Protein AF-A0A954Y8M7-F1 (afdb_monomer_lite)

Foldseek 3Di:
DDDDDDDDDDDDDDDDDDDPVVVVVVVVVVVVVVVVVVVVVVVPPDDPDPPCVLVVVLCVLQVPPPDDDDDDDDDPLPDCLLFKAFAWAPPPDPVLLCVQVVSSCLFDDALQRFGPDAQQAAQVPGGHDFQDAEEFEEEEADFQQWDCDRRPDHIDTFCVQVLQQVQAVVGDVLVVVLLVVLVVVLLQQFSYHYHYAYEQSPHDDQPHDHPRHHTLEYETEEAPDHITQWMFGASSRSRYIYGHSVCSVLQRDCPPNSQSVSLNSLQSSLRNRRGGAKDDPPQQASSHRYDHRPDHHGHDSSSQSSCLGGNGNQSQQQDLVRAAAQDAEQEACVVPKDKDKDFSHKQNFAFGKGKYKHWYAAQQWKKKKKFWDDAWDWIDRPNVVDIDIDGLQQLFQKKKWKWFQPDPVVRDIDTDDIWRDDHRNGMTIDFGDGHRHIGMMMMMITTHPNGTGMTTIMMMMISHGDDDPFFAWAKWKADVPHTAAFAAEDEDEAEEAQDKDWDKMKIFGQTQGKKWFCFKDKDDDQSVQKDWPPRHIDIAGHRGIDIIIMMGHDNDFAKGKIKIWTAIRRPVCRTRIYMYIYGYDHHWFKDKWKDKQNHTDFFPAEAEPEEDEAQDKDKIKMKIFTQTQAKKKKAKDKDDDQSVQKDKPGGIDIAHHGGMDMIIMMGHDNDFAKDKMKIWIAMRGPPDTGIYIYIYTYHYQDDQVPPPDHLQVCCVVVVFDDQLPPSGGQVNADQQCPQSGHLNNDPQRNHRQPCQPCPLPHHLRRDPDSNDNDDDDDDDDDDDDDDDDDDDDDDDDDDDDDDDDDDDDDDDDDDDDDDDDDDDDDDDDDDDDDDDDDDDDDDDDDDDDDDDDDDDDDDDDDDDDDDDDDDDDDD

Sequence (875 aa):
MNRNLRRPSPPRVAESRFDDDRVAGILRLAVAIALLACIAVSVANAGPGRIRDQRLNAVLTRMSHARDTADGHECGLCSELSSMSVMFEPGADNATIADTLGALNDEELAAFVAGSGVWTFTATDGSVATGEPMTITYSFVPDGTLIPSAIGEPQAASNLFATLDASFPGGRAAWKARFRAVLDRWSEVTNITFVEVSDDGAVFPGALGALGFRGDIRIAMKPLGAGPLAVNFYPAFGGDMILDSDDIGLFTSPASNFRNLRNTLAHEHGHGLGLAHTLPQNATKLMEPALNTAFDGPQEDDIRGVQHLYGDRFEDNDALADNTFLFGPIRDVASGPQLFVATDLALERDGASDFYGFTAFAGAPIAIRVTPIGSTYEFGAQSSGTTEVVDAAAARNLGLRLWRRTSAANNQFSMVAQIDFNSAGEGEYHPPIGYTQAGFMVAEVYSNDGIEDVQRYELRISNEAIEAPRDPGILTVSNGLTPIGVSSTLHFDDTPIGQQSGFALTLRNVGAGPLEISNIQVQGPGAGDYTVGNAGPRTIPAGGLSTLPIGFAPTAQGQRVALVTILSDDPNNPDYGFIVSGAALAALEPELAVEVDGVSTNDGEVIDLGEVFVGETLSVPMRVTNTGAATLNASVSLAGPAAAEATSSLASTVLTPSAAASFSVQFAPQQSGEREVELVINNNSPAGPTRITFRYTARALLDCNANGQPDANDIANGTSADCDGDGVPDECQPDSDGDGVIDACDECPDIDNRSDRDDDGVNDCLDAFPDDPFDGQGNNADPNATEPNTVVVEPNDITEEPNDVNVDPNTANAREPRDDDPNNLDANGVKAPELDIEEIDPVGGLCGFGLFPMTMASMFALFGQKRMMRVRRAR

Radius of gyration: 58.89 Å; chains: 1; bounding box: 99×97×226 Å

Structure (mmCIF, N/CA/C/O backbone):
data_AF-A0A954Y8M7-F1
#
_entry.id   AF-A0A954Y8M7-F1
#
loop_
_atom_site.group_PDB
_atom_site.id
_atom_site.type_symbol
_atom_site.label_atom_id
_atom_site.label_alt_id
_atom_site.label_comp_id
_atom_site.label_asym_id
_atom_site.label_entity_id
_atom_site.label_seq_id
_atom_site.pdbx_PDB_ins_code
_atom_site.Cartn_x
_atom_site.Cartn_y
_atom_site.Cartn_z
_atom_site.occupancy
_atom_site.B_iso_or_equiv
_atom_site.auth_seq_id
_atom_site.auth_comp_id
_atom_site.auth_asym_id
_atom_site.auth_atom_id
_atom_site.pdbx_PDB_model_num
ATOM 1 N N . MET A 1 1 ? -54.086 -11.120 -79.730 1.00 33.59 1 MET A N 1
ATOM 2 C CA . MET A 1 1 ? -55.526 -10.922 -79.450 1.00 33.59 1 MET A CA 1
ATOM 3 C C . MET A 1 1 ? -55.980 -12.059 -78.547 1.00 33.59 1 MET A C 1
ATOM 5 O O . MET A 1 1 ? -55.714 -13.193 -78.893 1.00 33.59 1 MET A O 1
ATOM 9 N N . ASN A 1 2 ? -56.587 -11.868 -77.384 1.00 47.78 2 ASN A N 1
ATOM 10 C CA . ASN A 1 2 ? -57.030 -10.644 -76.715 1.00 47.78 2 ASN A CA 1
ATOM 11 C C . ASN A 1 2 ? -56.935 -10.888 -75.206 1.00 47.78 2 ASN A C 1
ATOM 13 O O . ASN A 1 2 ? -57.192 -12.019 -74.812 1.00 47.78 2 ASN A O 1
ATOM 17 N N . ARG A 1 3 ? -56.697 -9.846 -74.387 1.00 32.41 3 ARG A N 1
ATOM 18 C CA . ARG A 1 3 ? -56.542 -9.894 -72.904 1.00 32.41 3 ARG A CA 1
ATOM 19 C C . ARG A 1 3 ? -55.072 -10.098 -72.489 1.00 32.41 3 ARG A C 1
ATOM 21 O O . ARG A 1 3 ? -54.364 -10.846 -73.137 1.00 32.41 3 ARG A O 1
ATOM 28 N N . ASN A 1 4 ? -54.503 -9.429 -71.488 1.00 34.47 4 ASN A N 1
ATOM 29 C CA . ASN A 1 4 ? -55.063 -8.776 -70.308 1.00 34.47 4 ASN A CA 1
ATOM 30 C C . ASN A 1 4 ? -54.657 -7.293 -70.249 1.00 34.47 4 ASN A C 1
ATOM 32 O O . ASN A 1 4 ? -53.478 -6.964 -70.174 1.00 34.47 4 ASN A O 1
ATOM 36 N N . LEU A 1 5 ? -55.645 -6.398 -70.260 1.00 39.50 5 LEU A N 1
ATOM 37 C CA . LEU A 1 5 ? -55.467 -4.968 -70.022 1.00 39.50 5 LEU A CA 1
ATOM 38 C C . LEU A 1 5 ? -56.273 -4.591 -68.787 1.00 39.50 5 LEU A C 1
ATOM 40 O O . LEU A 1 5 ? -57.491 -4.483 -68.871 1.00 39.50 5 LEU A O 1
ATOM 44 N N . ARG A 1 6 ? -55.589 -4.322 -67.678 1.00 31.72 6 ARG A N 1
ATOM 45 C CA . ARG A 1 6 ? -55.992 -3.271 -66.741 1.00 31.72 6 ARG A CA 1
ATOM 46 C C . ARG A 1 6 ? -54.736 -2.560 -66.256 1.00 31.72 6 ARG A C 1
ATOM 48 O O . ARG A 1 6 ? -54.039 -3.025 -65.366 1.00 31.72 6 ARG A O 1
ATOM 55 N N . ARG A 1 7 ? -54.461 -1.438 -66.925 1.00 37.44 7 ARG A N 1
ATOM 56 C CA . ARG A 1 7 ? -53.693 -0.313 -66.381 1.00 37.44 7 ARG A CA 1
ATOM 57 C C . ARG A 1 7 ? -54.488 0.313 -65.228 1.00 37.44 7 ARG A C 1
ATOM 59 O O . ARG A 1 7 ? -55.720 0.277 -65.262 1.00 37.44 7 ARG A O 1
ATOM 66 N N . PRO A 1 8 ? -53.784 0.879 -64.243 1.00 35.06 8 PRO A N 1
ATOM 67 C CA . PRO A 1 8 ? -53.628 2.342 -64.186 1.00 35.06 8 PRO A CA 1
ATOM 68 C C . PRO A 1 8 ? -52.145 2.727 -63.944 1.00 35.06 8 PRO A C 1
ATOM 70 O O . PRO A 1 8 ? -51.503 2.147 -63.084 1.00 35.06 8 PRO A O 1
ATOM 73 N N . SER A 1 9 ? -51.466 3.473 -64.830 1.00 30.17 9 SER A N 1
ATOM 74 C CA . SER A 1 9 ? -51.414 4.953 -64.985 1.00 30.17 9 SER A CA 1
ATOM 75 C C . SER A 1 9 ? -50.570 5.682 -63.915 1.00 30.17 9 SER A C 1
ATOM 77 O O . SER A 1 9 ? -50.845 5.503 -62.737 1.00 30.17 9 SER A O 1
ATOM 79 N N . PRO A 1 10 ? -49.750 6.685 -64.299 1.00 33.22 10 PRO A N 1
ATOM 80 C CA . PRO A 1 10 ? -48.436 6.645 -64.961 1.00 33.22 10 PRO A CA 1
ATOM 81 C C . PRO A 1 10 ? -47.256 6.882 -63.968 1.00 33.22 10 PRO A C 1
ATOM 83 O O . PRO A 1 10 ? -47.485 7.330 -62.845 1.00 33.22 10 PRO A O 1
ATOM 86 N N . PRO A 1 11 ? -45.988 6.612 -64.350 1.00 32.12 11 PRO A N 1
ATOM 87 C CA . PRO A 1 11 ? -44.844 6.692 -63.439 1.00 32.12 11 PRO A CA 1
ATOM 88 C C . PRO A 1 11 ? -44.346 8.136 -63.263 1.00 32.12 11 PRO A C 1
ATOM 90 O O . PRO A 1 11 ? -44.240 8.890 -64.231 1.00 32.12 11 PRO A O 1
ATOM 93 N N . ARG A 1 12 ? -44.008 8.513 -62.023 1.00 32.03 12 ARG A N 1
ATOM 94 C CA . ARG A 1 12 ? -43.208 9.713 -61.741 1.00 32.03 12 ARG A CA 1
ATOM 95 C C . ARG A 1 12 ? -41.752 9.455 -62.133 1.00 32.03 12 ARG A C 1
ATOM 97 O O . ARG A 1 12 ? -41.220 8.376 -61.897 1.00 32.03 12 ARG A O 1
ATOM 104 N N . VAL A 1 13 ? -41.160 10.469 -62.752 1.00 31.70 13 VAL A N 1
ATOM 105 C CA . VAL A 1 13 ? -39.772 10.553 -63.216 1.00 31.70 13 VAL A CA 1
ATOM 106 C C . VAL A 1 13 ? -38.798 10.249 -62.072 1.00 31.70 13 VAL A C 1
ATOM 108 O O . VAL A 1 13 ? -38.910 10.835 -60.998 1.00 31.70 13 VAL A O 1
ATOM 111 N N . ALA A 1 14 ? -37.852 9.343 -62.322 1.00 31.42 14 ALA A N 1
ATOM 112 C CA . ALA A 1 14 ? -36.675 9.137 -61.489 1.00 31.42 14 ALA A CA 1
ATOM 113 C C . ALA A 1 14 ? -35.642 10.222 -61.824 1.00 31.42 14 ALA A C 1
ATOM 115 O O . ALA A 1 14 ? -35.163 10.294 -62.956 1.00 31.42 14 ALA A O 1
ATOM 116 N N . GLU A 1 15 ? -35.316 11.076 -60.857 1.00 31.69 15 GLU A N 1
ATOM 117 C CA . GLU A 1 15 ? -34.135 11.934 -60.927 1.00 31.69 15 GLU A CA 1
ATOM 118 C C . GLU A 1 15 ? -32.895 11.075 -60.655 1.00 31.69 15 GLU A C 1
ATOM 120 O O . GLU A 1 15 ? -32.726 10.516 -59.572 1.00 31.69 15 GLU A O 1
ATOM 125 N N . SER A 1 16 ? -32.031 10.954 -61.660 1.00 31.16 16 SER A N 1
ATOM 126 C CA . SER A 1 16 ? -30.689 10.398 -61.525 1.00 31.16 16 SER A CA 1
ATOM 127 C C . SER A 1 16 ? -29.830 11.340 -60.676 1.00 31.16 16 SER A C 1
ATOM 129 O O . SER A 1 16 ? -29.478 12.431 -61.135 1.00 31.16 16 SER A O 1
ATOM 131 N N . ARG A 1 17 ? -29.464 10.928 -59.459 1.00 31.08 17 ARG A N 1
ATOM 132 C CA . ARG A 1 17 ? -28.312 11.513 -58.765 1.00 31.08 17 ARG A CA 1
ATOM 133 C C . ARG A 1 17 ? -27.034 10.915 -59.344 1.00 31.08 17 ARG A C 1
ATOM 135 O O . ARG A 1 17 ? -26.928 9.706 -59.510 1.00 31.08 17 ARG A O 1
ATOM 142 N N . PHE A 1 18 ? -26.125 11.814 -59.698 1.00 31.91 18 PHE A N 1
ATOM 143 C CA . PHE A 1 18 ? -24.763 11.543 -60.130 1.00 31.91 18 PHE A CA 1
ATOM 144 C C . PHE A 1 18 ? -23.971 10.855 -59.007 1.00 31.91 18 PHE A C 1
ATOM 146 O O . PHE A 1 18 ? -24.074 11.260 -57.853 1.00 31.91 18 PHE A O 1
ATOM 153 N N . ASP A 1 19 ? -23.201 9.831 -59.377 1.00 36.47 19 ASP A N 1
ATOM 154 C CA . ASP A 1 19 ? -22.225 9.128 -58.536 1.00 36.47 19 ASP A CA 1
ATOM 155 C C . ASP A 1 19 ? -20.986 10.019 -58.320 1.00 36.47 19 ASP A C 1
ATOM 157 O O . ASP A 1 19 ? -20.249 10.296 -59.273 1.00 36.47 19 ASP A O 1
ATOM 161 N N . ASP A 1 20 ? -20.747 10.452 -57.079 1.00 42.44 20 ASP A N 1
ATOM 162 C CA . ASP A 1 20 ? -19.575 11.249 -56.669 1.00 42.44 20 ASP A CA 1
ATOM 163 C C . ASP A 1 20 ? -18.261 10.430 -56.640 1.00 42.44 20 ASP A C 1
ATOM 165 O O . ASP A 1 20 ? -17.164 10.993 -56.659 1.00 42.44 20 ASP A O 1
ATOM 169 N N . ASP A 1 21 ? -18.326 9.096 -56.710 1.00 42.03 21 ASP A N 1
ATOM 170 C CA . ASP A 1 21 ? -17.142 8.235 -56.560 1.00 42.03 21 ASP A CA 1
ATOM 171 C C . ASP A 1 21 ? -16.250 8.152 -57.811 1.00 42.03 21 ASP A C 1
ATOM 173 O O . ASP A 1 21 ? -15.067 7.806 -57.731 1.00 42.03 21 ASP A O 1
ATOM 177 N N . ARG A 1 22 ? -16.759 8.526 -58.994 1.00 40.97 22 ARG A N 1
ATOM 178 C CA . ARG A 1 22 ? -15.955 8.492 -60.234 1.00 40.97 22 ARG A CA 1
ATOM 179 C C . ARG A 1 22 ? -15.082 9.729 -60.445 1.00 40.97 22 ARG A C 1
ATOM 181 O O . ARG A 1 22 ? -14.101 9.644 -61.183 1.00 40.97 22 ARG A O 1
ATOM 188 N N . VAL A 1 23 ? -15.382 10.854 -59.795 1.00 41.38 23 VAL A N 1
ATOM 189 C CA . VAL A 1 23 ? -14.579 12.089 -59.909 1.00 41.38 23 VAL A CA 1
ATOM 190 C C . VAL A 1 23 ? -13.404 12.074 -58.923 1.00 41.38 23 VAL A C 1
ATOM 192 O O . VAL A 1 23 ? -12.301 12.497 -59.279 1.00 41.38 23 VAL A O 1
ATOM 195 N N . ALA A 1 24 ? -13.580 11.477 -57.739 1.00 39.56 24 ALA A N 1
ATOM 196 C CA . ALA A 1 24 ? -12.509 11.295 -56.757 1.00 39.56 24 ALA A CA 1
ATOM 197 C C . ALA A 1 24 ? -11.400 10.341 -57.250 1.00 39.56 24 ALA A C 1
ATOM 199 O O . ALA A 1 24 ? -10.214 10.588 -57.017 1.00 39.56 24 ALA A O 1
ATOM 200 N N . GLY A 1 25 ? -11.760 9.292 -58.001 1.00 41.72 25 GLY A N 1
ATOM 201 C CA . GLY A 1 25 ? -10.793 8.353 -58.586 1.00 41.72 25 GLY A CA 1
ATOM 202 C C . GLY A 1 25 ? -9.909 8.966 -59.681 1.00 41.72 25 GLY A C 1
ATOM 203 O O . GLY A 1 25 ? -8.721 8.658 -59.765 1.00 41.72 25 GLY A O 1
ATOM 204 N N . ILE A 1 26 ? -10.454 9.885 -60.486 1.00 44.31 26 ILE A N 1
ATOM 205 C CA . ILE A 1 26 ? -9.715 10.534 -61.583 1.00 44.31 26 ILE A CA 1
ATOM 206 C C . ILE A 1 26 ? -8.761 11.617 -61.048 1.00 44.31 26 ILE A C 1
ATOM 208 O O . ILE A 1 26 ? -7.650 11.752 -61.564 1.00 44.31 26 ILE A O 1
ATOM 212 N N . LEU A 1 27 ? -9.122 12.328 -59.970 1.00 39.25 27 LEU A N 1
ATOM 213 C CA . LEU A 1 27 ? -8.211 13.280 -59.316 1.00 39.25 27 LEU A CA 1
ATOM 214 C C . LEU A 1 27 ? -7.043 12.587 -58.595 1.00 39.25 27 LEU A C 1
ATOM 216 O O . LEU A 1 27 ? -5.915 13.071 -58.677 1.00 39.25 27 LEU A O 1
ATOM 220 N N . ARG A 1 28 ? -7.272 11.437 -57.946 1.00 42.00 28 ARG A N 1
ATOM 221 C CA . ARG A 1 28 ? -6.204 10.670 -57.273 1.00 42.00 28 ARG A CA 1
ATOM 222 C C . ARG A 1 28 ? -5.175 10.113 -58.263 1.00 42.00 28 ARG A C 1
ATOM 224 O O . ARG A 1 28 ? -3.980 10.142 -57.980 1.00 42.00 28 ARG A O 1
ATOM 231 N N . LEU A 1 29 ? -5.615 9.701 -59.455 1.00 41.16 29 LEU A N 1
ATOM 232 C CA . LEU A 1 29 ? -4.718 9.232 -60.515 1.00 41.16 29 LEU A CA 1
ATOM 233 C C . LEU A 1 29 ? -3.921 10.382 -61.161 1.00 41.16 29 LEU A C 1
ATOM 235 O O . LEU A 1 29 ? -2.742 10.213 -61.462 1.00 41.16 29 LEU A O 1
ATOM 239 N N . ALA A 1 30 ? -4.517 11.568 -61.323 1.00 40.03 30 ALA A N 1
ATOM 240 C CA . ALA A 1 30 ? -3.823 12.742 -61.863 1.00 40.03 30 ALA A CA 1
ATOM 241 C C . ALA A 1 30 ? -2.745 13.294 -60.908 1.00 40.03 30 ALA A C 1
ATOM 243 O O . ALA A 1 30 ? -1.675 13.699 -61.361 1.00 40.03 30 ALA A O 1
ATOM 244 N N . VAL A 1 31 ? -2.989 13.252 -59.592 1.00 43.94 31 VAL A N 1
ATOM 245 C CA . VAL A 1 31 ? -2.008 13.647 -58.563 1.00 43.94 31 VAL A CA 1
ATOM 246 C C . VAL A 1 31 ? -0.870 12.626 -58.460 1.00 43.94 31 VAL A C 1
ATOM 248 O O . VAL A 1 31 ? 0.291 13.022 -58.392 1.00 43.94 31 VAL A O 1
ATOM 251 N N . ALA A 1 32 ? -1.163 11.326 -58.562 1.00 41.19 32 ALA A N 1
ATOM 252 C CA . ALA A 1 32 ? -0.136 10.281 -58.589 1.00 41.19 32 ALA A CA 1
ATOM 253 C C . ALA A 1 32 ? 0.773 10.375 -59.831 1.00 41.19 32 ALA A C 1
ATOM 255 O O . ALA A 1 32 ? 1.989 10.219 -59.725 1.00 41.19 32 ALA A O 1
ATOM 256 N N . ILE A 1 33 ? 0.209 10.701 -61.001 1.00 43.72 33 ILE A N 1
ATOM 257 C CA . ILE A 1 33 ? 0.978 10.895 -62.243 1.00 43.72 33 ILE A CA 1
ATOM 258 C C . ILE A 1 33 ? 1.831 12.177 -62.182 1.00 43.72 33 ILE A C 1
ATOM 260 O O . ILE A 1 33 ? 2.955 12.184 -62.683 1.00 43.72 33 ILE A O 1
ATOM 264 N N . ALA A 1 34 ? 1.357 13.237 -61.518 1.00 39.88 34 ALA A N 1
ATOM 265 C CA . ALA A 1 34 ? 2.139 14.455 -61.291 1.00 39.88 34 ALA A CA 1
ATOM 266 C C . ALA A 1 34 ? 3.292 14.245 -60.285 1.00 39.88 34 ALA A C 1
ATOM 268 O O . ALA A 1 34 ? 4.397 14.738 -60.517 1.00 39.88 34 ALA A O 1
ATOM 269 N N . LEU A 1 35 ? 3.083 13.456 -59.222 1.00 39.88 35 LEU A N 1
ATOM 270 C CA . LEU A 1 35 ? 4.139 13.090 -58.266 1.00 39.88 35 LEU A CA 1
ATOM 271 C C . LEU A 1 35 ? 5.214 12.194 -58.899 1.00 39.88 35 LEU A C 1
ATOM 273 O O . LEU A 1 35 ? 6.404 12.428 -58.693 1.00 39.88 35 LEU A O 1
ATOM 277 N N . LEU A 1 36 ? 4.822 11.228 -59.734 1.00 41.56 36 LEU A N 1
ATOM 278 C CA . LEU A 1 36 ? 5.764 10.382 -60.481 1.00 41.56 36 LEU A CA 1
ATOM 279 C C . LEU A 1 36 ? 6.593 11.184 -61.500 1.00 41.56 36 LEU A C 1
ATOM 281 O O . LEU A 1 36 ? 7.773 10.890 -61.691 1.00 41.56 36 LEU A O 1
ATOM 285 N N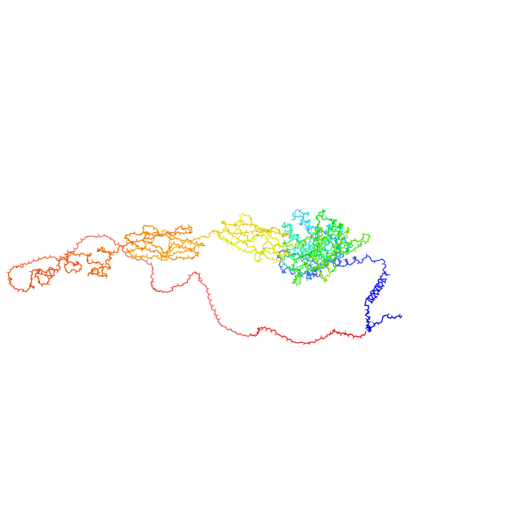 . ALA A 1 37 ? 6.027 12.237 -62.101 1.00 37.38 37 ALA A N 1
ATOM 286 C CA . ALA A 1 37 ? 6.762 13.138 -62.992 1.00 37.38 37 ALA A CA 1
ATOM 287 C C . ALA A 1 37 ? 7.763 14.045 -62.240 1.00 37.38 37 ALA A C 1
ATOM 289 O O . ALA A 1 37 ? 8.851 14.305 -62.754 1.00 37.38 37 ALA A O 1
ATOM 290 N N . CYS A 1 38 ? 7.457 14.469 -61.007 1.00 33.53 38 CYS A N 1
ATOM 291 C CA . CYS A 1 38 ? 8.395 15.213 -60.151 1.00 33.53 38 CYS A CA 1
ATOM 292 C C . CYS A 1 38 ? 9.536 14.337 -59.602 1.00 33.53 38 CYS A C 1
ATOM 294 O O . CYS A 1 38 ? 10.675 14.802 -59.487 1.00 33.53 38 CYS A O 1
ATOM 296 N N . ILE A 1 39 ? 9.266 13.059 -59.325 1.00 39.41 39 ILE A N 1
ATOM 297 C CA . ILE A 1 39 ? 10.289 12.088 -58.905 1.00 39.41 39 ILE A CA 1
ATOM 298 C C . ILE A 1 39 ? 11.210 11.735 -60.086 1.00 39.41 39 ILE A C 1
ATOM 300 O O . ILE A 1 39 ? 12.429 11.713 -59.927 1.00 39.41 39 ILE A O 1
ATOM 304 N N . ALA A 1 40 ? 10.673 11.578 -61.302 1.00 34.00 40 ALA A N 1
ATOM 305 C CA . ALA A 1 40 ? 11.472 11.264 -62.492 1.00 34.00 40 ALA A CA 1
ATOM 306 C C . ALA A 1 40 ? 12.445 12.389 -62.910 1.00 34.00 40 ALA A C 1
ATOM 308 O O . ALA A 1 40 ? 13.537 12.101 -63.400 1.00 34.00 40 ALA A O 1
ATOM 309 N N . VAL A 1 41 ? 12.106 13.663 -62.671 1.00 36.06 41 VAL A N 1
ATOM 310 C CA . VAL A 1 41 ? 13.017 14.802 -62.922 1.00 36.06 41 VAL A CA 1
ATOM 311 C C . VAL A 1 41 ? 14.100 14.924 -61.837 1.00 36.06 41 VAL A C 1
ATOM 313 O O . VAL A 1 41 ? 15.195 15.411 -62.113 1.00 36.06 41 VAL A O 1
ATOM 316 N N . SER A 1 42 ? 13.848 14.406 -60.631 1.00 33.06 42 SER A N 1
ATOM 317 C CA . SER A 1 42 ? 14.799 14.449 -59.508 1.00 33.06 42 SER A CA 1
ATOM 318 C C . SER A 1 42 ? 15.828 13.307 -59.533 1.00 33.06 42 SER A C 1
ATOM 320 O O . SER A 1 42 ? 16.906 13.438 -58.957 1.00 33.06 42 SER A O 1
ATOM 322 N N . VAL A 1 43 ? 15.540 12.209 -60.243 1.00 36.75 43 VAL A N 1
ATOM 323 C CA . VAL A 1 43 ? 16.422 11.026 -60.343 1.00 36.75 43 VAL A CA 1
ATOM 324 C C . VAL A 1 43 ? 17.395 11.102 -61.537 1.00 36.75 43 VAL A C 1
ATOM 326 O O . VAL A 1 43 ? 18.411 10.414 -61.549 1.00 36.75 43 VAL A O 1
ATOM 329 N N . ALA A 1 44 ? 17.170 11.989 -62.513 1.00 34.62 44 ALA A N 1
ATOM 330 C CA . ALA A 1 44 ? 18.015 12.089 -63.713 1.00 34.62 44 ALA A CA 1
ATOM 331 C C . ALA A 1 44 ? 19.266 12.992 -63.576 1.00 34.62 44 ALA A C 1
ATOM 333 O O . ALA A 1 44 ? 20.066 13.045 -64.506 1.00 34.62 44 ALA A O 1
ATOM 334 N N . ASN A 1 45 ? 19.469 13.675 -62.440 1.00 35.78 45 ASN A N 1
ATOM 335 C CA . ASN A 1 45 ? 20.592 14.611 -62.231 1.00 35.78 45 ASN A CA 1
ATOM 336 C C . ASN A 1 45 ? 21.503 14.277 -61.031 1.00 35.78 45 ASN A C 1
ATOM 338 O O . ASN A 1 45 ? 22.270 15.128 -60.581 1.00 35.78 45 ASN A O 1
ATOM 342 N N . ALA A 1 46 ? 21.469 13.045 -60.520 1.00 32.34 46 ALA A N 1
ATOM 343 C CA . ALA A 1 46 ? 22.368 12.609 -59.452 1.00 32.34 46 ALA A CA 1
ATOM 344 C C . ALA A 1 46 ? 23.505 11.740 -60.015 1.00 32.34 46 ALA A C 1
ATOM 346 O O . ALA A 1 46 ? 23.343 10.545 -60.253 1.00 32.34 46 ALA A O 1
ATOM 347 N N . GLY A 1 47 ? 24.674 12.351 -60.233 1.00 34.78 47 GLY A N 1
ATOM 348 C CA . GLY A 1 47 ? 25.934 11.615 -60.378 1.00 34.78 47 GLY A CA 1
ATOM 349 C C . GLY A 1 47 ? 26.301 10.866 -59.082 1.00 34.78 47 GLY A C 1
ATOM 350 O O . GLY A 1 47 ? 25.745 11.160 -58.021 1.00 34.78 47 GLY A O 1
ATOM 351 N N . PRO A 1 48 ? 27.229 9.893 -59.131 1.00 38.06 48 PRO A N 1
ATOM 352 C CA . PRO A 1 48 ? 27.492 8.996 -58.012 1.00 38.06 48 PRO A CA 1
ATOM 353 C C . PRO A 1 48 ? 28.240 9.745 -56.903 1.00 38.06 48 PRO A C 1
ATOM 355 O O . PRO A 1 48 ? 29.443 9.976 -56.989 1.00 38.06 48 PRO A O 1
ATOM 358 N N . GLY A 1 49 ? 27.513 10.154 -55.865 1.00 37.16 49 GLY A N 1
ATOM 359 C CA . GLY A 1 49 ? 28.089 10.913 -54.758 1.00 37.16 49 GLY A CA 1
ATOM 360 C C . GLY A 1 49 ? 27.082 11.334 -53.694 1.00 37.16 49 GLY A C 1
ATOM 361 O O . GLY A 1 49 ? 27.101 12.487 -53.293 1.00 37.16 49 GLY A O 1
ATOM 362 N N . ARG A 1 50 ? 26.194 10.437 -53.242 1.00 38.12 50 ARG A N 1
ATOM 363 C CA . ARG A 1 50 ? 25.307 10.677 -52.086 1.00 38.12 50 ARG A CA 1
ATOM 364 C C . ARG A 1 50 ? 25.092 9.404 -51.258 1.00 38.12 50 ARG A C 1
ATOM 366 O O . ARG A 1 50 ? 24.014 8.838 -51.226 1.00 38.12 50 ARG A O 1
ATOM 373 N N . ILE A 1 51 ? 26.158 8.964 -50.589 1.00 38.88 51 ILE A N 1
ATOM 374 C CA . ILE A 1 51 ? 26.114 8.149 -49.353 1.00 38.88 51 ILE A CA 1
ATOM 375 C C . ILE A 1 51 ? 27.076 8.809 -48.345 1.00 38.88 51 ILE A C 1
ATOM 377 O O . ILE A 1 51 ? 27.965 8.185 -47.772 1.00 38.88 51 ILE A O 1
ATOM 381 N N . ARG A 1 52 ? 27.011 10.143 -48.234 1.00 36.47 52 ARG A N 1
ATOM 382 C CA . ARG A 1 52 ? 27.897 10.930 -47.357 1.00 36.47 52 ARG A CA 1
ATOM 383 C C . ARG A 1 52 ? 27.174 11.992 -46.524 1.00 36.47 52 ARG A C 1
ATOM 385 O O . ARG A 1 52 ? 27.780 12.502 -45.590 1.00 36.47 52 ARG A O 1
ATOM 392 N N . ASP A 1 53 ? 25.888 12.236 -46.783 1.00 41.59 53 ASP A N 1
ATOM 393 C CA . ASP A 1 53 ? 25.141 13.333 -46.150 1.00 41.59 53 ASP A CA 1
ATOM 394 C C . ASP A 1 53 ? 24.416 12.926 -44.848 1.00 41.59 53 ASP A C 1
ATOM 396 O O . ASP A 1 53 ? 24.214 13.774 -43.986 1.00 41.59 53 ASP A O 1
ATOM 400 N N . GLN A 1 54 ? 24.127 11.637 -44.608 1.00 42.03 54 GLN A N 1
ATOM 401 C CA . GLN A 1 54 ? 23.566 11.186 -43.315 1.00 42.03 54 GLN A CA 1
ATOM 402 C C . GLN A 1 54 ? 24.605 11.146 -42.185 1.00 42.03 54 GLN A C 1
ATOM 404 O O . GLN A 1 54 ? 24.289 11.455 -41.042 1.00 42.03 54 GLN A O 1
ATOM 409 N N . ARG A 1 55 ? 25.877 10.869 -42.509 1.00 43.91 55 ARG A N 1
ATOM 410 C CA . ARG A 1 55 ? 26.980 11.026 -41.549 1.00 43.91 55 ARG A CA 1
ATOM 411 C C . ARG A 1 55 ? 27.245 12.490 -41.209 1.00 43.91 55 ARG A C 1
ATOM 413 O O . ARG A 1 55 ? 27.829 12.746 -40.173 1.00 43.91 55 ARG A O 1
ATOM 420 N N . LEU A 1 56 ? 26.856 13.438 -42.062 1.00 37.38 56 LEU A N 1
ATOM 421 C CA . LEU A 1 56 ? 27.199 14.843 -41.877 1.00 37.38 56 LEU A CA 1
ATOM 422 C C . LEU A 1 56 ? 26.223 15.557 -40.934 1.00 37.38 56 LEU A C 1
ATOM 424 O O . LEU A 1 56 ? 26.681 16.357 -40.136 1.00 37.38 56 LEU A O 1
ATOM 428 N N . ASN A 1 57 ? 24.926 15.230 -40.935 1.00 38.47 57 ASN A N 1
ATOM 429 C CA . ASN A 1 57 ? 23.964 15.874 -40.026 1.00 38.47 57 ASN A CA 1
ATOM 430 C C . ASN A 1 57 ? 24.124 15.435 -38.559 1.00 38.47 57 ASN A C 1
ATOM 432 O O . ASN A 1 57 ? 24.138 16.291 -37.685 1.00 38.47 57 ASN A O 1
ATOM 436 N N . ALA A 1 58 ? 24.347 14.143 -38.284 1.00 43.25 58 ALA A N 1
ATOM 437 C CA . ALA A 1 58 ? 24.637 13.669 -36.922 1.00 43.25 58 ALA A CA 1
ATOM 438 C C . ALA A 1 58 ? 25.997 14.174 -36.395 1.00 43.25 58 ALA A C 1
ATOM 440 O O . ALA A 1 58 ? 26.182 14.355 -35.196 1.00 43.25 58 ALA A O 1
ATOM 441 N N . VAL A 1 59 ? 26.947 14.431 -37.301 1.00 38.59 59 VAL A N 1
ATOM 442 C CA . VAL A 1 59 ? 28.271 14.978 -36.979 1.00 38.59 59 VAL A CA 1
ATOM 443 C C . VAL A 1 59 ? 28.245 16.506 -36.851 1.00 38.59 59 VAL A C 1
ATOM 445 O O . VAL A 1 59 ? 28.965 17.034 -36.017 1.00 38.59 59 VAL A O 1
ATOM 448 N N . LEU A 1 60 ? 27.415 17.233 -37.609 1.00 34.53 60 LEU A N 1
ATOM 449 C CA . LEU A 1 60 ? 27.344 18.702 -37.568 1.00 34.53 60 LEU A CA 1
ATOM 450 C C . LEU A 1 60 ? 26.672 19.236 -36.297 1.00 34.53 60 LEU A C 1
ATOM 452 O O . LEU A 1 60 ? 27.116 20.268 -35.804 1.00 34.53 60 LEU A O 1
ATOM 456 N N . THR A 1 61 ? 25.689 18.529 -35.727 1.00 40.19 61 THR A N 1
ATOM 457 C CA . THR A 1 61 ? 25.124 18.880 -34.408 1.00 40.19 61 THR A CA 1
ATOM 458 C C . THR A 1 61 ? 26.096 18.548 -33.264 1.00 40.19 61 THR A C 1
ATOM 460 O O . THR A 1 61 ? 26.103 19.232 -32.249 1.00 40.19 61 THR A O 1
ATOM 463 N N . ARG A 1 62 ? 26.971 17.542 -33.442 1.00 44.00 62 ARG A N 1
ATOM 464 C CA . ARG A 1 62 ? 27.930 17.071 -32.417 1.00 44.00 62 ARG A CA 1
ATOM 465 C C . ARG A 1 62 ? 29.337 17.699 -32.510 1.00 44.00 62 ARG A C 1
ATOM 467 O O . ARG A 1 62 ? 30.108 17.601 -31.565 1.00 44.00 62 ARG A O 1
ATOM 474 N N . MET A 1 63 ? 29.707 18.351 -33.621 1.00 31.44 63 MET A N 1
ATOM 475 C CA . MET A 1 63 ? 31.054 18.925 -33.837 1.00 31.44 63 MET A CA 1
ATOM 476 C C . MET A 1 63 ? 31.249 20.372 -33.359 1.00 31.44 63 MET A C 1
ATOM 478 O O . MET A 1 63 ? 32.393 20.831 -33.357 1.00 31.44 63 MET A O 1
ATOM 482 N N . SER A 1 64 ? 30.207 21.112 -32.965 1.00 34.47 64 SER A N 1
ATOM 483 C CA . SER A 1 64 ? 30.387 22.514 -32.546 1.00 34.47 64 SER A CA 1
ATOM 484 C C . SER A 1 64 ? 31.030 22.693 -31.165 1.00 34.47 64 SER A C 1
ATOM 486 O O . SER A 1 64 ? 31.452 23.803 -30.874 1.00 34.47 64 SER A O 1
ATOM 488 N N . HIS A 1 65 ? 31.183 21.635 -30.360 1.00 40.81 65 HIS A N 1
ATOM 489 C CA . HIS A 1 65 ? 31.559 21.757 -28.939 1.00 40.81 65 HIS A CA 1
ATOM 490 C C . HIS A 1 65 ? 32.925 21.141 -28.570 1.00 40.81 65 HIS A C 1
ATOM 492 O O . HIS A 1 65 ? 33.370 21.233 -27.435 1.00 40.81 65 HIS A O 1
ATOM 498 N N . ALA A 1 66 ? 33.675 20.586 -29.534 1.00 33.06 66 ALA A N 1
ATOM 499 C CA . ALA A 1 66 ? 35.055 20.120 -29.303 1.00 33.06 66 ALA A CA 1
ATOM 500 C C . ALA A 1 66 ? 36.123 21.233 -29.443 1.00 33.06 66 ALA A C 1
ATOM 502 O O . ALA A 1 66 ? 37.320 20.949 -29.548 1.00 33.06 66 ALA A O 1
ATOM 503 N N . ARG A 1 67 ? 35.714 22.505 -29.506 1.00 30.89 67 ARG A N 1
ATOM 504 C CA . ARG A 1 67 ? 36.607 23.669 -29.568 1.00 30.89 67 ARG A CA 1
ATOM 505 C C . ARG A 1 67 ? 36.190 24.678 -28.509 1.00 30.89 67 ARG A C 1
ATOM 507 O O . ARG A 1 67 ? 35.361 25.517 -28.804 1.00 30.89 67 ARG A O 1
ATOM 514 N N . ASP A 1 68 ? 36.785 24.573 -27.327 1.00 31.84 68 ASP A N 1
ATOM 515 C CA . ASP A 1 68 ? 37.358 25.720 -26.614 1.00 31.84 68 ASP A CA 1
ATOM 516 C C . ASP A 1 68 ? 38.152 25.225 -25.397 1.00 31.84 68 ASP A C 1
ATOM 518 O O . ASP A 1 68 ? 37.679 25.125 -24.274 1.00 31.84 68 ASP A O 1
ATOM 522 N N . THR A 1 69 ? 39.421 24.893 -25.640 1.00 35.12 69 THR A N 1
ATOM 523 C CA . THR A 1 69 ? 40.429 24.710 -24.587 1.00 35.12 69 THR A CA 1
ATOM 524 C C . THR A 1 69 ? 41.588 25.663 -24.847 1.00 35.12 69 THR A C 1
ATOM 526 O O . THR A 1 69 ? 42.662 25.236 -25.269 1.00 35.12 69 THR A O 1
ATOM 529 N N . ALA A 1 70 ? 41.353 26.960 -24.679 1.00 31.84 70 ALA A N 1
ATOM 530 C CA . ALA A 1 70 ? 42.385 27.975 -24.472 1.00 31.84 70 ALA A CA 1
ATOM 531 C C . ALA A 1 70 ? 41.690 29.327 -24.314 1.00 31.84 70 ALA A C 1
ATOM 533 O O . ALA A 1 70 ? 41.384 29.955 -25.316 1.00 31.84 70 ALA A O 1
ATOM 534 N N . ASP A 1 71 ? 41.381 29.712 -23.078 1.00 28.77 71 ASP A N 1
ATOM 535 C CA . ASP A 1 71 ? 41.525 31.076 -22.547 1.00 28.77 71 ASP A CA 1
ATOM 536 C C . ASP A 1 71 ? 40.635 31.202 -21.307 1.00 28.77 71 ASP A C 1
ATOM 538 O O . ASP A 1 71 ? 39.410 31.241 -21.372 1.00 28.77 71 ASP A O 1
ATOM 542 N N . GLY A 1 72 ? 41.269 31.213 -20.134 1.00 38.16 72 GLY A N 1
ATOM 543 C CA . GLY A 1 72 ? 40.567 31.511 -18.897 1.00 38.16 72 GLY A CA 1
ATOM 544 C C . GLY A 1 72 ? 40.119 32.967 -18.906 1.00 38.16 72 GLY A C 1
ATOM 545 O O . GLY A 1 72 ? 40.976 33.839 -18.845 1.00 38.16 72 GLY A O 1
ATOM 546 N N . HIS A 1 73 ? 38.810 33.215 -18.988 1.00 27.58 73 HIS A N 1
ATOM 547 C CA . HIS A 1 73 ? 38.084 34.262 -18.259 1.00 27.58 73 HIS A CA 1
ATOM 548 C C . HIS A 1 73 ? 36.568 34.192 -18.549 1.00 27.58 73 HIS A C 1
ATOM 550 O O . HIS A 1 73 ? 36.144 34.278 -19.692 1.00 27.58 73 HIS A O 1
ATOM 556 N N . GLU A 1 74 ? 35.801 34.082 -17.458 1.00 32.84 74 GLU A N 1
ATOM 557 C CA . GLU A 1 74 ? 34.415 34.533 -17.218 1.00 32.84 74 GLU A CA 1
ATOM 558 C C . GLU A 1 74 ? 33.252 34.058 -18.125 1.00 32.84 74 GLU A C 1
ATOM 560 O O . GLU A 1 74 ? 33.017 34.566 -19.213 1.00 32.84 74 GLU A O 1
ATOM 565 N N . CYS A 1 75 ? 32.445 33.156 -17.539 1.00 37.22 75 CYS A N 1
ATOM 566 C CA . CYS A 1 75 ? 31.001 32.930 -17.722 1.00 37.22 75 CYS A CA 1
ATOM 567 C C . CYS A 1 75 ? 30.421 33.007 -19.146 1.00 37.22 75 CYS A C 1
ATOM 569 O O . CYS A 1 75 ? 29.840 34.010 -19.558 1.00 37.22 75 CYS A O 1
ATOM 571 N N . GLY A 1 76 ? 30.425 31.850 -19.809 1.00 30.25 76 GLY A N 1
ATOM 572 C CA . GLY A 1 76 ? 29.500 31.492 -20.883 1.00 30.25 76 GLY A CA 1
ATOM 573 C C . GLY A 1 76 ? 28.596 30.318 -20.488 1.00 30.25 76 GLY A C 1
ATOM 574 O O . GLY A 1 76 ? 28.512 29.348 -21.228 1.00 30.25 76 GLY A O 1
ATOM 575 N N . LEU A 1 77 ? 27.943 30.369 -19.319 1.00 41.69 77 LEU A N 1
ATOM 576 C CA . LEU A 1 77 ? 26.833 29.463 -18.979 1.00 41.69 77 LEU A CA 1
ATOM 577 C C . LEU A 1 77 ? 25.640 29.795 -19.894 1.00 41.69 77 LEU A C 1
ATOM 579 O O . LEU A 1 77 ? 24.807 30.593 -19.491 1.00 41.69 77 LEU A O 1
ATOM 583 N N . CYS A 1 78 ? 25.585 29.309 -21.142 1.00 38.09 78 CYS A N 1
ATOM 584 C CA . CYS A 1 78 ? 24.428 29.505 -22.044 1.00 38.09 78 CYS A CA 1
ATOM 585 C C . CYS A 1 78 ? 24.518 28.629 -23.320 1.00 38.09 78 CYS A C 1
ATOM 587 O O . CYS A 1 78 ? 24.727 29.146 -24.416 1.00 38.09 78 CYS A O 1
ATOM 589 N N . SER A 1 79 ? 24.407 27.300 -23.187 1.00 40.94 79 SER A N 1
ATOM 590 C CA . SER A 1 79 ? 23.768 26.391 -24.181 1.00 40.94 79 SER A CA 1
ATOM 591 C C . SER A 1 79 ? 23.867 24.904 -23.804 1.00 40.94 79 SER A C 1
ATOM 593 O O . SER A 1 79 ? 23.074 24.113 -24.299 1.00 40.94 79 SER A O 1
ATOM 595 N N . GLU A 1 80 ? 24.793 24.524 -22.915 1.00 45.00 80 GLU A N 1
ATOM 596 C CA . GLU A 1 80 ? 25.011 23.117 -22.530 1.00 45.00 80 GLU A CA 1
ATOM 597 C C . GLU A 1 80 ? 24.194 22.670 -21.302 1.00 45.00 80 GLU A C 1
ATOM 599 O O . GLU A 1 80 ? 24.003 21.479 -21.100 1.00 45.00 80 GLU A O 1
ATOM 604 N N . LEU A 1 81 ? 23.642 23.590 -20.501 1.00 45.72 81 LEU A N 1
ATOM 605 C CA . LEU A 1 81 ? 22.891 23.228 -19.288 1.00 45.72 81 LEU A CA 1
ATOM 606 C C . LEU A 1 81 ? 21.513 22.601 -19.573 1.00 45.72 81 LEU A C 1
ATOM 608 O O . LEU A 1 81 ? 21.076 21.761 -18.801 1.00 45.72 81 LEU A O 1
ATOM 612 N N . SER A 1 82 ? 20.891 22.903 -20.720 1.00 53.28 82 SER A N 1
ATOM 613 C CA . SER A 1 82 ? 19.608 22.314 -21.163 1.00 53.28 82 SER A CA 1
ATOM 614 C C . SER A 1 82 ? 19.732 20.901 -21.740 1.00 53.28 82 SER A C 1
ATOM 616 O O . SER A 1 82 ? 18.856 20.446 -22.476 1.00 53.28 82 SER A O 1
ATOM 618 N N . SER A 1 83 ? 20.865 20.238 -21.504 1.00 65.50 83 SER A N 1
ATOM 619 C CA . SER A 1 83 ? 21.207 18.939 -22.089 1.00 65.50 83 SER A CA 1
ATOM 620 C C . SER A 1 83 ? 21.347 17.811 -21.072 1.00 65.50 83 SER A C 1
ATOM 622 O O . SER A 1 83 ? 21.654 16.682 -21.460 1.00 65.50 83 SER A O 1
ATOM 624 N N . MET A 1 84 ? 21.103 18.101 -19.796 1.00 74.50 84 MET A N 1
ATOM 625 C CA . MET A 1 84 ? 21.252 17.160 -18.693 1.00 74.50 84 MET A CA 1
ATOM 626 C C . MET A 1 84 ? 20.207 17.404 -17.609 1.00 74.50 84 MET A C 1
ATOM 628 O O . MET A 1 84 ? 19.634 18.489 -17.533 1.00 74.50 84 MET A O 1
ATOM 632 N N . SER A 1 85 ? 20.008 16.398 -16.767 1.00 80.75 85 SER A N 1
ATOM 633 C CA . SER A 1 85 ? 19.182 16.462 -15.566 1.00 80.75 85 SER A CA 1
ATOM 634 C C . SER A 1 85 ? 19.944 15.897 -14.363 1.00 80.75 85 SER A C 1
ATOM 636 O O . SER A 1 85 ? 21.074 15.414 -14.514 1.00 80.75 85 SER A O 1
ATOM 638 N N . VAL A 1 86 ? 19.368 16.046 -13.171 1.00 84.81 86 VAL A N 1
ATOM 639 C CA . VAL A 1 86 ? 20.019 15.767 -11.886 1.00 84.81 86 VAL A CA 1
ATOM 640 C C . VAL A 1 86 ? 19.044 15.218 -10.851 1.00 84.81 86 VAL A C 1
ATOM 642 O O . VAL A 1 86 ? 18.005 15.822 -10.593 1.00 84.81 86 VAL A O 1
ATOM 645 N N . MET A 1 87 ? 19.431 14.144 -10.171 1.00 87.31 87 MET A N 1
ATOM 646 C CA . MET A 1 87 ? 18.692 13.615 -9.028 1.00 87.31 87 MET A CA 1
ATOM 647 C C . MET A 1 87 ? 19.229 14.153 -7.703 1.00 87.31 87 MET A C 1
ATOM 649 O O . MET A 1 87 ? 20.437 14.155 -7.460 1.00 87.31 87 MET A O 1
ATOM 653 N N . PHE A 1 88 ? 18.330 14.505 -6.786 1.00 86.75 88 PHE A N 1
ATOM 654 C CA . PHE A 1 88 ? 18.678 15.007 -5.455 1.00 86.75 88 PHE A CA 1
ATOM 655 C C . PHE A 1 88 ? 18.585 13.941 -4.359 1.00 86.75 88 PHE A C 1
ATOM 657 O O . PHE A 1 88 ? 17.846 12.952 -4.456 1.00 86.75 88 PHE A O 1
ATOM 664 N N . GLU A 1 89 ? 19.319 14.173 -3.271 1.00 84.56 89 GLU A N 1
ATOM 665 C CA . GLU A 1 89 ? 19.231 13.357 -2.061 1.00 84.56 89 GLU A CA 1
ATOM 666 C C . GLU A 1 89 ? 17.821 13.374 -1.424 1.00 84.56 89 GLU A C 1
ATOM 668 O O . GLU A 1 89 ? 17.063 14.340 -1.582 1.00 84.56 89 GLU A O 1
ATOM 673 N N . PRO A 1 90 ? 17.432 12.322 -0.672 1.00 77.94 90 PRO A N 1
ATOM 674 C CA . PRO A 1 90 ? 16.136 12.292 -0.003 1.00 77.94 90 PRO A CA 1
ATOM 675 C C . PRO A 1 90 ? 15.961 13.469 0.966 1.00 77.94 90 PRO A C 1
ATOM 677 O O . PRO A 1 90 ? 16.731 13.627 1.912 1.00 77.94 90 PRO A O 1
ATOM 680 N N . GLY A 1 91 ? 14.894 14.250 0.783 1.00 70.25 91 GLY A N 1
ATOM 681 C CA . GLY A 1 91 ? 14.575 15.382 1.658 1.00 70.25 91 GLY A CA 1
ATOM 682 C C . GLY A 1 91 ? 15.305 16.686 1.328 1.00 70.25 91 GLY A C 1
ATOM 683 O O . GLY A 1 91 ? 15.201 17.624 2.120 1.00 70.25 91 GLY A O 1
ATOM 684 N N . ALA A 1 92 ? 15.994 16.763 0.182 1.00 77.00 92 ALA A N 1
ATOM 685 C CA . ALA A 1 92 ? 16.463 18.029 -0.375 1.00 77.00 92 ALA A CA 1
ATOM 686 C C . ALA A 1 92 ? 15.309 19.044 -0.453 1.00 77.00 92 ALA A C 1
ATOM 688 O O . ALA A 1 92 ? 14.163 18.696 -0.753 1.00 77.00 92 ALA A O 1
ATOM 689 N N . ASP A 1 93 ? 15.589 20.303 -0.123 1.00 76.94 93 ASP A N 1
ATOM 690 C CA . ASP A 1 93 ? 14.537 21.303 -0.028 1.00 76.94 93 ASP A CA 1
ATOM 691 C C . ASP A 1 93 ? 14.044 21.740 -1.417 1.00 76.94 93 ASP A C 1
ATOM 693 O O . ASP A 1 93 ? 14.817 21.912 -2.360 1.00 76.94 93 ASP A O 1
ATOM 697 N N . ASN A 1 94 ? 12.731 21.953 -1.535 1.00 71.69 94 ASN A N 1
ATOM 698 C CA . ASN A 1 94 ? 12.096 22.286 -2.812 1.00 71.69 94 ASN A CA 1
ATOM 699 C C . ASN A 1 94 ? 12.638 23.572 -3.455 1.00 71.69 94 ASN A C 1
ATOM 701 O O . ASN A 1 94 ? 12.510 23.719 -4.667 1.00 71.69 94 ASN A O 1
ATOM 705 N N . ALA A 1 95 ? 13.200 24.504 -2.674 1.00 70.75 95 ALA A N 1
ATOM 706 C CA . ALA A 1 95 ? 13.768 25.735 -3.216 1.00 70.75 95 ALA A CA 1
ATOM 707 C C . ALA A 1 95 ? 15.125 25.461 -3.876 1.00 70.75 95 ALA A C 1
ATOM 709 O O . ALA A 1 95 ? 15.320 25.857 -5.016 1.00 70.75 95 ALA A O 1
ATOM 710 N N . THR A 1 96 ? 16.007 24.699 -3.228 1.00 71.19 96 THR A N 1
ATOM 711 C CA . THR A 1 96 ? 17.289 24.255 -3.798 1.00 71.19 96 THR A CA 1
ATOM 712 C C . THR A 1 96 ? 17.088 23.376 -5.030 1.00 71.19 96 THR A C 1
ATOM 714 O O . THR A 1 96 ? 17.787 23.558 -6.030 1.00 71.19 96 THR A O 1
ATOM 717 N N . ILE A 1 97 ? 16.108 22.463 -4.996 1.00 73.25 97 ILE A N 1
ATOM 718 C CA . ILE A 1 97 ? 15.717 21.658 -6.165 1.00 73.25 97 ILE A CA 1
ATOM 719 C C . ILE A 1 97 ? 15.270 22.581 -7.307 1.00 73.25 97 ILE A C 1
ATOM 721 O O . ILE A 1 97 ? 15.777 22.472 -8.421 1.00 73.25 97 ILE A O 1
ATOM 725 N N . ALA A 1 98 ? 14.352 23.515 -7.037 1.00 70.06 98 ALA A N 1
ATOM 726 C CA . ALA A 1 98 ? 13.831 24.429 -8.053 1.00 70.06 98 ALA A CA 1
ATOM 727 C C . ALA A 1 98 ? 14.908 25.370 -8.618 1.00 70.06 98 ALA A C 1
ATOM 729 O O . ALA A 1 98 ? 14.972 25.549 -9.829 1.00 70.06 98 ALA A O 1
ATOM 730 N N . ASP A 1 99 ? 15.779 25.928 -7.777 1.00 70.00 99 ASP A N 1
ATOM 731 C CA . ASP A 1 99 ? 16.855 26.833 -8.195 1.00 70.00 99 ASP A CA 1
ATOM 732 C C . ASP A 1 99 ? 17.885 26.109 -9.077 1.00 70.00 99 ASP A C 1
ATOM 734 O O . ASP A 1 99 ? 18.320 26.641 -10.102 1.00 70.00 99 ASP A O 1
ATOM 738 N N . THR A 1 100 ? 18.251 24.877 -8.708 1.00 71.31 100 THR A N 1
ATOM 739 C CA . THR A 1 100 ? 19.202 24.057 -9.474 1.00 71.31 100 THR A CA 1
ATOM 740 C C . THR A 1 100 ? 18.611 23.655 -10.825 1.00 71.31 100 THR A C 1
ATOM 742 O O . THR A 1 100 ? 19.267 23.813 -11.851 1.00 71.31 100 THR A O 1
ATOM 745 N N . LEU A 1 101 ? 17.358 23.194 -10.857 1.00 70.25 101 LEU A N 1
ATOM 746 C CA . LEU A 1 101 ? 16.697 22.773 -12.097 1.00 70.25 101 LEU A CA 1
ATOM 747 C C . LEU A 1 101 ? 16.337 23.951 -13.011 1.00 70.25 101 LEU A C 1
ATOM 749 O O . LEU A 1 101 ? 16.482 23.845 -14.230 1.00 70.25 101 LEU A O 1
ATOM 753 N N . GLY A 1 102 ? 15.964 25.100 -12.441 1.00 63.66 102 GLY A N 1
ATOM 754 C CA . GLY A 1 102 ? 15.753 26.338 -13.192 1.00 63.66 102 GLY A CA 1
ATOM 755 C C . GLY A 1 102 ? 17.031 26.820 -13.885 1.00 63.66 102 GLY A C 1
ATOM 756 O O . GLY A 1 102 ? 16.982 27.326 -15.005 1.00 63.66 102 GLY A O 1
ATOM 757 N N . ALA A 1 103 ? 18.204 26.588 -13.285 1.00 61.31 103 ALA A N 1
ATOM 758 C CA . ALA A 1 103 ? 19.490 26.862 -13.930 1.00 61.31 103 ALA A CA 1
ATOM 759 C C . ALA A 1 103 ? 19.807 25.901 -15.094 1.00 61.31 103 ALA A C 1
ATOM 761 O O . ALA A 1 103 ? 20.540 26.277 -16.013 1.00 61.31 103 ALA A O 1
ATOM 762 N N . LEU A 1 104 ? 19.246 24.687 -15.080 1.00 63.38 104 LEU A N 1
ATOM 763 C CA . LEU A 1 104 ? 19.393 23.700 -16.151 1.00 63.38 104 LEU A CA 1
ATOM 764 C C . LEU A 1 104 ? 18.420 23.924 -17.315 1.00 63.38 104 LEU A C 1
ATOM 766 O O . LEU A 1 104 ? 18.588 23.319 -18.364 1.00 63.38 104 LEU A O 1
ATOM 770 N N . ASN A 1 105 ? 17.441 24.829 -17.197 1.00 58.19 105 ASN A N 1
ATOM 771 C CA . ASN A 1 105 ? 16.314 24.916 -18.134 1.00 58.19 105 ASN A CA 1
ATOM 772 C C . ASN A 1 105 ? 15.648 23.544 -18.357 1.00 58.19 105 ASN A C 1
ATOM 774 O O . ASN A 1 105 ? 15.152 23.276 -19.452 1.00 58.19 105 ASN A O 1
ATOM 778 N N . ASP A 1 106 ? 15.605 22.686 -17.332 1.00 56.78 106 ASP A N 1
ATOM 779 C CA . ASP A 1 106 ? 14.905 21.387 -17.354 1.00 56.78 106 ASP A CA 1
ATOM 780 C C . ASP A 1 106 ? 13.368 21.587 -17.318 1.00 56.78 106 ASP A C 1
ATOM 782 O O . ASP A 1 106 ? 12.592 20.765 -16.839 1.00 56.78 106 ASP A O 1
ATOM 786 N N . GLU A 1 107 ? 12.920 22.758 -17.783 1.00 49.28 107 GLU A N 1
ATOM 787 C CA . GLU A 1 107 ? 11.661 23.395 -17.441 1.00 49.28 107 GLU A CA 1
ATOM 788 C C . GLU A 1 107 ? 10.576 23.251 -18.527 1.00 49.28 107 GLU A C 1
ATOM 790 O O . GLU A 1 107 ? 9.646 24.052 -18.576 1.00 49.28 107 GLU A O 1
ATOM 795 N N . GLU A 1 108 ? 10.610 22.273 -19.429 1.00 50.00 108 GLU A N 1
ATOM 796 C CA . GLU A 1 108 ? 9.594 22.256 -20.504 1.00 50.00 108 GLU A CA 1
ATOM 797 C C . GLU A 1 108 ? 8.747 20.984 -20.607 1.00 50.00 108 GLU A C 1
ATOM 799 O O . GLU A 1 108 ? 7.730 21.020 -21.299 1.00 50.00 108 GLU A O 1
ATOM 804 N N . LEU A 1 109 ? 9.103 19.867 -19.955 1.00 48.91 109 LEU A N 1
ATOM 805 C CA . LEU A 1 109 ? 8.602 18.553 -20.385 1.00 48.91 109 LEU A CA 1
ATOM 806 C C . LEU A 1 109 ? 8.273 17.623 -19.193 1.00 48.91 109 LEU A C 1
ATOM 808 O O . LEU A 1 109 ? 8.985 17.609 -18.195 1.00 48.91 109 LEU A O 1
ATOM 812 N N . ALA A 1 110 ? 7.151 16.892 -19.265 1.00 50.25 110 ALA A N 1
ATOM 813 C CA . ALA A 1 110 ? 6.789 15.820 -18.318 1.00 50.25 110 ALA A CA 1
ATOM 814 C C . ALA A 1 110 ? 7.436 14.498 -18.755 1.00 50.25 110 ALA A C 1
ATOM 816 O O . ALA A 1 110 ? 7.761 14.371 -19.927 1.00 50.25 110 ALA A O 1
ATOM 817 N N . ALA A 1 111 ? 7.523 13.471 -17.901 1.00 49.94 111 ALA A N 1
ATOM 818 C CA . ALA A 1 111 ? 8.018 12.142 -18.309 1.00 49.94 111 ALA A CA 1
ATOM 819 C C . ALA A 1 111 ? 7.299 11.561 -19.553 1.00 49.94 111 ALA A C 1
ATOM 821 O O . ALA A 1 111 ? 7.904 10.830 -20.334 1.00 49.94 111 ALA A O 1
ATOM 822 N N . PHE A 1 112 ? 6.033 11.938 -19.771 1.00 47.50 112 PHE A N 1
ATOM 823 C CA . PHE A 1 112 ? 5.237 11.565 -20.944 1.00 47.50 112 PHE A CA 1
ATOM 824 C C . PHE A 1 112 ? 5.544 12.387 -22.217 1.00 47.50 112 PHE A C 1
ATOM 826 O O . PHE A 1 112 ? 5.286 11.939 -23.331 1.00 47.50 112 PHE A O 1
ATOM 833 N N . VAL A 1 113 ? 6.115 13.587 -22.086 1.00 48.38 113 VAL A N 1
ATOM 834 C CA . VAL A 1 113 ? 6.542 14.413 -23.221 1.00 48.38 113 VAL A CA 1
ATOM 835 C C . VAL A 1 113 ? 8.055 14.293 -23.308 1.00 48.38 113 VAL A C 1
ATOM 837 O O . VAL A 1 113 ? 8.755 14.855 -22.479 1.00 48.38 113 VAL A O 1
ATOM 840 N N . ALA A 1 114 ? 8.560 13.538 -24.285 1.00 46.59 114 ALA A N 1
ATOM 841 C CA . ALA A 1 114 ? 9.995 13.331 -24.485 1.00 46.59 114 ALA A CA 1
ATOM 842 C C . ALA A 1 114 ? 10.790 14.622 -24.245 1.00 46.59 114 ALA A C 1
ATOM 844 O O . ALA A 1 114 ? 10.481 15.631 -24.882 1.00 46.59 114 ALA A O 1
ATOM 845 N N . GLY A 1 115 ? 11.810 14.555 -23.379 1.00 48.88 115 GLY A N 1
ATOM 846 C CA . GLY A 1 115 ? 12.882 15.540 -23.245 1.00 48.88 115 GLY A CA 1
ATOM 847 C C . GLY A 1 115 ? 13.600 15.805 -24.576 1.00 48.88 115 GLY A C 1
ATOM 848 O O . GLY A 1 115 ? 13.150 15.400 -25.642 1.00 48.88 115 GLY A O 1
ATOM 849 N N . SER A 1 116 ? 14.772 16.442 -24.536 1.00 50.59 116 SER A N 1
ATOM 850 C CA . SER A 1 116 ? 15.570 16.923 -25.692 1.00 50.59 116 SER A CA 1
ATOM 851 C C . SER A 1 116 ? 15.986 15.906 -26.796 1.00 50.59 116 SER A C 1
ATOM 853 O O . SER A 1 116 ? 16.822 16.221 -27.648 1.00 50.59 116 SER A O 1
ATOM 855 N N . GLY A 1 117 ? 15.386 14.717 -26.858 1.00 67.81 117 GLY A N 1
ATOM 856 C CA . GLY A 1 117 ? 15.389 13.806 -28.001 1.00 67.81 117 GLY A CA 1
ATOM 857 C C . GLY A 1 117 ? 15.281 12.338 -27.587 1.00 67.81 117 GLY A C 1
ATOM 858 O O . GLY A 1 117 ? 15.620 11.978 -26.467 1.00 67.81 117 GLY A O 1
ATOM 859 N N . VAL A 1 118 ? 14.859 11.485 -28.523 1.00 80.94 118 VAL A N 1
ATOM 860 C CA . VAL A 1 118 ? 14.970 10.018 -28.426 1.00 80.94 118 VAL A CA 1
ATOM 861 C C . VAL A 1 118 ? 16.291 9.541 -29.031 1.00 80.94 118 VAL A C 1
ATOM 863 O O . VAL A 1 118 ? 16.892 10.237 -29.859 1.00 80.94 118 VAL A O 1
ATOM 866 N N . TRP A 1 119 ? 16.749 8.341 -28.673 1.00 86.94 119 TRP A N 1
ATOM 867 C CA . TRP A 1 119 ? 17.852 7.702 -29.392 1.00 86.94 119 TRP A CA 1
ATOM 868 C C . TRP A 1 119 ? 17.467 7.454 -30.857 1.00 86.94 119 TRP A C 1
ATOM 870 O O . TRP A 1 119 ? 16.597 6.651 -31.164 1.00 86.94 119 TRP A O 1
ATOM 880 N N . THR A 1 120 ? 18.147 8.135 -31.781 1.00 85.38 120 THR A N 1
ATOM 881 C CA . THR A 1 120 ? 17.993 7.921 -33.236 1.00 85.38 120 THR A CA 1
ATOM 882 C C . THR A 1 120 ? 19.246 7.329 -33.878 1.00 85.38 120 THR A C 1
ATOM 884 O O . THR A 1 120 ? 19.322 7.189 -35.102 1.00 85.38 120 THR A O 1
ATOM 887 N N . PHE A 1 121 ? 20.294 7.086 -33.084 1.00 87.25 121 PHE A N 1
ATOM 888 C CA . PHE A 1 121 ? 21.545 6.520 -33.566 1.00 87.25 121 PHE A CA 1
ATOM 889 C C . PHE A 1 121 ? 22.294 5.747 -32.479 1.00 87.25 121 PHE A C 1
ATOM 891 O O . PHE A 1 121 ? 22.586 6.332 -31.440 1.00 87.25 121 PHE A O 1
ATOM 898 N N . THR A 1 122 ? 22.715 4.513 -32.762 1.00 92.00 122 THR A N 1
ATOM 899 C CA . THR A 1 122 ? 23.602 3.713 -31.895 1.00 92.00 122 THR A CA 1
ATOM 900 C C . THR A 1 122 ? 24.846 3.254 -32.660 1.00 92.00 122 THR A C 1
ATOM 902 O O . THR A 1 122 ? 24.865 3.192 -33.896 1.00 92.00 122 THR A O 1
ATOM 905 N N . ALA A 1 123 ? 25.919 2.911 -31.947 1.00 91.75 123 ALA A N 1
ATOM 906 C CA . ALA A 1 123 ? 27.127 2.344 -32.540 1.00 91.75 123 ALA A CA 1
ATOM 907 C C . ALA A 1 123 ? 26.873 0.988 -33.213 1.00 91.75 123 ALA A C 1
ATOM 909 O O . ALA A 1 123 ? 27.580 0.642 -34.166 1.00 91.75 123 ALA A O 1
ATOM 910 N N . THR A 1 124 ? 25.889 0.233 -32.717 1.00 93.56 124 THR A N 1
ATOM 911 C CA . THR A 1 124 ? 25.531 -1.099 -33.219 1.00 93.56 124 THR A CA 1
ATOM 912 C C . THR A 1 124 ? 24.692 -1.015 -34.488 1.00 93.56 124 THR A C 1
ATOM 914 O O . THR A 1 124 ? 25.054 -1.615 -35.502 1.00 93.56 124 THR A O 1
ATOM 917 N N . ASP A 1 125 ? 23.616 -0.230 -34.456 1.00 90.56 125 ASP A N 1
ATOM 918 C CA . ASP A 1 125 ? 22.555 -0.270 -35.470 1.00 90.56 125 ASP A CA 1
ATOM 919 C C . ASP A 1 125 ? 22.660 0.885 -36.473 1.00 90.56 125 ASP A C 1
ATOM 921 O O . ASP A 1 125 ? 22.055 0.875 -37.546 1.00 90.56 125 ASP A O 1
ATOM 925 N N . GLY A 1 126 ? 23.494 1.885 -36.181 1.00 90.38 126 GLY A N 1
ATOM 926 C CA . GLY A 1 126 ? 23.551 3.097 -36.978 1.00 90.38 126 GLY A CA 1
ATOM 927 C C . GLY A 1 126 ? 22.295 3.926 -36.747 1.00 90.38 126 GLY A C 1
ATOM 928 O O . GLY A 1 126 ? 21.957 4.189 -35.606 1.00 90.38 126 GLY A O 1
ATOM 929 N N . SER A 1 127 ? 21.634 4.392 -37.810 1.00 88.88 127 SER A N 1
ATOM 930 C CA . SER A 1 127 ? 20.409 5.195 -37.677 1.00 88.88 127 SER A CA 1
ATOM 931 C C . SER A 1 127 ? 19.224 4.297 -37.340 1.00 88.88 127 SER A C 1
ATOM 933 O O . SER A 1 127 ? 18.957 3.365 -38.093 1.00 88.88 127 SER A O 1
ATOM 935 N N . VAL A 1 128 ? 18.484 4.648 -36.294 1.00 83.56 128 VAL A N 1
ATOM 936 C CA . VAL A 1 128 ? 17.295 3.921 -35.833 1.00 83.56 128 VAL A CA 1
ATOM 937 C C . VAL A 1 128 ? 16.094 4.869 -35.847 1.00 83.56 128 VAL A C 1
ATOM 939 O O . VAL A 1 128 ? 16.251 6.063 -35.571 1.00 83.56 128 VAL A O 1
ATOM 942 N N . ALA A 1 129 ? 14.925 4.378 -36.257 1.00 80.31 129 ALA A N 1
ATOM 943 C CA . ALA A 1 129 ? 13.679 5.140 -36.191 1.00 80.31 129 ALA A CA 1
ATOM 944 C C . ALA A 1 129 ? 13.008 4.950 -34.822 1.00 80.31 129 ALA A C 1
ATOM 946 O O . ALA A 1 129 ? 13.311 4.005 -34.105 1.00 80.31 129 ALA A O 1
ATOM 947 N N . THR A 1 130 ? 12.098 5.848 -34.452 1.00 74.00 130 THR A N 1
ATOM 948 C CA . THR A 1 130 ? 11.279 5.692 -33.240 1.00 74.00 130 THR A CA 1
ATOM 949 C C . THR A 1 130 ? 10.503 4.370 -33.289 1.00 74.00 130 THR A C 1
ATOM 951 O O . THR A 1 130 ? 9.941 4.058 -34.338 1.00 74.00 130 THR A O 1
ATOM 954 N N . GLY A 1 131 ? 10.496 3.615 -32.185 1.00 72.31 131 GLY A N 1
ATOM 955 C CA . GLY A 1 131 ? 9.839 2.301 -32.064 1.00 72.31 131 GLY A CA 1
ATOM 956 C C . GLY A 1 131 ? 10.625 1.106 -32.628 1.00 72.31 131 GLY A C 1
ATOM 957 O O . GLY A 1 131 ? 10.296 -0.036 -32.335 1.00 72.31 131 GLY A O 1
ATOM 958 N N . GLU A 1 132 ? 11.699 1.320 -33.397 1.00 82.50 132 GLU A N 1
ATOM 959 C CA . GLU A 1 132 ? 12.518 0.202 -33.888 1.00 82.50 132 GLU A CA 1
ATOM 960 C C . GLU A 1 132 ? 13.405 -0.376 -32.765 1.00 82.50 132 GLU A C 1
ATOM 962 O O . GLU A 1 132 ? 13.998 0.397 -31.997 1.00 82.50 132 GLU A O 1
ATOM 967 N N . PRO A 1 133 ? 13.582 -1.714 -32.705 1.00 87.38 133 PRO A N 1
ATOM 968 C CA . PRO A 1 133 ? 14.522 -2.341 -31.784 1.00 87.38 133 PRO A CA 1
ATOM 969 C C . PRO A 1 133 ? 15.923 -1.746 -31.919 1.00 87.38 133 PRO A C 1
ATOM 971 O O . PRO A 1 133 ? 16.425 -1.531 -33.027 1.00 87.38 133 PRO A O 1
ATOM 974 N N . MET A 1 134 ? 16.601 -1.545 -30.790 1.00 90.50 134 MET A N 1
ATOM 975 C CA . MET A 1 134 ? 17.968 -1.024 -30.798 1.00 90.50 134 MET A CA 1
ATOM 976 C C . MET A 1 134 ? 18.858 -1.657 -29.742 1.00 90.50 134 MET A C 1
ATOM 978 O O . MET A 1 134 ? 18.428 -2.023 -28.650 1.00 90.50 134 MET A O 1
ATOM 982 N N . THR A 1 135 ? 20.145 -1.734 -30.058 1.00 94.25 135 THR A N 1
ATOM 983 C CA . THR A 1 135 ? 21.197 -2.113 -29.123 1.00 94.25 135 THR A CA 1
ATOM 984 C C . THR A 1 135 ? 21.999 -0.882 -28.720 1.00 94.25 135 THR A C 1
ATOM 986 O O . THR A 1 135 ? 22.794 -0.357 -29.508 1.00 94.25 135 THR A O 1
ATOM 989 N N . ILE A 1 136 ? 21.853 -0.466 -27.464 1.00 94.88 136 ILE A N 1
ATOM 990 C CA . ILE A 1 136 ? 22.662 0.595 -26.861 1.00 94.88 136 ILE A CA 1
ATOM 991 C C . ILE A 1 136 ? 23.835 -0.055 -26.129 1.00 94.88 136 ILE A C 1
ATOM 993 O O . ILE A 1 136 ? 23.672 -0.836 -25.188 1.00 94.88 136 ILE A O 1
ATOM 997 N N . THR A 1 137 ? 25.056 0.263 -26.548 1.00 96.69 137 THR A N 1
ATOM 998 C CA . THR A 1 137 ? 26.243 -0.164 -25.805 1.00 96.69 137 THR A CA 1
ATOM 999 C C . THR A 1 137 ? 26.497 0.775 -24.631 1.00 96.69 137 THR A C 1
ATOM 1001 O O . THR A 1 137 ? 26.320 1.982 -24.755 1.00 96.69 137 THR A O 1
ATOM 1004 N N . TYR A 1 138 ? 26.947 0.256 -23.491 1.00 97.44 138 TYR A N 1
ATOM 1005 C CA . TYR A 1 138 ? 27.343 1.090 -22.355 1.00 97.44 138 TYR A CA 1
ATOM 1006 C C . TYR A 1 138 ? 28.736 0.718 -21.850 1.00 97.44 138 TYR A C 1
ATOM 1008 O O . TYR A 1 138 ? 29.172 -0.433 -21.960 1.00 97.44 138 TYR A O 1
ATOM 1016 N N . SER A 1 139 ? 29.461 1.688 -21.301 1.00 97.62 139 SER A N 1
ATOM 1017 C CA . SER A 1 139 ? 30.813 1.480 -20.786 1.00 97.62 139 SER A CA 1
ATOM 1018 C C . SER A 1 139 ? 31.074 2.251 -19.495 1.00 97.62 139 SER A C 1
ATOM 1020 O O . SER A 1 139 ? 30.438 3.257 -19.193 1.00 97.62 139 SER A O 1
ATOM 1022 N N . PHE A 1 140 ? 32.030 1.753 -18.711 1.00 98.25 140 PHE A N 1
ATOM 1023 C CA . PHE A 1 140 ? 32.482 2.393 -17.475 1.00 98.25 140 PHE A CA 1
ATOM 1024 C C . PHE A 1 140 ? 33.770 3.163 -17.747 1.00 98.25 140 PHE A C 1
ATOM 1026 O O . PHE A 1 140 ? 34.770 2.563 -18.155 1.00 98.25 140 PHE A O 1
ATOM 1033 N N . VAL A 1 141 ? 33.738 4.474 -17.522 1.00 97.94 141 VAL A N 1
ATOM 1034 C CA . VAL A 1 141 ? 34.846 5.382 -17.827 1.00 97.94 141 VAL A CA 1
ATOM 1035 C C . VAL A 1 141 ? 36.071 5.031 -16.965 1.00 97.94 141 VAL A C 1
ATOM 1037 O O . VAL A 1 141 ? 35.928 4.837 -15.756 1.00 97.94 141 VAL A O 1
ATOM 1040 N N . PRO A 1 142 ? 37.286 4.925 -17.542 1.00 98.06 142 PRO A N 1
ATOM 1041 C CA . PRO A 1 142 ? 38.483 4.595 -16.780 1.00 98.06 142 PRO A CA 1
ATOM 1042 C C . PRO A 1 142 ? 38.859 5.716 -15.812 1.00 98.06 142 PRO A C 1
ATOM 1044 O O . PRO A 1 142 ? 38.764 6.901 -16.154 1.00 98.06 142 PRO A O 1
ATOM 1047 N N . ASP A 1 143 ? 39.383 5.339 -14.645 1.00 98.25 143 ASP A N 1
ATOM 1048 C CA . ASP A 1 143 ? 39.938 6.302 -13.696 1.00 98.25 143 ASP A CA 1
ATOM 1049 C C . ASP A 1 143 ? 41.006 7.180 -14.362 1.00 98.25 143 ASP A C 1
ATOM 1051 O O . ASP A 1 143 ? 41.804 6.712 -15.180 1.00 98.25 143 ASP A O 1
ATOM 1055 N N . GLY A 1 144 ? 41.043 8.461 -13.996 1.00 96.88 144 GLY A N 1
ATOM 1056 C CA . GLY A 1 144 ? 41.968 9.433 -14.584 1.00 96.88 144 GLY A CA 1
ATOM 1057 C C . GLY A 1 144 ? 41.427 10.162 -15.819 1.00 96.88 144 GLY A C 1
ATOM 1058 O O . GLY A 1 144 ? 41.990 11.190 -16.194 1.00 96.88 144 GLY A O 1
ATOM 1059 N N . THR A 1 145 ? 40.336 9.686 -16.429 1.00 96.81 145 THR A N 1
ATOM 1060 C CA . THR A 1 145 ? 39.657 10.404 -17.524 1.00 96.81 145 THR A CA 1
ATOM 1061 C C . THR A 1 145 ? 39.082 11.715 -16.993 1.00 96.81 145 THR A C 1
ATOM 1063 O O . THR A 1 145 ? 38.384 11.706 -15.985 1.00 96.81 145 THR A O 1
ATOM 1066 N N . LEU A 1 146 ? 39.382 12.848 -17.632 1.00 94.12 146 LEU A N 1
ATOM 1067 C CA . LEU A 1 146 ? 38.895 14.155 -17.178 1.00 94.12 146 LEU A CA 1
ATOM 1068 C C . LEU A 1 146 ? 37.402 14.321 -17.468 1.00 94.12 146 LEU A C 1
ATOM 1070 O O . LEU A 1 146 ? 36.978 14.154 -18.609 1.00 94.12 146 LEU A O 1
ATOM 1074 N N . ILE A 1 147 ? 36.650 14.695 -16.435 1.00 91.69 147 ILE A N 1
ATOM 1075 C CA . ILE A 1 147 ? 35.216 14.970 -16.480 1.00 91.69 147 ILE A CA 1
ATOM 1076 C C . ILE A 1 147 ? 35.000 16.461 -16.165 1.00 91.69 147 ILE A C 1
ATOM 1078 O O . ILE A 1 147 ? 35.461 16.912 -15.107 1.00 91.69 147 ILE A O 1
ATOM 1082 N N . PRO A 1 148 ? 34.359 17.234 -17.063 1.00 86.75 148 PRO A N 1
ATOM 1083 C CA . PRO A 1 148 ? 34.137 18.670 -16.894 1.00 86.75 148 PRO A CA 1
ATOM 1084 C C . PRO A 1 148 ? 33.208 18.989 -15.712 1.00 86.75 148 PRO A C 1
ATOM 1086 O O . PRO A 1 148 ? 32.668 18.095 -15.064 1.00 86.75 148 PRO A O 1
ATOM 1089 N N . SER A 1 149 ? 33.068 20.284 -15.424 1.00 84.25 149 SER A N 1
ATOM 1090 C CA . SER A 1 149 ? 32.032 20.801 -14.522 1.00 84.25 149 SER A CA 1
ATOM 1091 C C . SER A 1 149 ? 30.649 20.589 -15.142 1.00 84.25 149 SER A C 1
ATOM 1093 O O . SER A 1 149 ? 30.487 20.878 -16.328 1.00 84.25 149 SER A O 1
ATOM 1095 N N . ALA A 1 150 ? 29.683 20.115 -14.359 1.00 76.81 150 ALA A N 1
ATOM 1096 C CA . ALA A 1 150 ? 28.289 19.949 -14.762 1.00 76.81 150 ALA A CA 1
ATOM 1097 C C . ALA A 1 150 ? 27.377 20.975 -14.066 1.00 76.81 150 ALA A C 1
ATOM 1099 O O . ALA A 1 150 ? 26.672 21.737 -14.715 1.00 76.81 150 ALA A O 1
ATOM 1100 N N . ILE A 1 151 ? 27.444 21.064 -12.744 1.00 75.94 151 ILE A N 1
ATOM 1101 C CA . ILE A 1 151 ? 26.561 21.850 -11.869 1.00 75.94 151 ILE A CA 1
ATOM 1102 C C . ILE A 1 151 ? 27.304 22.975 -11.121 1.00 75.94 151 ILE A C 1
ATOM 1104 O O . ILE A 1 151 ? 26.829 23.491 -10.113 1.00 75.94 151 ILE A O 1
ATOM 1108 N N . GLY A 1 152 ? 28.477 23.390 -11.613 1.00 75.75 152 GLY A N 1
ATOM 1109 C CA . GLY A 1 152 ? 29.297 24.459 -11.020 1.00 75.75 152 GLY A CA 1
ATOM 1110 C C . GLY A 1 152 ? 30.411 23.970 -10.086 1.00 75.75 152 GLY A C 1
ATOM 1111 O O . GLY A 1 152 ? 31.212 24.765 -9.589 1.00 75.75 152 GLY A O 1
ATOM 1112 N N . GLU A 1 153 ? 30.519 22.662 -9.894 1.00 84.88 153 GLU A N 1
ATOM 1113 C CA . GLU A 1 153 ? 31.632 21.979 -9.249 1.00 84.88 153 GLU A CA 1
ATOM 1114 C C . GLU A 1 153 ? 32.892 21.970 -10.141 1.00 84.88 153 GLU A C 1
ATOM 1116 O O . GLU A 1 153 ? 32.789 22.000 -11.368 1.00 84.88 153 GLU A O 1
ATOM 1121 N N . PRO A 1 154 ? 34.115 21.898 -9.587 1.00 84.38 154 PRO A N 1
ATOM 1122 C CA . PRO A 1 154 ? 35.328 21.862 -10.400 1.00 84.38 154 PRO A CA 1
ATOM 1123 C C . PRO A 1 154 ? 35.421 20.629 -11.316 1.00 84.38 154 PRO A C 1
ATOM 1125 O O . PRO A 1 154 ? 34.999 19.526 -10.964 1.00 84.38 154 PRO A O 1
ATOM 1128 N N . GLN A 1 155 ? 36.089 20.795 -12.463 1.00 90.88 155 GLN A N 1
ATOM 1129 C CA . GLN A 1 155 ? 36.525 19.666 -13.290 1.00 90.88 155 GLN A CA 1
ATOM 1130 C C . GLN A 1 155 ? 37.382 18.704 -12.453 1.00 90.88 155 GLN A C 1
ATOM 1132 O O . GLN A 1 155 ? 38.329 19.128 -11.782 1.00 90.88 155 GLN A O 1
ATOM 1137 N N . ALA A 1 156 ? 37.108 17.405 -12.553 1.00 93.56 156 ALA A N 1
ATOM 1138 C CA . ALA A 1 156 ? 37.843 16.369 -11.837 1.00 93.56 156 ALA A CA 1
ATOM 1139 C C . ALA A 1 156 ? 38.070 15.139 -12.720 1.00 93.56 156 ALA A C 1
ATOM 1141 O O . ALA A 1 156 ? 37.355 14.895 -13.688 1.00 93.56 156 ALA A O 1
ATOM 1142 N N . ALA A 1 157 ? 39.099 14.359 -12.399 1.00 96.94 157 ALA A N 1
ATOM 1143 C CA . ALA A 1 157 ? 39.285 13.061 -13.029 1.00 96.94 157 ALA A CA 1
ATOM 1144 C C . ALA A 1 157 ? 38.261 12.062 -12.484 1.00 96.94 157 ALA A C 1
ATOM 1146 O O . ALA A 1 157 ? 37.964 12.083 -11.288 1.00 96.94 157 ALA A O 1
ATOM 1147 N N . SER A 1 158 ? 37.780 11.156 -13.335 1.00 98.19 158 SER A N 1
ATOM 1148 C CA . SER A 1 158 ? 36.936 10.070 -12.865 1.00 98.19 158 SER A CA 1
ATOM 1149 C C . SER A 1 158 ? 37.702 9.190 -11.881 1.00 98.19 158 SER A C 1
ATOM 1151 O O . SER A 1 158 ? 38.891 8.910 -12.069 1.00 98.19 158 SER A O 1
ATOM 1153 N N . ASN A 1 159 ? 37.007 8.774 -10.829 1.00 98.12 159 ASN A N 1
ATOM 1154 C CA . ASN A 1 159 ? 37.493 7.876 -9.788 1.00 98.12 159 ASN A CA 1
ATOM 1155 C C . ASN A 1 159 ? 36.593 6.631 -9.640 1.00 98.12 159 ASN A C 1
ATOM 1157 O O . ASN A 1 159 ? 36.622 5.979 -8.599 1.00 98.12 159 ASN A O 1
ATOM 1161 N N . LEU A 1 160 ? 35.786 6.304 -10.656 1.00 98.19 160 LEU A N 1
ATOM 1162 C CA . LEU A 1 160 ? 34.743 5.277 -10.602 1.00 98.19 160 LEU A CA 1
ATOM 1163 C C . LEU A 1 160 ? 35.243 3.902 -10.163 1.00 98.19 160 LEU A C 1
ATOM 1165 O O . LEU A 1 160 ? 34.669 3.297 -9.254 1.00 98.19 160 LEU A O 1
ATOM 1169 N N . PHE A 1 161 ? 36.302 3.393 -10.791 1.00 98.44 161 PHE A N 1
ATOM 1170 C CA . PHE A 1 161 ? 36.816 2.068 -10.469 1.00 98.44 161 PHE A CA 1
ATOM 1171 C C . PHE A 1 161 ? 37.475 2.066 -9.094 1.00 98.44 161 PHE A C 1
ATOM 1173 O O . PHE A 1 161 ? 37.184 1.177 -8.297 1.00 98.44 161 PHE A O 1
ATOM 1180 N N . ALA A 1 162 ? 38.321 3.054 -8.795 1.00 98.12 162 ALA A N 1
ATOM 1181 C CA . ALA A 1 162 ? 38.967 3.192 -7.494 1.00 98.12 162 ALA A CA 1
ATOM 1182 C C . ALA A 1 162 ? 37.946 3.260 -6.348 1.00 98.12 162 ALA A C 1
ATOM 1184 O O . ALA A 1 162 ? 38.105 2.561 -5.347 1.00 98.12 162 ALA A O 1
ATOM 1185 N N . THR A 1 163 ? 36.888 4.056 -6.507 1.00 98.06 163 THR A N 1
ATOM 1186 C CA . THR A 1 163 ? 35.859 4.278 -5.486 1.00 98.06 163 THR A CA 1
ATOM 1187 C C . THR A 1 163 ? 34.968 3.048 -5.303 1.00 98.06 163 THR A C 1
ATOM 1189 O O . THR A 1 163 ? 34.836 2.545 -4.184 1.00 98.06 163 THR A O 1
ATOM 1192 N N . LEU A 1 164 ? 34.380 2.510 -6.378 1.00 97.69 164 LEU A N 1
ATOM 1193 C CA . LEU A 1 164 ? 33.445 1.383 -6.271 1.00 97.69 164 LEU A CA 1
ATOM 1194 C C . LEU A 1 164 ? 34.144 0.062 -5.935 1.00 97.69 164 LEU A C 1
ATOM 1196 O O . LEU A 1 164 ? 33.588 -0.747 -5.194 1.00 97.69 164 LEU A O 1
ATOM 1200 N N . ASP A 1 165 ? 35.363 -0.180 -6.421 1.00 98.12 165 ASP A N 1
ATOM 1201 C CA . ASP A 1 165 ? 36.084 -1.408 -6.069 1.00 98.12 165 ASP A CA 1
ATOM 1202 C C . ASP A 1 165 ? 36.494 -1.442 -4.596 1.00 98.12 165 ASP A C 1
ATOM 1204 O O . ASP A 1 165 ? 36.512 -2.521 -4.000 1.00 98.12 165 ASP A O 1
ATOM 1208 N N . ALA A 1 166 ? 36.836 -0.285 -4.022 1.00 97.31 166 ALA A N 1
ATOM 1209 C CA . ALA A 1 166 ? 37.246 -0.180 -2.628 1.00 97.31 166 ALA A CA 1
ATOM 1210 C C . ALA A 1 166 ? 36.054 -0.245 -1.665 1.00 97.31 166 ALA A C 1
ATOM 1212 O O . ALA A 1 166 ? 36.148 -0.888 -0.618 1.00 97.31 166 ALA A O 1
ATOM 1213 N N . SER A 1 167 ? 34.946 0.413 -2.014 1.00 96.12 167 SER A N 1
ATOM 1214 C CA . SER A 1 167 ? 33.838 0.648 -1.083 1.00 96.12 167 SER A CA 1
ATOM 1215 C C . SER A 1 167 ? 32.674 -0.330 -1.247 1.00 96.12 167 SER A C 1
ATOM 1217 O O . SER A 1 167 ? 31.930 -0.550 -0.292 1.00 96.12 167 SER A O 1
ATOM 1219 N N . PHE A 1 168 ? 32.485 -0.939 -2.424 1.00 96.81 168 PHE A N 1
ATOM 1220 C CA . PHE A 1 168 ? 31.313 -1.779 -2.676 1.00 96.81 168 PHE A CA 1
ATOM 1221 C C . PHE A 1 168 ? 31.501 -3.221 -2.164 1.00 96.81 168 PHE A C 1
ATOM 1223 O O . PHE A 1 168 ? 32.450 -3.906 -2.568 1.00 96.81 168 PHE A O 1
ATOM 1230 N N . PRO A 1 169 ? 30.585 -3.753 -1.331 1.00 91.31 169 PRO A N 1
ATOM 1231 C CA . PRO A 1 169 ? 30.661 -5.133 -0.857 1.00 91.31 169 PRO A CA 1
ATOM 1232 C C . PRO A 1 169 ? 30.680 -6.149 -2.011 1.00 91.31 169 PRO A C 1
ATOM 1234 O O . PRO A 1 169 ? 29.769 -6.202 -2.833 1.00 91.31 169 PRO A O 1
ATOM 1237 N N . GLY A 1 170 ? 31.720 -6.986 -2.067 1.00 92.56 170 GLY A N 1
ATOM 1238 C CA . GLY A 1 170 ? 31.928 -7.945 -3.163 1.00 92.56 170 GLY A CA 1
ATOM 1239 C C . GLY A 1 170 ? 32.711 -7.389 -4.363 1.00 92.56 170 GLY A C 1
ATOM 1240 O O . GLY A 1 170 ? 32.952 -8.125 -5.322 1.00 92.56 170 GLY A O 1
ATOM 1241 N N . GLY A 1 171 ? 33.152 -6.128 -4.296 1.00 95.00 171 GLY A N 1
ATOM 1242 C CA . GLY A 1 171 ? 34.060 -5.500 -5.254 1.00 95.00 171 GLY A CA 1
ATOM 1243 C C . GLY A 1 171 ? 33.499 -5.415 -6.673 1.00 95.00 171 GLY A C 1
ATOM 1244 O O . GLY A 1 171 ? 32.285 -5.391 -6.893 1.00 95.00 171 GLY A O 1
ATOM 1245 N N . ARG A 1 172 ? 34.406 -5.402 -7.660 1.00 97.12 172 ARG A N 1
ATOM 1246 C CA . ARG A 1 172 ? 34.090 -5.067 -9.056 1.00 97.12 172 ARG A CA 1
ATOM 1247 C C . ARG A 1 172 ? 32.942 -5.846 -9.679 1.00 97.12 172 ARG A C 1
ATOM 1249 O O . ARG A 1 172 ? 32.081 -5.285 -10.349 1.00 97.12 172 ARG A O 1
ATOM 1256 N N . ALA A 1 173 ? 32.941 -7.159 -9.488 1.00 96.69 173 ALA A N 1
ATOM 1257 C CA . ALA A 1 173 ? 31.917 -8.012 -10.075 1.00 96.69 173 ALA A CA 1
ATOM 1258 C C . ALA A 1 173 ? 30.527 -7.718 -9.489 1.00 96.69 173 ALA A C 1
ATOM 1260 O O . ALA A 1 173 ? 29.541 -7.756 -10.224 1.00 96.69 173 ALA A O 1
ATOM 1261 N N . ALA A 1 174 ? 30.457 -7.411 -8.190 1.00 94.19 174 ALA A N 1
ATOM 1262 C CA . ALA A 1 174 ? 29.206 -7.188 -7.481 1.00 94.19 174 ALA A CA 1
ATOM 1263 C C . ALA A 1 174 ? 28.545 -5.870 -7.892 1.00 94.19 174 ALA A C 1
ATOM 1265 O O . ALA A 1 174 ? 27.371 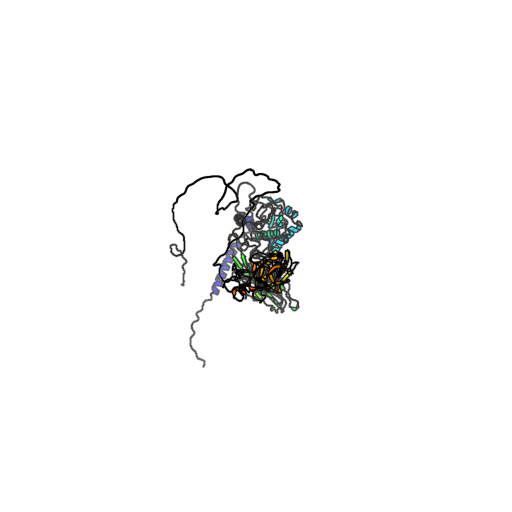-5.888 -8.261 1.00 94.19 174 ALA A O 1
ATOM 1266 N N . TRP A 1 175 ? 29.287 -4.754 -7.904 1.00 96.56 175 TRP A N 1
ATOM 1267 C CA . TRP A 1 175 ? 28.701 -3.475 -8.311 1.00 96.56 175 TRP A CA 1
ATOM 1268 C C . TRP A 1 175 ? 28.317 -3.492 -9.794 1.00 96.56 175 TRP A C 1
ATOM 1270 O O . TRP A 1 175 ? 27.187 -3.146 -10.120 1.00 96.56 175 TRP A O 1
ATOM 1280 N N . LYS A 1 176 ? 29.153 -4.039 -10.693 1.00 97.81 176 LYS A N 1
ATOM 1281 C CA . LYS A 1 176 ? 28.793 -4.164 -12.123 1.00 97.81 176 LYS A CA 1
ATOM 1282 C C . LYS A 1 176 ? 27.537 -5.001 -12.348 1.00 97.81 176 LYS A C 1
ATOM 1284 O O . LYS A 1 176 ? 26.764 -4.710 -13.254 1.00 97.81 176 LYS A O 1
ATOM 1289 N N . ALA A 1 177 ? 27.311 -6.028 -11.527 1.00 93.88 177 ALA A N 1
ATOM 1290 C CA . ALA A 1 177 ? 26.079 -6.808 -11.586 1.00 93.88 177 ALA A CA 1
ATOM 1291 C C . ALA A 1 177 ? 24.840 -5.989 -11.183 1.00 93.88 177 ALA A C 1
ATOM 1293 O O . ALA A 1 177 ? 23.760 -6.258 -11.696 1.00 93.88 177 ALA A O 1
ATOM 1294 N N . ARG A 1 178 ? 24.973 -4.992 -10.297 1.00 95.31 178 ARG A N 1
ATOM 1295 C CA . ARG A 1 178 ? 23.870 -4.081 -9.942 1.00 95.31 178 ARG A CA 1
ATOM 1296 C C . ARG A 1 178 ? 23.529 -3.121 -11.076 1.00 95.31 178 ARG A C 1
ATOM 1298 O O . ARG A 1 178 ? 22.351 -2.961 -11.358 1.00 95.31 178 ARG A O 1
ATOM 1305 N N . PHE A 1 179 ? 24.533 -2.571 -11.759 1.00 97.12 179 PHE A N 1
ATOM 1306 C CA . PHE A 1 179 ? 24.316 -1.749 -12.957 1.00 97.12 179 PHE A CA 1
ATOM 1307 C C . PHE A 1 179 ? 23.632 -2.546 -14.070 1.00 97.12 179 PHE A C 1
ATOM 1309 O O . PHE A 1 179 ? 22.642 -2.084 -14.623 1.00 97.12 179 PHE A O 1
ATOM 1316 N N . ARG A 1 180 ? 24.105 -3.773 -14.345 1.00 96.56 180 ARG A N 1
ATOM 1317 C CA . ARG A 1 180 ? 23.455 -4.667 -15.319 1.00 96.56 180 ARG A CA 1
ATOM 1318 C C . ARG A 1 180 ? 21.996 -4.912 -14.981 1.00 96.56 180 ARG A C 1
ATOM 1320 O O . ARG A 1 180 ? 21.161 -4.673 -15.828 1.00 96.56 180 ARG A O 1
ATOM 1327 N N . ALA A 1 181 ? 21.688 -5.270 -13.736 1.00 90.75 181 ALA A N 1
ATOM 1328 C CA . ALA A 1 181 ? 20.307 -5.521 -13.330 1.00 90.75 181 ALA A CA 1
ATOM 1329 C C . ALA A 1 181 ? 19.376 -4.307 -13.533 1.00 90.75 181 ALA A C 1
ATOM 1331 O O . ALA A 1 181 ? 18.200 -4.489 -13.822 1.00 90.75 181 ALA A O 1
ATOM 1332 N N . VAL A 1 182 ? 19.884 -3.076 -13.388 1.00 95.31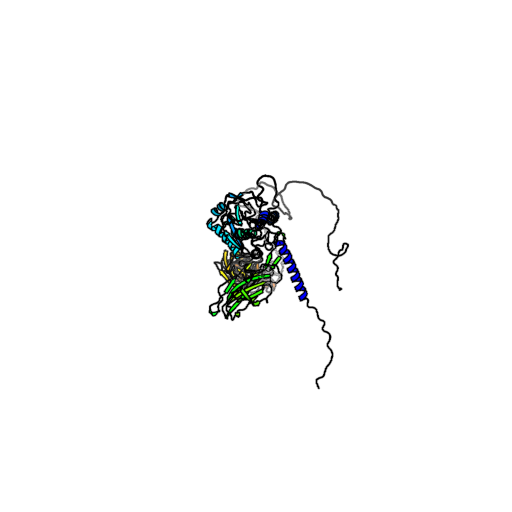 182 VAL A N 1
ATOM 1333 C CA . VAL A 1 182 ? 19.107 -1.852 -13.659 1.00 95.31 182 VAL A CA 1
ATOM 1334 C C . VAL A 1 182 ? 18.844 -1.678 -15.158 1.00 95.31 182 VAL A C 1
ATOM 1336 O O . VAL A 1 182 ? 17.721 -1.377 -15.548 1.00 95.31 182 VAL A O 1
ATOM 1339 N N . LEU A 1 183 ? 19.850 -1.898 -16.005 1.00 96.56 183 LEU A N 1
ATOM 1340 C CA . LEU A 1 183 ? 19.700 -1.815 -17.463 1.00 96.56 183 LEU A CA 1
ATOM 1341 C C . LEU A 1 183 ? 18.847 -2.966 -18.022 1.00 96.56 183 LEU A C 1
ATOM 1343 O O . LEU A 1 183 ? 18.005 -2.754 -18.892 1.00 96.56 183 LEU A O 1
ATOM 1347 N N . ASP A 1 184 ? 19.002 -4.171 -17.472 1.00 91.94 184 ASP A N 1
ATOM 1348 C CA . ASP A 1 184 ? 18.155 -5.326 -17.771 1.00 91.94 184 ASP A CA 1
ATOM 1349 C C . ASP A 1 184 ? 16.692 -4.990 -17.444 1.00 91.94 184 ASP A C 1
ATOM 1351 O O . ASP A 1 184 ? 15.810 -5.253 -18.254 1.00 91.94 184 ASP A O 1
ATOM 1355 N N . ARG A 1 185 ? 16.426 -4.308 -16.318 1.00 93.88 185 ARG A N 1
ATOM 1356 C CA . ARG A 1 185 ? 15.071 -3.874 -15.948 1.00 93.88 185 ARG A CA 1
ATOM 1357 C C . ARG A 1 185 ? 14.455 -2.905 -16.963 1.00 93.88 185 ARG A C 1
ATOM 1359 O O . ARG A 1 185 ? 13.267 -3.023 -17.246 1.00 93.88 185 ARG A O 1
ATOM 1366 N N . TRP A 1 186 ? 15.230 -1.977 -17.523 1.00 94.81 186 TRP A N 1
ATOM 1367 C CA . TRP A 1 186 ? 14.755 -1.123 -18.619 1.00 94.81 186 TRP A CA 1
ATOM 1368 C C . TRP A 1 186 ? 14.540 -1.916 -19.919 1.00 94.81 186 TRP A C 1
ATOM 1370 O O . TRP A 1 186 ? 13.569 -1.661 -20.629 1.00 94.81 186 TRP A O 1
ATOM 1380 N N . SER A 1 187 ? 15.369 -2.930 -20.192 1.00 93.88 187 SER A N 1
ATOM 1381 C CA . SER A 1 187 ? 15.188 -3.849 -21.337 1.00 93.88 187 SER A CA 1
ATOM 1382 C C . SER A 1 187 ? 13.942 -4.730 -21.198 1.00 93.88 187 SER A C 1
ATOM 1384 O O . SER A 1 187 ? 13.375 -5.181 -22.181 1.00 93.88 187 SER A O 1
ATOM 1386 N N . GLU A 1 188 ? 13.498 -5.020 -19.974 1.00 90.88 188 GLU A N 1
ATOM 1387 C CA . GLU A 1 188 ? 12.290 -5.822 -19.747 1.00 90.88 188 GLU A CA 1
ATOM 1388 C C . GLU A 1 188 ? 11.001 -5.094 -20.147 1.00 90.88 188 GLU A C 1
ATOM 1390 O O . GLU A 1 188 ? 9.999 -5.760 -20.410 1.00 90.88 188 GLU A O 1
ATOM 1395 N N . VAL A 1 189 ? 11.021 -3.756 -20.169 1.00 91.75 189 VAL A N 1
ATOM 1396 C CA . VAL A 1 189 ? 9.857 -2.900 -20.460 1.00 91.75 189 VAL A CA 1
ATOM 1397 C C . VAL A 1 189 ? 9.974 -2.137 -21.779 1.00 91.75 189 VAL A C 1
ATOM 1399 O O . VAL A 1 189 ? 9.031 -1.446 -22.145 1.00 91.75 189 VAL A O 1
ATOM 1402 N N . THR A 1 190 ? 11.091 -2.273 -22.496 1.00 91.81 190 THR A N 1
ATOM 1403 C CA . THR A 1 190 ? 11.352 -1.612 -23.785 1.00 91.81 190 THR A CA 1
ATOM 1404 C C . THR A 1 190 ? 11.923 -2.587 -24.802 1.00 91.81 190 THR A C 1
ATOM 1406 O O . THR A 1 190 ? 12.421 -3.646 -24.427 1.00 91.81 190 THR A O 1
ATOM 1409 N N . ASN A 1 191 ? 11.962 -2.203 -26.078 1.00 88.12 191 ASN A N 1
ATOM 1410 C CA . ASN A 1 191 ? 12.684 -2.952 -27.112 1.00 88.12 191 ASN A CA 1
ATOM 1411 C C . ASN A 1 191 ? 14.196 -2.641 -27.180 1.00 88.12 191 ASN A C 1
ATOM 1413 O O . ASN A 1 191 ? 14.844 -2.812 -28.219 1.00 88.12 191 ASN A O 1
ATOM 1417 N N . ILE A 1 192 ? 14.779 -2.124 -26.093 1.00 93.00 192 ILE A N 1
ATOM 1418 C CA . ILE A 1 192 ? 16.200 -1.774 -26.036 1.00 93.00 192 ILE A CA 1
ATOM 1419 C C . ILE A 1 192 ? 16.992 -2.939 -25.451 1.00 93.00 192 ILE A C 1
ATOM 1421 O O . ILE A 1 192 ? 16.674 -3.464 -24.389 1.00 93.00 192 ILE A O 1
ATOM 1425 N N . THR A 1 193 ? 18.087 -3.305 -26.114 1.00 94.44 193 THR A N 1
ATOM 1426 C CA . THR A 1 193 ? 19.088 -4.231 -25.574 1.00 94.44 193 THR A CA 1
ATOM 1427 C C . THR A 1 193 ? 20.329 -3.467 -25.121 1.00 94.44 193 THR A C 1
ATOM 1429 O O . THR A 1 193 ? 20.981 -2.803 -25.929 1.00 94.44 193 THR A O 1
ATOM 1432 N N . PHE A 1 194 ? 20.721 -3.609 -23.851 1.00 96.12 194 PHE A N 1
ATOM 1433 C CA . PHE A 1 194 ? 21.963 -3.015 -23.345 1.00 96.12 194 PHE A CA 1
ATOM 1434 C C . PHE A 1 194 ? 23.133 -3.995 -23.372 1.00 96.12 194 PHE A C 1
ATOM 1436 O O . PHE A 1 194 ? 23.050 -5.117 -22.873 1.00 96.12 194 PHE A O 1
ATOM 1443 N N . VAL A 1 195 ? 24.270 -3.552 -23.915 1.00 96.00 195 VAL A N 1
ATOM 1444 C CA . VAL A 1 195 ? 25.482 -4.379 -24.009 1.00 96.00 195 VAL A CA 1
ATOM 1445 C C . VAL A 1 195 ? 26.684 -3.651 -23.428 1.00 96.00 195 VAL A C 1
ATOM 1447 O O . VAL A 1 195 ? 27.088 -2.595 -23.905 1.00 96.00 195 VAL A O 1
ATOM 1450 N N . GLU A 1 196 ? 27.308 -4.256 -22.420 1.00 96.19 196 GLU A N 1
ATOM 1451 C CA . GLU A 1 196 ? 28.539 -3.720 -21.846 1.00 96.19 196 GLU A CA 1
ATOM 1452 C C . GLU A 1 196 ? 29.714 -3.855 -22.827 1.00 96.19 196 GLU A C 1
ATOM 1454 O O . GLU A 1 196 ? 30.001 -4.949 -23.324 1.00 96.19 196 GLU A O 1
ATOM 1459 N N . VAL A 1 197 ? 30.458 -2.771 -23.039 1.00 96.19 197 VAL A N 1
ATOM 1460 C CA . VAL A 1 197 ? 31.720 -2.755 -23.794 1.00 96.19 197 VAL A CA 1
ATOM 1461 C C . VAL A 1 197 ? 32.838 -2.087 -22.981 1.00 96.19 197 VAL A C 1
ATOM 1463 O O . VAL A 1 197 ? 32.605 -1.468 -21.941 1.00 96.19 197 VAL A O 1
ATOM 1466 N N . SER A 1 198 ? 34.090 -2.240 -23.421 1.00 95.50 198 SER A N 1
ATOM 1467 C CA . SER A 1 198 ? 35.217 -1.493 -22.843 1.00 95.50 198 SER A CA 1
ATOM 1468 C C . SER A 1 198 ? 35.094 0.003 -23.132 1.00 95.50 198 SER A C 1
ATOM 1470 O O . SER A 1 198 ? 34.414 0.366 -24.082 1.00 95.50 198 SER A O 1
ATOM 1472 N N . ASP A 1 199 ? 35.793 0.837 -22.360 1.00 97.44 199 ASP A N 1
ATOM 1473 C CA . ASP A 1 199 ? 35.934 2.278 -22.595 1.00 97.44 199 ASP A CA 1
ATOM 1474 C C . ASP A 1 199 ? 37.410 2.634 -22.839 1.00 97.44 199 ASP A C 1
ATOM 1476 O O . ASP A 1 199 ? 38.295 2.119 -22.149 1.00 97.44 199 ASP A O 1
ATOM 1480 N N . ASP A 1 200 ? 37.681 3.505 -23.809 1.00 96.25 200 ASP A N 1
ATOM 1481 C CA . ASP A 1 200 ? 39.029 3.904 -24.216 1.00 96.25 200 ASP A CA 1
ATOM 1482 C C . ASP A 1 200 ? 39.479 5.250 -23.628 1.00 96.25 200 ASP A C 1
ATOM 1484 O O . ASP A 1 200 ? 40.549 5.748 -23.987 1.00 96.25 200 ASP A O 1
ATOM 1488 N N . GLY A 1 201 ? 38.700 5.831 -22.708 1.00 94.75 201 GLY A N 1
ATOM 1489 C CA . GLY A 1 201 ? 39.032 7.089 -22.038 1.00 94.75 201 GLY A CA 1
ATOM 1490 C C . GLY A 1 201 ? 38.931 8.306 -22.957 1.00 94.75 201 GLY A C 1
ATOM 1491 O O . GLY A 1 201 ? 39.605 9.311 -22.731 1.00 94.75 201 GLY A O 1
ATOM 1492 N N . ALA A 1 202 ? 38.118 8.224 -24.016 1.00 91.25 202 ALA A N 1
ATOM 1493 C CA . ALA A 1 202 ? 37.830 9.363 -24.880 1.00 91.25 202 ALA A CA 1
ATOM 1494 C C . ALA A 1 202 ? 37.255 10.556 -24.097 1.00 91.25 202 ALA A C 1
ATOM 1496 O O . ALA A 1 202 ? 36.748 10.404 -22.981 1.00 91.25 202 ALA A O 1
ATOM 1497 N N . VAL A 1 203 ? 37.306 11.739 -24.719 1.00 86.62 203 VAL A N 1
ATOM 1498 C CA . VAL A 1 203 ? 36.736 12.981 -24.172 1.00 86.62 203 VAL A CA 1
ATOM 1499 C C . VAL A 1 203 ? 35.304 12.741 -23.698 1.00 86.62 203 VAL A C 1
ATOM 1501 O O . VAL A 1 203 ? 34.538 12.053 -24.367 1.00 86.62 203 VAL A O 1
ATOM 1504 N N . PHE A 1 204 ? 34.979 13.270 -22.527 1.00 87.25 204 PHE A N 1
ATOM 1505 C CA . PHE A 1 204 ? 33.681 13.143 -21.884 1.00 87.25 204 PHE A CA 1
ATOM 1506 C C . PHE A 1 204 ? 33.101 14.547 -21.644 1.00 87.25 204 PHE A C 1
ATOM 1508 O O . PHE A 1 204 ? 33.880 15.433 -21.275 1.00 87.25 204 PHE A O 1
ATOM 1515 N N . PRO A 1 205 ? 31.780 14.757 -21.790 1.00 86.31 205 PRO A N 1
ATOM 1516 C CA . PRO A 1 205 ? 30.761 13.816 -22.282 1.00 86.31 205 PRO A CA 1
ATOM 1517 C C . PRO A 1 205 ? 30.656 13.793 -23.823 1.00 86.31 205 PRO A C 1
ATOM 1519 O O . PRO A 1 205 ? 31.363 14.517 -24.529 1.00 86.31 205 PRO A O 1
ATOM 1522 N N . GLY A 1 206 ? 29.771 12.952 -24.362 1.00 80.75 206 GLY A N 1
ATOM 1523 C CA . GLY A 1 206 ? 29.245 13.059 -25.731 1.00 80.75 206 GLY A CA 1
ATOM 1524 C C . GLY A 1 206 ? 30.099 12.440 -26.839 1.00 80.75 206 GLY A C 1
ATOM 1525 O O . GLY A 1 206 ? 29.797 12.600 -28.029 1.00 80.75 206 GLY A O 1
ATOM 1526 N N . ALA A 1 207 ? 31.162 11.711 -26.490 1.00 86.69 207 ALA A N 1
ATOM 1527 C CA . ALA A 1 207 ? 31.911 10.926 -27.467 1.00 86.69 207 ALA A CA 1
ATOM 1528 C C . ALA A 1 207 ? 31.027 9.822 -28.068 1.00 86.69 207 ALA A C 1
ATOM 1530 O O . ALA A 1 207 ? 30.438 9.028 -27.348 1.00 86.69 207 ALA A O 1
ATOM 1531 N N . LEU A 1 208 ? 30.986 9.733 -29.402 1.00 86.69 208 LEU A N 1
ATOM 1532 C CA . LEU A 1 208 ? 30.216 8.698 -30.100 1.00 86.69 208 LEU A CA 1
ATOM 1533 C C . LEU A 1 208 ? 30.655 7.291 -29.696 1.00 86.69 208 LEU A C 1
ATOM 1535 O O . LEU A 1 208 ? 31.855 6.999 -29.757 1.00 86.69 208 LEU A O 1
ATOM 1539 N N . GLY A 1 209 ? 29.686 6.413 -29.437 1.00 90.44 209 GLY A N 1
ATOM 1540 C CA . GLY A 1 209 ? 29.921 4.987 -29.250 1.00 90.44 209 GLY A CA 1
ATOM 1541 C C . GLY A 1 209 ? 30.774 4.386 -30.369 1.00 90.44 209 GLY A C 1
ATOM 1542 O O . GLY A 1 209 ? 30.690 4.765 -31.544 1.00 90.44 209 GLY A O 1
ATOM 1543 N N . ALA A 1 210 ? 31.656 3.462 -29.998 1.00 91.31 210 ALA A N 1
ATOM 1544 C CA . ALA A 1 210 ? 32.532 2.774 -30.933 1.00 91.31 210 ALA A CA 1
ATOM 1545 C C . ALA A 1 210 ? 32.691 1.318 -30.504 1.00 91.31 210 ALA A C 1
ATOM 1547 O O . ALA A 1 210 ? 33.347 1.021 -29.505 1.00 91.31 210 ALA A O 1
ATOM 1548 N N . LEU A 1 211 ? 32.116 0.412 -31.299 1.00 89.44 211 LEU A N 1
ATOM 1549 C CA . LEU A 1 211 ? 32.083 -1.021 -31.015 1.00 89.44 211 LEU A CA 1
ATOM 1550 C C . LEU A 1 211 ? 33.467 -1.568 -30.641 1.00 89.44 211 LEU A C 1
ATOM 1552 O O . LEU A 1 211 ? 34.425 -1.454 -31.407 1.00 89.44 211 LEU A O 1
ATOM 1556 N N . GLY A 1 212 ? 33.550 -2.178 -29.458 1.00 85.38 212 GLY A N 1
ATOM 1557 C CA . GLY A 1 212 ? 34.779 -2.755 -28.910 1.00 85.38 212 GLY A CA 1
ATOM 1558 C C . GLY A 1 212 ? 35.756 -1.755 -28.280 1.00 85.38 212 GLY A C 1
ATOM 1559 O O . GLY A 1 212 ? 36.821 -2.182 -27.843 1.00 85.38 212 GLY A O 1
ATOM 1560 N N . PHE A 1 213 ? 35.421 -0.462 -28.220 1.00 90.12 213 PHE A N 1
ATOM 1561 C CA . PHE A 1 213 ? 36.291 0.587 -27.671 1.00 90.12 213 PHE A CA 1
ATOM 1562 C C . PHE A 1 213 ? 35.603 1.502 -26.657 1.00 90.12 213 PHE A C 1
ATOM 1564 O O . PHE A 1 213 ? 36.255 1.844 -25.680 1.00 90.12 213 PHE A O 1
ATOM 1571 N N . ARG A 1 214 ? 34.342 1.899 -26.874 1.00 94.44 214 ARG A N 1
ATOM 1572 C CA . ARG A 1 214 ? 33.524 2.704 -25.942 1.00 94.44 214 ARG A CA 1
ATOM 1573 C C . ARG A 1 214 ? 32.036 2.475 -26.176 1.00 94.44 214 ARG A C 1
ATOM 1575 O O . ARG A 1 214 ? 31.637 2.216 -27.315 1.00 94.44 214 ARG A O 1
ATOM 1582 N N . GLY A 1 215 ? 31.254 2.584 -25.110 1.00 95.44 215 GLY A N 1
ATOM 1583 C CA . GLY A 1 215 ? 29.800 2.527 -25.156 1.00 95.44 215 GLY A CA 1
ATOM 1584 C C . GLY A 1 215 ? 29.206 3.757 -25.830 1.00 95.44 215 GLY A C 1
ATOM 1585 O O . GLY A 1 215 ? 29.865 4.791 -25.938 1.00 95.44 215 GLY A O 1
ATOM 1586 N N . ASP A 1 216 ? 27.966 3.620 -26.285 1.00 94.56 216 ASP A N 1
ATOM 1587 C CA . ASP A 1 216 ? 27.093 4.736 -26.637 1.00 94.56 216 ASP A CA 1
ATOM 1588 C C . ASP A 1 216 ? 26.820 5.602 -25.408 1.00 94.56 216 ASP A C 1
ATOM 1590 O O . ASP A 1 216 ? 26.934 6.817 -25.510 1.00 94.56 216 ASP A O 1
ATOM 1594 N N . ILE A 1 217 ? 26.551 4.948 -24.271 1.00 95.75 217 ILE A N 1
ATOM 1595 C CA . ILE A 1 217 ? 26.426 5.553 -22.942 1.00 95.75 217 ILE A CA 1
ATOM 1596 C C . ILE A 1 217 ? 27.704 5.314 -22.148 1.00 95.75 217 ILE A C 1
ATOM 1598 O O . ILE A 1 217 ? 28.169 4.175 -22.015 1.00 95.75 217 ILE A O 1
ATOM 1602 N N . ARG A 1 218 ? 28.254 6.369 -21.554 1.00 96.19 218 ARG A N 1
ATOM 1603 C CA . ARG A 1 218 ? 29.458 6.292 -20.724 1.00 96.19 218 ARG A CA 1
ATOM 1604 C C . ARG A 1 218 ? 29.141 6.714 -19.300 1.00 96.19 218 ARG A C 1
ATOM 1606 O O . ARG A 1 218 ? 28.604 7.787 -19.054 1.00 96.19 218 ARG A O 1
ATOM 1613 N N . ILE A 1 219 ? 29.504 5.861 -18.349 1.00 98.00 219 ILE A N 1
ATOM 1614 C CA . ILE A 1 219 ? 29.228 6.062 -16.925 1.00 98.00 219 ILE A CA 1
ATOM 1615 C C . ILE A 1 219 ? 30.531 6.421 -16.222 1.00 98.00 219 ILE A C 1
ATOM 1617 O O . ILE A 1 219 ? 31.474 5.623 -16.205 1.00 98.00 219 ILE A O 1
ATOM 1621 N N . ALA A 1 220 ? 30.571 7.610 -15.634 1.00 97.50 220 ALA A N 1
ATOM 1622 C CA . ALA A 1 220 ? 31.667 8.131 -14.837 1.00 97.50 220 ALA A CA 1
ATOM 1623 C C . ALA A 1 220 ? 31.230 8.358 -13.384 1.00 97.50 220 ALA A C 1
ATOM 1625 O O . ALA A 1 220 ? 30.054 8.339 -13.033 1.00 97.50 220 ALA A O 1
ATOM 1626 N N . MET A 1 221 ? 32.213 8.581 -12.522 1.00 97.25 221 MET A N 1
ATOM 1627 C CA . MET A 1 221 ? 32.004 9.003 -11.138 1.00 97.25 221 MET A CA 1
ATOM 1628 C C . MET A 1 221 ? 33.106 9.985 -10.754 1.00 97.25 221 MET A C 1
ATOM 1630 O O . MET A 1 221 ? 34.256 9.795 -11.177 1.00 97.25 221 MET A O 1
ATOM 1634 N N . LYS A 1 222 ? 32.744 11.039 -10.019 1.00 95.50 222 LYS A N 1
ATOM 1635 C CA . LYS A 1 222 ? 33.642 12.073 -9.480 1.00 95.50 222 LYS A CA 1
ATOM 1636 C C . LYS A 1 222 ? 32.948 12.812 -8.320 1.00 95.50 222 LYS A C 1
ATOM 1638 O O . LYS A 1 222 ? 31.735 12.688 -8.206 1.00 95.50 222 LYS A O 1
ATOM 1643 N N . PRO A 1 223 ? 33.662 13.622 -7.521 1.00 94.31 223 PRO A N 1
ATOM 1644 C CA . PRO A 1 223 ? 33.027 14.492 -6.531 1.00 94.31 223 PRO A CA 1
ATOM 1645 C C . PRO A 1 223 ? 32.090 15.513 -7.197 1.00 94.31 223 PRO A C 1
ATOM 1647 O O . PRO A 1 223 ? 32.521 16.229 -8.117 1.00 94.31 223 PRO A O 1
ATOM 1650 N N . LEU A 1 224 ? 30.837 15.576 -6.749 1.00 89.75 224 LEU A N 1
ATOM 1651 C CA . LEU A 1 224 ? 29.855 16.598 -7.135 1.00 89.75 224 LEU A CA 1
ATOM 1652 C C . LEU A 1 224 ? 29.612 17.622 -6.018 1.00 89.75 224 LEU A C 1
ATOM 1654 O O . LEU A 1 224 ? 29.279 18.770 -6.314 1.00 89.75 224 LEU A O 1
ATOM 1658 N N . GLY A 1 225 ? 29.905 17.266 -4.765 1.00 84.56 225 GLY A N 1
ATOM 1659 C CA . GLY A 1 225 ? 29.618 18.096 -3.601 1.00 84.56 225 GLY A CA 1
ATOM 1660 C C . GLY A 1 225 ? 28.161 17.966 -3.147 1.00 84.56 225 GLY A C 1
ATOM 1661 O O . GLY A 1 225 ? 27.390 17.194 -3.692 1.00 84.56 225 GLY A O 1
ATOM 1662 N N . ALA A 1 226 ? 27.772 18.726 -2.121 1.00 76.56 226 ALA A N 1
ATOM 1663 C CA . ALA A 1 226 ? 26.448 18.578 -1.516 1.00 76.56 226 ALA A CA 1
ATOM 1664 C C . ALA A 1 226 ? 25.305 18.985 -2.472 1.00 76.56 226 ALA A C 1
ATOM 1666 O O . ALA A 1 226 ? 25.313 20.104 -2.992 1.00 76.56 226 ALA A O 1
ATOM 1667 N N . GLY A 1 227 ? 24.302 18.113 -2.620 1.00 76.62 227 GLY A N 1
ATOM 1668 C CA . GLY A 1 227 ? 23.044 18.380 -3.324 1.00 76.62 227 GLY A CA 1
ATOM 1669 C C . GLY A 1 227 ? 22.636 17.231 -4.261 1.00 76.62 227 GLY A C 1
ATOM 1670 O O . GLY A 1 227 ? 21.853 16.376 -3.837 1.00 76.62 227 GLY A O 1
ATOM 1671 N N . PRO A 1 228 ? 23.101 17.205 -5.527 1.00 85.88 228 PRO A N 1
ATOM 1672 C CA . PRO A 1 228 ? 22.784 16.117 -6.454 1.00 85.88 228 PRO A CA 1
ATOM 1673 C C . PRO A 1 228 ? 23.579 14.832 -6.200 1.00 85.88 228 PRO A C 1
ATOM 1675 O O . PRO A 1 228 ? 24.801 14.859 -6.107 1.00 85.88 228 PRO A O 1
ATOM 1678 N N . LEU A 1 229 ? 22.888 13.691 -6.201 1.00 93.00 229 LEU A N 1
ATOM 1679 C CA . LEU A 1 229 ? 23.498 12.359 -6.118 1.00 93.00 229 LEU A CA 1
ATOM 1680 C C . LEU A 1 229 ? 24.151 11.938 -7.440 1.00 93.00 229 LEU A C 1
ATOM 1682 O O . LEU A 1 229 ? 25.069 11.108 -7.464 1.00 93.00 229 LEU A O 1
ATOM 1686 N N . ALA A 1 230 ? 23.631 12.452 -8.552 1.00 93.94 230 ALA A N 1
ATOM 1687 C CA . ALA A 1 230 ? 24.085 12.130 -9.889 1.00 93.94 230 ALA A CA 1
ATOM 1688 C C . ALA A 1 230 ? 23.604 13.171 -10.914 1.00 93.94 230 ALA A C 1
ATOM 1690 O O . ALA A 1 230 ? 22.803 14.057 -10.618 1.00 93.94 230 ALA A O 1
ATOM 1691 N N . VAL A 1 231 ? 24.180 13.076 -12.111 1.00 89.56 231 VAL A N 1
ATOM 1692 C CA . VAL A 1 231 ? 23.843 13.867 -13.295 1.00 89.56 231 VAL A CA 1
ATOM 1693 C C . VAL A 1 231 ? 23.755 12.918 -14.480 1.00 89.56 231 VAL A C 1
ATOM 1695 O O . VAL A 1 231 ? 24.639 12.068 -14.649 1.00 89.56 231 VAL A O 1
ATOM 1698 N N . ASN A 1 232 ? 22.778 13.114 -15.359 1.00 90.56 232 ASN A N 1
ATOM 1699 C CA . ASN A 1 232 ? 22.713 12.386 -16.619 1.00 90.56 232 ASN A CA 1
ATOM 1700 C C . ASN A 1 232 ? 22.407 13.305 -17.797 1.00 90.56 232 ASN A C 1
ATOM 1702 O O . ASN A 1 232 ? 21.511 14.144 -17.754 1.00 90.56 232 ASN A O 1
ATOM 1706 N N . PHE A 1 233 ? 23.136 13.108 -18.888 1.00 86.38 233 PHE A N 1
ATOM 1707 C CA . PHE A 1 233 ? 22.906 13.796 -20.151 1.00 86.38 233 PHE A CA 1
ATOM 1708 C C . PHE A 1 233 ? 21.764 13.131 -20.925 1.00 86.38 233 PHE A C 1
ATOM 1710 O O . PHE A 1 233 ? 21.615 11.914 -20.906 1.00 86.38 233 PHE A O 1
ATOM 1717 N N . TYR A 1 234 ? 20.966 13.906 -21.650 1.00 84.81 234 TYR A N 1
ATOM 1718 C CA . TYR A 1 234 ? 19.907 13.375 -22.513 1.00 84.81 234 TYR A CA 1
ATOM 1719 C C . TYR A 1 234 ? 20.483 12.640 -23.753 1.00 84.81 234 TYR A C 1
ATOM 1721 O O . TYR A 1 234 ? 21.655 12.840 -24.105 1.00 84.81 234 TYR A O 1
ATOM 1729 N N . PRO A 1 235 ? 19.688 11.824 -24.486 1.00 85.38 235 PRO A N 1
ATOM 1730 C CA . PRO A 1 235 ? 20.165 11.020 -25.625 1.00 85.38 235 PRO A CA 1
ATOM 1731 C C . PRO A 1 235 ? 20.943 11.793 -26.698 1.00 85.38 235 PRO A C 1
ATOM 1733 O O . PRO A 1 235 ? 21.918 11.290 -27.267 1.00 85.38 235 PRO A O 1
ATOM 1736 N N . ALA A 1 236 ? 20.563 13.048 -26.962 1.00 75.12 236 ALA A N 1
ATOM 1737 C CA . ALA A 1 236 ? 21.246 13.910 -27.930 1.00 75.12 236 ALA A CA 1
ATOM 1738 C C . ALA A 1 236 ? 22.743 14.123 -27.610 1.00 75.12 236 ALA A C 1
ATOM 1740 O O . ALA A 1 236 ? 23.539 14.374 -28.521 1.00 75.12 236 ALA A O 1
ATOM 1741 N N . PHE A 1 237 ? 23.125 13.951 -26.344 1.00 74.31 237 PHE A N 1
ATOM 1742 C CA . PHE A 1 237 ? 24.468 14.148 -25.803 1.00 74.31 237 PHE A CA 1
ATOM 1743 C C . PHE A 1 237 ? 25.120 12.835 -25.345 1.00 74.31 237 PHE A C 1
ATOM 1745 O O . PHE A 1 237 ? 26.130 12.853 -24.650 1.00 74.31 237 PHE A O 1
ATOM 1752 N N . GLY A 1 238 ? 24.589 11.693 -25.795 1.00 79.62 238 GLY A N 1
ATOM 1753 C CA . GLY A 1 238 ? 25.165 10.366 -25.557 1.00 79.62 238 GLY A CA 1
ATOM 1754 C C . GLY A 1 238 ? 24.585 9.625 -24.356 1.00 79.62 238 GLY A C 1
ATOM 1755 O O . GLY A 1 238 ? 24.963 8.484 -24.134 1.00 79.62 238 GLY A O 1
ATOM 1756 N N . GLY A 1 239 ? 23.658 10.214 -23.595 1.00 88.75 239 GLY A N 1
ATOM 1757 C CA . GLY A 1 239 ? 23.096 9.525 -22.430 1.00 88.75 239 GLY A CA 1
ATOM 1758 C C . GLY A 1 239 ? 24.093 9.335 -21.280 1.00 88.75 239 GLY A C 1
ATOM 1759 O O . GLY A 1 239 ? 23.836 8.520 -20.398 1.00 88.75 239 GLY A O 1
ATOM 1760 N N . ASP A 1 240 ? 25.240 10.023 -21.323 1.00 92.81 240 ASP A N 1
ATOM 1761 C CA . ASP A 1 240 ? 26.353 9.862 -20.386 1.00 92.81 240 ASP A CA 1
ATOM 1762 C C . ASP A 1 240 ? 25.935 10.191 -18.941 1.00 92.81 240 ASP A C 1
ATOM 1764 O O . ASP A 1 240 ? 25.143 11.099 -18.704 1.00 92.81 240 ASP A O 1
ATOM 1768 N N . MET A 1 241 ? 26.506 9.479 -17.969 1.00 94.94 241 MET A N 1
ATOM 1769 C CA . MET A 1 241 ? 26.144 9.581 -16.550 1.00 94.94 241 MET A CA 1
ATOM 1770 C C . MET A 1 241 ? 27.354 9.961 -15.699 1.00 94.94 241 MET A C 1
ATOM 1772 O O . MET A 1 241 ? 28.456 9.444 -15.909 1.00 94.94 241 MET A O 1
ATOM 1776 N N . ILE A 1 242 ? 27.143 10.804 -14.691 1.00 95.44 242 ILE A N 1
ATOM 1777 C CA . ILE A 1 242 ? 28.115 11.115 -13.642 1.00 95.44 242 ILE A CA 1
ATOM 1778 C C . ILE A 1 242 ? 27.480 10.810 -12.286 1.00 95.44 242 ILE A C 1
ATOM 1780 O O . ILE A 1 242 ? 26.491 11.425 -11.913 1.00 95.44 242 ILE A O 1
ATOM 1784 N N . LEU A 1 243 ? 28.072 9.892 -11.528 1.00 96.44 243 LEU A N 1
ATOM 1785 C CA . LEU A 1 243 ? 27.686 9.624 -10.139 1.00 96.44 243 LEU A CA 1
ATOM 1786 C C . LEU A 1 243 ? 28.543 10.430 -9.167 1.00 96.44 243 LEU A C 1
ATOM 1788 O O . LEU A 1 243 ? 29.749 10.582 -9.406 1.00 96.44 243 LEU A O 1
ATOM 1792 N N . ASP A 1 244 ? 27.962 10.857 -8.047 1.00 95.69 244 ASP A N 1
ATOM 1793 C CA . ASP A 1 244 ? 28.741 11.498 -6.993 1.00 95.69 244 ASP A CA 1
ATOM 1794 C C . ASP A 1 244 ? 29.593 10.479 -6.222 1.00 95.69 244 ASP A C 1
ATOM 1796 O O . ASP A 1 244 ? 29.101 9.510 -5.638 1.00 95.69 244 ASP A O 1
ATOM 1800 N N . SER A 1 245 ? 30.909 10.686 -6.206 1.00 95.94 245 SER A N 1
ATOM 1801 C CA . SER A 1 245 ? 31.794 9.887 -5.358 1.00 95.94 245 SER A CA 1
ATOM 1802 C C . SER A 1 245 ? 31.739 10.272 -3.880 1.00 95.94 245 SER A C 1
ATOM 1804 O O . SER A 1 245 ? 32.140 9.451 -3.050 1.00 95.94 245 SER A O 1
ATOM 1806 N N . ASP A 1 246 ? 31.290 11.484 -3.545 1.00 93.94 246 ASP A N 1
ATOM 1807 C CA . ASP A 1 246 ? 31.197 11.948 -2.156 1.00 93.94 246 ASP A CA 1
ATOM 1808 C C . ASP A 1 246 ? 30.093 11.186 -1.391 1.00 93.94 246 ASP A C 1
ATOM 1810 O O . ASP A 1 246 ? 30.267 10.863 -0.213 1.00 93.94 246 ASP A O 1
ATOM 1814 N N . ASP A 1 247 ? 29.047 10.735 -2.094 1.00 93.75 247 ASP A N 1
ATOM 1815 C CA . ASP A 1 247 ? 27.926 9.947 -1.560 1.00 93.75 247 ASP A CA 1
ATOM 1816 C C . ASP A 1 247 ? 28.098 8.422 -1.654 1.00 93.75 247 ASP A C 1
ATOM 1818 O O . ASP A 1 247 ? 27.148 7.637 -1.545 1.00 93.75 247 ASP A O 1
ATOM 1822 N N . ILE A 1 248 ? 29.336 7.936 -1.775 1.00 95.00 248 ILE A N 1
ATOM 1823 C CA . ILE A 1 248 ? 29.608 6.495 -1.899 1.00 95.00 248 ILE A CA 1
ATOM 1824 C C . ILE A 1 248 ? 29.037 5.654 -0.739 1.00 95.00 248 ILE A C 1
ATOM 1826 O O . ILE A 1 248 ? 28.677 4.487 -0.925 1.00 95.00 248 ILE A O 1
ATOM 1830 N N . GLY A 1 249 ? 28.912 6.227 0.462 1.00 94.38 249 GLY A N 1
ATOM 1831 C CA . GLY A 1 249 ? 28.276 5.566 1.607 1.00 94.38 249 GLY A CA 1
ATOM 1832 C C . GLY A 1 249 ? 26.797 5.237 1.366 1.00 94.38 249 GLY A C 1
ATOM 1833 O O . GLY A 1 249 ? 26.331 4.161 1.749 1.00 94.38 249 GLY A O 1
ATOM 1834 N N . LEU A 1 250 ? 26.075 6.119 0.670 1.00 92.62 250 LEU A N 1
ATOM 1835 C CA . LEU A 1 250 ? 24.673 5.934 0.305 1.00 92.62 250 LEU A CA 1
ATOM 1836 C C . LEU A 1 250 ? 24.522 4.819 -0.740 1.00 92.62 250 LEU A C 1
ATOM 1838 O O . LEU A 1 250 ? 23.673 3.938 -0.573 1.00 92.62 250 LEU A O 1
ATOM 1842 N N . PHE A 1 251 ? 25.391 4.791 -1.755 1.00 94.62 251 PHE A N 1
ATOM 1843 C CA . PHE A 1 251 ? 25.373 3.788 -2.831 1.00 94.62 251 PHE A CA 1
ATOM 1844 C C . PHE A 1 251 ? 25.810 2.383 -2.401 1.00 94.62 251 PHE A C 1
ATOM 1846 O O . PHE A 1 251 ? 25.347 1.382 -2.952 1.00 94.62 251 PHE A O 1
ATOM 1853 N N . THR A 1 252 ? 26.692 2.282 -1.409 1.00 95.75 252 THR A N 1
ATOM 1854 C CA . THR A 1 252 ? 27.225 0.997 -0.918 1.00 95.75 252 THR A CA 1
ATOM 1855 C C . THR A 1 252 ? 26.405 0.391 0.220 1.00 95.75 252 THR A C 1
ATOM 1857 O O . THR A 1 252 ? 26.685 -0.730 0.653 1.00 95.75 252 THR A O 1
ATOM 1860 N N . SER A 1 253 ? 25.359 1.088 0.673 1.00 93.38 253 SER A N 1
ATOM 1861 C CA . SER A 1 253 ? 24.420 0.579 1.671 1.00 93.38 253 SER A CA 1
ATOM 1862 C C . SER A 1 253 ? 23.741 -0.710 1.181 1.00 93.38 253 SER A C 1
ATOM 1864 O O . SER A 1 253 ? 23.076 -0.692 0.146 1.00 93.38 253 SER A O 1
ATOM 1866 N N . PRO A 1 254 ? 23.837 -1.838 1.913 1.00 86.69 254 PRO A N 1
ATOM 1867 C CA . PRO A 1 254 ? 23.224 -3.102 1.498 1.00 86.69 254 PRO A CA 1
ATOM 1868 C C . PRO A 1 254 ? 21.702 -3.142 1.715 1.00 86.69 254 PRO A C 1
ATOM 1870 O O . PRO A 1 254 ? 21.062 -4.137 1.361 1.00 86.69 254 PRO A O 1
ATOM 1873 N N . ALA A 1 255 ? 21.112 -2.091 2.298 1.00 83.38 255 ALA A N 1
ATOM 1874 C CA . ALA A 1 255 ? 19.684 -2.009 2.579 1.00 83.38 255 ALA A CA 1
ATOM 1875 C C . ALA A 1 255 ? 18.852 -2.273 1.315 1.00 83.38 255 ALA A C 1
ATOM 1877 O O . ALA A 1 255 ? 19.139 -1.744 0.237 1.00 83.38 255 ALA A O 1
ATOM 1878 N N . SER A 1 256 ? 17.833 -3.127 1.451 1.00 84.94 256 SER A N 1
ATOM 1879 C CA . SER A 1 256 ? 16.911 -3.477 0.363 1.00 84.94 256 SER A CA 1
ATOM 1880 C C . SER A 1 256 ? 17.620 -3.866 -0.946 1.00 84.94 256 SER A C 1
ATOM 1882 O O . SER A 1 256 ? 17.208 -3.481 -2.042 1.00 84.94 256 SER A O 1
ATOM 1884 N N . ASN A 1 257 ? 18.722 -4.619 -0.824 1.00 85.25 257 ASN A N 1
ATOM 1885 C CA . ASN A 1 257 ? 19.588 -5.007 -1.939 1.00 85.25 257 ASN A CA 1
ATOM 1886 C C . ASN A 1 257 ? 20.134 -3.788 -2.709 1.00 85.25 257 ASN A C 1
ATOM 1888 O O . ASN A 1 257 ? 19.997 -3.702 -3.930 1.00 85.25 257 ASN A O 1
ATOM 1892 N N . PHE A 1 258 ? 20.774 -2.859 -1.994 1.00 91.38 258 PHE A N 1
ATOM 1893 C CA . PHE A 1 258 ? 21.391 -1.652 -2.560 1.00 91.38 258 PHE A CA 1
ATOM 1894 C C . PHE A 1 258 ? 20.388 -0.736 -3.277 1.00 91.38 258 PHE A C 1
ATOM 1896 O O . PHE A 1 258 ? 20.684 -0.208 -4.349 1.00 91.38 258 PHE A O 1
ATOM 1903 N N . ARG A 1 259 ? 19.181 -0.574 -2.709 1.00 92.88 259 ARG A N 1
ATOM 1904 C CA . ARG A 1 259 ? 18.084 0.184 -3.347 1.00 92.88 259 ARG A CA 1
ATOM 1905 C C . ARG A 1 259 ? 18.479 1.625 -3.671 1.00 92.88 259 ARG A C 1
ATOM 1907 O O . ARG A 1 259 ? 18.141 2.088 -4.747 1.00 92.88 259 ARG A O 1
ATOM 1914 N N . ASN A 1 260 ? 19.241 2.281 -2.797 1.00 92.38 260 ASN A N 1
ATOM 1915 C CA . ASN A 1 260 ? 19.744 3.637 -3.025 1.00 92.38 260 ASN A CA 1
ATOM 1916 C C . ASN A 1 260 ? 20.476 3.751 -4.371 1.00 92.38 260 ASN A C 1
ATOM 1918 O O . ASN A 1 260 ? 20.046 4.493 -5.241 1.00 92.38 260 ASN A O 1
ATOM 1922 N N . LEU A 1 261 ? 21.522 2.938 -4.577 1.00 94.75 261 LEU A N 1
ATOM 1923 C CA . LEU A 1 261 ? 22.252 2.904 -5.845 1.00 94.75 261 LEU A CA 1
ATOM 1924 C C . LEU A 1 261 ? 21.331 2.529 -7.006 1.00 94.75 261 LEU A C 1
ATOM 1926 O O . LEU A 1 261 ? 21.370 3.169 -8.047 1.00 94.75 261 LEU A O 1
ATOM 1930 N N . ARG A 1 262 ? 20.522 1.475 -6.860 1.00 95.12 262 ARG A N 1
ATOM 1931 C CA . ARG A 1 262 ? 19.717 0.973 -7.981 1.00 95.12 262 ARG A CA 1
ATOM 1932 C C . ARG A 1 262 ? 18.657 1.970 -8.441 1.00 95.12 262 ARG A C 1
ATOM 1934 O O . ARG A 1 262 ? 18.495 2.112 -9.645 1.00 95.12 262 ARG A O 1
ATOM 1941 N N . ASN A 1 263 ? 17.991 2.671 -7.526 1.00 95.12 263 ASN A N 1
ATOM 1942 C CA . ASN A 1 263 ? 17.001 3.683 -7.888 1.00 95.12 263 ASN A CA 1
ATOM 1943 C C . ASN A 1 263 ? 17.666 4.955 -8.424 1.00 95.12 263 ASN A C 1
ATOM 1945 O O . ASN A 1 263 ? 17.163 5.484 -9.406 1.00 95.12 263 ASN A O 1
ATOM 1949 N N . THR A 1 264 ? 18.815 5.387 -7.885 1.00 96.25 264 THR A N 1
ATOM 1950 C CA . THR A 1 264 ? 19.579 6.494 -8.491 1.00 96.25 264 THR A CA 1
ATOM 1951 C C . THR A 1 264 ? 20.003 6.158 -9.916 1.00 96.25 264 THR A C 1
ATOM 1953 O O . THR A 1 264 ? 19.718 6.911 -10.836 1.00 96.25 264 THR A O 1
ATOM 1956 N N . LEU A 1 265 ? 20.587 4.979 -10.143 1.00 96.31 265 LEU A N 1
ATOM 1957 C CA . LEU A 1 265 ? 20.957 4.542 -11.491 1.00 96.31 265 LEU A CA 1
ATOM 1958 C C . LEU A 1 265 ? 19.759 4.438 -12.429 1.00 96.31 265 LEU A C 1
ATOM 1960 O O . LEU A 1 265 ? 19.868 4.811 -13.591 1.00 96.31 265 LEU A O 1
ATOM 1964 N N . ALA A 1 266 ? 18.642 3.887 -11.950 1.00 96.19 266 ALA A N 1
ATOM 1965 C CA . ALA A 1 266 ? 17.454 3.718 -12.771 1.00 96.19 266 ALA A CA 1
ATOM 1966 C C . ALA A 1 266 ? 16.881 5.076 -13.186 1.00 96.19 266 ALA A C 1
ATOM 1968 O O . ALA A 1 266 ? 16.546 5.238 -14.353 1.00 96.19 266 ALA A O 1
ATOM 1969 N N . HIS A 1 267 ? 16.804 6.024 -12.250 1.00 95.25 267 HIS A N 1
ATOM 1970 C CA . HIS A 1 267 ? 16.316 7.382 -12.473 1.00 95.25 267 HIS A CA 1
ATOM 1971 C C . HIS A 1 267 ? 17.188 8.129 -13.483 1.00 95.25 267 HIS A C 1
ATOM 1973 O O . HIS A 1 267 ? 16.708 8.569 -14.523 1.00 95.25 267 HIS A O 1
ATOM 1979 N N . GLU A 1 268 ? 18.494 8.175 -13.236 1.00 93.50 268 GLU A N 1
ATOM 1980 C CA . GLU A 1 268 ? 19.436 8.878 -14.109 1.00 93.50 268 GLU A CA 1
ATOM 1981 C C . GLU A 1 268 ? 19.471 8.263 -15.506 1.00 93.50 268 GLU A C 1
ATOM 1983 O O . GLU A 1 268 ? 19.453 8.957 -16.521 1.00 93.50 268 GLU A O 1
ATOM 1988 N N . HIS A 1 269 ? 19.412 6.935 -15.586 1.00 94.75 269 HIS A N 1
ATOM 1989 C CA . HIS A 1 269 ? 19.287 6.275 -16.874 1.00 94.75 269 HIS A CA 1
ATOM 1990 C C . HIS A 1 269 ? 17.953 6.581 -17.573 1.00 94.75 269 HIS A C 1
ATOM 1992 O O . HIS A 1 269 ? 17.928 6.638 -18.798 1.00 94.75 269 HIS A O 1
ATOM 1998 N N . GLY A 1 270 ? 16.871 6.842 -16.832 1.00 92.50 270 GLY A N 1
ATOM 1999 C CA . GLY A 1 270 ? 15.613 7.352 -17.382 1.00 92.50 270 GLY A CA 1
ATOM 2000 C C . GLY A 1 270 ? 15.812 8.661 -18.154 1.00 92.50 270 GLY A C 1
ATOM 2001 O O . GLY A 1 270 ? 15.360 8.770 -19.296 1.00 92.50 270 GLY A O 1
ATOM 2002 N N . HIS A 1 271 ? 16.594 9.605 -17.619 1.00 88.88 271 HIS A N 1
ATOM 2003 C CA . HIS A 1 271 ? 17.025 10.794 -18.371 1.00 88.88 271 HIS A CA 1
ATOM 2004 C C . HIS A 1 271 ? 17.889 10.433 -19.582 1.00 88.88 271 HIS A C 1
ATOM 2006 O O . HIS A 1 271 ? 17.697 10.978 -20.669 1.00 88.88 271 HIS A O 1
ATOM 2012 N N . GLY A 1 272 ? 18.785 9.455 -19.443 1.00 90.25 272 GLY A N 1
ATOM 2013 C CA . GLY A 1 272 ? 19.577 8.898 -20.548 1.00 90.25 272 GLY A CA 1
ATOM 2014 C C . GLY A 1 272 ? 18.752 8.227 -21.651 1.00 90.25 272 GLY A C 1
ATOM 2015 O O . GLY A 1 272 ? 19.268 8.009 -22.749 1.00 90.25 272 GLY A O 1
ATOM 2016 N N . LEU A 1 273 ? 17.476 7.941 -21.387 1.00 89.94 273 LEU A N 1
ATOM 2017 C CA . LEU A 1 273 ? 16.474 7.481 -22.345 1.00 89.94 273 LEU A CA 1
ATOM 2018 C C . LEU A 1 273 ? 15.548 8.611 -22.823 1.00 89.94 273 LEU A C 1
ATOM 2020 O O . LEU A 1 273 ? 14.779 8.410 -23.757 1.00 89.94 273 LEU A O 1
ATOM 2024 N N . GLY A 1 274 ? 15.662 9.819 -22.275 1.00 84.38 274 GLY A N 1
ATOM 2025 C CA . GLY A 1 274 ? 14.882 10.985 -22.694 1.00 84.38 274 GLY A CA 1
ATOM 2026 C C . GLY A 1 274 ? 13.669 11.291 -21.816 1.00 84.38 274 GLY A C 1
ATOM 2027 O O . GLY A 1 274 ? 12.876 12.153 -22.191 1.00 84.38 274 GLY A O 1
ATOM 2028 N N . LEU A 1 275 ? 13.516 10.626 -20.666 1.00 85.94 275 LEU A N 1
ATOM 2029 C CA . LEU A 1 275 ? 12.483 10.970 -19.687 1.00 85.94 275 LEU A CA 1
ATOM 2030 C C . LEU A 1 275 ? 12.887 12.226 -18.911 1.00 85.94 275 LEU A C 1
ATOM 2032 O O . LEU A 1 275 ? 14.026 12.346 -18.468 1.00 85.94 275 LEU A O 1
ATOM 2036 N N . ALA A 1 276 ? 11.954 13.154 -18.735 1.00 82.00 276 ALA A N 1
ATOM 2037 C CA . ALA A 1 276 ? 12.126 14.317 -17.869 1.00 82.00 276 ALA A CA 1
ATOM 2038 C C . ALA A 1 276 ? 11.588 14.035 -16.458 1.00 82.00 276 ALA A C 1
ATOM 2040 O O . ALA A 1 276 ? 10.892 13.040 -16.233 1.00 82.00 276 ALA A O 1
ATOM 2041 N N . HIS A 1 277 ? 11.876 14.931 -15.515 1.00 84.31 277 HIS A N 1
ATOM 2042 C CA . HIS A 1 277 ? 11.264 14.872 -14.194 1.00 84.31 277 HIS A CA 1
ATOM 2043 C C . HIS A 1 277 ? 9.736 15.014 -14.243 1.00 84.31 277 HIS A C 1
ATOM 2045 O O . HIS A 1 277 ? 9.171 15.726 -15.078 1.00 84.31 277 HIS A O 1
ATOM 2051 N N . THR A 1 278 ? 9.056 14.374 -13.294 1.00 81.31 278 THR A N 1
ATOM 2052 C CA . THR A 1 278 ? 7.592 14.389 -13.178 1.00 81.31 278 THR A CA 1
ATOM 2053 C C . THR A 1 278 ? 7.130 14.932 -11.819 1.00 81.31 278 THR A C 1
ATOM 2055 O O . THR A 1 278 ? 7.833 14.854 -10.808 1.00 81.31 278 THR A O 1
ATOM 2058 N N . LEU A 1 279 ? 5.932 15.517 -11.801 1.00 77.81 279 LEU A N 1
ATOM 2059 C CA . LEU A 1 279 ? 5.192 15.959 -10.616 1.00 77.81 279 LEU A CA 1
ATOM 2060 C C . LEU A 1 279 ? 3.893 15.158 -10.455 1.00 77.81 279 LEU A C 1
ATOM 2062 O O . LEU A 1 279 ? 3.407 14.598 -11.429 1.00 77.81 279 LEU A O 1
ATOM 2066 N N . PRO A 1 280 ? 3.266 15.154 -9.265 1.00 81.94 280 PRO A N 1
ATOM 2067 C CA . PRO A 1 280 ? 3.744 15.759 -8.020 1.00 81.94 280 PRO A CA 1
ATOM 2068 C C . PRO A 1 280 ? 4.858 14.929 -7.367 1.00 81.94 280 PRO A C 1
ATOM 2070 O O . PRO A 1 280 ? 4.944 13.726 -7.581 1.00 81.94 280 PRO A O 1
ATOM 2073 N N . GLN A 1 281 ? 5.668 15.568 -6.516 1.00 82.00 281 GLN A N 1
ATOM 2074 C CA . GLN A 1 281 ? 6.632 14.876 -5.650 1.00 82.00 281 GLN A CA 1
ATOM 2075 C C . GLN A 1 281 ? 5.905 14.228 -4.466 1.00 82.00 281 GLN A C 1
ATOM 2077 O O . GLN A 1 281 ? 5.848 14.784 -3.367 1.00 82.00 281 GLN A O 1
ATOM 2082 N N . ASN A 1 282 ? 5.248 13.100 -4.713 1.00 84.12 282 ASN A N 1
ATOM 2083 C CA . ASN A 1 282 ? 4.459 12.377 -3.718 1.00 84.12 282 ASN A CA 1
ATOM 2084 C C . ASN A 1 282 ? 4.909 10.924 -3.548 1.00 84.12 282 ASN A C 1
ATOM 2086 O O . ASN A 1 282 ? 4.156 10.116 -2.999 1.00 84.12 282 ASN A O 1
ATOM 2090 N N . ALA A 1 283 ? 6.139 10.616 -3.961 1.00 84.88 283 ALA A N 1
ATOM 2091 C CA . ALA A 1 283 ? 6.785 9.332 -3.771 1.00 84.88 283 ALA A CA 1
ATOM 2092 C C . ALA A 1 283 ? 6.103 8.179 -4.539 1.00 84.88 283 ALA A C 1
ATOM 2094 O O . ALA A 1 283 ? 6.053 7.049 -4.044 1.00 84.88 283 ALA A O 1
ATOM 2095 N N . THR A 1 284 ? 5.615 8.439 -5.755 1.00 84.19 284 THR A N 1
ATOM 2096 C CA . THR A 1 284 ? 4.916 7.463 -6.609 1.00 84.19 284 THR A CA 1
ATOM 2097 C C . THR A 1 284 ? 5.565 7.199 -7.970 1.00 84.19 284 THR A C 1
ATOM 2099 O O . THR A 1 284 ? 5.206 6.196 -8.584 1.00 84.19 284 THR A O 1
ATOM 2102 N N . LYS A 1 285 ? 6.508 8.028 -8.446 1.00 87.38 285 LYS A N 1
ATOM 2103 C CA . LYS A 1 285 ? 7.245 7.788 -9.705 1.00 87.38 285 LYS A CA 1
ATOM 2104 C C . LYS A 1 285 ? 8.751 7.792 -9.511 1.00 87.38 285 LYS A C 1
ATOM 2106 O O . LYS A 1 285 ? 9.262 8.502 -8.646 1.00 87.38 285 LYS A O 1
ATOM 2111 N N . LEU A 1 286 ? 9.459 7.011 -10.326 1.00 91.19 286 LEU A N 1
ATOM 2112 C CA . LEU A 1 286 ? 10.918 6.979 -10.316 1.00 91.19 286 LEU A CA 1
ATOM 2113 C C . LEU A 1 286 ? 11.490 8.320 -10.763 1.00 91.19 286 LEU A C 1
ATOM 2115 O O . LEU A 1 286 ? 12.421 8.784 -10.119 1.00 91.19 286 LEU A O 1
ATOM 2119 N N . MET A 1 287 ? 10.928 8.943 -11.803 1.00 89.69 287 MET A N 1
ATOM 2120 C CA . MET A 1 287 ? 11.387 10.231 -12.341 1.00 89.69 287 MET A CA 1
ATOM 2121 C C . MET A 1 287 ? 10.944 11.443 -11.498 1.00 89.69 287 MET A C 1
ATOM 2123 O O . MET A 1 287 ? 10.898 12.566 -11.992 1.00 89.69 287 MET A O 1
ATOM 2127 N N . GLU A 1 288 ? 10.595 11.265 -10.222 1.00 88.00 288 GLU A N 1
ATOM 2128 C CA . GLU A 1 288 ? 10.491 12.401 -9.302 1.00 88.00 288 GLU A CA 1
ATOM 2129 C C . GLU A 1 288 ? 11.900 12.941 -8.975 1.00 88.00 288 GLU A C 1
ATOM 2131 O O . GLU A 1 288 ? 12.807 12.139 -8.767 1.00 88.00 288 GLU A O 1
ATOM 2136 N N . PRO A 1 289 ? 12.099 14.269 -8.867 1.00 84.12 289 PRO A N 1
ATOM 2137 C CA . PRO A 1 289 ? 13.421 14.892 -8.694 1.00 84.12 289 PRO A CA 1
ATOM 2138 C C . PRO A 1 289 ? 14.261 14.405 -7.509 1.00 84.12 289 PRO A C 1
ATOM 2140 O O . PRO A 1 289 ? 15.484 14.521 -7.514 1.00 84.12 289 PRO A O 1
ATOM 2143 N N . ALA A 1 290 ? 13.619 13.899 -6.458 1.00 87.31 290 ALA A N 1
ATOM 2144 C CA . ALA A 1 290 ? 14.297 13.423 -5.261 1.00 87.31 290 ALA A CA 1
ATOM 2145 C C . ALA A 1 290 ? 14.265 11.896 -5.181 1.00 87.31 290 ALA A C 1
ATOM 2147 O O . ALA A 1 290 ? 13.253 11.256 -5.479 1.00 87.31 290 ALA A O 1
ATOM 2148 N N . LEU A 1 291 ? 15.357 11.303 -4.691 1.00 89.19 291 LEU A N 1
ATOM 2149 C CA . LEU A 1 291 ? 15.437 9.859 -4.507 1.00 89.19 291 LEU A CA 1
ATOM 2150 C C . LEU A 1 291 ? 14.347 9.331 -3.570 1.00 89.19 291 LEU A C 1
ATOM 2152 O O . LEU A 1 291 ? 14.278 9.669 -2.388 1.00 89.19 291 LEU A O 1
ATOM 2156 N N . ASN A 1 292 ? 13.579 8.376 -4.087 1.00 85.44 292 ASN A N 1
ATOM 2157 C CA . ASN A 1 292 ? 12.631 7.585 -3.325 1.00 85.44 292 ASN A CA 1
ATOM 2158 C C . ASN A 1 292 ? 13.020 6.103 -3.337 1.00 85.44 292 ASN A C 1
ATOM 2160 O O . ASN A 1 292 ? 13.406 5.544 -4.361 1.00 85.44 292 ASN A O 1
ATOM 2164 N N . THR A 1 293 ? 12.907 5.451 -2.182 1.00 87.00 293 THR A N 1
ATOM 2165 C CA . THR A 1 293 ? 13.275 4.040 -1.975 1.00 87.00 293 THR A CA 1
ATOM 2166 C C . THR A 1 293 ? 12.110 3.165 -1.504 1.00 87.00 293 THR A C 1
ATOM 2168 O O . THR A 1 293 ? 12.312 1.975 -1.224 1.00 87.00 293 THR A O 1
ATOM 2171 N N . ALA A 1 294 ? 10.895 3.729 -1.441 1.00 84.12 294 ALA A N 1
ATOM 2172 C CA . ALA A 1 294 ? 9.663 3.018 -1.095 1.00 84.12 294 ALA A CA 1
ATOM 2173 C C . ALA A 1 294 ? 9.280 1.953 -2.138 1.00 84.12 294 ALA A C 1
ATOM 2175 O O . ALA A 1 294 ? 8.691 0.934 -1.784 1.00 84.12 294 ALA A O 1
ATOM 2176 N N . PHE A 1 295 ? 9.674 2.155 -3.395 1.00 85.50 295 PHE A N 1
ATOM 2177 C CA . PHE A 1 295 ? 9.527 1.207 -4.499 1.00 85.50 295 PHE A CA 1
ATOM 2178 C C . PHE A 1 295 ? 10.888 0.884 -5.136 1.00 85.50 295 PHE A C 1
ATOM 2180 O O . PHE A 1 295 ? 11.929 1.413 -4.734 1.00 85.50 295 PHE A O 1
ATOM 2187 N N . ASP A 1 296 ? 10.893 -0.020 -6.113 1.00 85.50 296 ASP A N 1
ATOM 2188 C CA . ASP A 1 296 ? 12.094 -0.532 -6.770 1.00 85.50 296 ASP A CA 1
ATOM 2189 C C . ASP A 1 296 ? 12.043 -0.314 -8.289 1.00 85.50 296 ASP A C 1
ATOM 2191 O O . ASP A 1 296 ? 11.245 -0.950 -8.976 1.00 85.50 296 ASP A O 1
ATOM 2195 N N . GLY A 1 297 ? 12.903 0.571 -8.803 1.00 89.56 297 GLY A N 1
ATOM 2196 C CA . GLY A 1 297 ? 13.010 0.851 -10.236 1.00 89.56 297 GLY A CA 1
ATOM 2197 C C . GLY A 1 297 ? 11.807 1.599 -10.841 1.00 89.56 297 GLY A C 1
ATOM 2198 O O . GLY A 1 297 ? 11.074 2.271 -10.110 1.00 89.56 297 GLY A O 1
ATOM 2199 N N . PRO A 1 298 ? 11.625 1.518 -12.176 1.00 89.88 298 PRO A N 1
ATOM 2200 C CA . PRO A 1 298 ? 10.603 2.272 -12.905 1.00 89.88 298 PRO A CA 1
ATOM 2201 C C . PRO A 1 298 ? 9.187 1.949 -12.430 1.00 89.88 298 PRO A C 1
ATOM 2203 O O . PRO A 1 298 ? 8.838 0.776 -12.267 1.00 89.88 298 PRO A O 1
ATOM 2206 N N . GLN A 1 299 ? 8.389 2.991 -12.217 1.00 91.81 299 GLN A N 1
ATOM 2207 C CA . GLN A 1 299 ? 6.971 2.926 -11.883 1.00 91.81 299 GLN A CA 1
ATOM 2208 C C . GLN A 1 299 ? 6.121 3.185 -13.129 1.00 91.81 299 GLN A C 1
ATOM 2210 O O . GLN A 1 299 ? 6.618 3.296 -14.246 1.00 91.81 299 GLN A O 1
ATOM 2215 N N . GLU A 1 300 ? 4.808 3.229 -12.943 1.00 88.50 300 GLU A N 1
ATOM 2216 C CA . GLU A 1 300 ? 3.847 3.229 -14.039 1.00 88.50 300 GLU A CA 1
ATOM 2217 C C . GLU A 1 300 ? 4.034 4.368 -15.050 1.00 88.50 300 GLU A C 1
ATOM 2219 O O . GLU A 1 300 ? 4.043 4.106 -16.253 1.00 88.50 300 GLU A O 1
ATOM 2224 N N . ASP A 1 301 ? 4.224 5.597 -14.570 1.00 87.75 301 ASP A N 1
ATOM 2225 C CA . ASP A 1 301 ? 4.454 6.764 -15.429 1.00 87.75 301 ASP A CA 1
ATOM 2226 C C . ASP A 1 301 ? 5.767 6.648 -16.206 1.00 87.75 301 ASP A C 1
ATOM 2228 O O . ASP A 1 301 ? 5.821 6.936 -17.398 1.00 87.75 301 ASP A O 1
ATOM 2232 N N . ASP A 1 302 ? 6.809 6.140 -15.547 1.00 90.62 302 ASP A N 1
ATOM 2233 C CA . ASP A 1 302 ? 8.138 5.978 -16.133 1.00 90.62 302 ASP A CA 1
ATOM 2234 C C . ASP A 1 302 ? 8.121 4.899 -17.232 1.00 90.62 302 ASP A C 1
ATOM 2236 O O . ASP A 1 302 ? 8.743 5.056 -18.284 1.00 90.62 302 ASP A O 1
ATOM 2240 N N . ILE A 1 303 ? 7.366 3.814 -17.011 1.00 91.94 303 ILE A N 1
ATOM 2241 C CA . ILE A 1 303 ? 7.172 2.733 -17.986 1.00 91.94 303 ILE A CA 1
ATOM 2242 C C . ILE A 1 303 ? 6.347 3.230 -19.179 1.00 91.94 303 ILE A C 1
ATOM 2244 O O . ILE A 1 303 ? 6.744 3.005 -20.319 1.00 91.94 303 ILE A O 1
ATOM 2248 N N . ARG A 1 304 ? 5.231 3.935 -18.948 1.00 90.50 304 ARG A N 1
ATOM 2249 C CA . ARG A 1 304 ? 4.431 4.519 -20.042 1.00 90.50 304 ARG A CA 1
ATOM 2250 C C . ARG A 1 304 ? 5.248 5.515 -20.855 1.00 90.50 304 ARG A C 1
ATOM 2252 O O . ARG A 1 304 ? 5.210 5.461 -22.079 1.00 90.50 304 ARG A O 1
ATOM 2259 N N . GLY A 1 305 ? 6.015 6.373 -20.183 1.00 87.62 305 GLY A N 1
ATOM 2260 C CA . GLY A 1 305 ? 6.910 7.328 -20.825 1.00 87.62 305 GLY A CA 1
ATOM 2261 C C . GLY A 1 305 ? 7.928 6.630 -21.720 1.00 87.62 305 GLY A C 1
ATOM 2262 O O . GLY A 1 305 ? 8.027 6.950 -22.897 1.00 87.62 305 GLY A O 1
ATOM 2263 N N . VAL A 1 306 ? 8.647 5.623 -21.217 1.00 89.38 306 VAL A N 1
ATOM 2264 C CA . VAL A 1 306 ? 9.684 4.960 -22.025 1.00 89.38 306 VAL A CA 1
ATOM 2265 C C . VAL A 1 306 ? 9.095 4.137 -23.178 1.00 89.38 306 VAL A C 1
ATOM 2267 O O . VAL A 1 306 ? 9.672 4.120 -24.264 1.00 89.38 306 VAL A O 1
ATOM 2270 N N . GLN A 1 307 ? 7.929 3.515 -22.979 1.00 90.88 307 GLN A N 1
ATOM 2271 C CA . GLN A 1 307 ? 7.222 2.765 -24.022 1.00 90.88 307 GLN A CA 1
ATOM 2272 C C . GLN A 1 307 ? 6.656 3.684 -25.104 1.00 90.88 307 GLN A C 1
ATOM 2274 O O . GLN A 1 307 ? 6.669 3.323 -26.272 1.00 90.88 307 GLN A O 1
ATOM 2279 N N . HIS A 1 308 ? 6.269 4.914 -24.760 1.00 87.19 308 HIS A N 1
ATOM 2280 C CA . HIS A 1 308 ? 5.940 5.924 -25.765 1.00 87.19 308 HIS A CA 1
ATOM 2281 C C . HIS A 1 308 ? 7.119 6.213 -26.712 1.00 87.19 308 HIS A C 1
ATOM 2283 O O . HIS A 1 308 ? 6.928 6.475 -27.899 1.00 87.19 308 HIS A O 1
ATOM 2289 N N . LEU A 1 309 ? 8.350 6.198 -26.184 1.00 84.81 309 LEU A N 1
ATOM 2290 C CA . LEU A 1 309 ? 9.555 6.568 -26.933 1.00 84.81 309 LEU A CA 1
ATOM 2291 C C . LEU A 1 309 ? 10.154 5.406 -27.732 1.00 84.81 309 LEU A C 1
ATOM 2293 O O . LEU A 1 309 ? 10.653 5.618 -28.841 1.00 84.81 309 LEU A O 1
ATOM 2297 N N . TYR A 1 310 ? 10.151 4.205 -27.156 1.00 88.00 310 TYR A N 1
ATOM 2298 C CA . TYR A 1 310 ? 10.907 3.055 -27.665 1.00 88.00 310 TYR A CA 1
ATOM 2299 C C . TYR A 1 310 ? 10.071 1.795 -27.861 1.00 88.00 310 TYR A C 1
ATOM 2301 O O . TYR A 1 310 ? 10.632 0.776 -28.264 1.00 88.00 310 TYR A O 1
ATOM 2309 N N . GLY A 1 311 ? 8.774 1.857 -27.570 1.00 89.06 311 GLY A N 1
ATOM 2310 C CA . GLY A 1 311 ? 7.907 0.695 -27.609 1.00 89.06 311 GLY A CA 1
ATOM 2311 C C . GLY A 1 311 ? 8.088 -0.256 -26.437 1.00 89.06 311 GLY A C 1
ATOM 2312 O O . GLY A 1 311 ? 8.964 -0.070 -25.582 1.00 89.06 311 GLY A O 1
ATOM 2313 N N . ASP A 1 312 ? 7.259 -1.292 -26.399 1.00 91.31 312 ASP A N 1
ATOM 2314 C CA . ASP A 1 312 ? 7.431 -2.414 -25.482 1.00 91.31 312 ASP A CA 1
ATOM 2315 C C . ASP A 1 312 ? 8.518 -3.392 -25.969 1.00 91.31 312 ASP A C 1
ATOM 2317 O O . ASP A 1 312 ? 9.148 -3.214 -27.007 1.00 91.31 312 ASP A O 1
ATOM 2321 N N . ARG A 1 313 ? 8.799 -4.452 -25.205 1.00 88.56 313 ARG A N 1
ATOM 2322 C CA . ARG A 1 313 ? 9.863 -5.426 -25.532 1.00 88.56 313 ARG A CA 1
ATOM 2323 C C . ARG A 1 313 ? 9.654 -6.241 -26.822 1.00 88.56 313 ARG A C 1
ATOM 2325 O O . ARG A 1 313 ? 10.496 -7.081 -27.142 1.00 88.56 313 ARG A O 1
ATOM 2332 N N . PHE A 1 314 ? 8.519 -6.086 -27.493 1.00 87.12 314 PHE A N 1
ATOM 2333 C CA . PHE A 1 314 ? 8.104 -6.796 -28.700 1.00 87.12 314 PHE A CA 1
ATOM 2334 C C . PHE A 1 314 ? 7.679 -5.849 -29.834 1.00 87.12 314 PHE A C 1
ATOM 2336 O O . PHE A 1 314 ? 7.069 -6.336 -30.783 1.00 87.12 314 PHE A O 1
ATOM 2343 N N . GLU A 1 315 ? 8.013 -4.554 -29.764 1.00 78.62 315 GLU A N 1
ATOM 2344 C CA . GLU A 1 315 ? 7.586 -3.498 -30.710 1.00 78.62 315 GLU A CA 1
ATOM 2345 C C . GLU A 1 315 ? 7.936 -3.765 -32.198 1.00 78.62 315 GLU A C 1
ATOM 2347 O O . GLU A 1 315 ? 7.470 -3.075 -33.096 1.00 78.62 315 GLU A O 1
ATOM 2352 N N . ASP A 1 316 ? 8.718 -4.801 -32.532 1.00 75.06 316 ASP A N 1
ATOM 2353 C CA . ASP A 1 316 ? 8.909 -5.229 -33.929 1.00 75.06 316 ASP A CA 1
ATOM 2354 C C . ASP A 1 316 ? 7.686 -5.947 -34.530 1.00 75.06 316 ASP A C 1
ATOM 2356 O O . ASP A 1 316 ? 7.742 -6.456 -35.654 1.00 75.06 316 ASP A O 1
ATOM 2360 N N . ASN A 1 317 ? 6.567 -5.972 -33.807 1.00 82.56 317 ASN A N 1
ATOM 2361 C CA . ASN A 1 317 ? 5.368 -6.712 -34.152 1.00 82.56 317 ASN A CA 1
ATOM 2362 C C . ASN A 1 317 ? 4.246 -5.869 -34.769 1.00 82.56 317 ASN A C 1
ATOM 2364 O O . ASN A 1 317 ? 3.141 -6.390 -34.841 1.00 82.56 317 ASN A O 1
ATOM 2368 N N . ASP A 1 318 ? 4.527 -4.670 -35.284 1.00 84.00 318 ASP A N 1
ATOM 2369 C CA . ASP A 1 318 ? 3.582 -3.685 -35.858 1.00 84.00 318 ASP A CA 1
ATOM 2370 C C . ASP A 1 318 ? 2.816 -4.127 -37.126 1.00 84.00 318 ASP A C 1
ATOM 2372 O O . ASP A 1 318 ? 1.986 -3.405 -37.699 1.00 84.00 318 ASP A O 1
ATOM 2376 N N . ALA A 1 319 ? 3.118 -5.316 -37.650 1.00 86.81 319 ALA A N 1
ATOM 2377 C CA . ALA A 1 319 ? 2.505 -5.829 -38.864 1.00 86.81 319 ALA A CA 1
ATOM 2378 C C . ALA A 1 319 ? 2.245 -7.334 -38.801 1.00 86.81 319 ALA A C 1
ATOM 2380 O O . ALA A 1 319 ? 3.037 -8.125 -38.297 1.00 86.81 319 ALA A O 1
ATOM 2381 N N . LEU A 1 320 ? 1.183 -7.777 -39.487 1.00 85.38 320 LEU A N 1
ATOM 2382 C CA . LEU A 1 320 ? 0.873 -9.204 -39.676 1.00 85.38 320 LEU A CA 1
ATOM 2383 C C . LEU A 1 320 ? 2.073 -10.037 -40.158 1.00 85.38 320 LEU A C 1
ATOM 2385 O O . LEU A 1 320 ? 2.181 -11.222 -39.831 1.00 85.38 320 LEU A O 1
ATOM 2389 N N . ALA A 1 321 ? 2.937 -9.452 -40.992 1.00 83.06 321 ALA A N 1
ATOM 2390 C CA . ALA A 1 321 ? 4.103 -10.137 -41.536 1.00 83.06 321 ALA A CA 1
ATOM 2391 C C . ALA A 1 321 ? 5.219 -10.335 -40.501 1.00 83.06 321 ALA A C 1
ATOM 2393 O O . ALA A 1 321 ? 5.890 -11.366 -40.569 1.00 83.06 321 ALA A O 1
ATOM 2394 N N . ASP A 1 322 ? 5.319 -9.414 -39.547 1.00 83.25 322 ASP A N 1
ATOM 2395 C CA . ASP A 1 322 ? 6.408 -9.268 -38.578 1.00 83.25 322 ASP A CA 1
ATOM 2396 C C . ASP A 1 322 ? 5.957 -9.651 -37.154 1.00 83.25 322 ASP A C 1
ATOM 2398 O O . ASP A 1 322 ? 6.625 -9.384 -36.172 1.00 83.25 322 ASP A O 1
ATOM 2402 N N . ASN A 1 323 ? 4.820 -10.349 -37.047 1.00 83.81 323 ASN A N 1
ATOM 2403 C CA . ASN A 1 323 ? 4.256 -10.814 -35.781 1.00 83.81 323 ASN A CA 1
ATOM 2404 C C . ASN A 1 323 ? 5.273 -11.519 -34.858 1.00 83.81 323 ASN A C 1
ATOM 2406 O O . ASN A 1 323 ? 6.017 -12.417 -35.275 1.00 83.81 323 ASN A O 1
ATOM 2410 N N . THR A 1 324 ? 5.184 -11.213 -33.566 1.00 83.38 324 THR A N 1
ATOM 2411 C CA . THR A 1 324 ? 6.002 -11.837 -32.529 1.00 83.38 324 THR A CA 1
ATOM 2412 C C . THR A 1 324 ? 5.479 -13.227 -32.205 1.00 83.38 324 THR A C 1
ATOM 2414 O O . THR A 1 324 ? 4.330 -13.430 -31.795 1.00 83.38 324 THR A O 1
ATOM 2417 N N . PHE A 1 325 ? 6.343 -14.227 -32.371 1.00 81.06 325 PHE A N 1
ATOM 2418 C CA . PHE A 1 325 ? 6.017 -15.607 -32.039 1.00 81.06 325 PHE A CA 1
ATOM 2419 C C . PHE A 1 325 ? 6.253 -15.865 -30.554 1.00 81.06 325 PHE A C 1
ATOM 2421 O O . PHE A 1 325 ? 7.335 -16.275 -30.134 1.00 81.06 325 PHE A O 1
ATOM 2428 N N . LEU A 1 326 ? 5.214 -15.644 -29.756 1.00 66.81 326 LEU A N 1
ATOM 2429 C CA . LEU A 1 326 ? 5.312 -15.755 -28.305 1.00 66.81 326 LEU A CA 1
ATOM 2430 C C . LEU A 1 326 ? 5.404 -17.216 -27.805 1.00 66.81 326 LEU A C 1
ATOM 2432 O O . LEU A 1 326 ? 5.817 -17.428 -26.665 1.00 66.81 326 LEU A O 1
ATOM 2436 N N . PHE A 1 327 ? 4.994 -18.241 -28.579 1.00 68.25 327 PHE A N 1
ATOM 2437 C CA . PHE A 1 327 ? 4.837 -19.593 -28.006 1.00 68.25 327 PHE A CA 1
ATOM 2438 C C . PHE A 1 327 ? 4.756 -20.786 -28.971 1.00 68.25 327 PHE A C 1
ATOM 2440 O O . PHE A 1 327 ? 4.415 -20.682 -30.142 1.00 68.25 327 PHE A O 1
ATOM 2447 N N . GLY A 1 328 ? 5.003 -21.984 -28.420 1.00 66.31 328 GLY A N 1
ATOM 2448 C CA . GLY A 1 328 ? 4.783 -23.277 -29.078 1.00 66.31 328 GLY A CA 1
ATOM 2449 C C . GLY A 1 328 ? 3.304 -23.591 -29.380 1.00 66.31 328 GLY A C 1
ATOM 2450 O O . GLY A 1 328 ? 2.407 -22.832 -29.030 1.00 66.31 328 GLY A O 1
ATOM 2451 N N . PRO A 1 329 ? 3.000 -24.718 -30.048 1.00 80.56 329 PRO A N 1
ATOM 2452 C CA . PRO A 1 329 ? 1.662 -24.955 -30.579 1.00 80.56 329 PRO A CA 1
ATOM 2453 C C . PRO A 1 329 ? 0.606 -25.236 -29.493 1.00 80.56 329 PRO A C 1
ATOM 2455 O O . PRO A 1 329 ? 0.813 -26.084 -28.618 1.00 80.56 329 PRO A O 1
ATOM 2458 N N . ILE A 1 330 ? -0.557 -24.594 -29.632 1.00 82.69 330 ILE A N 1
ATOM 2459 C CA . ILE A 1 330 ? -1.760 -24.801 -28.821 1.00 82.69 330 ILE A CA 1
ATOM 2460 C C . ILE A 1 330 ? -2.463 -26.090 -29.246 1.00 82.69 330 ILE A C 1
ATOM 2462 O O . ILE A 1 330 ? -2.870 -26.256 -30.402 1.00 82.69 330 ILE A O 1
ATOM 2466 N N . ARG A 1 331 ? -2.602 -27.010 -28.295 1.00 85.25 331 ARG A N 1
ATOM 2467 C CA . ARG A 1 331 ? -3.206 -28.336 -28.444 1.00 85.25 331 ARG A CA 1
ATOM 2468 C C . ARG A 1 331 ? -4.565 -28.388 -27.757 1.00 85.25 331 ARG A C 1
ATOM 2470 O O . ARG A 1 331 ? -4.919 -27.522 -26.966 1.00 85.25 331 ARG A O 1
ATOM 2477 N N . ASP A 1 332 ? -5.314 -29.439 -28.065 1.00 80.50 332 ASP A N 1
ATOM 2478 C CA . ASP A 1 332 ? -6.586 -29.722 -27.402 1.00 80.50 332 ASP A CA 1
ATOM 2479 C C . ASP A 1 332 ? -6.409 -29.865 -25.879 1.00 80.50 332 ASP A C 1
ATOM 2481 O O . ASP A 1 332 ? -5.368 -30.344 -25.422 1.00 80.50 332 ASP A O 1
ATOM 2485 N N . VAL A 1 333 ? -7.439 -29.500 -25.114 1.00 81.69 333 VAL A N 1
ATOM 2486 C CA . VAL A 1 333 ? -7.473 -29.504 -23.643 1.00 81.69 333 VAL A CA 1
ATOM 2487 C C . VAL A 1 333 ? -7.165 -30.881 -23.053 1.00 81.69 333 VAL A C 1
ATOM 2489 O O . VAL A 1 333 ? -6.547 -31.001 -21.999 1.00 81.69 333 VAL A O 1
ATOM 2492 N N . ALA A 1 334 ? -7.489 -31.954 -23.782 1.00 81.62 334 ALA A N 1
ATOM 2493 C CA . ALA A 1 334 ? -7.127 -33.322 -23.410 1.00 81.62 334 ALA A CA 1
ATOM 2494 C C . ALA A 1 334 ? -5.602 -33.563 -23.349 1.00 81.62 334 ALA A C 1
ATOM 2496 O O . ALA A 1 334 ? -5.158 -34.536 -22.741 1.00 81.62 334 ALA A O 1
ATOM 2497 N N . SER A 1 335 ? -4.799 -32.691 -23.970 1.00 83.62 335 SER A N 1
ATOM 2498 C CA . SER A 1 335 ? -3.330 -32.698 -23.889 1.00 83.62 335 SER A CA 1
ATOM 2499 C C . SER A 1 335 ? -2.790 -31.941 -22.666 1.00 83.62 335 SER A C 1
ATOM 2501 O O . SER A 1 335 ? -1.573 -31.879 -22.495 1.00 83.62 335 SER A O 1
ATOM 2503 N N . GLY A 1 336 ? -3.673 -31.387 -21.830 1.00 83.44 336 GLY A N 1
ATOM 2504 C CA . GLY A 1 336 ? -3.365 -30.564 -20.664 1.00 83.44 336 GLY A CA 1
ATOM 2505 C C . GLY A 1 336 ? -3.676 -29.075 -20.884 1.00 83.44 336 GLY A C 1
ATOM 2506 O O . GLY A 1 336 ? -3.689 -28.615 -22.033 1.00 83.44 336 GLY A O 1
ATOM 2507 N N . PRO A 1 337 ? -3.909 -28.318 -19.795 1.00 83.50 337 PRO A N 1
ATOM 2508 C CA . PRO A 1 337 ? -4.128 -26.879 -19.863 1.00 83.50 337 PRO A CA 1
ATOM 2509 C C . PRO A 1 337 ? -2.856 -26.167 -20.328 1.00 83.50 337 PRO A C 1
ATOM 2511 O O . PRO A 1 337 ? -1.743 -26.478 -19.894 1.00 83.50 337 PRO A O 1
ATOM 2514 N N . GLN A 1 338 ? -3.025 -25.206 -21.226 1.00 87.69 338 GLN A N 1
ATOM 2515 C CA . GLN A 1 338 ? -1.976 -24.336 -21.736 1.00 87.69 338 GLN A CA 1
ATOM 2516 C C . GLN A 1 338 ? -2.425 -22.893 -21.532 1.00 87.69 338 GLN A C 1
ATOM 2518 O O . GLN A 1 338 ? -3.509 -22.515 -21.974 1.00 87.69 338 GLN A O 1
ATOM 2523 N N . LEU A 1 339 ? -1.598 -22.093 -20.866 1.00 87.75 339 LEU A N 1
ATOM 2524 C CA . LEU A 1 339 ? -1.818 -20.667 -20.658 1.00 87.75 339 LEU A CA 1
ATOM 2525 C C . LEU A 1 339 ? -0.507 -19.939 -20.931 1.00 87.75 339 LEU A C 1
ATOM 2527 O O . LEU A 1 339 ? 0.522 -20.256 -20.334 1.00 87.75 339 LEU A O 1
ATOM 2531 N N . PHE A 1 340 ? -0.570 -18.969 -21.829 1.00 87.44 340 PHE A N 1
ATOM 2532 C CA . PHE A 1 340 ? 0.513 -18.046 -22.124 1.00 87.44 340 PHE A CA 1
ATOM 2533 C C . PHE A 1 340 ? 0.099 -16.663 -21.652 1.00 87.44 340 PHE A C 1
ATOM 2535 O O . PHE A 1 340 ? -1.045 -16.266 -21.877 1.00 87.44 340 PHE A O 1
ATOM 2542 N N . VAL A 1 341 ? 1.019 -15.965 -20.990 1.00 88.06 341 VAL A N 1
ATOM 2543 C CA . VAL A 1 341 ? 0.806 -14.625 -20.445 1.00 88.06 341 VAL A CA 1
ATOM 2544 C C . VAL A 1 341 ? 1.980 -13.755 -20.865 1.00 88.06 341 VAL A C 1
ATOM 2546 O O . VAL A 1 341 ? 3.133 -14.133 -20.653 1.00 88.06 341 VAL A O 1
ATOM 2549 N N . ALA A 1 342 ? 1.679 -12.608 -21.458 1.00 88.38 342 ALA A N 1
ATOM 2550 C CA . ALA A 1 342 ? 2.629 -11.541 -21.715 1.00 88.38 342 ALA A CA 1
ATOM 2551 C C . ALA A 1 342 ? 2.102 -10.263 -21.049 1.00 88.38 342 ALA A C 1
ATOM 2553 O O . ALA A 1 342 ? 0.969 -9.860 -21.296 1.00 88.38 342 ALA A O 1
ATOM 2554 N N . THR A 1 343 ? 2.911 -9.684 -20.166 1.00 88.75 343 THR A N 1
ATOM 2555 C CA . THR A 1 343 ? 2.632 -8.455 -19.408 1.00 88.75 343 THR A CA 1
ATOM 2556 C C . THR A 1 343 ? 3.503 -7.312 -19.915 1.00 88.75 343 THR A C 1
ATOM 2558 O O . THR A 1 343 ? 4.448 -7.557 -20.670 1.00 88.75 343 THR A O 1
ATOM 2561 N N . ASP A 1 344 ? 3.211 -6.100 -19.434 1.00 87.81 344 ASP A N 1
ATOM 2562 C CA . ASP A 1 344 ? 3.944 -4.870 -19.759 1.00 87.81 344 ASP A CA 1
ATOM 2563 C C . ASP A 1 344 ? 3.987 -4.574 -21.260 1.00 87.81 344 ASP A C 1
ATOM 2565 O O . ASP A 1 344 ? 4.935 -3.962 -21.738 1.00 87.81 344 ASP A O 1
ATOM 2569 N N . LEU A 1 345 ? 2.956 -5.012 -21.985 1.00 93.06 345 LEU A N 1
ATOM 2570 C CA . LEU A 1 345 ? 2.782 -4.699 -23.397 1.00 93.06 345 LEU A CA 1
ATOM 2571 C C . LEU A 1 345 ? 2.186 -3.303 -23.543 1.00 93.06 345 LEU A C 1
ATOM 2573 O O . LEU A 1 345 ? 1.523 -2.840 -22.606 1.00 93.06 345 LEU A O 1
ATOM 2577 N N . ALA A 1 346 ? 2.381 -2.648 -24.680 1.00 93.38 346 ALA A N 1
ATOM 2578 C CA . ALA A 1 346 ? 1.892 -1.294 -24.892 1.00 93.38 346 ALA A CA 1
ATOM 2579 C C . ALA A 1 346 ? 1.532 -1.006 -26.345 1.00 93.38 346 ALA A C 1
ATOM 2581 O O . ALA A 1 346 ? 2.304 -1.284 -27.240 1.00 93.38 346 ALA A O 1
ATOM 2582 N N . LEU A 1 347 ? 0.391 -0.339 -26.536 1.00 92.69 347 LEU A N 1
ATOM 2583 C CA . LEU A 1 347 ? 0.114 0.419 -27.752 1.00 92.69 347 LEU A CA 1
ATOM 2584 C C . LEU A 1 347 ? 0.518 1.869 -27.502 1.00 92.69 347 LEU A C 1
ATOM 2586 O O . LEU A 1 347 ? -0.072 2.542 -26.657 1.00 92.69 347 LEU A O 1
ATOM 2590 N N . GLU A 1 348 ? 1.504 2.339 -28.238 1.00 86.75 348 GLU A N 1
ATOM 2591 C CA . GLU A 1 348 ? 2.265 3.569 -28.063 1.00 86.75 348 GLU A CA 1
ATOM 2592 C C . GLU A 1 348 ? 1.568 4.846 -28.569 1.00 86.75 348 GLU A C 1
ATOM 2594 O O . GLU A 1 348 ? 1.892 5.942 -28.098 1.00 86.75 348 GLU A O 1
ATOM 2599 N N . ARG A 1 349 ? 0.636 4.727 -29.533 1.00 85.50 349 ARG A N 1
ATOM 2600 C CA . ARG A 1 349 ? -0.021 5.871 -30.215 1.00 85.50 349 ARG A CA 1
ATOM 2601 C C . ARG A 1 349 ? -1.297 5.507 -30.981 1.00 85.50 349 ARG A C 1
ATOM 2603 O O . ARG A 1 349 ? -1.585 4.322 -31.181 1.00 85.50 349 ARG A O 1
ATOM 2610 N N . ASP A 1 350 ? -2.054 6.494 -31.477 1.00 84.06 350 ASP A N 1
ATOM 2611 C CA . ASP A 1 350 ? -3.271 6.204 -32.256 1.00 84.06 350 ASP A CA 1
ATOM 2612 C C . ASP A 1 350 ? -3.005 5.372 -33.517 1.00 84.06 350 ASP A C 1
ATOM 2614 O O . ASP A 1 350 ? -2.055 5.595 -34.267 1.00 84.06 350 ASP A O 1
ATOM 2618 N N . GLY A 1 351 ? -3.865 4.378 -33.751 1.00 84.94 351 GLY A N 1
ATOM 2619 C CA . GLY A 1 351 ? -3.725 3.436 -34.858 1.00 84.94 351 GLY A CA 1
ATOM 2620 C C . GLY A 1 351 ? -2.609 2.393 -34.714 1.00 84.94 351 GLY A C 1
ATOM 2621 O O . GLY A 1 351 ? -2.407 1.645 -35.672 1.00 84.94 351 GLY A O 1
ATOM 2622 N N . ALA A 1 352 ? -1.915 2.328 -33.572 1.00 88.12 352 ALA A N 1
ATOM 2623 C CA . ALA A 1 352 ? -0.964 1.263 -33.251 1.00 88.12 352 ALA A CA 1
ATOM 2624 C C . ALA A 1 352 ? -1.624 -0.125 -33.233 1.00 88.12 352 ALA A C 1
ATOM 2626 O O . ALA A 1 352 ? -2.840 -0.263 -33.018 1.00 88.12 352 ALA A O 1
ATOM 2627 N N . SER A 1 353 ? -0.845 -1.166 -33.522 1.00 92.56 353 SER A N 1
ATOM 2628 C CA . SER A 1 353 ? -1.335 -2.544 -33.559 1.00 92.56 353 SER A CA 1
ATOM 2629 C C . SER A 1 353 ? -0.218 -3.552 -33.347 1.00 92.56 353 SER A C 1
ATOM 2631 O O . SER A 1 353 ? 0.673 -3.655 -34.181 1.00 92.56 353 SER A O 1
ATOM 2633 N N . ASP A 1 354 ? -0.398 -4.422 -32.362 1.00 93.81 354 ASP A N 1
ATOM 2634 C CA . ASP A 1 354 ? 0.583 -5.438 -32.001 1.00 93.81 354 ASP A CA 1
ATOM 2635 C C . ASP A 1 354 ? 0.111 -6.812 -32.455 1.00 93.81 354 ASP A C 1
ATOM 2637 O O . ASP A 1 354 ? -1.016 -7.246 -32.169 1.00 93.81 354 ASP A O 1
ATOM 2641 N N . PHE A 1 355 ? 0.977 -7.539 -33.158 1.00 94.44 355 PHE A N 1
ATOM 2642 C CA . PHE A 1 355 ? 0.632 -8.821 -33.762 1.00 94.44 355 PHE A CA 1
ATOM 2643 C C . PHE A 1 355 ? 1.375 -9.988 -33.095 1.00 94.44 355 PHE A C 1
ATOM 2645 O O . PHE A 1 355 ? 2.593 -10.115 -33.176 1.00 94.44 355 PHE A O 1
ATOM 2652 N N . TYR A 1 356 ? 0.633 -10.937 -32.519 1.00 94.19 356 TYR A N 1
ATOM 2653 C CA . TYR A 1 356 ? 1.186 -12.094 -31.807 1.00 94.19 356 TYR A CA 1
ATOM 2654 C C . TYR A 1 356 ? 0.817 -13.418 -32.470 1.00 94.19 356 TYR A C 1
ATOM 2656 O O . TYR A 1 356 ? -0.345 -13.841 -32.500 1.00 94.19 356 TYR A O 1
ATOM 2664 N N . GLY A 1 357 ? 1.824 -14.092 -33.018 1.00 91.38 357 GLY A N 1
ATOM 2665 C CA . GLY A 1 357 ? 1.676 -15.307 -33.807 1.00 91.38 357 GLY A CA 1
ATOM 2666 C C . GLY A 1 357 ? 1.717 -16.591 -32.994 1.00 91.38 357 GLY A C 1
ATOM 2667 O O . GLY A 1 357 ? 2.501 -16.740 -32.057 1.00 91.38 357 GLY A O 1
ATOM 2668 N N . PHE A 1 358 ? 0.916 -17.573 -33.411 1.00 91.06 358 PHE A N 1
ATOM 2669 C CA . PHE A 1 358 ? 0.893 -18.896 -32.802 1.00 91.06 358 PHE A CA 1
ATOM 2670 C C . PHE A 1 358 ? 0.345 -20.004 -33.688 1.00 91.06 358 PHE A C 1
ATOM 2672 O O . PHE A 1 358 ? -0.357 -19.776 -34.665 1.00 91.06 358 PHE A O 1
ATOM 2679 N N . THR A 1 359 ? 0.642 -21.256 -33.342 1.00 89.81 359 THR A N 1
ATOM 2680 C CA . THR A 1 359 ? 0.092 -22.419 -34.056 1.00 89.81 359 THR A CA 1
ATOM 2681 C C . THR A 1 359 ? -1.034 -23.054 -33.253 1.00 89.81 359 THR A C 1
ATOM 2683 O O . THR A 1 359 ? -0.828 -23.379 -32.090 1.00 89.81 359 THR A O 1
ATOM 2686 N N . ALA A 1 360 ? -2.188 -23.305 -33.872 1.00 88.81 360 ALA A N 1
ATOM 2687 C CA . ALA A 1 360 ? -3.301 -24.029 -33.256 1.00 88.81 360 ALA A CA 1
ATOM 2688 C C . ALA A 1 360 ? -3.591 -25.345 -33.997 1.00 88.81 360 ALA A C 1
ATOM 2690 O O . ALA A 1 360 ? -3.616 -25.390 -35.232 1.00 88.81 360 ALA A O 1
ATOM 2691 N N . PHE A 1 361 ? -3.819 -26.430 -33.252 1.00 89.19 361 PHE A N 1
ATOM 2692 C CA . PHE A 1 361 ? -4.267 -27.708 -33.814 1.00 89.19 361 PHE A CA 1
ATOM 2693 C C . PHE A 1 361 ? -5.759 -27.681 -34.179 1.00 89.19 361 PHE A C 1
ATOM 2695 O O . PHE A 1 361 ? -6.551 -26.940 -33.604 1.00 89.19 361 PHE A O 1
ATOM 2702 N N . ALA A 1 362 ? -6.158 -28.523 -35.137 1.00 85.81 362 ALA A N 1
ATOM 2703 C CA . ALA A 1 362 ? -7.555 -28.640 -35.542 1.00 85.81 362 ALA A CA 1
ATOM 2704 C C . ALA A 1 362 ? -8.413 -29.091 -34.352 1.00 85.81 362 ALA A C 1
ATOM 2706 O O . ALA A 1 362 ? -8.107 -30.096 -33.713 1.00 85.81 362 ALA A O 1
ATOM 2707 N N . GLY A 1 363 ? -9.486 -28.355 -34.077 1.00 83.44 363 GLY A N 1
ATOM 2708 C CA . GLY A 1 363 ? -10.403 -28.611 -32.971 1.00 83.44 363 GLY A CA 1
ATOM 2709 C C . GLY A 1 363 ? -9.919 -28.120 -31.607 1.00 83.44 363 GLY A C 1
ATOM 2710 O O . GLY A 1 363 ? -10.727 -28.125 -30.685 1.00 83.44 363 GLY A O 1
ATOM 2711 N N . ALA A 1 364 ? -8.670 -27.653 -31.473 1.00 87.56 364 ALA A N 1
ATOM 2712 C CA . ALA A 1 364 ? -8.202 -27.063 -30.225 1.00 87.56 364 ALA A CA 1
ATOM 2713 C C . ALA A 1 364 ? -8.979 -25.758 -29.960 1.00 87.56 364 ALA A C 1
ATOM 2715 O O . ALA A 1 364 ? -8.991 -24.887 -30.840 1.00 87.56 364 ALA A O 1
ATOM 2716 N N . PRO A 1 365 ? -9.661 -25.619 -28.809 1.00 89.81 365 PRO A N 1
ATOM 2717 C CA . PRO A 1 365 ? -10.253 -24.348 -28.412 1.00 89.81 365 PRO A CA 1
ATOM 2718 C C . PRO A 1 365 ? -9.164 -23.282 -28.277 1.00 89.81 365 PRO A C 1
ATOM 2720 O O . PRO A 1 365 ? -8.065 -23.563 -27.811 1.00 89.81 365 PRO A O 1
ATOM 2723 N N . ILE A 1 366 ? -9.474 -22.065 -28.711 1.00 91.25 366 ILE A N 1
ATOM 2724 C CA . ILE A 1 366 ? -8.603 -20.900 -28.570 1.00 91.25 366 ILE A CA 1
ATOM 2725 C C . ILE A 1 366 ? -9.390 -19.852 -27.801 1.00 91.25 366 ILE A C 1
ATOM 2727 O O . ILE A 1 366 ? -10.403 -19.357 -28.302 1.00 91.25 366 ILE A O 1
ATOM 2731 N N . ALA A 1 367 ? -8.933 -19.539 -26.596 1.00 91.81 367 ALA A N 1
ATOM 2732 C CA . ALA A 1 367 ? -9.362 -18.376 -25.842 1.00 91.81 367 ALA A CA 1
ATOM 2733 C C . ALA A 1 367 ? -8.246 -17.336 -25.856 1.00 91.81 367 ALA A C 1
ATOM 2735 O O . ALA A 1 367 ? -7.067 -17.676 -25.730 1.00 91.81 367 ALA A O 1
ATOM 2736 N N . ILE A 1 368 ? -8.630 -16.075 -26.005 1.00 93.31 368 ILE A N 1
ATOM 2737 C CA . ILE A 1 368 ? -7.711 -14.941 -25.959 1.00 93.31 368 ILE A CA 1
ATOM 2738 C C . ILE A 1 368 ? -8.350 -13.891 -25.080 1.00 93.31 368 ILE A C 1
ATOM 2740 O O . ILE A 1 368 ? -9.545 -13.614 -25.208 1.00 93.31 368 ILE A O 1
ATOM 2744 N N . ARG A 1 369 ? -7.554 -13.310 -24.198 1.00 91.69 369 ARG A N 1
ATOM 2745 C CA . ARG A 1 369 ? -7.965 -12.163 -23.419 1.00 91.69 369 ARG A CA 1
ATOM 2746 C C . ARG A 1 369 ? -6.902 -11.087 -23.492 1.00 91.69 369 ARG A C 1
ATOM 2748 O O . ARG A 1 369 ? -5.729 -11.379 -23.286 1.00 91.69 369 ARG A O 1
ATOM 2755 N N . VAL A 1 370 ? -7.353 -9.876 -23.760 1.00 94.00 370 VAL A N 1
ATOM 2756 C CA . VAL A 1 370 ? -6.563 -8.658 -23.647 1.00 94.00 370 VAL A CA 1
ATOM 2757 C C . VAL A 1 370 ? -7.138 -7.891 -22.474 1.00 94.00 370 VAL A C 1
ATOM 2759 O O . VAL A 1 370 ? -8.346 -7.669 -22.432 1.00 94.00 370 VAL A O 1
ATOM 2762 N N . THR A 1 371 ? -6.305 -7.514 -21.518 1.00 92.44 371 THR A N 1
ATOM 2763 C CA . THR A 1 371 ? -6.738 -6.734 -20.360 1.00 92.44 371 THR A CA 1
ATOM 2764 C C . THR A 1 371 ? -5.912 -5.464 -20.309 1.00 92.44 371 THR A C 1
ATOM 2766 O O . THR A 1 371 ? -4.688 -5.581 -20.232 1.00 92.44 371 THR A O 1
ATOM 2769 N N . PRO A 1 372 ? -6.527 -4.269 -20.388 1.00 92.50 372 PRO A N 1
ATOM 2770 C CA . PRO A 1 372 ? -5.778 -3.050 -20.156 1.00 92.50 372 PRO A CA 1
ATOM 2771 C C . PRO A 1 372 ? -5.230 -3.082 -18.730 1.00 92.50 372 PRO A C 1
ATOM 2773 O O . PRO A 1 372 ? -5.903 -3.549 -17.813 1.00 92.50 372 PRO A O 1
ATOM 2776 N N . ILE A 1 373 ? -3.997 -2.623 -18.550 1.00 89.31 373 ILE A N 1
ATOM 2777 C CA . ILE A 1 373 ? -3.362 -2.563 -17.236 1.00 89.31 373 ILE A CA 1
ATOM 2778 C C . ILE A 1 373 ? -2.980 -1.126 -16.934 1.00 89.31 373 ILE A C 1
ATOM 2780 O O . ILE A 1 373 ? -2.504 -0.395 -17.801 1.00 89.31 373 ILE A O 1
ATOM 2784 N N . GLY A 1 374 ? -3.162 -0.750 -15.681 1.00 85.38 374 GLY A N 1
ATOM 2785 C CA . GLY A 1 374 ? -2.767 0.547 -15.176 1.00 85.38 374 GLY A CA 1
ATOM 2786 C C . GLY A 1 374 ? -3.531 0.902 -13.914 1.00 85.38 374 GLY A C 1
ATOM 2787 O O . GLY A 1 374 ? -4.497 0.236 -13.539 1.00 85.38 374 GLY A O 1
ATOM 2788 N N . SER A 1 375 ? -3.072 1.938 -13.238 1.00 85.00 375 SER A N 1
ATOM 2789 C CA . SER A 1 375 ? -3.749 2.557 -12.112 1.00 85.00 375 SER A CA 1
ATOM 2790 C C . SER A 1 375 ? -4.174 3.980 -12.463 1.00 85.00 375 SER A C 1
ATOM 2792 O O . SER A 1 375 ? -3.758 4.564 -13.465 1.00 85.00 375 SER A O 1
ATOM 2794 N N . THR A 1 376 ? -5.033 4.556 -11.627 1.00 84.56 376 THR A N 1
ATOM 2795 C CA . THR A 1 376 ? -5.300 5.989 -11.689 1.00 84.56 376 THR A CA 1
ATOM 2796 C C . THR A 1 376 ? -4.232 6.730 -10.895 1.00 84.56 376 THR A C 1
ATOM 2798 O O . THR A 1 376 ? -4.097 6.507 -9.688 1.00 84.56 376 THR A O 1
ATOM 2801 N N . TYR A 1 377 ? -3.502 7.639 -11.537 1.00 82.75 377 TYR A N 1
ATOM 2802 C CA . TYR A 1 377 ? -2.445 8.409 -10.887 1.00 82.75 377 TYR A CA 1
ATOM 2803 C C . TYR A 1 377 ? -2.364 9.847 -11.413 1.00 82.75 377 TYR A C 1
ATOM 2805 O O . TYR A 1 377 ? -2.841 10.164 -12.498 1.00 82.75 377 TYR A O 1
ATOM 2813 N N . GLU A 1 378 ? -1.778 10.738 -10.612 1.00 85.56 378 GLU A N 1
ATOM 2814 C CA . GLU A 1 378 ? -1.480 12.115 -11.024 1.00 85.56 378 GLU A CA 1
ATOM 2815 C C . GLU A 1 378 ? -0.099 12.197 -11.659 1.00 85.56 378 GLU A C 1
ATOM 2817 O O . GLU A 1 378 ? 0.831 11.599 -11.121 1.00 85.56 378 GLU A O 1
ATOM 2822 N N . PHE A 1 379 ? 0.049 12.961 -12.733 1.00 81.88 379 PHE A N 1
ATOM 2823 C CA . PHE A 1 379 ? 1.339 13.271 -13.347 1.00 81.88 379 PHE A CA 1
ATOM 2824 C C . PHE A 1 379 ? 1.368 14.720 -13.844 1.00 81.88 379 PHE A C 1
ATOM 2826 O O . PHE A 1 379 ? 0.330 15.379 -13.921 1.00 81.88 379 PHE A O 1
ATOM 2833 N N . GLY A 1 380 ? 2.544 15.246 -14.167 1.00 76.69 380 GLY A N 1
ATOM 2834 C CA . GLY A 1 380 ? 2.670 16.595 -14.703 1.00 76.69 380 GLY A CA 1
ATOM 2835 C C . GLY A 1 380 ? 4.115 16.995 -14.949 1.00 76.69 380 GLY A C 1
ATOM 2836 O O . GLY A 1 380 ? 5.035 16.450 -14.342 1.00 76.69 380 GLY A O 1
ATOM 2837 N N . ALA A 1 381 ? 4.318 17.971 -15.835 1.00 72.94 381 ALA A N 1
ATOM 2838 C CA . ALA A 1 381 ? 5.643 18.530 -16.082 1.00 72.94 381 ALA A CA 1
ATOM 2839 C C . ALA A 1 381 ? 6.084 19.348 -14.872 1.00 72.94 381 ALA A C 1
ATOM 2841 O O . ALA A 1 381 ? 5.320 20.194 -14.386 1.00 72.94 381 ALA A O 1
ATOM 2842 N N . GLN A 1 382 ? 7.324 19.151 -14.430 1.00 67.25 382 GLN A N 1
ATOM 2843 C CA . GLN A 1 382 ? 7.839 19.833 -13.249 1.00 67.25 382 GLN A CA 1
ATOM 2844 C C . GLN A 1 382 ? 7.778 21.357 -13.341 1.00 67.25 382 GLN A C 1
ATOM 2846 O O . GLN A 1 382 ? 7.456 22.035 -12.366 1.00 67.25 382 GLN A O 1
ATOM 2851 N N . SER A 1 383 ? 7.990 21.890 -14.532 1.00 58.50 383 SER A N 1
ATOM 2852 C CA . SER A 1 383 ? 7.933 23.320 -14.806 1.00 58.50 383 SER A CA 1
ATOM 2853 C C . SER A 1 383 ? 6.554 23.932 -14.876 1.00 58.50 383 SER A C 1
ATOM 2855 O O . SER A 1 383 ? 6.387 25.127 -14.641 1.00 58.50 383 SER A O 1
ATOM 2857 N N . SER A 1 384 ? 5.550 23.131 -15.222 1.00 64.06 384 SER A N 1
ATOM 2858 C CA . SER A 1 384 ? 4.183 23.624 -15.334 1.00 64.06 384 SER A CA 1
ATOM 2859 C C . SER A 1 384 ? 3.595 23.946 -13.959 1.00 64.06 384 SER A C 1
ATOM 2861 O O . SER A 1 384 ? 2.680 24.763 -13.851 1.00 64.06 384 SER A O 1
ATOM 2863 N N . GLY A 1 385 ? 4.100 23.288 -12.905 1.00 65.69 385 GLY A N 1
ATOM 2864 C CA . GLY A 1 385 ? 3.526 23.326 -11.559 1.00 65.69 385 GLY A CA 1
ATOM 2865 C C . GLY A 1 385 ? 2.095 22.777 -11.487 1.00 65.69 385 GLY A C 1
ATOM 2866 O O . GLY A 1 385 ? 1.448 22.887 -10.446 1.00 65.69 385 GLY A O 1
ATOM 2867 N N . THR A 1 386 ? 1.586 22.206 -12.582 1.00 73.44 386 THR A N 1
ATOM 2868 C CA . THR A 1 386 ? 0.236 21.661 -12.712 1.00 73.44 386 THR A CA 1
ATOM 2869 C C . THR A 1 386 ? 0.301 20.159 -12.907 1.00 73.44 386 THR A C 1
ATOM 2871 O O . THR A 1 386 ? 1.134 19.666 -13.664 1.00 73.44 386 THR A O 1
ATOM 2874 N N . THR A 1 387 ? -0.600 19.445 -12.244 1.00 82.44 387 THR A N 1
ATOM 2875 C CA . THR A 1 387 ? -0.761 18.000 -12.390 1.00 82.44 387 THR A CA 1
ATOM 2876 C C . THR A 1 387 ? -2.125 17.692 -12.988 1.00 82.44 387 THR A C 1
ATOM 2878 O O . THR A 1 387 ? -3.092 18.439 -12.805 1.00 82.44 387 THR A O 1
ATOM 2881 N N . GLU A 1 388 ? -2.207 16.584 -13.707 1.00 84.00 388 GLU A N 1
ATOM 2882 C CA . GLU A 1 388 ? -3.447 16.013 -14.207 1.00 84.00 388 GLU A CA 1
ATOM 2883 C C . GLU A 1 388 ? -3.560 14.548 -13.791 1.00 84.00 388 GLU A C 1
ATOM 2885 O O . GLU A 1 388 ? -2.563 13.878 -13.528 1.00 84.00 388 GLU A O 1
ATOM 2890 N N . VAL A 1 389 ? -4.795 14.066 -13.670 1.00 85.06 389 VAL A N 1
ATOM 2891 C CA . VAL A 1 389 ? -5.084 12.676 -13.311 1.00 85.06 389 VAL A CA 1
ATOM 2892 C C . VAL A 1 389 ? -5.276 11.888 -14.596 1.00 85.06 389 VAL A C 1
ATOM 2894 O O . VAL A 1 389 ? -6.140 12.237 -15.402 1.00 85.06 389 VAL A O 1
ATOM 2897 N N . VAL A 1 390 ? -4.533 10.798 -14.743 1.00 83.19 390 VAL A N 1
ATOM 2898 C CA . VAL A 1 390 ? -4.733 9.811 -15.802 1.00 83.19 390 VAL A CA 1
ATOM 2899 C C . VAL A 1 390 ? -5.234 8.510 -15.205 1.00 83.19 390 VAL A C 1
ATOM 2901 O O . VAL A 1 390 ? -4.745 8.054 -14.173 1.00 83.19 390 VAL A O 1
ATOM 2904 N N . ASP A 1 391 ? -6.230 7.921 -15.857 1.00 87.50 391 ASP A N 1
ATOM 2905 C CA . ASP A 1 391 ? -6.608 6.532 -15.640 1.00 87.50 391 ASP A CA 1
ATOM 2906 C C . ASP A 1 391 ? -5.923 5.688 -16.714 1.00 87.50 391 ASP A C 1
ATOM 2908 O O . ASP A 1 391 ? -6.422 5.567 -17.830 1.00 87.50 391 ASP A O 1
ATOM 2912 N N . ALA A 1 392 ? -4.739 5.163 -16.408 1.00 88.25 392 ALA A N 1
ATOM 2913 C CA . ALA A 1 392 ? -3.916 4.478 -17.400 1.00 88.25 392 ALA A CA 1
ATOM 2914 C C . ALA A 1 392 ? -4.493 3.120 -17.839 1.00 88.25 392 ALA A C 1
ATOM 2916 O O . ALA A 1 392 ? -4.178 2.646 -18.930 1.00 88.25 392 ALA A O 1
ATOM 2917 N N . ALA A 1 393 ? -5.387 2.517 -17.046 1.00 90.56 393 ALA A N 1
ATOM 2918 C CA . ALA A 1 393 ? -6.159 1.351 -17.481 1.00 90.56 393 ALA A CA 1
ATOM 2919 C C . ALA A 1 393 ? -7.232 1.724 -18.520 1.00 90.56 393 ALA A C 1
ATOM 2921 O O . ALA A 1 393 ? -7.686 0.877 -19.283 1.00 90.56 393 ALA A O 1
ATOM 2922 N N . ALA A 1 394 ? -7.633 2.991 -18.574 1.00 92.25 394 ALA A N 1
ATOM 2923 C CA . ALA A 1 394 ? -8.628 3.500 -19.507 1.00 92.25 394 ALA A CA 1
ATOM 2924 C C . ALA A 1 394 ? -8.065 4.585 -20.434 1.00 92.25 394 ALA A C 1
ATOM 2926 O O . ALA A 1 394 ? -8.838 5.386 -20.965 1.00 92.25 394 ALA A O 1
ATOM 2927 N N . ALA A 1 395 ? -6.743 4.606 -20.648 1.00 90.44 395 ALA A N 1
ATOM 2928 C CA . ALA A 1 395 ? -6.099 5.581 -21.520 1.00 90.44 395 ALA A CA 1
ATOM 2929 C C . ALA A 1 395 ? -6.658 5.477 -22.943 1.00 90.44 395 ALA A C 1
ATOM 2931 O O . ALA A 1 395 ? -6.910 6.499 -23.583 1.00 90.44 395 ALA A O 1
ATOM 2932 N N . ARG A 1 396 ? -6.892 4.245 -23.424 1.00 92.31 396 ARG A N 1
ATOM 2933 C CA . ARG A 1 396 ? -7.405 3.959 -24.767 1.00 92.31 396 ARG A CA 1
ATOM 2934 C C . ARG A 1 396 ? -8.323 2.749 -24.817 1.00 92.31 396 ARG A C 1
ATOM 2936 O O . ARG A 1 396 ? -8.293 1.862 -23.965 1.00 92.31 396 ARG A O 1
ATOM 2943 N N . ASN A 1 397 ? -9.147 2.706 -25.858 1.00 91.62 397 ASN A N 1
ATOM 2944 C CA . ASN A 1 397 ? -10.032 1.585 -26.132 1.00 91.62 397 ASN A CA 1
ATOM 2945 C C . ASN A 1 397 ? -9.298 0.484 -26.908 1.00 91.62 397 ASN A C 1
ATOM 2947 O O . ASN A 1 397 ? -8.948 0.669 -28.077 1.00 91.62 397 ASN A O 1
ATOM 2951 N N . LEU A 1 398 ? -9.088 -0.662 -26.260 1.00 94.06 398 LEU A N 1
ATOM 2952 C CA . LEU A 1 398 ? -8.456 -1.827 -26.873 1.00 94.06 398 LEU A CA 1
ATOM 2953 C C . LEU A 1 398 ? -9.465 -2.623 -27.702 1.00 94.06 398 LEU A C 1
ATOM 2955 O O . LEU A 1 398 ? -10.586 -2.873 -27.276 1.00 94.06 398 LEU A O 1
ATOM 2959 N N . GLY A 1 399 ? -9.023 -3.091 -28.862 1.00 94.38 399 GLY A N 1
ATOM 2960 C CA . GLY A 1 399 ? -9.721 -4.048 -29.704 1.00 94.38 399 GLY A CA 1
ATOM 2961 C C . GLY A 1 399 ? -8.864 -5.286 -29.953 1.00 94.38 399 GLY A C 1
ATOM 2962 O O . GLY A 1 399 ? -7.635 -5.253 -29.890 1.00 94.38 399 GLY A O 1
ATOM 2963 N N . LEU A 1 400 ? -9.520 -6.400 -30.273 1.00 95.94 400 LEU A N 1
ATOM 2964 C CA . LEU A 1 400 ? -8.872 -7.674 -30.570 1.00 95.94 400 LEU A CA 1
ATOM 2965 C C . LEU A 1 400 ? -9.359 -8.230 -31.911 1.00 95.94 400 LEU A C 1
ATOM 2967 O O . LEU A 1 400 ? -10.553 -8.450 -32.130 1.00 95.94 400 LEU A O 1
ATOM 2971 N N . ARG A 1 401 ? -8.433 -8.550 -32.813 1.00 95.50 401 ARG A N 1
ATOM 2972 C CA . ARG A 1 401 ? -8.704 -9.332 -34.029 1.00 95.50 401 ARG A CA 1
ATOM 2973 C C . ARG A 1 401 ? -7.933 -10.635 -33.997 1.00 95.50 401 ARG A C 1
ATOM 2975 O O . ARG A 1 401 ? -6.843 -10.742 -33.449 1.00 95.50 401 ARG A O 1
ATOM 2982 N N . LEU A 1 402 ? -8.508 -11.651 -34.623 1.00 95.00 402 LEU A N 1
ATOM 2983 C CA . LEU A 1 402 ? -7.855 -12.934 -34.815 1.00 95.00 402 LEU A CA 1
ATOM 2984 C C . LEU A 1 402 ? -7.757 -13.224 -36.304 1.00 95.00 402 LEU A C 1
ATOM 2986 O O . LEU A 1 402 ? -8.760 -13.224 -37.022 1.00 95.00 402 LEU A O 1
ATOM 2990 N N . TRP A 1 403 ? -6.550 -13.530 -36.758 1.00 94.00 403 TRP A N 1
ATOM 2991 C CA . TRP A 1 403 ? -6.227 -13.828 -38.145 1.00 94.00 403 TRP A CA 1
ATOM 2992 C C . TRP A 1 403 ? -5.785 -15.271 -38.290 1.00 94.00 403 TRP A C 1
ATOM 2994 O O . TRP A 1 403 ? -5.140 -15.837 -37.412 1.00 94.00 403 TRP A O 1
ATOM 3004 N N . ARG A 1 404 ? -6.095 -15.870 -39.437 1.00 92.44 404 ARG A N 1
ATOM 3005 C CA . ARG A 1 404 ? -5.568 -17.171 -39.848 1.00 92.44 404 ARG A CA 1
ATOM 3006 C C . ARG A 1 404 ? -4.725 -17.018 -41.095 1.00 92.44 404 ARG A C 1
ATOM 3008 O O . ARG A 1 404 ? -5.176 -16.430 -42.077 1.00 92.44 404 ARG A O 1
ATOM 3015 N N . ARG A 1 405 ? -3.562 -17.664 -41.110 1.00 91.62 405 ARG A N 1
ATOM 3016 C CA . ARG A 1 405 ? -2.757 -17.829 -42.320 1.00 91.62 405 ARG A CA 1
ATOM 3017 C C . ARG A 1 405 ? -3.436 -18.810 -43.277 1.00 91.62 405 ARG A C 1
ATOM 3019 O O . ARG A 1 405 ? -3.597 -19.987 -42.960 1.00 91.62 405 ARG A O 1
ATOM 3026 N N . THR A 1 406 ? -3.832 -18.334 -44.451 1.00 89.88 406 THR A N 1
ATOM 3027 C CA . THR A 1 406 ? -4.506 -19.129 -45.493 1.00 89.88 406 THR A CA 1
ATOM 3028 C C . THR A 1 406 ? -3.537 -19.700 -46.522 1.00 89.88 406 THR A C 1
ATOM 3030 O O . THR A 1 406 ? -3.849 -20.702 -47.164 1.00 89.88 406 THR A O 1
ATOM 3033 N N . SER A 1 407 ? -2.342 -19.120 -46.659 1.00 85.69 407 SER A N 1
ATOM 3034 C CA . SER A 1 407 ? -1.281 -19.672 -47.501 1.00 85.69 407 SER A CA 1
ATOM 3035 C C . SER A 1 407 ? 0.108 -19.349 -46.952 1.00 85.69 407 SER A C 1
ATOM 3037 O O . SER A 1 407 ? 0.476 -18.192 -46.745 1.00 85.69 407 SER A O 1
ATOM 3039 N N . ALA A 1 408 ? 0.903 -20.402 -46.748 1.00 80.75 408 ALA A N 1
ATOM 3040 C CA . ALA A 1 408 ? 2.262 -20.291 -46.228 1.00 80.75 408 ALA A CA 1
ATOM 3041 C C . ALA A 1 408 ? 3.275 -19.779 -47.266 1.00 80.75 408 ALA A C 1
ATOM 3043 O O . ALA A 1 408 ? 4.279 -19.181 -46.897 1.00 80.75 408 ALA A O 1
ATOM 3044 N N . ALA A 1 409 ? 3.017 -19.993 -48.560 1.00 82.38 409 ALA A N 1
ATOM 3045 C CA . ALA A 1 409 ? 3.956 -19.645 -49.629 1.00 82.38 409 ALA A CA 1
ATOM 3046 C C . ALA A 1 409 ? 4.058 -18.131 -49.888 1.00 82.38 409 ALA A C 1
ATOM 3048 O O . ALA A 1 409 ? 5.048 -17.669 -50.444 1.00 82.38 409 ALA A O 1
ATOM 3049 N N . ASN A 1 410 ? 3.031 -17.366 -49.516 1.00 79.44 410 ASN A N 1
ATOM 3050 C CA . ASN A 1 410 ? 2.903 -15.933 -49.802 1.00 79.44 410 ASN A CA 1
ATOM 3051 C C . ASN A 1 410 ? 2.427 -15.119 -48.586 1.00 79.44 410 ASN A C 1
ATOM 3053 O O . ASN A 1 410 ? 1.973 -13.994 -48.755 1.00 79.44 410 ASN A O 1
ATOM 3057 N N . ASN A 1 411 ? 2.495 -15.708 -47.387 1.00 81.88 411 ASN A N 1
ATOM 3058 C CA . ASN A 1 411 ? 2.093 -15.095 -46.122 1.00 81.88 411 ASN A CA 1
ATOM 3059 C C . ASN A 1 411 ? 0.704 -14.429 -46.142 1.00 81.88 411 ASN A C 1
ATOM 3061 O O . ASN A 1 411 ? 0.515 -13.347 -45.600 1.00 81.88 411 ASN A O 1
ATOM 3065 N N . GLN A 1 412 ? -0.276 -15.062 -46.793 1.00 89.38 412 GLN A N 1
ATOM 3066 C CA . GLN A 1 412 ? -1.636 -14.527 -46.849 1.00 89.38 412 GLN A CA 1
ATOM 3067 C C . GLN A 1 412 ? -2.425 -14.873 -45.590 1.00 89.38 412 GLN A C 1
ATOM 3069 O O . GLN A 1 412 ? -2.438 -16.029 -45.159 1.00 89.38 412 GLN A O 1
ATOM 3074 N N . PHE A 1 413 ? -3.142 -13.881 -45.060 1.00 92.62 413 PHE A N 1
ATOM 3075 C CA . PHE A 1 413 ? -3.992 -13.997 -43.880 1.00 92.62 413 PHE A CA 1
ATOM 3076 C C . PHE A 1 413 ? -5.445 -13.638 -44.194 1.00 92.62 413 PHE A C 1
ATOM 3078 O O . PHE A 1 413 ? -5.733 -12.846 -45.089 1.00 92.62 413 PHE A O 1
ATOM 3085 N N . SER A 1 414 ? -6.368 -14.234 -43.448 1.00 92.56 414 SER A N 1
ATOM 3086 C CA . SER A 1 414 ? -7.780 -13.859 -43.415 1.00 92.56 414 SER A CA 1
ATOM 3087 C C . SER A 1 414 ? -8.214 -13.665 -41.970 1.00 92.56 414 SER A C 1
ATOM 3089 O O . SER A 1 414 ? -7.955 -14.545 -41.144 1.00 92.56 414 SER A O 1
ATOM 3091 N N . MET A 1 415 ? -8.905 -12.568 -41.677 1.00 94.00 415 MET A N 1
ATOM 3092 C CA . MET A 1 415 ? -9.521 -12.352 -40.370 1.00 94.00 415 MET A CA 1
ATOM 3093 C C . MET A 1 415 ? -10.604 -13.408 -40.127 1.00 94.00 415 MET A C 1
ATOM 3095 O O . MET A 1 415 ? -11.414 -13.695 -41.011 1.00 94.00 415 MET A O 1
ATOM 3099 N N . VAL A 1 416 ? -10.595 -14.008 -38.941 1.00 92.19 416 VAL A N 1
ATOM 3100 C CA . VAL A 1 416 ? -11.558 -15.033 -38.517 1.00 92.19 416 VAL A CA 1
ATOM 3101 C C . VAL A 1 416 ? -12.437 -14.574 -37.359 1.00 92.19 416 VAL A C 1
ATOM 3103 O O . VAL A 1 416 ? -13.540 -15.096 -37.221 1.00 92.19 416 VAL A O 1
ATOM 3106 N N . ALA A 1 417 ? -11.987 -13.597 -36.569 1.00 92.12 417 ALA A N 1
ATOM 3107 C CA . ALA A 1 417 ? -12.787 -12.959 -35.531 1.00 92.12 417 ALA A CA 1
ATOM 3108 C C . ALA A 1 417 ? -12.345 -11.504 -35.316 1.00 92.12 417 ALA A C 1
ATOM 3110 O O . ALA A 1 417 ? -11.184 -11.170 -35.544 1.00 92.12 417 ALA A O 1
ATOM 3111 N N . GLN A 1 418 ? -13.282 -10.672 -34.865 1.00 94.25 418 GLN A N 1
ATOM 3112 C CA . GLN A 1 418 ? -13.051 -9.317 -34.371 1.00 94.25 418 GLN A CA 1
ATOM 3113 C C . GLN A 1 418 ? -13.921 -9.122 -33.126 1.00 94.25 418 GLN A C 1
ATOM 3115 O O . GLN A 1 418 ? -15.096 -9.499 -33.136 1.00 94.25 418 GLN A O 1
ATOM 3120 N N . ILE A 1 419 ? -13.318 -8.596 -32.068 1.00 93.38 419 ILE A N 1
ATOM 3121 C CA . ILE A 1 419 ? -13.866 -8.427 -30.728 1.00 93.38 419 ILE A CA 1
ATOM 3122 C C . ILE A 1 419 ? -13.530 -6.994 -30.319 1.00 93.38 419 ILE A C 1
ATOM 3124 O O . ILE A 1 419 ? -12.363 -6.624 -30.270 1.00 93.38 419 ILE A O 1
ATOM 3128 N N . ASP A 1 420 ? -14.576 -6.200 -30.146 1.00 89.75 420 ASP A N 1
ATOM 3129 C CA . ASP A 1 420 ? -14.528 -4.755 -29.899 1.00 89.75 420 ASP A CA 1
ATOM 3130 C C . ASP A 1 420 ? -15.895 -4.388 -29.302 1.00 89.75 420 ASP A C 1
ATOM 3132 O O . ASP A 1 420 ? -16.785 -3.846 -29.966 1.00 89.75 420 ASP A O 1
ATOM 3136 N N . PHE A 1 421 ? -16.158 -4.952 -28.124 1.00 82.94 421 PHE A N 1
ATOM 3137 C CA . PHE A 1 421 ? -17.458 -4.878 -27.451 1.00 82.94 421 PHE A CA 1
ATOM 3138 C C . PHE A 1 421 ? -17.412 -3.996 -26.215 1.00 82.94 421 PHE A C 1
ATOM 3140 O O . PHE A 1 421 ? -18.462 -3.512 -25.782 1.00 82.94 421 PHE A O 1
ATOM 3147 N N . ASN A 1 422 ? -16.227 -3.847 -25.639 1.00 85.81 422 ASN A N 1
ATOM 3148 C CA . ASN A 1 422 ? -16.017 -3.175 -24.381 1.00 85.81 422 ASN A CA 1
ATOM 3149 C C . ASN A 1 422 ? -15.493 -1.759 -24.639 1.00 85.81 422 ASN A C 1
ATOM 3151 O O . ASN A 1 422 ? -15.103 -1.405 -25.749 1.00 85.81 422 ASN A O 1
ATOM 3155 N N . SER A 1 423 ? -15.617 -0.904 -23.631 1.00 87.38 423 SER A N 1
ATOM 3156 C CA . SER A 1 423 ? -15.077 0.454 -23.671 1.00 87.38 423 SER A CA 1
ATOM 3157 C C . SER A 1 423 ? -13.667 0.489 -23.084 1.00 87.38 423 SER A C 1
ATOM 3159 O O . SER A 1 423 ? -13.247 -0.463 -22.433 1.00 87.38 423 SER A O 1
ATOM 3161 N N . ALA A 1 424 ? -12.980 1.628 -23.215 1.00 87.31 424 ALA A N 1
ATOM 3162 C CA . ALA A 1 424 ? -11.734 1.880 -22.495 1.00 87.31 424 ALA A CA 1
ATOM 3163 C C . ALA A 1 424 ? -11.887 1.562 -20.993 1.00 87.31 424 ALA A C 1
ATOM 3165 O O . ALA A 1 424 ? -12.947 1.820 -20.410 1.00 87.31 424 ALA A O 1
ATOM 3166 N N . GLY A 1 425 ? -10.851 0.971 -20.394 1.00 85.94 425 GLY A N 1
ATOM 3167 C CA . GLY A 1 425 ? -10.881 0.447 -19.023 1.00 85.94 425 GLY A CA 1
ATOM 3168 C C . GLY A 1 425 ? -11.306 -1.017 -18.919 1.00 85.94 425 GLY A C 1
ATOM 3169 O O . GLY A 1 425 ? -11.002 -1.673 -17.929 1.00 85.94 425 GLY A O 1
ATOM 3170 N N . GLU A 1 426 ? -11.967 -1.564 -19.939 1.00 85.56 426 GLU A N 1
ATOM 3171 C CA . GLU A 1 426 ? -12.493 -2.927 -19.922 1.00 85.56 426 GLU A CA 1
ATOM 3172 C C . GLU A 1 426 ? -11.757 -3.803 -20.947 1.00 85.56 426 GLU A C 1
ATOM 3174 O O . GLU A 1 426 ? -11.540 -3.423 -22.096 1.00 85.56 426 GLU A O 1
ATOM 3179 N N . GLY A 1 427 ? -11.362 -5.009 -20.535 1.00 86.25 427 GLY A N 1
ATOM 3180 C CA . GLY A 1 427 ? -10.620 -5.934 -21.395 1.00 86.25 427 GLY A CA 1
ATOM 3181 C C . GLY A 1 427 ? -11.474 -6.614 -22.463 1.00 86.25 427 GLY A C 1
ATOM 3182 O O . GLY A 1 427 ? -12.664 -6.862 -22.264 1.00 86.25 427 GLY A O 1
ATOM 3183 N N . GLU A 1 428 ? -10.850 -7.018 -23.569 1.00 90.38 428 GLU A N 1
ATOM 3184 C CA . GLU A 1 428 ? -11.498 -7.778 -24.637 1.00 90.38 428 GLU A CA 1
ATOM 3185 C C . GLU A 1 428 ? -11.315 -9.287 -24.489 1.00 90.38 428 GLU A C 1
ATOM 3187 O O . GLU A 1 428 ? -10.259 -9.788 -24.091 1.00 90.38 428 GLU A O 1
ATOM 3192 N N . TYR A 1 429 ? -12.367 -10.042 -24.822 1.00 90.06 429 TYR A N 1
ATOM 3193 C CA . TYR A 1 429 ? -12.386 -11.489 -24.627 1.00 90.06 429 TYR A CA 1
ATOM 3194 C C . TYR A 1 429 ? -12.914 -12.254 -25.837 1.00 90.06 429 TYR A C 1
ATOM 3196 O O . TYR A 1 429 ? -14.097 -12.217 -26.178 1.00 90.06 429 TYR A O 1
ATOM 3204 N N . HIS A 1 430 ? -12.028 -13.045 -26.436 1.00 90.12 430 HIS A N 1
ATOM 3205 C CA . HIS A 1 430 ? -12.392 -14.105 -27.359 1.00 90.12 430 HIS A CA 1
ATOM 3206 C C . HIS A 1 430 ? -12.601 -15.406 -26.557 1.00 90.12 430 HIS A C 1
ATOM 3208 O O . HIS A 1 430 ? -11.622 -15.983 -26.071 1.00 90.12 430 HIS A O 1
ATOM 3214 N N . PRO A 1 431 ? -13.842 -15.917 -26.428 1.00 85.38 431 PRO A N 1
ATOM 3215 C CA . PRO A 1 431 ? -14.119 -17.137 -25.669 1.00 85.38 431 PRO A CA 1
ATOM 3216 C C . PRO A 1 431 ? -13.455 -18.368 -26.310 1.00 85.38 431 PRO A C 1
ATOM 3218 O O . PRO A 1 431 ? -13.086 -18.315 -27.484 1.00 85.38 431 PRO A O 1
ATOM 3221 N N . PRO A 1 432 ? -13.318 -19.498 -25.589 1.00 86.56 432 PRO A N 1
ATOM 3222 C CA . PRO A 1 432 ? -12.697 -20.708 -26.124 1.00 86.56 432 PRO A CA 1
ATOM 3223 C C . PRO A 1 432 ? -13.500 -21.268 -27.307 1.00 86.56 432 PRO A C 1
ATOM 3225 O O . PRO A 1 432 ? -14.508 -21.953 -27.128 1.00 86.56 432 PRO A O 1
ATOM 3228 N N . ILE A 1 433 ? -13.045 -20.992 -28.532 1.00 85.38 433 ILE A N 1
ATOM 3229 C CA . ILE A 1 433 ? -13.668 -21.484 -29.771 1.00 85.38 433 ILE A CA 1
ATOM 3230 C C . ILE A 1 433 ? -12.705 -22.433 -30.474 1.00 85.38 433 ILE A C 1
ATOM 3232 O O . ILE A 1 433 ? -11.560 -22.087 -30.760 1.00 85.38 433 ILE A O 1
ATOM 3236 N N . GLY A 1 434 ? -13.186 -23.640 -30.774 1.00 84.75 434 GLY A N 1
ATOM 3237 C CA . GLY A 1 434 ? -12.457 -24.620 -31.570 1.00 84.75 434 GLY A CA 1
ATOM 3238 C C . GLY A 1 434 ? -12.580 -24.334 -33.062 1.00 84.75 434 GLY A C 1
ATOM 3239 O O . GLY A 1 434 ? -13.682 -24.178 -33.590 1.00 84.75 434 GLY A O 1
ATOM 3240 N N . TYR A 1 435 ? -11.452 -24.327 -33.766 1.00 83.56 435 TYR A N 1
ATOM 3241 C CA . TYR A 1 435 ? -11.433 -24.123 -35.210 1.00 83.56 435 TYR A CA 1
ATOM 3242 C C . TYR A 1 435 ? -11.158 -25.419 -35.974 1.00 83.56 435 TYR A C 1
ATOM 3244 O O . TYR A 1 435 ? -10.257 -26.180 -35.643 1.00 83.56 435 TYR A O 1
ATOM 3252 N N . THR A 1 436 ? -11.907 -25.668 -37.049 1.00 83.25 436 THR A N 1
ATOM 3253 C CA . THR A 1 436 ? -11.892 -26.960 -37.764 1.00 83.25 436 THR A CA 1
ATOM 3254 C C . THR A 1 436 ? -10.606 -27.262 -38.535 1.00 83.25 436 THR A C 1
ATOM 3256 O O . THR A 1 436 ? -10.384 -28.407 -38.923 1.00 83.25 436 THR A O 1
ATOM 3259 N N . GLN A 1 437 ? -9.770 -26.258 -38.793 1.00 82.44 437 GLN A N 1
ATOM 3260 C CA . GLN A 1 437 ? -8.501 -26.407 -39.500 1.00 82.44 437 GLN A CA 1
ATOM 3261 C C . GLN A 1 437 ? -7.358 -26.041 -38.563 1.00 82.44 437 GLN A C 1
ATOM 3263 O O . GLN A 1 437 ? -7.399 -24.990 -37.925 1.00 82.44 437 GLN A O 1
ATOM 3268 N N . ALA A 1 438 ? -6.338 -26.898 -38.522 1.00 84.19 438 ALA A N 1
ATOM 3269 C CA . ALA A 1 438 ? -5.067 -26.559 -37.902 1.00 84.19 438 ALA A CA 1
ATOM 3270 C C . ALA A 1 438 ? -4.371 -25.477 -38.733 1.00 84.19 438 ALA A C 1
ATOM 3272 O O . ALA A 1 438 ? -4.483 -25.473 -39.963 1.00 84.19 438 ALA A O 1
ATOM 3273 N N . GLY A 1 439 ? -3.617 -24.596 -38.089 1.00 88.00 439 GLY A N 1
ATOM 3274 C CA . GLY A 1 439 ? -2.871 -23.578 -38.812 1.00 88.00 439 GLY A CA 1
ATOM 3275 C C . GLY A 1 439 ? -2.209 -22.549 -37.919 1.00 88.00 439 GLY A C 1
ATOM 3276 O O . GLY A 1 439 ? -2.380 -22.540 -36.701 1.00 88.00 439 GLY A O 1
ATOM 3277 N N . PHE A 1 440 ? -1.441 -21.683 -38.572 1.00 90.69 440 PHE A N 1
ATOM 3278 C CA . PHE A 1 440 ? -0.863 -20.506 -37.948 1.00 90.69 440 PHE A CA 1
ATOM 3279 C C . PHE A 1 440 ? -1.930 -19.415 -37.829 1.00 90.69 440 PHE A C 1
ATOM 3281 O O . PHE A 1 440 ? -2.645 -19.124 -38.796 1.00 90.69 440 PHE A O 1
ATOM 3288 N N . MET A 1 441 ? -2.040 -18.851 -36.639 1.00 91.81 441 MET A N 1
ATOM 3289 C CA . MET A 1 441 ? -2.995 -17.838 -36.228 1.00 91.81 441 MET A CA 1
ATOM 3290 C C . MET A 1 441 ? -2.217 -16.629 -35.703 1.00 91.81 441 MET A C 1
ATOM 3292 O O . MET A 1 441 ? -1.085 -16.786 -35.254 1.00 91.81 441 MET A O 1
ATOM 3296 N N . VAL A 1 442 ? -2.811 -15.441 -35.764 1.00 93.69 442 VAL A N 1
ATOM 3297 C CA . VAL A 1 442 ? -2.219 -14.211 -35.220 1.00 93.69 442 VAL A CA 1
ATOM 3298 C C . VAL A 1 442 ? -3.294 -13.455 -34.455 1.00 93.69 442 VAL A C 1
ATOM 3300 O O . VAL A 1 442 ? -4.356 -13.186 -35.020 1.00 93.69 442 VAL A O 1
ATOM 3303 N N . ALA A 1 443 ? -3.040 -13.157 -33.185 1.00 95.00 443 ALA A N 1
ATOM 3304 C CA . ALA A 1 443 ? -3.834 -12.218 -32.404 1.00 95.00 443 ALA A CA 1
ATOM 3305 C C . ALA A 1 443 ? -3.311 -10.805 -32.679 1.00 95.00 443 ALA A C 1
ATOM 3307 O O . ALA A 1 443 ? -2.123 -10.571 -32.517 1.00 95.00 443 ALA A O 1
ATOM 3308 N N . GLU A 1 444 ? -4.171 -9.903 -33.130 1.00 96.44 444 GLU A N 1
ATOM 3309 C CA . GLU A 1 444 ? -3.872 -8.476 -33.272 1.00 96.44 444 GLU A CA 1
ATOM 3310 C C . GLU A 1 444 ? -4.566 -7.745 -32.129 1.00 96.44 444 GLU A C 1
ATOM 3312 O O . GLU A 1 444 ? -5.798 -7.807 -32.031 1.00 96.44 444 GLU A O 1
ATOM 3317 N N . VAL A 1 445 ? -3.789 -7.073 -31.288 1.00 96.50 445 VAL A N 1
ATOM 3318 C CA . VAL A 1 445 ? -4.294 -6.095 -30.324 1.00 96.50 445 VAL A CA 1
ATOM 3319 C C . VAL A 1 445 ? -4.155 -4.728 -30.974 1.00 96.50 445 VAL A C 1
ATOM 3321 O O . VAL A 1 445 ? -3.090 -4.405 -31.476 1.00 96.50 445 VAL A O 1
ATOM 3324 N N . TYR A 1 446 ? -5.232 -3.955 -31.041 1.00 94.94 446 TYR A N 1
ATOM 3325 C CA . TYR A 1 446 ? -5.228 -2.669 -31.739 1.00 94.94 446 TYR A CA 1
ATOM 3326 C C . TYR A 1 446 ? -6.016 -1.621 -30.966 1.00 94.94 446 TYR A C 1
ATOM 3328 O O . TYR A 1 446 ? -6.837 -1.947 -30.111 1.00 94.94 446 TYR A O 1
ATOM 3336 N N . SER A 1 447 ? -5.830 -0.362 -31.332 1.00 92.62 447 SER A N 1
ATOM 3337 C CA . SER A 1 447 ? -6.642 0.756 -30.856 1.00 92.62 447 SER A CA 1
ATOM 3338 C C . SER A 1 447 ? -6.803 1.783 -31.979 1.00 92.62 447 SER A C 1
ATOM 3340 O O . SER A 1 447 ? -5.899 2.020 -32.779 1.00 92.62 447 SER A O 1
ATOM 3342 N N . ASN A 1 448 ? -7.998 2.355 -32.116 1.00 85.44 448 ASN A N 1
ATOM 3343 C CA . ASN A 1 448 ? -8.333 3.291 -33.200 1.00 85.44 448 ASN A CA 1
ATOM 3344 C C . ASN A 1 448 ? -9.373 4.331 -32.763 1.00 85.44 448 ASN A C 1
ATOM 3346 O O . ASN A 1 448 ? -10.301 4.679 -33.502 1.00 85.44 448 ASN A O 1
ATOM 3350 N N . ASP A 1 449 ? -9.240 4.773 -31.522 1.00 87.88 449 ASP A N 1
ATOM 3351 C CA . ASP A 1 449 ? -10.136 5.697 -30.843 1.00 87.88 449 ASP A CA 1
ATOM 3352 C C . ASP A 1 449 ? -9.814 7.175 -31.104 1.00 87.88 449 ASP A C 1
ATOM 3354 O O . ASP A 1 449 ? -10.602 8.041 -30.714 1.00 87.88 449 ASP A O 1
ATOM 3358 N N . GLY A 1 450 ? -8.720 7.482 -31.813 1.00 87.62 450 GLY A N 1
ATOM 3359 C CA . GLY A 1 450 ? -8.309 8.858 -32.087 1.00 87.62 450 GLY A CA 1
ATOM 3360 C C . GLY A 1 450 ? -7.584 9.526 -30.920 1.00 87.62 450 GLY A C 1
ATOM 3361 O O . GLY A 1 450 ? -7.467 10.754 -30.921 1.00 87.62 450 GLY A O 1
ATOM 3362 N N . ILE A 1 451 ? -7.161 8.752 -29.915 1.00 87.00 451 ILE A N 1
ATOM 3363 C CA . ILE A 1 451 ? -6.459 9.238 -28.725 1.00 87.00 451 ILE A CA 1
ATOM 3364 C C . ILE A 1 451 ? -4.965 8.947 -28.882 1.00 87.00 451 ILE A C 1
ATOM 3366 O O . ILE A 1 451 ? -4.561 7.797 -29.018 1.00 87.00 451 ILE A O 1
ATOM 3370 N N . GLU A 1 452 ? -4.147 9.998 -28.849 1.00 85.94 452 GLU A N 1
ATOM 3371 C CA . GLU A 1 452 ? -2.685 9.890 -28.840 1.00 85.94 452 GLU A CA 1
ATOM 3372 C C . GLU A 1 452 ? -2.198 9.712 -27.400 1.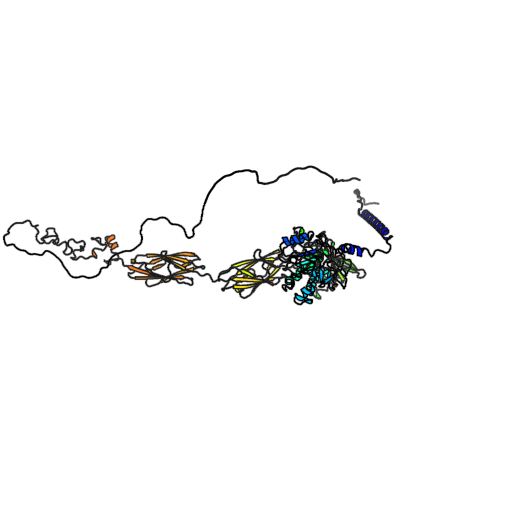00 85.94 452 GLU A C 1
ATOM 3374 O O . GLU A 1 452 ? -1.875 10.685 -26.719 1.00 85.94 452 GLU A O 1
ATOM 3379 N N . ASP A 1 453 ? -2.216 8.466 -26.928 1.00 86.88 453 ASP A N 1
ATOM 3380 C CA . ASP A 1 453 ? -1.706 8.076 -25.614 1.00 86.88 453 ASP A CA 1
ATOM 3381 C C . ASP A 1 453 ? -1.161 6.632 -25.650 1.00 86.88 453 ASP A C 1
ATOM 3383 O O . ASP A 1 453 ? -1.469 5.856 -26.563 1.00 86.88 453 ASP A O 1
ATOM 3387 N N . VAL A 1 454 ? -0.367 6.262 -24.648 1.00 90.62 454 VAL A N 1
ATOM 3388 C CA . VAL A 1 454 ? 0.097 4.898 -24.413 1.00 90.62 454 VAL A CA 1
ATOM 3389 C C . VAL A 1 454 ? -0.929 4.129 -23.592 1.00 90.62 454 VAL A C 1
ATOM 3391 O O . VAL A 1 454 ? -1.190 4.468 -22.432 1.00 90.62 454 VAL A O 1
ATOM 3394 N N . GLN A 1 455 ? -1.443 3.037 -24.156 1.00 93.69 455 GLN A N 1
ATOM 3395 C CA . GLN A 1 455 ? -2.254 2.061 -23.434 1.00 93.69 455 GLN A CA 1
ATOM 3396 C C . GLN A 1 455 ? -1.456 0.790 -23.197 1.00 93.69 455 GLN A C 1
ATOM 3398 O O . GLN A 1 455 ? -1.187 0.028 -24.125 1.00 93.69 455 GLN A O 1
ATOM 3403 N N . ARG A 1 456 ? -1.146 0.528 -21.928 1.00 94.50 456 ARG A N 1
ATOM 3404 C CA . ARG A 1 456 ? -0.522 -0.729 -21.522 1.00 94.50 456 ARG A CA 1
ATOM 3405 C C . ARG A 1 456 ? -1.551 -1.836 -21.378 1.00 94.50 456 ARG A C 1
ATOM 3407 O O . ARG A 1 456 ? -2.701 -1.581 -21.011 1.00 94.50 456 ARG A O 1
ATOM 3414 N N . TYR A 1 457 ? -1.147 -3.073 -21.630 1.00 94.44 457 TYR A N 1
ATOM 3415 C CA . TYR A 1 457 ? -2.036 -4.219 -21.492 1.00 94.44 457 TYR A CA 1
ATOM 3416 C C . TYR A 1 457 ? -1.303 -5.529 -21.177 1.00 94.44 457 TYR A C 1
ATOM 3418 O O . TYR A 1 457 ? -0.082 -5.662 -21.269 1.00 94.44 457 TYR A O 1
ATOM 3426 N N . GLU A 1 458 ? -2.089 -6.519 -20.772 1.00 93.12 458 GLU A N 1
ATOM 3427 C CA . GLU A 1 458 ? -1.694 -7.913 -20.634 1.00 93.12 458 GLU A CA 1
ATOM 3428 C C . GLU A 1 458 ? -2.417 -8.746 -21.700 1.00 93.12 458 GLU A C 1
ATOM 3430 O O . GLU A 1 458 ? -3.629 -8.620 -21.897 1.00 93.12 458 GLU A O 1
ATOM 3435 N N . LEU A 1 459 ? -1.681 -9.639 -22.361 1.00 93.19 459 LEU A N 1
ATOM 3436 C CA . LEU A 1 459 ? -2.221 -10.609 -23.308 1.00 93.19 459 LEU A CA 1
ATOM 3437 C C . LEU A 1 459 ? -2.158 -12.020 -22.723 1.00 93.19 459 LEU A C 1
ATOM 3439 O O . LEU A 1 459 ? -1.085 -12.539 -22.403 1.00 93.19 459 LEU A O 1
ATOM 3443 N N . ARG A 1 460 ? -3.314 -12.684 -22.662 1.00 91.88 460 ARG A N 1
ATOM 3444 C CA . ARG A 1 460 ? -3.444 -14.098 -22.299 1.00 91.88 460 ARG A CA 1
ATOM 3445 C C . ARG A 1 460 ? -3.982 -14.919 -23.456 1.00 91.88 460 ARG A C 1
ATOM 3447 O O . ARG A 1 460 ? -5.001 -14.567 -24.049 1.00 91.88 460 ARG A O 1
ATOM 3454 N N . ILE A 1 461 ? -3.355 -16.060 -23.731 1.00 91.81 461 ILE A N 1
ATOM 3455 C CA . ILE A 1 461 ? -3.798 -17.006 -24.766 1.00 91.81 461 ILE A CA 1
ATOM 3456 C C . ILE A 1 461 ? -3.825 -18.420 -24.184 1.00 91.81 461 ILE A C 1
ATOM 3458 O O . ILE A 1 461 ? -2.861 -18.862 -23.558 1.00 91.81 461 ILE A O 1
ATOM 3462 N N . SER A 1 462 ? -4.935 -19.138 -24.372 1.00 90.69 462 SER A N 1
ATOM 3463 C CA . SER A 1 462 ? -5.163 -20.441 -23.740 1.00 90.69 462 SER A CA 1
ATOM 3464 C C . SER A 1 462 ? -5.986 -21.403 -24.598 1.00 90.69 462 SER A C 1
ATOM 3466 O O . SER A 1 462 ? -6.742 -20.988 -25.479 1.00 90.69 462 SER A O 1
ATOM 3468 N N . ASN A 1 463 ? -5.855 -22.701 -24.310 1.00 90.44 463 ASN A N 1
ATOM 3469 C CA . ASN A 1 463 ? -6.777 -23.745 -24.762 1.00 90.44 463 ASN A CA 1
ATOM 3470 C C . ASN A 1 463 ? -7.938 -24.012 -23.784 1.00 90.44 463 ASN A C 1
ATOM 3472 O O . ASN A 1 463 ? -8.692 -24.966 -23.956 1.00 90.44 463 ASN A O 1
ATOM 3476 N N . GLU A 1 464 ? -8.107 -23.188 -22.757 1.00 88.69 464 GLU A N 1
ATOM 3477 C CA . GLU A 1 464 ? -9.234 -23.242 -21.830 1.00 88.69 464 GLU A CA 1
ATOM 3478 C C . GLU A 1 464 ? -9.897 -21.870 -21.713 1.00 88.69 464 GLU A C 1
ATOM 3480 O O . GLU A 1 464 ? -9.423 -20.874 -22.260 1.00 88.69 464 GLU A O 1
ATOM 3485 N N . ALA A 1 465 ? -11.037 -21.806 -21.026 1.00 83.25 465 ALA A N 1
ATOM 3486 C CA . ALA A 1 465 ? -11.657 -20.526 -20.724 1.00 83.25 465 ALA A CA 1
ATOM 3487 C C . ALA A 1 465 ? -10.710 -19.681 -19.857 1.00 83.25 465 ALA A C 1
ATOM 3489 O O . ALA A 1 465 ? -10.356 -20.074 -18.751 1.00 83.25 465 ALA A O 1
ATOM 3490 N N . ILE A 1 466 ? -10.331 -18.504 -20.356 1.00 81.62 466 ILE A N 1
ATOM 3491 C CA . ILE A 1 466 ? -9.576 -17.523 -19.571 1.00 81.62 466 ILE A CA 1
ATOM 3492 C C . ILE A 1 466 ? -10.578 -16.718 -18.744 1.00 81.62 466 ILE A C 1
ATOM 3494 O O . ILE A 1 466 ? -11.356 -15.935 -19.303 1.00 81.62 466 ILE A O 1
ATOM 3498 N N . GLU A 1 467 ? -10.579 -16.913 -17.426 1.00 69.81 467 GLU A N 1
ATOM 3499 C CA . GLU A 1 467 ? -11.280 -16.013 -16.502 1.00 69.81 467 GLU A CA 1
ATOM 3500 C C . GLU A 1 467 ? -10.756 -14.578 -16.683 1.00 69.81 467 GLU A C 1
ATOM 3502 O O . GLU A 1 467 ? -9.634 -14.382 -17.154 1.00 69.81 467 GLU A O 1
ATOM 3507 N N . ALA A 1 468 ? -11.561 -13.557 -16.375 1.00 56.50 468 ALA A N 1
ATOM 3508 C CA . ALA A 1 468 ? -11.014 -12.201 -16.296 1.00 56.50 468 ALA A CA 1
ATOM 3509 C C . ALA A 1 468 ? -9.813 -12.221 -15.328 1.00 56.50 468 ALA A C 1
ATOM 3511 O O . ALA A 1 468 ? -9.929 -12.868 -14.279 1.00 56.50 468 ALA A O 1
ATOM 3512 N N . PRO A 1 469 ? -8.661 -11.597 -15.652 1.00 52.38 469 PRO A N 1
ATOM 3513 C CA . PRO A 1 469 ? -7.627 -11.377 -14.669 1.00 52.38 469 PRO A CA 1
ATOM 3514 C C . PRO A 1 469 ? -8.330 -10.618 -13.559 1.00 52.38 469 PRO A C 1
ATOM 3516 O O . PRO A 1 469 ? -9.070 -9.669 -13.817 1.00 52.38 469 PRO A O 1
ATOM 3519 N N . ARG A 1 470 ? -8.189 -11.093 -12.328 1.00 55.25 470 ARG A N 1
ATOM 3520 C CA . ARG A 1 470 ? -8.503 -10.213 -11.218 1.00 55.25 470 ARG A CA 1
ATOM 3521 C C . ARG A 1 470 ? -7.421 -9.154 -11.284 1.00 55.25 470 ARG A C 1
ATOM 3523 O O . ARG A 1 470 ? -6.251 -9.507 -11.135 1.00 55.25 470 ARG A O 1
ATOM 3530 N N . ASP A 1 471 ? -7.789 -7.913 -11.567 1.00 64.31 471 ASP A N 1
ATOM 3531 C CA . ASP A 1 471 ? -6.884 -6.807 -11.299 1.00 64.31 471 ASP A CA 1
ATOM 3532 C C . ASP A 1 471 ? -6.419 -6.961 -9.839 1.00 64.31 471 ASP A C 1
ATOM 3534 O O . ASP A 1 471 ? -7.239 -7.287 -8.967 1.00 64.31 471 ASP A O 1
ATOM 3538 N N . PRO A 1 472 ? -5.112 -6.872 -9.551 1.00 74.44 472 PRO A N 1
ATOM 3539 C CA . PRO A 1 472 ? -4.638 -7.181 -8.216 1.00 74.44 472 PRO A CA 1
ATOM 3540 C C . PRO A 1 472 ? -5.216 -6.164 -7.234 1.00 74.44 472 PRO A C 1
ATOM 3542 O O . PRO A 1 472 ? -5.181 -4.953 -7.469 1.00 74.44 472 PRO A O 1
ATOM 3545 N N . GLY A 1 473 ? -5.742 -6.659 -6.119 1.00 80.19 473 GLY A N 1
ATOM 3546 C CA . GLY A 1 473 ? -5.953 -5.820 -4.953 1.00 80.19 473 GLY A CA 1
ATOM 3547 C C . GLY A 1 473 ? -4.600 -5.414 -4.370 1.00 80.19 473 GLY A C 1
ATOM 3548 O O . GLY A 1 473 ? -3.698 -6.241 -4.284 1.00 80.19 473 GLY A O 1
ATOM 3549 N N . ILE A 1 474 ? -4.450 -4.155 -3.957 1.00 86.50 474 ILE A N 1
ATOM 3550 C CA . ILE A 1 474 ? -3.234 -3.663 -3.287 1.00 86.50 474 ILE A CA 1
ATOM 3551 C C . ILE A 1 474 ? -3.623 -3.125 -1.919 1.00 86.50 474 ILE A C 1
ATOM 3553 O O . ILE A 1 474 ? -4.406 -2.177 -1.816 1.00 86.50 474 ILE A O 1
ATOM 3557 N N . LEU A 1 475 ? -3.089 -3.728 -0.863 1.00 93.06 475 LEU A N 1
ATOM 3558 C CA . LEU A 1 475 ? -3.402 -3.393 0.514 1.00 93.06 475 LEU A CA 1
ATOM 3559 C C . LEU A 1 475 ? -2.521 -2.245 1.011 1.00 93.06 475 LEU A C 1
ATOM 3561 O O . LEU A 1 475 ? -1.298 -2.331 1.062 1.00 93.06 475 LEU A O 1
ATOM 3565 N N . THR A 1 476 ? -3.172 -1.195 1.499 1.00 90.31 476 THR A N 1
ATOM 3566 C CA . THR A 1 476 ? -2.543 -0.182 2.352 1.00 90.31 476 THR A CA 1
ATOM 3567 C C . THR A 1 476 ? -3.251 -0.124 3.700 1.00 90.31 476 THR A C 1
ATOM 3569 O O . THR A 1 476 ? -4.462 -0.353 3.796 1.00 90.31 476 THR A O 1
ATOM 3572 N N . VAL A 1 477 ? -2.491 0.163 4.758 1.00 92.31 477 VAL A N 1
ATOM 3573 C CA . VAL A 1 477 ? -2.983 0.204 6.141 1.00 92.31 477 VAL A CA 1
ATOM 3574 C C . VAL A 1 477 ? -2.657 1.562 6.752 1.00 92.31 477 VAL A C 1
ATOM 3576 O O . VAL A 1 477 ? -1.522 2.026 6.653 1.00 92.31 477 VAL A O 1
ATOM 3579 N N . SER A 1 478 ? -3.627 2.201 7.406 1.00 89.50 478 SER A N 1
ATOM 3580 C CA . SER A 1 478 ? -3.413 3.473 8.106 1.00 89.50 478 SER A CA 1
ATOM 3581 C C . SER A 1 478 ? -4.158 3.559 9.439 1.00 89.50 478 SER A C 1
ATOM 3583 O O . SER A 1 478 ? -5.189 2.913 9.645 1.00 89.50 478 SER A O 1
ATOM 3585 N N . ASN A 1 479 ? -3.651 4.397 10.346 1.00 89.69 479 ASN A N 1
ATOM 3586 C CA . ASN A 1 479 ? -4.383 4.885 11.514 1.00 89.69 479 ASN A CA 1
ATOM 3587 C C . ASN A 1 479 ? -4.735 6.361 11.286 1.00 89.69 479 ASN A C 1
ATOM 3589 O O . ASN A 1 479 ? -3.863 7.232 11.330 1.00 89.69 479 ASN A O 1
ATOM 3593 N N . GLY A 1 480 ? -5.998 6.643 10.963 1.00 86.06 480 GLY A N 1
ATOM 3594 C CA . GLY A 1 480 ? -6.382 7.945 10.419 1.00 86.06 480 GLY A CA 1
ATOM 3595 C C . GLY A 1 480 ? -5.612 8.244 9.126 1.00 86.06 480 GLY A C 1
ATOM 3596 O O . GLY A 1 480 ? -5.662 7.458 8.178 1.00 86.06 480 GLY A O 1
ATOM 3597 N N . LEU A 1 481 ? -4.888 9.365 9.104 1.00 79.50 481 LEU A N 1
ATOM 3598 C CA . LEU A 1 481 ? -4.059 9.786 7.967 1.00 79.50 481 LEU A CA 1
ATOM 3599 C C . LEU A 1 481 ? -2.629 9.226 8.001 1.00 79.50 481 LEU A C 1
ATOM 3601 O O . LEU A 1 481 ? -1.899 9.403 7.033 1.00 79.50 481 LEU A O 1
ATOM 3605 N N . THR A 1 482 ? -2.219 8.561 9.085 1.00 78.06 482 THR A N 1
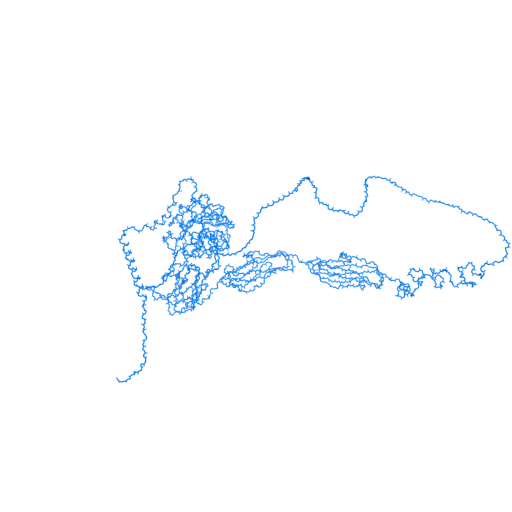ATOM 3606 C CA . THR A 1 482 ? -0.845 8.067 9.249 1.00 78.06 482 THR A CA 1
ATOM 3607 C C . THR A 1 482 ? -0.707 6.663 8.653 1.00 78.06 482 THR A C 1
ATOM 3609 O O . THR A 1 482 ? -1.351 5.737 9.163 1.00 78.06 482 THR A O 1
ATOM 3612 N N . PRO A 1 483 ? 0.119 6.455 7.610 1.00 80.56 483 PRO A N 1
ATOM 3613 C CA . PRO A 1 483 ? 0.364 5.128 7.049 1.00 80.56 483 PRO A CA 1
ATOM 3614 C C . PRO A 1 483 ? 1.117 4.223 8.032 1.00 80.56 483 PRO A C 1
ATOM 3616 O O . PRO A 1 483 ? 2.009 4.672 8.751 1.00 80.56 483 PRO A O 1
ATOM 3619 N N . ILE A 1 484 ? 0.786 2.934 8.035 1.00 82.88 484 ILE A N 1
ATOM 3620 C CA . ILE A 1 484 ? 1.457 1.895 8.826 1.00 82.88 484 ILE A CA 1
ATOM 3621 C C . ILE A 1 484 ? 2.155 0.965 7.847 1.00 82.88 484 ILE A C 1
ATOM 3623 O O . ILE A 1 484 ? 1.510 0.100 7.265 1.00 82.88 484 ILE A O 1
ATOM 3627 N N . GLY A 1 485 ? 3.459 1.149 7.643 1.00 75.69 485 GLY A N 1
ATOM 3628 C CA . GLY A 1 485 ? 4.253 0.309 6.743 1.00 75.69 485 GLY A CA 1
ATOM 3629 C C . GLY A 1 485 ? 4.502 -1.102 7.287 1.00 75.69 485 GLY A C 1
ATOM 3630 O O . GLY A 1 485 ? 4.335 -1.368 8.483 1.00 75.69 485 GLY A O 1
ATOM 3631 N N . VAL A 1 486 ? 4.966 -2.000 6.420 1.00 76.44 486 VAL A N 1
ATOM 3632 C CA . VAL A 1 486 ? 5.438 -3.328 6.834 1.00 76.44 486 VAL A CA 1
ATOM 3633 C C . VAL A 1 486 ? 6.571 -3.210 7.860 1.00 76.44 486 VAL A C 1
ATOM 3635 O O . VAL A 1 486 ? 7.455 -2.363 7.747 1.00 76.44 486 VAL A O 1
ATOM 3638 N N . SER A 1 487 ? 6.535 -4.052 8.889 1.00 73.81 487 SER A N 1
ATOM 3639 C CA . SER A 1 487 ? 7.453 -4.056 10.041 1.00 73.81 487 SER A CA 1
ATOM 3640 C C . SER A 1 487 ? 7.476 -2.776 10.892 1.00 73.81 487 SER A C 1
ATOM 3642 O O . SER A 1 487 ? 8.331 -2.653 11.769 1.00 73.81 487 SER A O 1
ATOM 3644 N N . SER A 1 488 ? 6.552 -1.831 10.684 1.00 74.44 488 SER A N 1
ATOM 3645 C CA . SER A 1 488 ? 6.418 -0.660 11.561 1.00 74.44 488 SER A CA 1
ATOM 3646 C C . SER A 1 488 ? 5.848 -1.041 12.933 1.00 74.44 488 SER A C 1
ATOM 3648 O O . SER A 1 488 ? 5.201 -2.080 13.073 1.00 74.44 488 SER A O 1
ATOM 3650 N N . THR A 1 489 ? 6.084 -0.204 13.948 1.00 83.44 489 THR A N 1
ATOM 3651 C CA . THR A 1 489 ? 5.535 -0.402 15.299 1.00 83.44 489 THR A CA 1
ATOM 3652 C C . THR A 1 489 ? 4.449 0.621 15.598 1.00 83.44 489 THR A C 1
ATOM 3654 O O . THR A 1 489 ? 4.708 1.821 15.696 1.00 83.44 489 THR A O 1
ATOM 3657 N N . LEU A 1 490 ? 3.240 0.125 15.818 1.00 89.25 490 LEU A N 1
ATOM 3658 C CA . LEU A 1 490 ? 2.077 0.876 16.256 1.00 89.25 490 LEU A CA 1
ATOM 3659 C C . LEU A 1 490 ? 1.970 0.830 17.787 1.00 89.25 490 LEU A C 1
ATOM 3661 O O . LEU A 1 490 ? 1.880 -0.247 18.375 1.00 89.25 490 LEU A O 1
ATOM 3665 N N . HIS A 1 491 ? 1.962 2.000 18.422 1.00 90.81 491 HIS A N 1
ATOM 3666 C CA . HIS A 1 491 ? 1.921 2.127 19.878 1.00 90.81 491 HIS A CA 1
ATOM 3667 C C . HIS A 1 491 ? 0.492 2.397 20.367 1.00 90.81 491 HIS A C 1
ATOM 3669 O O . HIS A 1 491 ? -0.202 3.250 19.815 1.00 90.81 491 HIS A O 1
ATOM 3675 N N . PHE A 1 492 ? 0.071 1.668 21.397 1.00 94.25 492 PHE A N 1
ATOM 3676 C CA . PHE A 1 492 ? -1.149 1.909 22.166 1.00 94.25 492 PHE A CA 1
ATOM 3677 C C . PHE A 1 492 ? -0.864 2.816 23.360 1.00 94.25 492 PHE A C 1
ATOM 3679 O O . PHE A 1 492 ? 0.266 2.870 23.847 1.00 94.25 492 PHE A O 1
ATOM 3686 N N . ASP A 1 493 ? -1.918 3.454 23.864 1.00 90.94 493 ASP A N 1
ATOM 3687 C CA . ASP A 1 493 ? -1.869 4.173 25.132 1.00 90.94 493 ASP A CA 1
ATOM 3688 C C . ASP A 1 493 ? -1.573 3.223 26.302 1.00 90.94 493 ASP A C 1
ATOM 3690 O O . ASP A 1 493 ? -2.001 2.058 26.328 1.00 90.94 493 ASP A O 1
ATOM 3694 N N . ASP A 1 494 ? -0.882 3.745 27.313 1.00 90.69 494 ASP A N 1
ATOM 3695 C CA . ASP A 1 494 ? -0.623 3.031 28.558 1.00 90.69 494 ASP A CA 1
ATOM 3696 C C . ASP A 1 494 ? -1.951 2.643 29.226 1.00 90.69 494 ASP A C 1
ATOM 3698 O O . ASP A 1 494 ? -2.793 3.488 29.533 1.00 90.69 494 ASP A O 1
ATOM 3702 N N . THR A 1 495 ? -2.155 1.344 29.444 1.00 95.06 495 THR A N 1
ATOM 3703 C CA . THR A 1 495 ? -3.456 0.797 29.854 1.00 95.06 495 THR A CA 1
ATOM 3704 C C . THR A 1 495 ? -3.306 -0.012 31.150 1.00 95.06 495 THR A C 1
ATOM 3706 O O . THR A 1 495 ? -2.530 -0.971 31.182 1.00 95.06 495 THR A O 1
ATOM 3709 N N . PRO A 1 496 ? -4.017 0.336 32.241 1.00 94.50 496 PRO A N 1
ATOM 3710 C CA . PRO A 1 496 ? -4.077 -0.475 33.460 1.00 94.50 496 PRO A CA 1
ATOM 3711 C C . PRO A 1 496 ? -4.596 -1.896 33.212 1.00 94.50 496 PRO A C 1
ATOM 3713 O O . PRO A 1 496 ? -5.496 -2.101 32.396 1.00 94.50 496 PRO A O 1
ATOM 3716 N N . ILE A 1 497 ? -4.089 -2.878 33.961 1.00 93.69 497 ILE A N 1
ATOM 3717 C CA . ILE A 1 497 ? -4.624 -4.251 33.926 1.00 93.69 497 ILE A CA 1
ATOM 3718 C C . ILE A 1 497 ? -6.129 -4.243 34.235 1.00 93.69 497 ILE A C 1
ATOM 3720 O O . ILE A 1 497 ? -6.579 -3.613 35.194 1.00 93.69 497 ILE A O 1
ATOM 3724 N N . GLY A 1 498 ? -6.904 -4.968 33.424 1.00 86.44 498 GLY A N 1
ATOM 3725 C CA . GLY A 1 498 ? -8.367 -5.043 33.536 1.00 86.44 498 GLY A CA 1
ATOM 3726 C C . GLY A 1 498 ? -9.125 -3.920 32.819 1.00 86.44 498 GLY A C 1
ATOM 3727 O O . GLY A 1 498 ? -10.351 -3.980 32.754 1.00 86.44 498 GLY A O 1
ATOM 3728 N N . GLN A 1 499 ? -8.420 -2.935 32.254 1.00 92.69 499 GLN A N 1
ATOM 3729 C CA . GLN A 1 499 ? -8.974 -1.941 31.330 1.00 92.69 499 GLN A CA 1
ATOM 3730 C C . GLN A 1 499 ? -8.667 -2.313 29.873 1.00 92.69 499 GLN A C 1
ATOM 3732 O O . GLN A 1 499 ? -7.906 -3.244 29.599 1.00 92.69 499 GLN A O 1
ATOM 3737 N N . GLN A 1 500 ? -9.285 -1.594 28.934 1.00 94.44 500 GLN A N 1
ATOM 3738 C CA . GLN A 1 500 ? -9.063 -1.775 27.500 1.00 94.44 500 GLN A CA 1
ATOM 3739 C C . GLN A 1 500 ? -8.869 -0.428 26.802 1.00 94.44 500 GLN A C 1
ATOM 3741 O O . GLN A 1 500 ? -9.555 0.543 27.122 1.00 94.44 500 GLN A O 1
ATOM 3746 N N . SER A 1 501 ? -7.980 -0.390 25.815 1.00 95.00 501 SER A N 1
ATOM 3747 C CA . SER A 1 501 ? -7.822 0.709 24.859 1.00 95.00 501 SER A CA 1
ATOM 3748 C C . SER A 1 501 ? -7.899 0.168 23.431 1.00 95.00 501 SER A C 1
ATOM 3750 O O . SER A 1 501 ? -7.789 -1.038 23.201 1.00 95.00 501 SER A O 1
ATOM 3752 N N . GLY A 1 502 ? -8.144 1.031 22.449 1.00 94.50 502 GLY A N 1
ATOM 3753 C CA . GLY A 1 502 ? -8.237 0.593 21.062 1.00 94.50 502 GLY A CA 1
ATOM 3754 C C . GLY A 1 502 ? -8.636 1.687 20.091 1.00 94.50 502 GLY A C 1
ATOM 3755 O O . GLY A 1 502 ? -9.103 2.757 20.474 1.00 94.50 502 GLY A O 1
ATOM 3756 N N . PHE A 1 503 ? -8.451 1.390 18.814 1.00 93.75 503 PHE A N 1
ATOM 3757 C CA . PHE A 1 503 ? -8.817 2.249 17.693 1.00 93.75 503 PHE A CA 1
ATOM 3758 C C . PHE A 1 503 ? -9.101 1.383 16.462 1.00 93.75 503 PHE A C 1
ATOM 3760 O O . PHE A 1 503 ? -8.925 0.164 16.479 1.00 93.75 503 PHE A O 1
ATOM 3767 N N . ALA A 1 504 ? -9.600 1.994 15.391 1.00 94.69 504 ALA A N 1
ATOM 3768 C CA . ALA A 1 504 ? -9.871 1.298 14.141 1.00 94.69 504 ALA A CA 1
ATOM 3769 C C . ALA A 1 504 ? -8.835 1.692 13.090 1.00 94.69 504 ALA A C 1
ATOM 3771 O O . ALA A 1 504 ? -8.716 2.864 12.739 1.00 94.69 504 ALA A O 1
ATOM 3772 N N . LEU A 1 505 ? -8.119 0.700 12.566 1.00 95.75 505 LEU A N 1
ATOM 3773 C CA . LEU A 1 505 ? -7.276 0.885 11.392 1.00 95.75 505 LEU A CA 1
ATOM 3774 C C . LEU A 1 505 ? -8.140 0.920 10.133 1.00 95.75 505 LEU A C 1
ATOM 3776 O O . LEU A 1 505 ? -9.165 0.236 10.053 1.00 95.75 505 LEU A O 1
ATOM 3780 N N . THR A 1 506 ? -7.701 1.681 9.137 1.00 95.88 506 THR A N 1
ATOM 3781 C CA . THR A 1 506 ? -8.284 1.665 7.797 1.00 95.88 506 THR A CA 1
ATOM 3782 C C . THR A 1 506 ? -7.447 0.755 6.917 1.00 95.88 506 THR A C 1
ATOM 3784 O O . THR A 1 506 ? -6.250 0.973 6.750 1.00 95.88 506 THR A O 1
ATOM 3787 N N . LEU A 1 507 ? -8.086 -0.266 6.357 1.00 96.12 507 LEU A N 1
ATOM 3788 C CA . LEU A 1 507 ? -7.544 -1.066 5.269 1.00 96.12 507 LEU A CA 1
ATOM 3789 C C . LEU A 1 507 ? -8.115 -0.511 3.975 1.00 96.12 507 LEU A C 1
ATOM 3791 O O . LEU A 1 507 ? -9.338 -0.447 3.820 1.00 96.12 507 LEU A O 1
ATOM 3795 N N . ARG A 1 508 ? -7.249 -0.110 3.056 1.00 92.31 508 ARG A N 1
ATOM 3796 C CA . ARG A 1 508 ? -7.655 0.433 1.765 1.00 92.31 508 ARG A CA 1
ATOM 3797 C C . ARG A 1 508 ? -7.099 -0.428 0.654 1.00 92.31 508 ARG A C 1
ATOM 3799 O O . ARG A 1 508 ? -5.900 -0.696 0.627 1.00 92.31 508 ARG A O 1
ATOM 3806 N N . ASN A 1 509 ? -7.982 -0.799 -0.265 1.00 93.19 509 ASN A N 1
ATOM 3807 C CA . ASN A 1 509 ? -7.572 -1.357 -1.534 1.00 93.19 509 ASN A CA 1
ATOM 3808 C C . ASN A 1 509 ? -7.282 -0.209 -2.508 1.00 93.19 509 ASN A C 1
ATOM 3810 O O . ASN A 1 509 ? -8.195 0.524 -2.891 1.00 93.19 509 ASN A O 1
ATOM 3814 N N . VAL A 1 510 ? -6.013 -0.025 -2.862 1.00 84.75 510 VAL A N 1
ATOM 3815 C CA . VAL A 1 510 ? -5.573 0.968 -3.859 1.00 84.75 510 VAL A CA 1
ATOM 3816 C C . VAL A 1 510 ? -5.344 0.350 -5.239 1.00 84.75 510 VAL A C 1
ATOM 3818 O O . VAL A 1 510 ? -5.014 1.071 -6.172 1.00 84.75 510 VAL A O 1
ATOM 3821 N N . GLY A 1 511 ? -5.525 -0.967 -5.362 1.00 76.50 511 GLY A N 1
ATOM 3822 C CA . GLY A 1 511 ? -5.448 -1.696 -6.621 1.00 76.50 511 GLY A CA 1
ATOM 3823 C C . GLY A 1 511 ? -6.735 -1.596 -7.437 1.00 76.50 511 GLY A C 1
ATOM 3824 O O . GLY A 1 511 ? -7.792 -1.211 -6.925 1.00 76.50 511 GLY A O 1
ATOM 3825 N N . ALA A 1 512 ? -6.630 -1.957 -8.716 1.00 71.50 512 ALA A N 1
ATOM 3826 C CA . ALA A 1 512 ? -7.718 -1.855 -9.686 1.00 71.50 512 ALA A CA 1
ATOM 3827 C C . ALA A 1 512 ? -8.748 -2.999 -9.586 1.00 71.50 512 ALA A C 1
ATOM 3829 O O . ALA A 1 512 ? -9.849 -2.866 -10.115 1.00 71.50 512 ALA A O 1
ATOM 3830 N N . GLY A 1 513 ? -8.466 -4.077 -8.838 1.00 76.19 513 GLY A N 1
ATOM 3831 C CA . GLY A 1 513 ? -9.426 -5.171 -8.625 1.00 76.19 513 GLY A CA 1
ATOM 3832 C C . GLY A 1 513 ? -9.597 -5.571 -7.171 1.00 76.19 513 GLY A C 1
ATOM 3833 O O . GLY A 1 513 ? -9.000 -4.962 -6.287 1.00 76.19 513 GLY A O 1
ATOM 3834 N N . PRO A 1 514 ? -10.498 -6.526 -6.883 1.00 81.94 514 PRO A N 1
ATOM 3835 C CA . PRO A 1 514 ? -10.877 -6.866 -5.519 1.00 81.94 514 PRO A CA 1
ATOM 3836 C C . PRO A 1 514 ? -9.700 -7.466 -4.744 1.00 81.94 514 PRO A C 1
ATOM 3838 O O . PRO A 1 514 ? -9.075 -8.412 -5.205 1.00 81.94 514 PRO A O 1
ATOM 3841 N N . LEU A 1 515 ? -9.451 -6.942 -3.545 1.00 90.38 515 LEU A N 1
ATOM 3842 C CA . LEU A 1 515 ? -8.488 -7.483 -2.590 1.00 90.38 515 LEU A CA 1
ATOM 3843 C C . LEU A 1 515 ? -9.182 -8.507 -1.690 1.00 90.38 515 LEU A C 1
ATOM 3845 O O . LEU A 1 515 ? -10.109 -8.153 -0.955 1.00 90.38 515 LEU A O 1
ATOM 3849 N N . GLU A 1 516 ? -8.715 -9.747 -1.688 1.00 94.38 516 GLU A N 1
ATOM 3850 C CA . GLU A 1 516 ? -9.180 -10.811 -0.802 1.00 94.38 516 GLU A CA 1
ATOM 3851 C C . GLU A 1 516 ? -8.274 -10.913 0.429 1.00 94.38 516 GLU A C 1
ATOM 3853 O O . GLU A 1 516 ? -7.149 -11.409 0.377 1.00 94.38 516 GLU A O 1
ATOM 3858 N N . ILE A 1 517 ? -8.782 -10.501 1.590 1.00 95.00 517 ILE A N 1
ATOM 3859 C CA . ILE A 1 517 ? -8.154 -10.803 2.878 1.00 95.00 517 ILE A CA 1
ATOM 3860 C C . ILE A 1 517 ? -8.586 -12.207 3.282 1.00 95.00 517 ILE A C 1
ATOM 3862 O O . ILE A 1 517 ? -9.768 -12.464 3.506 1.00 95.00 517 ILE A O 1
ATOM 3866 N N . SER A 1 518 ? -7.621 -13.111 3.410 1.00 91.56 518 SER A N 1
ATOM 3867 C CA . SER A 1 518 ? -7.862 -14.514 3.750 1.00 91.56 518 SER A CA 1
ATOM 3868 C C . SER A 1 518 ? -7.885 -14.760 5.257 1.00 91.56 518 SER A C 1
ATOM 3870 O O . SER A 1 518 ? -8.671 -15.577 5.735 1.00 91.56 518 SER A O 1
ATOM 3872 N N . ASN A 1 519 ? -7.036 -14.072 6.024 1.00 91.19 519 ASN A N 1
ATOM 3873 C CA . ASN A 1 519 ? -6.951 -14.224 7.474 1.00 91.19 519 ASN A CA 1
ATOM 3874 C C . ASN A 1 519 ? -6.190 -13.050 8.101 1.00 91.19 519 ASN A C 1
ATOM 3876 O O . ASN A 1 519 ? -5.341 -12.442 7.452 1.00 91.19 519 ASN A O 1
ATOM 3880 N N . ILE A 1 520 ? -6.431 -12.778 9.382 1.00 95.31 520 ILE A N 1
ATOM 3881 C CA . ILE A 1 520 ? -5.621 -11.848 10.172 1.00 95.31 520 ILE A CA 1
ATOM 3882 C C . ILE A 1 520 ? -5.191 -12.548 11.453 1.00 95.31 520 ILE A C 1
ATOM 3884 O O . ILE A 1 520 ? -6.013 -13.104 12.181 1.00 95.31 520 ILE A O 1
ATOM 3888 N N . GLN A 1 521 ? -3.890 -12.533 11.720 1.00 90.56 521 GLN A N 1
ATOM 3889 C CA . GLN A 1 521 ? -3.279 -13.250 12.830 1.00 90.56 521 GLN A CA 1
ATOM 3890 C C . GLN A 1 521 ? -2.576 -12.290 13.778 1.00 90.56 521 GLN A C 1
ATOM 3892 O O . GLN A 1 521 ? -2.000 -11.294 13.350 1.00 90.56 521 GLN A O 1
ATOM 3897 N N . VAL A 1 522 ? -2.591 -12.632 15.065 1.00 94.56 522 VAL A N 1
ATOM 3898 C CA . VAL A 1 522 ? -1.799 -11.968 16.101 1.00 94.56 522 VAL A CA 1
ATOM 3899 C C . VAL A 1 522 ? -0.888 -13.015 16.722 1.00 94.56 522 VAL A C 1
ATOM 3901 O O . VAL A 1 522 ? -1.357 -14.059 17.179 1.00 94.56 522 VAL A O 1
ATOM 3904 N N . GLN A 1 523 ? 0.415 -12.762 16.711 1.00 90.19 523 GLN A N 1
ATOM 3905 C CA . GLN A 1 523 ? 1.431 -13.702 17.176 1.00 90.19 523 GLN A CA 1
ATOM 3906 C C . GLN A 1 523 ? 2.460 -13.013 18.074 1.00 90.19 523 GLN A C 1
ATOM 3908 O O . GLN A 1 523 ? 2.592 -11.793 18.088 1.00 90.19 523 GLN A O 1
ATOM 3913 N N . GLY A 1 524 ? 3.216 -13.808 18.828 1.00 88.94 524 GLY A N 1
ATOM 3914 C CA . GLY A 1 524 ? 4.276 -13.316 19.706 1.00 88.94 524 GLY A CA 1
ATOM 3915 C C . GLY A 1 524 ? 3.911 -13.318 21.196 1.00 88.94 524 GLY A C 1
ATOM 3916 O O . GLY A 1 524 ? 2.826 -13.752 21.584 1.00 88.94 524 GLY A O 1
ATOM 3917 N N . PRO A 1 525 ? 4.845 -12.875 22.054 1.00 82.38 525 PRO A N 1
ATOM 3918 C CA . PRO A 1 525 ? 4.774 -13.079 23.502 1.00 82.38 525 PRO A CA 1
ATOM 3919 C C . PRO A 1 525 ? 3.627 -12.322 24.188 1.00 82.38 525 PRO A C 1
ATOM 3921 O O . PRO A 1 525 ? 3.121 -12.799 25.200 1.00 82.38 525 PRO A O 1
ATOM 3924 N N . GLY A 1 526 ? 3.200 -11.177 23.648 1.00 90.94 526 GLY A N 1
ATOM 3925 C CA . GLY A 1 526 ? 2.057 -10.402 24.140 1.00 90.94 526 GLY A CA 1
ATOM 3926 C C . GLY A 1 526 ? 0.754 -10.636 23.373 1.00 90.94 526 GLY A C 1
ATOM 3927 O O . GLY A 1 526 ? -0.199 -9.901 23.591 1.00 90.94 526 GLY A O 1
ATOM 3928 N N . ALA A 1 527 ? 0.682 -11.615 22.461 1.00 93.44 527 ALA A N 1
ATOM 3929 C CA . ALA A 1 527 ? -0.460 -11.766 21.549 1.00 93.44 527 ALA A CA 1
ATOM 3930 C C . ALA A 1 527 ? -1.817 -11.904 22.258 1.00 93.44 527 ALA A C 1
ATOM 3932 O O . ALA A 1 527 ? -2.818 -11.413 21.750 1.00 93.44 527 ALA A O 1
ATOM 3933 N N . GLY A 1 528 ? -1.847 -12.533 23.439 1.00 94.56 528 GLY A N 1
ATOM 3934 C CA . GLY A 1 528 ? -3.073 -12.706 24.224 1.00 94.56 528 GLY A CA 1
ATOM 3935 C C . GLY A 1 528 ? -3.677 -11.407 24.771 1.00 94.56 528 GLY A C 1
ATOM 3936 O O . GLY A 1 528 ? -4.844 -11.415 25.147 1.00 94.56 528 GLY A O 1
ATOM 3937 N N . ASP A 1 529 ? -2.918 -10.308 24.796 1.00 96.31 529 ASP A N 1
ATOM 3938 C CA . ASP A 1 529 ? -3.391 -8.997 25.257 1.00 96.31 529 ASP A CA 1
ATOM 3939 C C . ASP A 1 529 ? -3.955 -8.136 24.121 1.00 96.31 529 ASP A C 1
ATOM 3941 O O . ASP A 1 529 ? -4.494 -7.062 24.378 1.00 96.31 529 ASP A O 1
ATOM 3945 N N . TYR A 1 530 ? -3.820 -8.574 22.867 1.00 96.94 530 TYR A N 1
ATOM 3946 C CA . TYR A 1 530 ? -4.313 -7.841 21.708 1.00 96.94 530 TYR A CA 1
ATOM 3947 C C . TYR A 1 530 ? -5.495 -8.563 21.081 1.00 96.94 530 TYR A C 1
ATOM 3949 O O . TYR A 1 530 ? -5.499 -9.780 20.896 1.00 96.94 530 TYR A O 1
ATOM 3957 N N . THR A 1 531 ? -6.503 -7.789 20.707 1.00 95.06 531 THR A N 1
ATOM 3958 C CA . THR A 1 531 ? -7.679 -8.290 19.999 1.00 95.06 531 THR A CA 1
ATOM 3959 C C . THR A 1 531 ? -7.788 -7.608 18.651 1.00 95.06 531 THR A C 1
ATOM 3961 O O . THR A 1 531 ? -7.518 -6.417 18.516 1.00 95.06 531 THR A O 1
ATOM 3964 N N . VAL A 1 532 ? -8.190 -8.375 17.642 1.00 94.44 532 VAL A N 1
ATOM 3965 C CA . VAL A 1 532 ? -8.467 -7.865 16.302 1.00 94.44 532 VAL A CA 1
ATOM 3966 C C . VAL A 1 532 ? -9.920 -8.184 15.977 1.00 94.44 532 VAL A C 1
ATOM 3968 O O . VAL A 1 532 ? -10.315 -9.348 15.887 1.00 94.44 532 VAL A O 1
ATOM 3971 N N . GLY A 1 533 ? -10.734 -7.143 15.833 1.00 89.75 533 GLY A N 1
ATOM 3972 C CA . GLY A 1 533 ? -12.106 -7.245 15.352 1.00 89.75 533 GLY A CA 1
ATOM 3973 C C . GLY A 1 533 ? -12.133 -7.500 13.847 1.00 89.75 533 GLY A C 1
ATOM 3974 O O . GLY A 1 533 ? -11.221 -7.106 13.131 1.00 89.75 533 GLY A O 1
ATOM 3975 N N . ASN A 1 534 ? -13.187 -8.145 13.345 1.00 86.81 534 ASN A N 1
ATOM 3976 C CA . ASN A 1 534 ? -13.347 -8.442 11.914 1.00 86.81 534 ASN A CA 1
ATOM 3977 C C . ASN A 1 534 ? -12.145 -9.195 11.296 1.00 86.81 534 ASN A C 1
ATOM 3979 O O . ASN A 1 534 ? -11.764 -8.937 10.158 1.00 86.81 534 ASN A O 1
ATOM 3983 N N . ALA A 1 535 ? -11.544 -10.139 12.027 1.00 88.00 535 ALA A N 1
ATOM 3984 C CA . ALA A 1 535 ? -10.393 -10.917 11.548 1.00 88.00 535 ALA A CA 1
ATOM 3985 C C . ALA A 1 535 ? -10.736 -11.966 10.464 1.00 88.00 535 ALA A C 1
ATOM 3987 O O . ALA A 1 535 ? -9.838 -12.592 9.907 1.00 88.00 535 ALA A O 1
ATOM 3988 N N . GLY A 1 536 ? -12.026 -12.181 10.183 1.00 85.38 536 GLY A N 1
ATOM 3989 C CA . GLY A 1 536 ? -12.483 -13.166 9.205 1.00 85.38 536 GLY A CA 1
ATOM 3990 C C . GLY A 1 536 ? -12.171 -12.787 7.749 1.00 85.38 536 GLY A C 1
ATOM 3991 O O . GLY A 1 536 ? -11.931 -11.605 7.461 1.00 85.38 536 GLY A O 1
ATOM 3992 N N . PRO A 1 537 ? -12.221 -13.777 6.832 1.00 91.94 537 PRO A N 1
ATOM 3993 C CA . PRO A 1 537 ? -12.007 -13.539 5.414 1.00 91.94 537 PRO A CA 1
ATOM 3994 C C . PRO A 1 537 ? -12.999 -12.519 4.857 1.00 91.94 537 PRO A C 1
ATOM 3996 O O . PRO A 1 537 ? -14.182 -12.545 5.217 1.00 91.94 537 PRO A O 1
ATOM 3999 N N . ARG A 1 538 ? -12.534 -11.630 3.979 1.00 94.31 538 ARG A N 1
ATOM 4000 C CA . ARG A 1 538 ? -13.381 -10.631 3.316 1.00 94.31 538 ARG A CA 1
ATOM 4001 C C . ARG A 1 538 ? -12.741 -10.077 2.053 1.00 94.31 538 ARG A C 1
ATOM 4003 O O . ARG A 1 538 ? -11.522 -9.991 1.965 1.00 94.31 538 ARG A O 1
ATOM 4010 N N . THR A 1 539 ? -13.593 -9.569 1.175 1.00 93.31 539 THR A N 1
ATOM 4011 C CA . THR A 1 539 ? -13.202 -8.884 -0.054 1.00 93.31 539 THR A CA 1
ATOM 4012 C C . THR A 1 539 ? -13.351 -7.372 0.106 1.00 93.31 539 THR A C 1
ATOM 4014 O O . THR A 1 539 ? -14.391 -6.896 0.571 1.00 93.31 539 THR A O 1
ATOM 4017 N N . ILE A 1 540 ? -12.345 -6.606 -0.305 1.00 92.38 540 ILE A N 1
ATOM 4018 C CA . ILE A 1 540 ? -12.399 -5.145 -0.412 1.00 92.38 540 ILE A CA 1
ATOM 4019 C C . ILE A 1 540 ? -12.388 -4.796 -1.908 1.00 92.38 540 ILE A C 1
ATOM 4021 O O . ILE A 1 540 ? -11.378 -5.039 -2.568 1.00 92.38 540 ILE A O 1
ATOM 4025 N N . PRO A 1 541 ? -13.477 -4.238 -2.472 1.00 79.69 541 PRO A N 1
ATOM 4026 C CA . PRO A 1 541 ? -13.505 -3.804 -3.871 1.00 79.69 541 PRO A CA 1
ATOM 4027 C C . PRO A 1 541 ? -12.392 -2.798 -4.191 1.00 79.69 541 PRO A C 1
ATOM 4029 O O . PRO A 1 541 ? -11.871 -2.154 -3.280 1.00 79.69 541 PRO A O 1
ATOM 4032 N N . ALA A 1 542 ? -12.061 -2.630 -5.471 1.00 82.50 542 ALA A N 1
ATOM 4033 C CA . ALA A 1 542 ? -11.128 -1.600 -5.933 1.00 82.50 542 ALA A CA 1
ATOM 4034 C C . ALA A 1 542 ? -11.517 -0.205 -5.406 1.00 82.50 542 ALA A C 1
ATOM 4036 O O . ALA A 1 542 ? -12.699 0.151 -5.381 1.00 82.50 542 ALA A O 1
ATOM 4037 N N . GLY A 1 543 ? -10.540 0.553 -4.899 1.00 76.44 543 GLY A N 1
ATOM 4038 C CA . GLY A 1 543 ? -10.755 1.848 -4.231 1.00 76.44 543 GLY A CA 1
ATOM 4039 C C . GLY A 1 543 ? -11.512 1.783 -2.893 1.00 76.44 543 GLY A C 1
ATOM 4040 O O . GLY A 1 543 ? -11.692 2.811 -2.232 1.00 76.44 543 GLY A O 1
ATOM 4041 N N . GLY A 1 544 ? -11.966 0.597 -2.483 1.00 85.44 544 GLY A N 1
ATOM 4042 C CA . GLY A 1 544 ? -12.774 0.367 -1.295 1.00 85.44 544 GLY A CA 1
ATOM 4043 C C . GLY A 1 544 ? -11.988 0.468 0.011 1.00 85.44 544 GLY A C 1
ATOM 4044 O O . GLY A 1 544 ? -10.761 0.356 0.057 1.00 85.44 544 GLY A O 1
ATOM 4045 N N . LEU A 1 545 ? -12.736 0.645 1.101 1.00 93.50 545 LEU A N 1
ATOM 4046 C CA . LEU A 1 545 ? -12.215 0.726 2.463 1.00 93.50 545 LEU A CA 1
ATOM 4047 C C . LEU A 1 545 ? -12.872 -0.328 3.355 1.00 93.50 545 LEU A C 1
ATOM 4049 O O . LEU A 1 545 ? -14.061 -0.620 3.229 1.00 93.50 545 LEU A O 1
ATOM 4053 N N . SER A 1 546 ? -12.108 -0.842 4.311 1.00 94.62 546 SER A N 1
ATOM 4054 C CA . SER A 1 546 ? -12.591 -1.660 5.421 1.00 94.62 546 SER A CA 1
ATOM 4055 C C . SER A 1 546 ? -11.964 -1.169 6.715 1.00 94.62 546 SER A C 1
ATOM 4057 O O . SER A 1 546 ? -10.798 -0.791 6.744 1.00 94.62 546 SER A O 1
ATOM 4059 N N . THR A 1 547 ? -12.701 -1.249 7.817 1.00 95.00 547 THR A N 1
ATOM 4060 C CA . THR A 1 547 ? -12.143 -0.981 9.144 1.00 95.00 547 THR A CA 1
ATOM 4061 C C . THR A 1 547 ? -11.667 -2.268 9.809 1.00 95.00 547 THR A C 1
ATOM 4063 O O . THR A 1 547 ? -12.285 -3.329 9.665 1.00 95.00 547 THR A O 1
ATOM 4066 N N . LEU A 1 548 ? -10.560 -2.171 10.542 1.00 96.06 548 LEU A N 1
ATOM 4067 C CA . LEU A 1 548 ? -10.002 -3.229 11.374 1.00 96.06 548 LEU A CA 1
ATOM 4068 C C . LEU A 1 548 ? -9.883 -2.707 12.813 1.00 96.06 548 LEU A C 1
ATOM 4070 O O . LEU A 1 548 ? -8.897 -2.045 13.142 1.00 96.06 548 LEU A O 1
ATOM 4074 N N . PRO A 1 549 ? -10.894 -2.946 13.667 1.00 96.62 549 PRO A N 1
ATOM 4075 C CA . PRO A 1 549 ? -10.800 -2.618 15.082 1.00 96.62 549 PRO A CA 1
ATOM 4076 C C . PRO A 1 549 ? -9.648 -3.396 15.711 1.00 96.62 549 PRO A C 1
ATOM 4078 O O . PRO A 1 549 ? -9.582 -4.617 15.567 1.00 96.62 549 PRO A O 1
ATOM 4081 N N . ILE A 1 550 ? -8.764 -2.705 16.417 1.00 95.94 550 ILE A N 1
ATOM 4082 C CA . ILE A 1 550 ? -7.683 -3.323 17.171 1.00 95.94 550 ILE A CA 1
ATOM 4083 C C . ILE A 1 550 ? -7.723 -2.817 18.611 1.00 95.94 550 ILE A C 1
ATOM 4085 O O . ILE A 1 550 ? -7.871 -1.620 18.860 1.00 95.94 550 ILE A O 1
ATOM 4089 N N . GLY A 1 551 ? -7.658 -3.745 19.559 1.00 96.56 551 GLY A N 1
ATOM 4090 C CA . GLY A 1 551 ? -7.767 -3.465 20.985 1.00 96.56 551 GLY A CA 1
ATOM 4091 C C . GLY A 1 551 ? -6.584 -4.016 21.764 1.00 96.56 551 GLY A C 1
ATOM 4092 O O . GLY A 1 551 ? -6.015 -5.041 21.389 1.00 96.56 551 GLY A O 1
ATOM 4093 N N . PHE A 1 552 ? -6.263 -3.357 22.869 1.00 97.75 552 PHE A N 1
ATOM 4094 C CA . PHE A 1 552 ? -5.264 -3.757 23.846 1.00 97.75 552 PHE A CA 1
ATOM 4095 C C . PHE A 1 552 ? -5.931 -3.888 25.219 1.00 97.75 552 PHE A C 1
ATOM 4097 O O . PHE A 1 552 ? -6.541 -2.947 25.721 1.00 97.75 552 PHE A O 1
ATOM 4104 N N . ALA A 1 553 ? -5.851 -5.081 25.802 1.00 96.44 553 ALA A N 1
ATOM 4105 C CA . ALA A 1 553 ? -6.478 -5.471 27.059 1.00 96.44 553 ALA A CA 1
ATOM 4106 C C . ALA A 1 553 ? -5.464 -6.267 27.899 1.00 96.44 553 ALA A C 1
ATOM 4108 O O . ALA A 1 553 ? -5.512 -7.500 27.923 1.00 96.44 553 ALA A O 1
ATOM 4109 N N . PRO A 1 554 ? -4.498 -5.589 28.539 1.00 96.19 554 PRO A N 1
ATOM 4110 C CA . PRO A 1 554 ? -3.389 -6.266 29.190 1.00 96.19 554 PRO A CA 1
ATOM 4111 C C . PRO A 1 554 ? -3.812 -7.072 30.420 1.00 96.19 554 PRO A C 1
ATOM 4113 O O . PRO A 1 554 ? -4.557 -6.589 31.277 1.00 96.19 554 PRO A O 1
ATOM 4116 N N . THR A 1 555 ? -3.254 -8.277 30.563 1.00 92.19 555 THR A N 1
ATOM 4117 C CA . THR A 1 555 ? -3.461 -9.138 31.744 1.00 92.19 555 THR A CA 1
ATOM 4118 C C . THR A 1 555 ? -2.257 -9.199 32.687 1.00 92.19 555 THR A C 1
ATOM 4120 O O . THR A 1 555 ? -2.340 -9.806 33.751 1.00 92.19 555 THR A O 1
ATOM 4123 N N . ALA A 1 556 ? -1.117 -8.618 32.303 1.00 89.56 556 ALA A N 1
ATOM 4124 C CA . ALA A 1 556 ? 0.109 -8.619 33.101 1.00 89.56 556 ALA A CA 1
ATOM 4125 C C . ALA A 1 556 ? 0.924 -7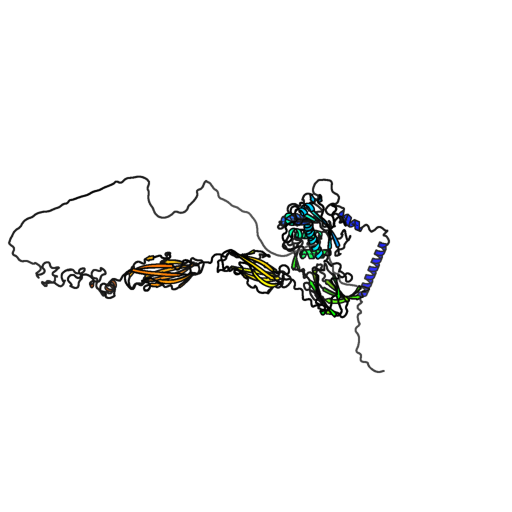.338 32.879 1.00 89.56 556 ALA A C 1
ATOM 4127 O O . ALA A 1 556 ? 1.007 -6.851 31.755 1.00 89.56 556 ALA A O 1
ATOM 4128 N N . GLN A 1 557 ? 1.544 -6.832 33.949 1.00 90.75 557 GLN A N 1
ATOM 4129 C CA . GLN A 1 557 ? 2.261 -5.554 33.971 1.00 90.75 557 GLN A CA 1
ATOM 4130 C C . GLN A 1 557 ? 3.521 -5.577 33.088 1.00 90.75 557 GLN A C 1
ATOM 4132 O O . GLN A 1 557 ? 4.180 -6.612 32.954 1.00 90.75 557 GLN A O 1
ATOM 4137 N N . GLY A 1 558 ? 3.886 -4.417 32.534 1.00 88.56 558 GLY A N 1
ATOM 4138 C CA . GLY A 1 558 ? 5.083 -4.223 31.711 1.00 88.56 558 GLY A CA 1
ATOM 4139 C C . GLY A 1 558 ? 4.780 -4.047 30.223 1.00 88.56 558 GLY A C 1
ATOM 4140 O O . GLY A 1 558 ? 3.626 -3.991 29.805 1.00 88.56 558 GLY A O 1
ATOM 4141 N N . GLN A 1 559 ? 5.829 -3.928 29.407 1.00 90.94 559 GLN A N 1
ATOM 4142 C CA . GLN A 1 559 ? 5.674 -3.746 27.964 1.00 90.94 559 GLN A CA 1
ATOM 4143 C C . GLN A 1 559 ? 5.148 -5.032 27.316 1.00 90.94 559 GLN A C 1
ATOM 4145 O O . GLN A 1 559 ? 5.723 -6.111 27.482 1.00 90.94 559 GLN A O 1
ATOM 4150 N N . ARG A 1 560 ? 4.052 -4.913 26.570 1.00 93.25 560 ARG A N 1
ATOM 4151 C CA . ARG A 1 560 ? 3.442 -5.992 25.789 1.00 93.25 560 ARG A CA 1
ATOM 4152 C C . ARG A 1 560 ? 3.710 -5.715 24.315 1.00 93.25 560 ARG A C 1
ATOM 4154 O O . ARG A 1 560 ? 3.663 -4.563 23.892 1.00 93.25 560 ARG A O 1
ATOM 4161 N N . VAL A 1 561 ? 4.070 -6.755 23.563 1.00 89.69 561 VAL A N 1
ATOM 4162 C CA . VAL A 1 561 ? 4.400 -6.656 22.134 1.00 89.69 561 VAL A CA 1
ATOM 4163 C C . VAL A 1 561 ? 3.866 -7.877 21.393 1.00 89.69 561 VAL A C 1
ATOM 4165 O O . VAL A 1 561 ? 4.021 -9.009 21.867 1.00 89.69 561 VAL A O 1
ATOM 4168 N N . ALA A 1 562 ? 3.274 -7.657 20.223 1.00 92.19 562 ALA A N 1
ATOM 4169 C CA . ALA A 1 562 ? 2.826 -8.709 19.315 1.00 92.19 562 ALA A CA 1
ATOM 4170 C C . ALA A 1 562 ? 3.027 -8.299 17.846 1.00 92.19 562 ALA A C 1
ATOM 4172 O O . ALA A 1 562 ? 3.106 -7.117 17.528 1.00 92.19 562 ALA A O 1
ATOM 4173 N N . LEU A 1 563 ? 3.109 -9.280 16.949 1.00 86.94 563 LEU A N 1
ATOM 4174 C CA . LEU A 1 563 ? 3.082 -9.095 15.499 1.00 86.94 563 LEU A CA 1
ATOM 4175 C C . LEU A 1 563 ? 1.655 -9.336 15.006 1.00 86.94 563 LEU A C 1
ATOM 4177 O O . LEU A 1 563 ? 1.094 -10.406 15.250 1.00 86.94 563 LEU A O 1
ATOM 4181 N N . VAL A 1 564 ? 1.088 -8.363 14.301 1.00 94.12 564 VAL A N 1
ATOM 4182 C CA . VAL A 1 564 ? -0.154 -8.520 13.542 1.00 94.12 564 VAL A CA 1
ATOM 4183 C C . VAL A 1 564 ? 0.215 -8.801 12.091 1.00 94.12 564 VAL A C 1
ATOM 4185 O O . VAL A 1 564 ? 1.031 -8.082 11.522 1.00 94.12 564 VAL A O 1
ATOM 4188 N N . THR A 1 565 ? -0.384 -9.824 11.485 1.00 89.69 565 THR A N 1
ATOM 4189 C CA . THR A 1 565 ? -0.162 -10.191 10.078 1.00 89.69 565 THR A CA 1
ATOM 4190 C C . THR A 1 565 ? -1.496 -10.310 9.357 1.00 89.69 565 THR A C 1
ATOM 4192 O O . THR A 1 565 ? -2.356 -11.090 9.768 1.00 89.69 565 THR A O 1
ATOM 4195 N N . ILE A 1 566 ? -1.666 -9.546 8.280 1.00 94.38 566 ILE A N 1
ATOM 4196 C CA . ILE A 1 566 ? -2.822 -9.606 7.385 1.00 94.38 566 ILE A CA 1
ATOM 4197 C C . ILE A 1 566 ? -2.417 -10.439 6.169 1.00 94.38 566 ILE A C 1
ATOM 4199 O O . ILE A 1 566 ? -1.531 -10.046 5.418 1.00 94.38 566 ILE A O 1
ATOM 4203 N N . LEU A 1 567 ? -3.058 -11.594 5.987 1.00 87.06 567 LEU A N 1
ATOM 4204 C CA . LEU A 1 567 ? -2.833 -12.467 4.838 1.00 87.06 567 LEU A CA 1
ATOM 4205 C C . LEU A 1 567 ? -3.816 -12.110 3.724 1.00 87.06 567 LEU A C 1
ATOM 4207 O O . LEU A 1 567 ? -5.031 -12.153 3.945 1.00 87.06 567 LEU A O 1
ATOM 4211 N N . SER A 1 568 ? -3.320 -11.808 2.529 1.00 91.75 568 SER A N 1
ATOM 4212 C CA . SER A 1 568 ? -4.152 -11.417 1.385 1.00 91.75 568 SER A CA 1
ATOM 4213 C C . SER A 1 568 ? -3.613 -11.930 0.050 1.00 91.75 568 SER A C 1
ATOM 4215 O O . SER A 1 568 ? -2.559 -12.562 0.008 1.00 91.75 568 SER A O 1
ATOM 4217 N N . ASP A 1 569 ? -4.357 -11.687 -1.026 1.00 84.88 569 ASP A N 1
ATOM 4218 C CA . ASP A 1 569 ? -3.917 -11.906 -2.407 1.00 84.88 569 ASP A CA 1
ATOM 4219 C C . ASP A 1 569 ? -3.191 -10.695 -3.023 1.00 84.88 569 ASP A C 1
ATOM 4221 O O . ASP A 1 569 ? -2.942 -10.692 -4.229 1.00 84.88 569 ASP A O 1
ATOM 4225 N N . ASP A 1 570 ? -2.798 -9.706 -2.205 1.00 85.06 570 ASP A N 1
ATOM 4226 C CA . ASP A 1 570 ? -1.881 -8.640 -2.618 1.00 85.06 570 ASP A CA 1
ATOM 4227 C C . ASP A 1 570 ? -0.559 -9.259 -3.126 1.00 85.06 570 ASP A C 1
ATOM 4229 O O . ASP A 1 570 ? 0.141 -9.928 -2.355 1.00 85.06 570 ASP A O 1
ATOM 4233 N N . PRO A 1 571 ? -0.186 -9.056 -4.406 1.00 74.50 571 PRO A N 1
ATOM 4234 C CA . PRO A 1 571 ? 1.000 -9.673 -4.999 1.00 74.50 571 PRO A CA 1
ATOM 4235 C C . PRO A 1 571 ? 2.320 -9.126 -4.442 1.00 74.50 571 PRO A C 1
ATOM 4237 O O . PRO A 1 571 ? 3.339 -9.814 -4.511 1.00 74.50 571 PRO A O 1
ATOM 4240 N N . ASN A 1 572 ? 2.317 -7.907 -3.898 1.00 77.50 572 ASN A N 1
ATOM 4241 C CA . ASN A 1 572 ? 3.506 -7.247 -3.367 1.00 77.50 572 ASN A CA 1
ATOM 4242 C C . ASN A 1 572 ? 3.741 -7.623 -1.902 1.00 77.50 572 ASN A C 1
ATOM 4244 O O . ASN A 1 572 ? 4.884 -7.814 -1.490 1.00 77.50 572 ASN A O 1
ATOM 4248 N N . ASN A 1 573 ? 2.663 -7.715 -1.117 1.00 79.69 573 ASN A N 1
ATOM 4249 C CA . ASN A 1 573 ? 2.712 -7.982 0.323 1.00 79.69 573 ASN A CA 1
ATOM 4250 C C . ASN A 1 573 ? 1.624 -8.992 0.739 1.00 79.69 573 ASN A C 1
ATOM 4252 O O . ASN A 1 573 ? 0.677 -8.623 1.443 1.00 79.69 573 ASN A O 1
ATOM 4256 N N . PRO A 1 574 ? 1.749 -10.275 0.351 1.00 80.81 574 PRO A N 1
ATOM 4257 C CA . PRO A 1 574 ? 0.747 -11.292 0.677 1.00 80.81 574 PRO A CA 1
ATOM 4258 C C . PRO A 1 574 ? 0.617 -11.544 2.190 1.00 80.81 574 PRO A C 1
ATOM 4260 O O . PRO A 1 574 ? -0.401 -12.065 2.643 1.00 80.81 574 PRO A O 1
ATOM 4263 N N . ASP A 1 575 ? 1.622 -11.157 2.979 1.00 84.44 575 ASP A N 1
ATOM 4264 C CA . ASP A 1 575 ? 1.720 -11.266 4.434 1.00 84.44 575 ASP A CA 1
ATOM 4265 C C . ASP A 1 575 ? 2.037 -9.914 5.106 1.00 84.44 575 ASP A C 1
ATOM 4267 O O . ASP A 1 575 ? 3.023 -9.762 5.829 1.00 84.44 575 ASP A O 1
ATOM 4271 N N . TYR A 1 576 ? 1.176 -8.913 4.903 1.00 88.94 576 TYR A N 1
ATOM 4272 C CA . TYR A 1 576 ? 1.352 -7.562 5.448 1.00 88.94 576 TYR A CA 1
ATOM 4273 C C . TYR A 1 576 ? 1.432 -7.565 6.986 1.00 88.94 576 TYR A C 1
ATOM 4275 O O . TYR A 1 576 ? 0.419 -7.675 7.687 1.00 88.94 576 TYR A O 1
ATOM 4283 N N . GLY A 1 577 ? 2.650 -7.452 7.523 1.00 84.00 577 GLY A N 1
ATOM 4284 C CA . GLY A 1 577 ? 2.934 -7.559 8.954 1.00 84.00 577 GLY A CA 1
ATOM 4285 C C . GLY A 1 577 ? 3.369 -6.244 9.598 1.00 84.00 577 GLY A C 1
ATOM 4286 O O . GLY A 1 577 ? 4.218 -5.550 9.051 1.00 84.00 577 GLY A O 1
ATOM 4287 N N . PHE A 1 578 ? 2.855 -5.923 10.786 1.00 90.06 578 PHE A N 1
ATOM 4288 C CA . PHE A 1 578 ? 3.307 -4.795 11.615 1.00 90.06 578 PHE A CA 1
ATOM 4289 C C . PHE A 1 578 ? 3.256 -5.150 13.106 1.00 90.06 578 PHE A C 1
ATOM 4291 O O . PHE A 1 578 ? 2.489 -6.010 13.542 1.00 90.06 578 PHE A O 1
ATOM 4298 N N . ILE A 1 579 ? 4.097 -4.503 13.903 1.00 87.31 579 ILE A N 1
ATOM 4299 C CA . ILE A 1 579 ? 4.226 -4.749 15.338 1.00 87.31 579 ILE A CA 1
ATOM 4300 C C . ILE A 1 579 ? 3.255 -3.841 16.090 1.00 87.31 579 ILE A C 1
ATOM 4302 O O . ILE A 1 579 ? 3.113 -2.665 15.766 1.00 87.31 579 ILE A O 1
ATOM 4306 N N . VAL A 1 580 ? 2.615 -4.368 17.127 1.00 94.00 580 VAL A N 1
ATOM 4307 C CA . VAL A 1 580 ? 1.870 -3.584 18.114 1.00 94.00 580 VAL A CA 1
ATOM 4308 C C . VAL A 1 580 ? 2.585 -3.621 19.453 1.00 94.00 580 VAL A C 1
ATOM 4310 O O . VAL A 1 580 ? 3.087 -4.671 19.861 1.00 94.00 580 VAL A O 1
ATOM 4313 N N . SER A 1 581 ? 2.638 -2.480 20.131 1.00 92.94 581 SER A N 1
ATOM 4314 C CA . SER A 1 581 ? 3.223 -2.345 21.463 1.00 92.94 581 SER A CA 1
ATOM 4315 C C . SER A 1 581 ? 2.323 -1.514 22.375 1.00 92.94 581 SER A C 1
ATOM 4317 O O . SER A 1 581 ? 1.626 -0.609 21.928 1.00 92.94 581 SER A O 1
ATOM 4319 N N . GLY A 1 582 ? 2.307 -1.831 23.665 1.00 93.31 582 GLY A N 1
ATOM 4320 C CA . GLY A 1 582 ? 1.581 -1.066 24.681 1.00 93.31 582 GLY A CA 1
ATOM 4321 C C . GLY A 1 582 ? 2.139 -1.349 26.070 1.00 93.31 582 GLY A C 1
ATOM 4322 O O . GLY A 1 582 ? 2.607 -2.463 26.333 1.00 93.31 582 GLY A O 1
ATOM 4323 N N . ALA A 1 583 ? 2.134 -0.357 26.960 1.00 92.88 583 ALA A N 1
ATOM 4324 C CA . ALA A 1 583 ? 2.549 -0.562 28.344 1.00 92.88 583 ALA A CA 1
ATOM 4325 C C . ALA A 1 583 ? 1.343 -0.938 29.212 1.00 92.88 583 ALA A C 1
ATOM 4327 O O . ALA A 1 583 ? 0.341 -0.225 29.268 1.00 92.88 583 ALA A O 1
ATOM 4328 N N . ALA A 1 584 ? 1.451 -2.065 29.911 1.00 93.88 584 ALA A N 1
ATOM 4329 C CA . ALA A 1 584 ? 0.487 -2.465 30.921 1.00 93.88 584 ALA A CA 1
ATOM 4330 C C . ALA A 1 584 ? 0.856 -1.845 32.274 1.00 93.88 584 ALA A C 1
ATOM 4332 O O . ALA A 1 584 ? 1.898 -2.185 32.851 1.00 93.88 584 ALA A O 1
ATOM 4333 N N . LEU A 1 585 ? -0.003 -0.958 32.779 1.00 92.25 585 LEU A N 1
ATOM 4334 C CA . LEU A 1 585 ? 0.122 -0.364 34.114 1.00 92.25 585 LEU A CA 1
ATOM 4335 C C . LEU A 1 585 ? -0.496 -1.282 35.181 1.00 92.25 585 LEU A C 1
ATOM 4337 O O . LEU A 1 585 ? -1.216 -2.230 34.862 1.00 92.25 585 LEU A O 1
ATOM 4341 N N . ALA A 1 586 ? -0.225 -1.007 36.459 1.00 89.12 586 ALA A N 1
ATOM 4342 C CA . ALA A 1 586 ? -0.884 -1.706 37.564 1.00 89.12 586 ALA A CA 1
ATOM 4343 C C . ALA A 1 586 ? -2.418 -1.578 37.468 1.00 89.12 586 ALA A C 1
ATOM 4345 O O . ALA A 1 586 ? -2.926 -0.595 36.925 1.00 89.12 586 ALA A O 1
ATOM 4346 N N . ALA A 1 587 ? -3.153 -2.577 37.968 1.00 87.81 587 ALA A N 1
ATOM 4347 C CA . ALA A 1 587 ? -4.614 -2.520 38.022 1.00 87.81 587 ALA A CA 1
ATOM 4348 C C . ALA A 1 587 ? -5.076 -1.326 38.875 1.00 87.81 587 ALA A C 1
ATOM 4350 O O . ALA A 1 587 ? -4.410 -0.955 39.840 1.00 87.81 587 ALA A O 1
ATOM 4351 N N . LEU A 1 588 ? -6.218 -0.731 38.528 1.00 90.69 588 LEU A N 1
ATOM 4352 C CA . LEU A 1 588 ? -6.809 0.325 39.351 1.00 90.69 588 LEU A CA 1
ATOM 4353 C C . LEU A 1 588 ? -7.317 -0.277 40.669 1.00 90.69 588 LEU A C 1
ATOM 4355 O O . LEU A 1 588 ? -8.022 -1.287 40.650 1.00 90.69 588 LEU A O 1
ATOM 4359 N N . GLU A 1 589 ? -7.003 0.361 41.794 1.00 90.69 589 GLU A N 1
ATOM 4360 C CA . GLU A 1 589 ? -7.415 -0.084 43.131 1.00 90.69 589 GLU A CA 1
ATOM 4361 C C . GLU A 1 589 ? -8.491 0.854 43.715 1.00 90.69 589 GLU A C 1
ATOM 4363 O O . GLU A 1 589 ? -8.457 2.068 43.461 1.00 90.69 589 GLU A O 1
ATOM 4368 N N . PRO A 1 590 ? -9.495 0.326 44.441 1.00 94.38 590 PRO A N 1
ATOM 4369 C CA . PRO A 1 590 ? -10.431 1.148 45.198 1.00 94.38 590 PRO A CA 1
ATOM 4370 C C . PRO A 1 590 ? -9.806 1.533 46.544 1.00 94.38 590 PRO A C 1
ATOM 4372 O O . PRO A 1 590 ? -8.991 0.786 47.075 1.00 94.38 590 PRO A O 1
ATOM 4375 N N . GLU A 1 591 ? -10.217 2.666 47.113 1.00 95.38 591 GLU A N 1
ATOM 4376 C CA . GLU A 1 591 ? -9.712 3.126 48.412 1.00 95.38 591 GLU A CA 1
ATOM 4377 C C . GLU A 1 591 ? -10.835 3.757 49.232 1.00 95.38 591 GLU A C 1
ATOM 4379 O O . GLU A 1 591 ? -11.638 4.517 48.690 1.00 95.38 591 GLU A O 1
ATOM 4384 N N . LEU A 1 592 ? -10.921 3.416 50.521 1.00 96.94 592 LEU A N 1
ATOM 4385 C CA . LEU A 1 592 ? -11.982 3.874 51.417 1.00 96.94 592 LEU A CA 1
ATOM 4386 C C . LEU A 1 592 ? -11.458 4.950 52.374 1.00 96.94 592 LEU A C 1
ATOM 4388 O O . LEU A 1 592 ? -10.590 4.680 53.195 1.00 96.94 592 LEU A O 1
ATOM 4392 N N . ALA A 1 593 ? -12.078 6.127 52.342 1.00 97.25 593 ALA A N 1
ATOM 4393 C CA . ALA A 1 593 ? -11.975 7.126 53.402 1.00 97.25 593 ALA A CA 1
ATOM 4394 C C . ALA A 1 593 ? -13.267 7.146 54.232 1.00 97.25 593 ALA A C 1
ATOM 4396 O O . ALA A 1 593 ? -14.366 7.111 53.665 1.00 97.25 593 ALA A O 1
ATOM 4397 N N . VAL A 1 594 ? -13.142 7.216 55.559 1.00 97.62 594 VAL A N 1
ATOM 4398 C CA . VAL A 1 594 ? -14.275 7.272 56.494 1.00 97.62 594 VAL A CA 1
ATOM 4399 C C . VAL A 1 594 ? -14.237 8.586 57.265 1.00 97.62 594 VAL A C 1
ATOM 4401 O O . VAL A 1 594 ? -13.181 9.009 57.723 1.00 97.62 594 VAL A O 1
ATOM 4404 N N . GLU A 1 595 ? -15.394 9.218 57.413 1.00 97.94 595 GLU A N 1
ATOM 4405 C CA . GLU A 1 595 ? -15.606 10.379 58.269 1.00 97.94 595 GLU A CA 1
ATOM 4406 C C . GLU A 1 595 ? -16.695 10.053 59.301 1.00 97.94 595 GLU A C 1
ATOM 4408 O O . GLU A 1 595 ? -17.772 9.559 58.938 1.00 97.94 595 GLU A O 1
ATOM 4413 N N . VAL A 1 596 ? -16.434 10.357 60.571 1.00 97.12 596 VAL A N 1
ATOM 4414 C CA . VAL A 1 596 ? -17.409 10.298 61.668 1.00 97.12 596 VAL A CA 1
ATOM 4415 C C . VAL A 1 596 ? -17.674 11.714 62.151 1.00 97.12 596 VAL A C 1
ATOM 4417 O O . VAL A 1 596 ? -16.742 12.440 62.478 1.00 97.12 596 VAL A O 1
ATOM 4420 N N . ASP A 1 597 ? -18.939 12.130 62.130 1.00 94.50 597 ASP A N 1
ATOM 4421 C CA . ASP A 1 597 ? -19.354 13.503 62.453 1.00 94.50 597 ASP A CA 1
ATOM 4422 C C . ASP A 1 597 ? -18.560 14.592 61.701 1.00 94.50 597 ASP A C 1
ATOM 4424 O O . ASP A 1 597 ? -18.221 15.652 62.217 1.00 94.50 597 ASP A O 1
ATOM 4428 N N . GLY A 1 598 ? -18.221 14.299 60.439 1.00 92.94 598 GLY A N 1
ATOM 4429 C CA . GLY A 1 598 ? -17.447 15.189 59.568 1.00 92.94 598 GLY A CA 1
ATOM 4430 C C . GLY A 1 598 ? -15.931 15.182 59.804 1.00 92.94 598 GLY A C 1
ATOM 4431 O O . GLY A 1 598 ? -15.218 15.922 59.127 1.00 92.94 598 GLY A O 1
ATOM 4432 N N . VAL A 1 599 ? -15.419 14.349 60.713 1.00 95.19 599 VAL A N 1
ATOM 4433 C CA . VAL A 1 599 ? -13.984 14.210 61.006 1.00 95.19 599 VAL A CA 1
ATOM 4434 C C . VAL A 1 599 ? -13.434 12.949 60.350 1.00 95.19 599 VAL A C 1
ATOM 4436 O O . VAL A 1 599 ? -14.007 11.879 60.509 1.00 95.19 599 VAL A O 1
ATOM 4439 N N . SER A 1 600 ? -12.316 13.059 59.622 1.00 95.75 600 SER A N 1
ATOM 4440 C CA . SER A 1 600 ? -11.635 11.907 59.010 1.00 95.75 600 SER A CA 1
ATOM 4441 C C . SER A 1 600 ? -11.151 10.927 60.078 1.00 95.75 600 SER A C 1
ATOM 4443 O O . SER A 1 600 ? -10.450 11.327 61.004 1.00 95.75 600 SER A O 1
ATOM 4445 N N . THR A 1 601 ? -11.456 9.647 59.895 1.00 96.25 601 THR A N 1
ATOM 4446 C CA . THR A 1 601 ? -11.218 8.582 60.877 1.00 96.25 601 THR A CA 1
ATOM 4447 C C . THR A 1 601 ? -10.459 7.430 60.229 1.00 96.25 601 THR A C 1
ATOM 4449 O O . THR A 1 601 ? -10.774 7.019 59.109 1.00 96.25 601 THR A O 1
ATOM 4452 N N . ASN A 1 602 ? -9.453 6.907 60.928 1.00 94.62 602 ASN A N 1
ATOM 4453 C CA . ASN A 1 602 ? -8.615 5.809 60.440 1.00 94.62 602 ASN A CA 1
ATOM 4454 C C . ASN A 1 602 ? -9.095 4.441 60.953 1.00 94.62 602 ASN A C 1
ATOM 4456 O O . ASN A 1 602 ? -9.883 4.340 61.892 1.00 94.62 602 ASN A O 1
ATOM 4460 N N . ASP A 1 603 ? -8.588 3.367 60.344 1.00 95.69 603 ASP A N 1
ATOM 4461 C CA . ASP A 1 603 ? -8.821 2.005 60.833 1.00 95.69 603 ASP A CA 1
ATOM 4462 C C . ASP A 1 603 ? -8.279 1.812 62.261 1.00 95.69 603 ASP A C 1
ATOM 4464 O O . ASP A 1 603 ? -7.153 2.203 62.575 1.00 95.69 603 ASP A O 1
ATOM 4468 N N . GLY A 1 604 ? -9.087 1.191 63.121 1.00 94.50 604 GLY A N 1
ATOM 4469 C CA . GLY A 1 604 ? -8.776 0.907 64.522 1.00 94.50 604 GLY A CA 1
ATOM 4470 C C . GLY A 1 604 ? -9.024 2.066 65.490 1.00 94.50 604 GLY A C 1
ATOM 4471 O O . GLY A 1 604 ? -8.715 1.937 66.675 1.00 94.50 604 GLY A O 1
ATOM 4472 N N . GLU A 1 605 ? -9.564 3.191 65.022 1.00 96.81 605 GLU A N 1
ATOM 4473 C CA . GLU A 1 605 ? -9.815 4.356 65.869 1.00 96.81 605 GLU A CA 1
ATOM 4474 C C . GLU A 1 605 ? -10.962 4.110 66.865 1.00 96.81 605 GLU A C 1
ATOM 4476 O O . GLU A 1 605 ? -11.941 3.418 66.568 1.00 96.81 605 GLU A O 1
ATOM 4481 N N . VAL A 1 606 ? -10.821 4.673 68.069 1.00 96.88 606 VAL A N 1
ATOM 4482 C CA . VAL A 1 606 ? -11.810 4.581 69.149 1.00 96.88 606 VAL A CA 1
ATOM 4483 C C . VAL A 1 606 ? -12.436 5.953 69.356 1.00 96.88 606 VAL A C 1
ATOM 4485 O O . VAL A 1 606 ? -11.731 6.915 69.653 1.00 96.88 606 VAL A O 1
ATOM 4488 N N . ILE A 1 607 ? -13.755 6.026 69.226 1.00 96.94 607 ILE A N 1
ATOM 4489 C CA . ILE A 1 607 ? -14.550 7.243 69.364 1.00 96.94 607 ILE A CA 1
ATOM 4490 C C . ILE A 1 607 ? -15.385 7.127 70.634 1.00 96.94 607 ILE A C 1
ATOM 4492 O O . ILE A 1 607 ? -16.203 6.218 70.768 1.00 96.94 607 ILE A O 1
ATOM 4496 N N . ASP A 1 608 ? -15.173 8.053 71.563 1.00 95.81 608 ASP A N 1
ATOM 4497 C CA . ASP A 1 608 ? -15.982 8.179 72.772 1.00 95.81 608 ASP A CA 1
ATOM 4498 C C . ASP A 1 608 ? -17.164 9.118 72.501 1.00 95.81 608 ASP A C 1
ATOM 4500 O O . ASP A 1 608 ? -16.976 10.265 72.094 1.00 95.81 608 ASP A O 1
ATOM 4504 N N . LEU A 1 609 ? -18.382 8.615 72.691 1.00 94.94 609 LEU A N 1
ATOM 4505 C CA . LEU A 1 609 ? -19.627 9.357 72.499 1.00 94.94 609 LEU A CA 1
ATOM 4506 C C . LEU A 1 609 ? -20.138 9.986 73.806 1.00 94.94 609 LEU A C 1
ATOM 4508 O O . LEU A 1 609 ? -21.186 10.629 73.799 1.00 94.94 609 LEU A O 1
ATOM 4512 N N . GLY A 1 610 ? -19.424 9.807 74.922 1.00 92.81 610 GLY A N 1
ATOM 4513 C CA . GLY A 1 610 ? -19.809 10.335 76.225 1.00 92.81 610 GLY A CA 1
ATOM 4514 C C . GLY A 1 610 ? -20.935 9.531 76.873 1.00 92.81 610 GLY A C 1
ATOM 4515 O O . GLY A 1 610 ? -20.849 8.308 77.001 1.00 92.81 610 GLY A O 1
ATOM 4516 N N . GLU A 1 611 ? -21.980 10.219 77.334 1.00 90.62 611 GLU A N 1
ATOM 4517 C CA . GLU A 1 611 ? -23.078 9.618 78.096 1.00 90.62 611 GLU A CA 1
ATOM 4518 C C . GLU A 1 611 ? -24.356 9.524 77.261 1.00 90.62 611 GLU A C 1
ATOM 4520 O O . GLU A 1 611 ? -24.744 10.479 76.591 1.00 90.62 611 GLU A O 1
ATOM 4525 N N . VAL A 1 612 ? -25.023 8.371 77.325 1.00 91.31 612 VAL A N 1
ATOM 4526 C CA . VAL A 1 612 ? -26.325 8.137 76.680 1.00 91.31 612 VAL A CA 1
ATOM 4527 C C . VAL A 1 612 ? -27.265 7.538 77.720 1.00 91.31 612 VAL A C 1
ATOM 4529 O O . VAL A 1 612 ? -26.932 6.529 78.344 1.00 91.31 612 VAL A O 1
ATOM 4532 N N . PHE A 1 613 ? -28.431 8.137 77.949 1.00 87.56 613 PHE A N 1
ATOM 4533 C CA . PHE A 1 613 ? -29.369 7.611 78.940 1.00 87.56 613 PHE A CA 1
ATOM 4534 C C . PHE A 1 613 ? -30.105 6.369 78.420 1.00 87.56 613 PHE A C 1
ATOM 4536 O O . PHE A 1 613 ? -30.417 6.253 77.233 1.00 87.56 613 PHE A O 1
ATOM 4543 N N . VAL A 1 614 ? -30.379 5.414 79.311 1.00 87.50 614 VAL A N 1
ATOM 4544 C CA . VAL A 1 614 ? -31.155 4.206 78.988 1.00 87.50 614 VAL A CA 1
ATOM 4545 C C . VAL A 1 614 ? -32.540 4.611 78.481 1.00 87.50 614 VAL A C 1
ATOM 4547 O O . VAL A 1 614 ? -33.245 5.373 79.135 1.00 87.50 614 VAL A O 1
ATOM 4550 N N . GLY A 1 615 ? -32.927 4.086 77.316 1.00 81.56 615 GLY A N 1
ATOM 4551 C CA . GLY A 1 615 ? -34.183 4.434 76.642 1.00 81.56 615 GLY A CA 1
ATOM 4552 C C . GLY A 1 615 ? -34.092 5.607 75.655 1.00 81.56 615 GLY A C 1
ATOM 4553 O O . GLY A 1 615 ? -34.997 5.757 74.834 1.00 81.56 615 GLY A O 1
ATOM 4554 N N . GLU A 1 616 ? -33.004 6.385 75.659 1.00 88.44 616 GLU A N 1
ATOM 4555 C CA . GLU A 1 616 ? -32.728 7.387 74.622 1.00 88.44 616 GLU A CA 1
ATOM 4556 C C . GLU A 1 616 ? -32.006 6.776 73.412 1.00 88.44 616 GLU A C 1
ATOM 4558 O O . GLU A 1 616 ? -31.481 5.664 73.462 1.00 88.44 616 GLU A O 1
ATOM 4563 N N . THR A 1 617 ? -31.998 7.494 72.285 1.00 92.38 617 THR A N 1
ATOM 4564 C CA . THR A 1 617 ? -31.277 7.088 71.069 1.00 92.38 617 THR A CA 1
ATOM 4565 C C . THR A 1 617 ? -30.337 8.196 70.613 1.00 92.38 617 THR A C 1
ATOM 4567 O O . THR A 1 617 ? -30.789 9.270 70.218 1.00 92.38 617 THR A O 1
ATOM 4570 N N . LEU A 1 618 ? -29.033 7.915 70.597 1.00 95.75 618 LEU A N 1
ATOM 4571 C CA . LEU A 1 618 ? -28.018 8.782 69.998 1.00 95.75 618 LEU A CA 1
ATOM 4572 C C . LEU A 1 618 ? -27.796 8.379 68.537 1.00 95.75 618 LEU A C 1
ATOM 4574 O O . LEU A 1 618 ? -27.607 7.202 68.247 1.00 95.75 618 LEU A O 1
ATOM 4578 N N . SER A 1 619 ? -27.786 9.340 67.611 1.00 96.62 619 SER A N 1
ATOM 4579 C CA . SER A 1 619 ? -27.544 9.091 66.182 1.00 96.62 619 SER A CA 1
ATOM 4580 C C . SER A 1 619 ? -26.253 9.769 65.729 1.00 96.62 619 SER A C 1
ATOM 4582 O O . SER A 1 619 ? -26.210 10.991 65.632 1.00 96.62 619 SER A O 1
ATOM 4584 N N . VAL A 1 620 ? -25.236 8.980 65.383 1.00 97.44 620 VAL A N 1
ATOM 4585 C CA . VAL A 1 620 ? -23.932 9.465 64.906 1.00 97.44 620 VAL A CA 1
ATOM 4586 C C . VAL A 1 620 ? -23.909 9.472 63.373 1.00 97.44 620 VAL A C 1
ATOM 4588 O O . VAL A 1 620 ? -24.095 8.410 62.765 1.00 97.44 620 VAL A O 1
ATOM 4591 N N . PRO A 1 621 ? -23.715 10.631 62.717 1.00 97.50 621 PRO A N 1
ATOM 4592 C CA . PRO A 1 621 ? -23.619 10.701 61.265 1.00 97.50 621 PRO A CA 1
ATOM 4593 C C . PRO A 1 621 ? -22.256 10.199 60.773 1.00 97.50 621 PRO A C 1
ATOM 4595 O O . PRO A 1 621 ? -21.203 10.511 61.323 1.00 97.50 621 PRO A O 1
ATOM 4598 N N . MET A 1 622 ? -22.293 9.433 59.690 1.00 97.62 622 MET A N 1
ATOM 4599 C CA . MET A 1 622 ? -21.151 8.787 59.055 1.00 97.62 622 MET A CA 1
ATOM 4600 C C . MET A 1 622 ? -21.096 9.170 57.579 1.00 97.62 622 MET A C 1
ATOM 4602 O O . MET A 1 622 ? -22.134 9.305 56.917 1.00 97.62 622 MET A O 1
ATOM 4606 N N . ARG A 1 623 ? -19.891 9.257 57.019 1.00 97.50 623 ARG A N 1
ATOM 4607 C CA . ARG A 1 623 ? -19.681 9.378 55.575 1.00 97.50 623 ARG A CA 1
ATOM 4608 C C . ARG A 1 623 ? -18.534 8.485 55.129 1.00 97.50 623 ARG A C 1
ATOM 4610 O O . ARG A 1 623 ? -17.477 8.451 55.738 1.00 97.50 623 ARG A O 1
ATOM 4617 N N . VAL A 1 624 ? -18.756 7.748 54.050 1.00 97.81 624 VAL A N 1
ATOM 4618 C CA . VAL A 1 624 ? -17.738 6.921 53.396 1.00 97.81 624 VAL A CA 1
ATOM 4619 C C . VAL A 1 624 ? -17.527 7.430 51.983 1.00 97.81 624 VAL A C 1
ATOM 4621 O O . VAL A 1 624 ? -18.497 7.671 51.264 1.00 97.81 624 VAL A O 1
ATOM 4624 N N . THR A 1 625 ? -16.273 7.601 51.584 1.00 97.75 625 THR A N 1
ATOM 4625 C CA . THR A 1 625 ? -15.891 8.128 50.269 1.00 97.75 625 THR A CA 1
ATOM 4626 C C . THR A 1 625 ? -14.927 7.165 49.593 1.00 97.75 625 THR A C 1
ATOM 4628 O O . THR A 1 625 ? -13.981 6.697 50.221 1.00 97.75 625 THR A O 1
ATOM 4631 N N . ASN A 1 626 ? -15.149 6.888 48.308 1.00 97.81 626 ASN A N 1
ATOM 4632 C CA . ASN A 1 626 ? -14.172 6.179 47.490 1.00 97.81 626 ASN A CA 1
ATOM 4633 C C . ASN A 1 626 ? -13.140 7.171 46.939 1.00 97.81 626 ASN A C 1
ATOM 4635 O O . ASN A 1 626 ? -13.446 7.941 46.027 1.00 97.81 626 ASN A O 1
ATOM 4639 N N . THR A 1 627 ? -11.930 7.165 47.485 1.00 96.12 627 THR A N 1
ATOM 4640 C CA . THR A 1 627 ? -10.815 8.018 47.036 1.00 96.12 627 THR A CA 1
ATOM 4641 C C . THR A 1 627 ? -9.930 7.330 45.992 1.00 96.12 627 THR A C 1
ATOM 4643 O O . THR A 1 627 ? -9.053 7.975 45.419 1.00 96.12 627 THR A O 1
ATOM 4646 N N . GLY A 1 628 ? -10.174 6.044 45.719 1.00 94.19 628 GLY A N 1
ATOM 4647 C CA . GLY A 1 628 ? -9.433 5.241 44.752 1.00 94.19 628 GLY A CA 1
ATOM 4648 C C . GLY A 1 628 ? -9.954 5.371 43.321 1.00 94.19 628 GLY A C 1
ATOM 4649 O O . GLY A 1 628 ? -10.935 6.060 43.032 1.00 94.19 628 GLY A O 1
ATOM 4650 N N . ALA A 1 629 ? -9.282 4.674 42.405 1.00 90.94 629 ALA A N 1
ATOM 4651 C CA . ALA A 1 629 ? -9.554 4.730 40.968 1.00 90.94 629 ALA A CA 1
ATOM 4652 C C . ALA A 1 629 ? -10.440 3.576 40.459 1.00 90.94 629 ALA A C 1
ATOM 4654 O O . ALA A 1 629 ? -10.882 3.609 39.310 1.00 90.94 629 ALA A O 1
ATOM 4655 N N . ALA A 1 630 ? -10.734 2.572 41.293 1.00 92.94 630 ALA A N 1
ATOM 4656 C CA . ALA A 1 630 ? -11.685 1.499 40.983 1.00 92.94 630 ALA A CA 1
ATOM 4657 C C . ALA A 1 630 ? -12.961 1.581 41.833 1.00 92.94 630 ALA A C 1
ATOM 4659 O O . ALA A 1 630 ? -13.041 2.333 42.797 1.00 92.94 630 ALA A O 1
ATOM 4660 N N . THR A 1 631 ? -13.988 0.808 41.465 1.00 95.12 631 THR A N 1
ATOM 4661 C CA . THR A 1 631 ? -15.267 0.779 42.197 1.00 95.12 631 THR A CA 1
ATOM 4662 C C . THR A 1 631 ? -15.102 0.118 43.567 1.00 95.12 631 THR A C 1
ATOM 4664 O O . THR A 1 631 ? -14.647 -1.027 43.664 1.00 95.12 631 THR A O 1
ATOM 4667 N N . LEU A 1 632 ? -15.521 0.827 44.615 1.00 97.00 632 LEU A N 1
ATOM 4668 C CA . LEU A 1 632 ? -15.499 0.362 45.996 1.00 97.00 632 LEU A CA 1
ATOM 4669 C C . LEU A 1 632 ? -16.855 -0.260 46.356 1.00 97.00 632 LEU A C 1
ATOM 4671 O O . LEU A 1 632 ? -17.886 0.411 46.327 1.00 97.00 632 LEU A O 1
ATOM 4675 N N . ASN A 1 633 ? -16.855 -1.536 46.721 1.00 96.69 633 ASN A N 1
ATOM 4676 C CA . ASN A 1 633 ? -17.998 -2.220 47.315 1.00 96.69 633 ASN A CA 1
ATOM 4677 C C . ASN A 1 633 ? -17.784 -2.253 48.823 1.00 96.69 633 ASN A C 1
ATOM 4679 O O . ASN A 1 633 ? -16.782 -2.806 49.269 1.00 96.69 633 ASN A O 1
ATOM 4683 N N . ALA A 1 634 ? -18.710 -1.687 49.592 1.00 96.81 634 ALA A N 1
ATOM 4684 C CA . ALA A 1 634 ? -18.625 -1.648 51.046 1.00 96.81 634 ALA A CA 1
ATOM 4685 C C . ALA A 1 634 ? -19.907 -2.189 51.686 1.00 96.81 634 ALA A C 1
ATOM 4687 O O . ALA A 1 634 ? -21.014 -1.954 51.201 1.00 96.81 634 ALA A O 1
ATOM 4688 N N . SER A 1 635 ? -19.766 -2.905 52.794 1.00 96.62 635 SER A N 1
ATOM 4689 C CA . SER A 1 635 ? -20.874 -3.381 53.619 1.00 96.62 635 SER A CA 1
ATOM 4690 C C . SER A 1 635 ? -20.569 -3.146 55.083 1.00 96.62 635 SER A C 1
ATOM 4692 O O . SER A 1 635 ? -19.415 -3.216 55.505 1.00 96.62 635 SER A O 1
ATOM 4694 N N . VAL A 1 636 ? -21.612 -2.841 55.840 1.00 97.31 636 VAL A N 1
ATOM 4695 C CA . VAL A 1 636 ? -21.504 -2.456 57.239 1.00 97.31 636 VAL A CA 1
ATOM 4696 C C . VAL A 1 636 ? -22.062 -3.572 58.109 1.00 97.31 636 VAL A C 1
ATOM 4698 O O . VAL A 1 636 ? -23.154 -4.084 57.867 1.00 97.31 636 VAL A O 1
ATOM 4701 N N . SER A 1 637 ? -21.316 -3.924 59.148 1.00 96.50 637 SER A N 1
ATOM 4702 C CA . SER A 1 637 ? -21.766 -4.804 60.223 1.00 96.50 637 SER A CA 1
ATOM 4703 C C . SER A 1 637 ? -21.371 -4.225 61.575 1.00 96.50 637 SER A C 1
ATOM 4705 O O . SER A 1 637 ? -20.318 -3.603 61.691 1.00 96.50 637 SER A O 1
ATOM 4707 N N . LEU A 1 638 ? -22.207 -4.450 62.585 1.00 97.12 638 LEU A N 1
ATOM 4708 C CA . LEU A 1 638 ? -21.948 -4.050 63.965 1.00 97.12 638 LEU A CA 1
ATOM 4709 C C . LEU A 1 638 ? -21.528 -5.281 64.773 1.00 97.12 638 LEU A C 1
ATOM 4711 O O . LEU A 1 638 ? -22.138 -6.346 64.653 1.00 97.12 638 LEU A O 1
ATOM 4715 N N . ALA A 1 639 ? -20.481 -5.133 65.572 1.00 95.69 639 ALA A N 1
ATOM 4716 C CA . ALA A 1 639 ? -19.898 -6.169 66.411 1.00 95.69 639 ALA A CA 1
ATOM 4717 C C . ALA A 1 639 ? -19.603 -5.626 67.819 1.00 95.69 639 ALA A C 1
ATOM 4719 O O . ALA A 1 639 ? -19.789 -4.445 68.102 1.00 95.69 639 ALA A O 1
ATOM 4720 N N . GLY A 1 640 ? -19.185 -6.508 68.725 1.00 93.19 640 GLY A N 1
ATOM 4721 C CA . GLY A 1 640 ? -18.869 -6.155 70.109 1.00 93.19 640 GLY A CA 1
ATOM 4722 C C . GLY A 1 640 ? -20.009 -6.397 71.112 1.00 93.19 640 GLY A C 1
ATOM 4723 O O . GLY A 1 640 ? -21.106 -6.818 70.731 1.00 93.19 640 GLY A O 1
ATOM 4724 N N . PRO A 1 641 ? -19.741 -6.180 72.413 1.00 92.50 641 PRO A N 1
ATOM 4725 C CA . PRO A 1 641 ? -20.640 -6.562 73.505 1.00 92.50 641 PRO A CA 1
ATOM 4726 C C . PRO A 1 641 ? -22.010 -5.878 73.464 1.00 92.50 641 PRO A C 1
ATOM 4728 O O . PRO A 1 641 ? -23.005 -6.497 73.834 1.00 92.50 641 PRO A O 1
ATOM 4731 N N . ALA A 1 642 ? -22.067 -4.629 72.994 1.00 94.44 642 ALA A N 1
ATOM 4732 C CA . ALA A 1 642 ? -23.294 -3.838 72.920 1.00 94.44 642 ALA A CA 1
ATOM 4733 C C . ALA A 1 642 ? -23.890 -3.760 71.502 1.00 94.44 642 ALA A C 1
ATOM 4735 O O . ALA A 1 642 ? -24.780 -2.955 71.251 1.00 94.44 642 ALA A O 1
ATOM 4736 N N . ALA A 1 643 ? -23.441 -4.594 70.553 1.00 94.88 643 ALA A N 1
ATOM 4737 C CA . ALA A 1 643 ? -23.866 -4.503 69.150 1.00 94.88 643 ALA A CA 1
ATOM 4738 C C . ALA A 1 643 ? -25.387 -4.619 68.942 1.00 94.88 643 ALA A C 1
ATOM 4740 O O . ALA A 1 643 ? -25.927 -4.025 68.015 1.00 94.88 643 ALA A O 1
ATOM 4741 N N . ALA A 1 644 ? -26.082 -5.372 69.803 1.00 94.50 644 ALA A N 1
ATOM 4742 C CA . ALA A 1 644 ? -27.537 -5.528 69.748 1.00 94.50 644 ALA A CA 1
ATOM 4743 C C . ALA A 1 644 ? -28.307 -4.251 70.139 1.00 94.50 644 ALA A C 1
ATOM 4745 O O . ALA A 1 644 ? -29.496 -4.149 69.847 1.00 94.50 644 ALA A O 1
ATOM 4746 N N . GLU A 1 645 ? -27.640 -3.293 70.786 1.00 94.44 645 GLU A N 1
ATOM 4747 C CA . GLU A 1 645 ? -28.187 -1.986 71.167 1.00 94.44 645 GLU A CA 1
ATOM 4748 C C . GLU A 1 645 ? -27.933 -0.918 70.090 1.00 94.44 645 GLU A C 1
ATOM 4750 O O . GLU A 1 645 ? -28.281 0.245 70.283 1.00 94.44 645 GLU A O 1
ATOM 4755 N N . ALA A 1 646 ? -27.327 -1.289 68.957 1.00 96.50 646 ALA A N 1
ATOM 4756 C CA . ALA A 1 646 ? -27.002 -0.369 67.880 1.00 96.50 646 ALA A CA 1
ATOM 4757 C C . ALA A 1 646 ? -27.584 -0.813 66.533 1.00 96.50 646 ALA A C 1
ATOM 4759 O O . ALA A 1 646 ? -27.745 -2.000 66.246 1.00 96.50 646 ALA A O 1
ATOM 4760 N N . THR A 1 647 ? -27.885 0.157 65.670 1.00 96.88 647 THR A N 1
ATOM 4761 C CA . THR A 1 647 ? -28.341 -0.091 64.296 1.00 96.88 647 THR A CA 1
ATOM 4762 C C . THR A 1 647 ? -27.622 0.823 63.311 1.00 96.88 647 THR A C 1
ATOM 4764 O O . THR A 1 647 ? -27.278 1.955 63.633 1.00 96.88 647 THR A O 1
ATOM 4767 N N . SER A 1 648 ? -27.379 0.334 62.095 1.00 96.94 648 SER A N 1
ATOM 4768 C CA . SER A 1 648 ? -26.850 1.137 60.989 1.00 96.94 648 SER A CA 1
ATOM 4769 C C . SER A 1 648 ? -27.950 1.351 59.958 1.00 96.94 648 SER A C 1
ATOM 4771 O O . SER A 1 648 ? -28.630 0.398 59.572 1.00 96.94 648 SER A O 1
ATOM 4773 N N . SER A 1 649 ? -28.100 2.581 59.465 1.00 96.69 649 SER A N 1
ATOM 4774 C CA . SER A 1 649 ? -28.998 2.872 58.337 1.00 96.69 649 SER A CA 1
ATOM 4775 C C . SER A 1 649 ? -28.438 2.414 56.985 1.00 96.69 649 SER A C 1
ATOM 4777 O O . SER A 1 649 ? -29.174 2.373 55.998 1.00 96.69 649 SER A O 1
ATOM 4779 N N . LEU A 1 650 ? -27.161 2.016 56.932 1.00 95.62 650 LEU A N 1
ATOM 4780 C CA . LEU A 1 650 ? -26.524 1.431 55.756 1.00 95.62 650 LEU A CA 1
ATOM 4781 C C . LEU A 1 650 ? -26.237 -0.055 55.972 1.00 95.62 650 LEU A C 1
ATOM 4783 O O . LEU A 1 650 ? -25.554 -0.421 56.925 1.00 95.62 650 LEU A O 1
ATOM 4787 N N . ALA A 1 651 ? -26.704 -0.894 55.046 1.00 94.44 651 ALA A N 1
ATOM 4788 C CA . ALA A 1 651 ? -26.313 -2.303 54.966 1.00 94.44 651 ALA A CA 1
ATOM 4789 C C . ALA A 1 651 ? -25.136 -2.504 53.995 1.00 94.44 651 ALA A C 1
ATOM 4791 O O . ALA A 1 651 ? -24.128 -3.122 54.335 1.00 94.44 651 ALA A O 1
ATOM 4792 N N . SER A 1 652 ? -25.241 -1.948 52.785 1.00 96.56 652 SER A N 1
ATOM 4793 C CA . SER A 1 652 ? -24.198 -2.008 51.758 1.00 96.56 652 SER A CA 1
ATOM 4794 C C . SER A 1 652 ? -24.299 -0.846 50.778 1.00 96.56 652 SER A C 1
ATOM 4796 O O . SER A 1 652 ? -25.398 -0.359 50.516 1.00 96.56 652 SER A O 1
ATOM 4798 N N . THR A 1 653 ? -23.175 -0.458 50.181 1.00 97.25 653 THR A N 1
ATOM 4799 C CA . THR A 1 653 ? -23.094 0.550 49.119 1.00 97.25 653 THR A CA 1
ATOM 4800 C C . THR A 1 653 ? -22.063 0.164 48.057 1.00 97.25 653 THR A C 1
ATOM 4802 O O . THR A 1 653 ? -21.123 -0.588 48.324 1.00 97.25 653 THR A O 1
ATOM 4805 N N . VAL A 1 654 ? -22.242 0.700 46.849 1.00 97.62 654 VAL A N 1
ATOM 4806 C CA . VAL A 1 654 ? -21.295 0.607 45.733 1.00 97.62 654 VAL A CA 1
ATOM 4807 C C . VAL A 1 654 ? -20.951 2.029 45.312 1.00 97.62 654 VAL A C 1
ATOM 4809 O O . VAL A 1 654 ? -21.823 2.775 44.869 1.00 97.62 654 VAL A O 1
ATOM 4812 N N . LEU A 1 655 ? -19.687 2.411 45.469 1.00 97.31 655 LEU A N 1
ATOM 4813 C CA . LEU A 1 655 ? -19.197 3.758 45.199 1.00 97.31 655 LEU A CA 1
ATOM 4814 C C . LEU A 1 655 ? -18.258 3.733 43.993 1.00 97.31 655 LEU A C 1
ATOM 4816 O O . LEU A 1 655 ? -17.186 3.124 44.029 1.00 97.31 655 LEU A O 1
ATOM 4820 N N . THR A 1 656 ? -18.635 4.428 42.922 1.00 97.12 656 THR A N 1
ATOM 4821 C CA . THR A 1 656 ? -17.704 4.752 41.830 1.00 97.12 656 THR A CA 1
ATOM 4822 C C . THR A 1 656 ? -16.582 5.670 42.344 1.00 97.12 656 THR A C 1
ATOM 4824 O O . THR A 1 656 ? -16.749 6.271 43.408 1.00 97.12 656 THR A O 1
ATOM 4827 N N . PRO A 1 657 ? -15.450 5.808 41.630 1.00 95.56 657 PRO A N 1
ATOM 4828 C CA . PRO A 1 657 ? -14.387 6.738 42.017 1.00 95.56 657 PRO A CA 1
ATOM 4829 C C . PRO A 1 657 ? -14.927 8.133 42.361 1.00 95.56 657 PRO A C 1
ATOM 4831 O O . PRO A 1 657 ? -15.803 8.651 41.664 1.00 95.56 657 PRO A O 1
ATOM 4834 N N . SER A 1 658 ? -14.441 8.706 43.464 1.00 94.31 658 SER A N 1
ATOM 4835 C CA . SER A 1 658 ? -14.864 9.993 44.044 1.00 94.31 658 SER A CA 1
ATOM 4836 C C . SER A 1 658 ? -16.307 10.075 44.570 1.00 94.31 658 SER A C 1
ATOM 4838 O O . SER A 1 658 ? -16.691 11.115 45.109 1.00 94.31 658 SER A O 1
ATOM 4840 N N . ALA A 1 659 ? -17.121 9.020 44.455 1.00 97.50 659 ALA A N 1
ATOM 4841 C CA . ALA A 1 659 ? -18.461 9.001 45.038 1.00 97.50 659 ALA A CA 1
ATOM 4842 C C . ALA A 1 659 ? -18.410 8.791 46.559 1.00 97.50 659 ALA A C 1
ATOM 4844 O O . ALA A 1 659 ? -17.504 8.142 47.087 1.00 97.50 659 ALA A O 1
ATOM 4845 N N . ALA A 1 660 ? -19.425 9.306 47.254 1.00 97.06 660 ALA A N 1
ATOM 4846 C CA . ALA A 1 660 ? -19.579 9.160 48.695 1.00 97.06 660 ALA A CA 1
ATOM 4847 C C . ALA A 1 660 ? -21.002 8.725 49.066 1.00 97.06 660 ALA A C 1
ATOM 4849 O O . ALA A 1 660 ? -21.961 9.061 48.370 1.00 97.06 660 ALA A O 1
ATOM 4850 N N . ALA A 1 661 ? -21.134 8.015 50.185 1.00 97.56 661 ALA A N 1
ATOM 4851 C CA . ALA A 1 661 ? -22.410 7.710 50.820 1.00 97.56 661 ALA A CA 1
ATOM 4852 C C . ALA A 1 661 ? -22.400 8.199 52.269 1.00 97.56 661 ALA A C 1
ATOM 4854 O O . ALA A 1 661 ? -21.443 7.964 53.006 1.00 97.56 661 ALA A O 1
ATOM 4855 N N . SER A 1 662 ? -23.488 8.848 52.670 1.00 97.25 662 SER A N 1
ATOM 4856 C CA . SER A 1 662 ? -23.731 9.239 54.056 1.00 97.25 662 SER A CA 1
ATOM 4857 C C . SER A 1 662 ? -24.752 8.302 54.684 1.00 97.25 662 SER A C 1
ATOM 4859 O O . SER A 1 662 ? -25.724 7.910 54.036 1.00 97.25 662 SER A O 1
ATOM 4861 N N . PHE A 1 663 ? -24.527 7.942 55.940 1.00 97.25 663 PHE A N 1
ATOM 4862 C CA . PHE A 1 663 ? -25.427 7.119 56.741 1.00 97.25 663 PHE A CA 1
ATOM 4863 C C . PHE A 1 663 ? -25.308 7.514 58.211 1.00 97.25 663 PHE A C 1
ATOM 4865 O O . PHE A 1 663 ? -24.629 8.477 58.549 1.00 97.25 663 PHE A O 1
ATOM 4872 N N . SER A 1 664 ? -25.988 6.797 59.090 1.00 96.94 664 SER A N 1
ATOM 4873 C CA . SER A 1 664 ? -25.887 6.991 60.530 1.00 96.94 664 SER A CA 1
ATOM 4874 C C . SER A 1 664 ? -25.842 5.663 61.263 1.00 96.94 664 SER A C 1
ATOM 4876 O O . SER A 1 664 ? -26.439 4.675 60.817 1.00 96.94 664 SER A O 1
ATOM 4878 N N . VAL A 1 665 ? -25.149 5.664 62.397 1.00 97.81 665 VAL A N 1
ATOM 4879 C CA . VAL A 1 665 ? -25.200 4.591 63.390 1.00 97.81 665 VAL A CA 1
ATOM 4880 C C . VAL A 1 665 ? -25.975 5.119 64.592 1.00 97.81 665 VAL A C 1
ATOM 4882 O O . VAL A 1 665 ? -25.648 6.176 65.129 1.00 97.81 665 VAL A O 1
ATOM 4885 N N . GLN A 1 666 ? -27.038 4.418 64.969 1.00 97.38 666 GLN A N 1
ATOM 4886 C CA . GLN A 1 666 ? -27.871 4.750 66.119 1.00 97.38 666 GLN A CA 1
ATOM 4887 C C . GLN A 1 666 ? -27.542 3.828 67.288 1.00 97.38 666 GLN A C 1
ATOM 4889 O O . GLN A 1 666 ? -27.424 2.623 67.081 1.00 97.38 666 GLN A O 1
ATOM 4894 N N . PHE A 1 667 ? -27.451 4.386 68.493 1.00 96.88 667 PHE A N 1
ATOM 4895 C CA . PHE A 1 667 ? -27.166 3.687 69.746 1.00 96.88 667 PHE A CA 1
ATOM 4896 C C . PHE A 1 667 ? -28.326 3.909 70.719 1.00 96.88 667 PHE A C 1
ATOM 4898 O O . PHE A 1 667 ? -28.643 5.055 71.032 1.00 96.88 667 PHE A O 1
ATOM 4905 N N . ALA A 1 668 ? -28.957 2.829 71.178 1.00 94.12 668 ALA A N 1
ATOM 4906 C CA . ALA A 1 668 ? -30.133 2.844 72.047 1.00 94.12 668 ALA A CA 1
ATOM 4907 C C . ALA A 1 668 ? -29.937 1.888 73.244 1.00 94.12 668 ALA A C 1
ATOM 4909 O O . ALA A 1 668 ? -30.443 0.755 73.223 1.00 94.12 668 ALA A O 1
ATOM 4910 N N . PRO A 1 669 ? -29.179 2.299 74.280 1.00 92.75 669 PRO A N 1
ATOM 4911 C CA . PRO A 1 669 ? -28.838 1.422 75.395 1.00 92.75 669 PRO A CA 1
ATOM 4912 C C . PRO A 1 669 ? -30.071 0.933 76.155 1.00 92.75 669 PRO A C 1
ATOM 4914 O O . PRO A 1 669 ? -30.983 1.705 76.453 1.00 92.75 669 PRO A O 1
ATOM 4917 N N . GLN A 1 670 ? -30.078 -0.356 76.504 1.00 86.75 670 GLN A N 1
ATOM 4918 C CA . GLN A 1 670 ? -31.180 -1.003 77.234 1.00 86.75 670 GLN A CA 1
ATOM 4919 C C . GLN A 1 670 ? -30.849 -1.254 78.711 1.00 86.75 670 GLN A C 1
ATOM 4921 O O . GLN A 1 670 ? -31.713 -1.631 79.498 1.00 86.75 670 GLN A O 1
ATOM 4926 N N . GLN A 1 671 ? -29.585 -1.080 79.091 1.00 85.38 671 GLN A N 1
ATOM 4927 C CA . GLN A 1 671 ? -29.071 -1.271 80.445 1.00 85.38 671 GLN A CA 1
ATOM 4928 C C . GLN A 1 671 ? -28.018 -0.191 80.727 1.00 85.38 671 GLN A C 1
ATOM 4930 O O . GLN A 1 671 ? -27.451 0.362 79.785 1.00 85.38 671 GLN A O 1
ATOM 4935 N N . SER A 1 672 ? -27.707 0.075 81.995 1.00 87.12 672 SER A N 1
ATOM 4936 C CA . SER A 1 672 ? -26.631 0.996 82.384 1.00 87.12 672 SER A CA 1
ATOM 4937 C C . SER A 1 672 ? -25.235 0.341 82.344 1.00 87.12 672 SER A C 1
ATOM 4939 O O . SER A 1 672 ? -25.104 -0.885 82.242 1.00 87.12 672 SER A O 1
ATOM 4941 N N . GLY A 1 673 ? -24.173 1.150 82.385 1.00 89.00 673 GLY A N 1
ATOM 4942 C CA . GLY A 1 673 ? -22.761 0.740 82.381 1.00 89.00 673 GLY A CA 1
ATOM 4943 C C . GLY A 1 673 ? -22.011 1.094 81.091 1.00 89.00 673 GLY A C 1
ATOM 4944 O O . GLY A 1 673 ? -22.583 1.654 80.160 1.00 89.00 673 GLY A O 1
ATOM 4945 N N . GLU A 1 674 ? -20.723 0.753 81.018 1.00 93.38 674 GLU A N 1
ATOM 4946 C CA . GLU A 1 674 ? -19.912 0.979 79.813 1.00 93.38 674 GLU A CA 1
ATOM 4947 C C . GLU A 1 674 ? -20.430 0.149 78.631 1.00 93.38 674 GLU A C 1
ATOM 4949 O O . GLU A 1 674 ? -20.825 -1.015 78.776 1.00 93.38 674 GLU A O 1
ATOM 4954 N N . ARG A 1 675 ? -20.459 0.761 77.452 1.00 94.19 675 ARG A N 1
ATOM 4955 C CA . ARG A 1 675 ? -20.891 0.150 76.199 1.00 94.19 675 ARG A CA 1
ATOM 4956 C C . ARG A 1 675 ? -19.804 0.296 75.156 1.00 94.19 675 ARG A C 1
ATOM 4958 O O . ARG A 1 675 ? -19.160 1.335 75.050 1.00 94.19 675 ARG A O 1
ATOM 4965 N N . GLU A 1 676 ? -19.625 -0.768 74.383 1.00 95.88 676 GLU A N 1
ATOM 4966 C CA . GLU A 1 676 ? -18.682 -0.814 73.275 1.00 95.88 676 GLU A CA 1
ATOM 4967 C C . GLU A 1 676 ? -19.345 -1.483 72.069 1.00 95.88 676 GLU A C 1
ATOM 4969 O O . GLU A 1 676 ? -19.889 -2.592 72.172 1.00 95.88 676 GLU A O 1
ATOM 4974 N N . VAL A 1 677 ? -19.300 -0.793 70.931 1.00 97.50 677 VAL A N 1
ATOM 4975 C CA . VAL A 1 677 ? -19.808 -1.263 69.640 1.00 97.50 677 VAL A CA 1
ATOM 4976 C C . VAL A 1 677 ? -18.737 -1.022 68.588 1.00 97.50 677 VAL A C 1
ATOM 4978 O O . VAL A 1 677 ? -18.314 0.108 68.368 1.00 97.50 677 VAL A O 1
ATOM 4981 N N . GLU A 1 678 ? -18.320 -2.071 67.896 1.00 97.69 678 GLU A N 1
ATOM 4982 C CA . GLU A 1 678 ? -17.405 -1.979 66.764 1.00 97.69 678 GLU A CA 1
ATOM 4983 C C . GLU A 1 678 ? -18.201 -1.909 65.457 1.00 97.69 678 GLU A C 1
ATOM 4985 O O . GLU A 1 678 ? -18.980 -2.805 65.123 1.00 97.69 678 GLU A O 1
ATOM 4990 N N . LEU A 1 679 ? -17.992 -0.845 64.693 1.00 97.69 679 LEU A N 1
ATOM 4991 C CA . LEU A 1 679 ? -18.437 -0.723 63.315 1.00 97.69 679 LEU A CA 1
ATOM 4992 C C . LEU A 1 679 ? -17.384 -1.341 62.397 1.00 97.69 679 LEU A C 1
ATOM 4994 O O . LEU A 1 679 ? -16.281 -0.816 62.268 1.00 97.69 679 LEU A O 1
ATOM 4998 N N . VAL A 1 680 ? -17.745 -2.420 61.708 1.00 97.62 680 VAL A N 1
ATOM 4999 C CA . VAL A 1 680 ? -16.893 -3.075 60.711 1.00 97.62 680 VAL A CA 1
ATOM 5000 C C . VAL A 1 680 ? -17.420 -2.757 59.317 1.00 97.62 680 VAL A C 1
ATOM 5002 O O . VAL A 1 680 ? -18.513 -3.185 58.936 1.00 97.62 680 VAL A O 1
ATOM 5005 N N . ILE A 1 681 ? -16.623 -2.031 58.539 1.00 97.69 681 ILE A N 1
ATOM 5006 C CA . ILE A 1 681 ? -16.879 -1.705 57.138 1.00 97.69 681 ILE A CA 1
ATOM 5007 C C . ILE A 1 681 ? -16.056 -2.657 56.265 1.00 97.69 681 ILE A C 1
ATOM 5009 O O . ILE A 1 681 ? -14.899 -2.397 55.915 1.00 97.69 681 ILE A O 1
ATOM 5013 N N . ASN A 1 682 ? -16.664 -3.785 55.900 1.00 96.88 682 ASN A N 1
ATOM 5014 C CA . ASN A 1 682 ? -16.070 -4.736 54.966 1.00 96.88 682 ASN A CA 1
ATOM 5015 C C . ASN A 1 682 ? -16.058 -4.132 53.566 1.00 96.88 682 ASN A C 1
ATOM 5017 O O . ASN A 1 682 ? -17.117 -3.766 53.056 1.00 96.88 682 ASN A O 1
ATOM 5021 N N . ASN A 1 683 ? -14.885 -4.045 52.943 1.00 96.44 683 ASN A N 1
ATOM 5022 C CA . ASN A 1 683 ? -14.730 -3.424 51.635 1.00 96.44 683 ASN A CA 1
ATOM 5023 C C . ASN A 1 683 ? -13.665 -4.129 50.777 1.00 96.44 683 ASN A C 1
ATOM 5025 O O . ASN A 1 683 ? -12.914 -4.960 51.280 1.00 96.44 683 ASN A O 1
ATOM 5029 N N . ASN A 1 684 ? -13.641 -3.828 49.478 1.00 94.56 684 ASN A N 1
ATOM 5030 C CA . ASN A 1 684 ? -12.713 -4.419 48.507 1.00 94.56 684 ASN A CA 1
ATOM 5031 C C . ASN A 1 684 ? -11.458 -3.566 48.223 1.00 94.56 684 ASN A C 1
ATOM 5033 O O . ASN A 1 684 ? -10.785 -3.854 47.232 1.00 94.56 684 ASN A O 1
ATOM 5037 N N . SER A 1 685 ? -11.147 -2.541 49.034 1.00 95.12 685 SER A N 1
ATOM 5038 C CA . SER A 1 685 ? -9.811 -1.917 49.013 1.00 95.12 685 SER A CA 1
ATOM 5039 C C . SER A 1 685 ? -8.771 -2.926 49.516 1.00 95.12 685 SER A C 1
ATOM 5041 O O . SER A 1 685 ? -9.077 -3.697 50.432 1.00 95.12 685 SER A O 1
ATOM 5043 N N . PRO A 1 686 ? -7.538 -2.921 48.974 1.00 91.75 686 PRO A N 1
ATOM 5044 C CA . PRO A 1 686 ? -6.420 -3.680 49.532 1.00 91.75 686 PRO A CA 1
ATOM 5045 C C . PRO A 1 686 ? -6.161 -3.414 51.024 1.00 91.75 686 PRO A C 1
ATOM 5047 O O . PRO A 1 686 ? -5.613 -4.283 51.700 1.00 91.75 686 PRO A O 1
ATOM 5050 N N . ALA A 1 687 ? -6.550 -2.238 51.535 1.00 90.00 687 ALA A N 1
ATOM 5051 C CA . ALA A 1 687 ? -6.412 -1.857 52.942 1.00 90.00 687 ALA A CA 1
ATOM 5052 C C . ALA A 1 687 ? -7.589 -2.310 53.834 1.00 90.00 687 ALA A C 1
ATOM 5054 O O . ALA A 1 687 ? -7.490 -2.235 55.056 1.00 90.00 687 ALA A O 1
ATOM 5055 N N . GLY A 1 688 ? -8.707 -2.767 53.255 1.00 89.44 688 GLY A N 1
ATOM 5056 C CA . GLY A 1 688 ? -9.901 -3.184 53.997 1.00 89.44 688 GLY A CA 1
ATOM 5057 C C . GLY A 1 688 ? -9.780 -4.562 54.672 1.00 89.44 688 GLY A C 1
ATOM 5058 O O . GLY A 1 688 ? -8.939 -5.379 54.289 1.00 89.44 688 GLY A O 1
ATOM 5059 N N . PRO A 1 689 ? -10.661 -4.889 55.643 1.00 94.94 689 PRO A N 1
ATOM 5060 C CA . PRO A 1 689 ? -11.798 -4.099 56.139 1.00 94.94 689 PRO A CA 1
ATOM 5061 C C . PRO A 1 689 ? -11.395 -3.006 57.148 1.00 94.94 689 PRO A C 1
ATOM 5063 O O . PRO A 1 689 ? -10.429 -3.188 57.879 1.00 94.94 689 PRO A O 1
ATOM 5066 N N . THR A 1 690 ? -12.190 -1.932 57.241 1.00 96.94 690 THR A N 1
ATOM 5067 C CA . THR A 1 690 ? -11.990 -0.812 58.189 1.00 96.94 690 THR A CA 1
ATOM 5068 C C . THR A 1 690 ? -12.872 -0.980 59.427 1.00 96.94 690 THR A C 1
ATOM 5070 O O . THR A 1 690 ? -14.053 -1.305 59.298 1.00 96.94 690 THR A O 1
ATOM 5073 N N . ARG A 1 691 ? -12.327 -0.752 60.621 1.00 97.00 691 ARG A N 1
ATOM 5074 C CA . ARG A 1 691 ? -12.970 -0.919 61.929 1.00 97.00 691 ARG A CA 1
ATOM 5075 C C . ARG A 1 691 ? -12.913 0.379 62.720 1.00 97.00 691 ARG A C 1
ATOM 5077 O O . ARG A 1 691 ? -11.855 0.989 62.819 1.00 97.00 691 ARG A O 1
ATOM 5084 N N . ILE A 1 692 ? -14.037 0.777 63.304 1.00 97.94 692 ILE A N 1
ATOM 5085 C CA . ILE A 1 692 ? -14.140 1.938 64.197 1.00 97.94 692 ILE A CA 1
ATOM 5086 C C . ILE A 1 692 ? -14.861 1.482 65.459 1.00 97.94 692 ILE A C 1
ATOM 5088 O O . ILE A 1 692 ? -15.939 0.898 65.374 1.00 97.94 692 ILE A O 1
ATOM 5092 N N . THR A 1 693 ? -14.279 1.731 66.627 1.00 97.88 693 THR A N 1
ATOM 5093 C CA . THR A 1 693 ? -14.880 1.344 67.909 1.00 97.88 693 THR A CA 1
ATOM 5094 C C . THR A 1 693 ? -15.566 2.541 68.542 1.00 97.88 693 THR A C 1
ATOM 5096 O O . THR A 1 693 ? -14.919 3.539 68.827 1.00 97.88 693 THR A O 1
ATOM 5099 N N . PHE A 1 694 ? -16.859 2.434 68.815 1.00 97.88 694 PHE A N 1
ATOM 5100 C CA . PHE A 1 694 ? -17.613 3.418 69.581 1.00 97.88 694 PHE A CA 1
ATOM 5101 C C . PHE A 1 694 ? -17.696 2.992 71.042 1.00 97.88 694 PHE A C 1
ATOM 5103 O O . PHE A 1 694 ? -18.088 1.859 71.337 1.00 97.88 694 PHE A O 1
ATOM 5110 N N . ARG A 1 695 ? -17.357 3.905 71.951 1.00 96.12 695 ARG A N 1
ATOM 5111 C CA . ARG A 1 695 ? -17.518 3.744 73.398 1.00 96.12 695 ARG A CA 1
ATOM 5112 C C . ARG A 1 695 ? -18.462 4.797 73.938 1.00 96.12 695 ARG A C 1
ATOM 5114 O O . ARG A 1 695 ? -18.451 5.925 73.465 1.00 96.12 695 ARG A O 1
ATOM 5121 N N . TYR A 1 696 ? -19.287 4.415 74.900 1.00 95.38 696 TYR A N 1
ATOM 5122 C CA . TYR A 1 696 ? -20.140 5.347 75.631 1.00 95.38 696 TYR A CA 1
ATOM 5123 C C . TYR A 1 696 ? -20.530 4.766 76.986 1.00 95.38 696 TYR A C 1
ATOM 5125 O O . TYR A 1 696 ? -20.513 3.550 77.190 1.00 95.38 696 TYR A O 1
ATOM 5133 N N . THR A 1 697 ? -20.901 5.633 77.922 1.00 94.31 697 THR A N 1
ATOM 5134 C CA . THR A 1 697 ? -21.428 5.231 79.227 1.00 94.31 697 THR A CA 1
ATOM 5135 C C . THR A 1 697 ? -22.945 5.323 79.202 1.00 94.31 697 THR A C 1
ATOM 5137 O O . THR A 1 697 ? -23.509 6.410 79.083 1.00 94.31 697 THR A O 1
ATOM 5140 N N . ALA A 1 698 ? -23.621 4.181 79.331 1.00 90.44 698 ALA A N 1
ATOM 5141 C CA . ALA A 1 698 ? -25.065 4.154 79.480 1.00 90.44 698 ALA A CA 1
ATOM 5142 C C . ALA A 1 698 ? -25.452 4.486 80.930 1.00 90.44 698 ALA A C 1
ATOM 5144 O O . ALA A 1 698 ? -25.097 3.742 81.851 1.00 90.44 698 ALA A O 1
ATOM 5145 N N . ARG A 1 699 ? -26.187 5.577 81.162 1.00 85.00 699 ARG A N 1
ATOM 5146 C CA . ARG A 1 699 ? -26.695 5.928 82.501 1.00 85.00 699 ARG A CA 1
ATOM 5147 C C . ARG A 1 699 ? -28.161 5.550 82.642 1.00 85.00 699 ARG A C 1
ATOM 5149 O O . ARG A 1 699 ? -28.958 5.807 81.747 1.00 85.00 699 ARG A O 1
ATOM 5156 N N . ALA A 1 700 ? -28.518 4.933 83.766 1.00 77.00 700 ALA A N 1
ATOM 5157 C CA . ALA A 1 700 ? -29.925 4.805 84.125 1.00 77.00 700 ALA A CA 1
ATOM 5158 C C . ALA A 1 700 ? -30.480 6.209 84.400 1.00 77.00 700 ALA A C 1
ATOM 5160 O O . ALA A 1 700 ? -29.780 7.038 84.985 1.00 77.00 700 ALA A O 1
ATOM 5161 N N . LEU A 1 701 ? -31.708 6.470 83.960 1.00 71.69 701 LEU A N 1
ATOM 5162 C CA . LEU A 1 701 ? -32.459 7.617 84.456 1.00 71.69 701 LEU A CA 1
ATOM 5163 C C . LEU A 1 701 ? -32.695 7.400 85.963 1.00 71.69 701 LEU A C 1
ATOM 5165 O O . LEU A 1 701 ? -32.917 6.259 86.374 1.00 71.69 701 LEU A O 1
ATOM 5169 N N . LEU A 1 702 ? -32.550 8.452 86.775 1.00 73.25 702 LEU A N 1
ATOM 5170 C CA . LEU A 1 702 ? -32.798 8.379 88.218 1.00 73.25 702 LEU A CA 1
ATOM 5171 C C . LEU A 1 702 ? -34.298 8.097 88.418 1.00 73.25 702 LEU A C 1
ATOM 5173 O O . LEU A 1 702 ? -35.120 8.806 87.845 1.00 73.25 702 LEU A O 1
ATOM 5177 N N . ASP A 1 703 ? -34.613 6.995 89.095 1.00 74.75 703 ASP A N 1
ATOM 5178 C CA . ASP A 1 703 ? -35.961 6.495 89.408 1.00 74.75 703 ASP A CA 1
ATOM 5179 C C . ASP A 1 703 ? -35.876 5.954 90.839 1.00 74.75 703 ASP A C 1
ATOM 5181 O O . ASP A 1 703 ? -35.596 4.774 91.085 1.00 74.75 703 ASP A O 1
ATOM 5185 N N . CYS A 1 704 ? -35.924 6.876 91.791 1.00 80.56 704 CYS A N 1
ATOM 5186 C CA . CYS A 1 704 ? -35.657 6.619 93.197 1.00 80.56 704 CYS A CA 1
ATOM 5187 C C . CYS A 1 704 ? -36.781 5.801 93.851 1.00 80.56 704 CYS A C 1
ATOM 5189 O O . CYS A 1 704 ? -36.512 4.958 94.713 1.00 80.56 704 CYS A O 1
ATOM 5191 N N . ASN A 1 705 ? -38.023 5.990 93.396 1.00 77.56 705 ASN A N 1
ATOM 5192 C CA . ASN A 1 705 ? -39.204 5.266 93.867 1.00 77.56 705 ASN A CA 1
ATOM 5193 C C . ASN A 1 705 ? -39.415 3.922 93.124 1.00 77.56 705 ASN A C 1
ATOM 5195 O O . ASN A 1 705 ? -40.298 3.138 93.490 1.00 77.56 705 ASN A O 1
ATOM 5199 N N . ALA A 1 706 ? -38.566 3.621 92.133 1.00 79.12 706 ALA A N 1
ATOM 5200 C CA . ALA A 1 706 ? -38.529 2.401 91.329 1.00 79.12 706 ALA A CA 1
ATOM 5201 C C . ALA A 1 706 ? -39.867 2.067 90.646 1.00 79.12 706 ALA A C 1
ATOM 5203 O O . ALA A 1 706 ? -40.206 0.887 90.457 1.00 79.12 706 ALA A O 1
ATOM 5204 N N . ASN A 1 707 ? -40.652 3.086 90.299 1.00 78.38 707 ASN A N 1
ATOM 5205 C CA . ASN A 1 707 ? -41.982 2.914 89.722 1.00 78.38 707 ASN A CA 1
ATOM 5206 C C . ASN A 1 707 ? -41.944 2.728 88.185 1.00 78.38 707 ASN A C 1
ATOM 5208 O O . ASN A 1 707 ? -42.971 2.414 87.569 1.00 78.38 707 ASN A O 1
ATOM 5212 N N . GLY A 1 708 ? -40.761 2.849 87.570 1.00 73.44 708 GLY A N 1
ATOM 5213 C CA . GLY A 1 708 ? -40.535 2.732 86.131 1.00 73.44 708 GLY A CA 1
ATOM 5214 C C . GLY A 1 708 ? -40.711 4.041 85.355 1.00 73.44 708 GLY A C 1
ATOM 5215 O O . GLY A 1 708 ? -40.635 4.017 84.122 1.00 73.44 708 GLY A O 1
ATOM 5216 N N . GLN A 1 709 ? -40.955 5.158 86.038 1.00 77.69 709 GLN A N 1
ATOM 5217 C CA . GLN A 1 709 ? -40.865 6.521 85.528 1.00 77.69 709 GLN A CA 1
ATOM 5218 C C . GLN A 1 709 ? -39.640 7.201 86.151 1.00 77.69 709 GLN A C 1
ATOM 5220 O O . GLN A 1 709 ? -39.397 7.059 87.339 1.00 77.69 709 GLN A O 1
ATOM 5225 N N . PRO A 1 710 ? -38.848 7.946 85.370 1.00 78.62 710 PRO A N 1
ATOM 5226 C CA . PRO A 1 710 ? -37.796 8.785 85.927 1.00 78.62 710 PRO A CA 1
ATOM 5227 C C . PRO A 1 710 ? -38.348 9.834 86.898 1.00 78.62 710 PRO A C 1
ATOM 5229 O O . PRO A 1 710 ? -39.375 10.445 86.604 1.00 78.62 710 PRO A O 1
ATOM 5232 N N . ASP A 1 711 ? -37.587 10.151 87.938 1.00 79.50 711 ASP A N 1
ATOM 5233 C CA . ASP A 1 711 ? -37.877 11.161 88.965 1.00 79.50 711 ASP A CA 1
ATOM 5234 C C . ASP A 1 711 ? -38.342 12.499 88.362 1.00 79.50 711 ASP A C 1
ATOM 5236 O O . ASP A 1 711 ? -39.373 13.059 88.729 1.00 79.50 711 ASP A O 1
ATOM 5240 N N . ALA A 1 712 ? -37.645 12.972 87.323 1.00 78.56 712 ALA A N 1
ATOM 5241 C CA . ALA A 1 712 ? -38.001 14.205 86.621 1.00 78.56 712 ALA A CA 1
ATOM 5242 C C . ALA A 1 712 ? -39.377 14.140 85.926 1.00 78.56 712 ALA A C 1
ATOM 5244 O O . ALA A 1 712 ? -40.068 15.155 85.820 1.00 78.56 712 ALA A O 1
ATOM 5245 N N . ASN A 1 713 ? -39.788 12.962 85.441 1.00 82.00 713 ASN A N 1
ATOM 5246 C CA . ASN A 1 713 ? -41.121 12.760 84.875 1.00 82.00 713 ASN A CA 1
ATOM 5247 C C . ASN A 1 713 ? -42.178 12.658 85.973 1.00 82.00 713 ASN A C 1
ATOM 5249 O O . ASN A 1 713 ? -43.303 13.100 85.741 1.00 82.00 713 ASN A O 1
ATOM 5253 N N . ASP A 1 714 ? -41.843 12.105 87.137 1.00 82.25 714 ASP A N 1
ATOM 5254 C CA . ASP A 1 714 ? -42.771 12.033 88.261 1.00 82.25 714 ASP A CA 1
ATOM 5255 C C . ASP A 1 714 ? -43.114 13.421 88.807 1.00 82.25 714 ASP A C 1
ATOM 5257 O O . ASP A 1 714 ? -44.290 13.764 88.960 1.00 82.25 714 ASP A O 1
ATOM 5261 N N . ILE A 1 715 ? -42.099 14.270 88.968 1.00 83.44 715 ILE A N 1
ATOM 5262 C CA . ILE A 1 715 ? -42.265 15.663 89.398 1.00 83.44 715 ILE A CA 1
ATOM 5263 C C . ILE A 1 715 ? -43.014 16.468 88.326 1.00 83.44 715 ILE A C 1
ATOM 5265 O O . ILE A 1 715 ? -43.997 17.154 88.615 1.00 83.44 715 ILE A O 1
ATOM 5269 N N . ALA A 1 716 ? -42.619 16.350 87.051 1.00 85.25 716 ALA A N 1
ATOM 5270 C CA . ALA A 1 716 ? -43.248 17.100 85.960 1.00 85.25 716 ALA A CA 1
ATOM 5271 C C . ALA A 1 716 ? -44.715 16.703 85.707 1.00 85.25 716 ALA A C 1
ATOM 5273 O O . ALA A 1 716 ? -45.521 17.547 85.304 1.00 85.25 716 ALA A O 1
ATOM 5274 N N . ASN A 1 717 ? -45.073 15.434 85.934 1.00 83.44 717 ASN A N 1
ATOM 5275 C CA . ASN A 1 717 ? -46.452 14.950 85.822 1.00 83.44 717 ASN A CA 1
ATOM 5276 C C . ASN A 1 717 ? -47.263 15.144 87.116 1.00 83.44 717 ASN A C 1
ATOM 5278 O O . ASN A 1 717 ? -48.469 14.880 87.111 1.00 83.44 717 ASN A O 1
ATOM 5282 N N . GLY A 1 718 ? -46.630 15.616 88.197 1.00 82.50 718 GLY A N 1
ATOM 5283 C CA . GLY A 1 718 ? -47.232 15.776 89.520 1.00 82.50 718 GLY A CA 1
ATOM 5284 C C . GLY A 1 718 ? -47.626 14.451 90.176 1.00 82.50 718 GLY A C 1
ATOM 5285 O O . GLY A 1 718 ? -48.545 14.435 90.996 1.00 82.50 718 GLY A O 1
ATOM 5286 N N . THR A 1 719 ? -47.009 13.338 89.764 1.00 84.31 719 THR A N 1
ATOM 5287 C CA . THR A 1 719 ? -47.192 12.019 90.387 1.00 84.31 719 THR A CA 1
ATOM 5288 C C . THR A 1 719 ? -46.357 11.855 91.651 1.00 84.31 719 THR A C 1
ATOM 5290 O O . THR A 1 719 ? -46.797 11.113 92.526 1.00 84.31 719 THR A O 1
ATOM 5293 N N . SER A 1 720 ? -45.269 12.618 91.785 1.00 87.94 720 SER A N 1
ATOM 5294 C CA . SER A 1 720 ? -44.524 12.802 93.036 1.00 87.94 720 SER A CA 1
ATOM 5295 C C . SER A 1 720 ? -44.327 14.295 93.324 1.00 87.94 720 SER A C 1
ATOM 5297 O O . SER A 1 720 ? -44.343 15.119 92.404 1.00 87.94 720 SER A O 1
ATOM 5299 N N . ALA A 1 721 ? -44.218 14.652 94.604 1.00 87.25 721 ALA A N 1
ATOM 5300 C CA . ALA A 1 721 ? -43.966 16.022 95.050 1.00 87.25 721 ALA A CA 1
ATOM 5301 C C . ALA A 1 721 ? -42.453 16.303 95.116 1.00 87.25 721 ALA A C 1
ATOM 5303 O O . ALA A 1 721 ? -41.672 15.366 95.226 1.00 87.25 721 ALA A O 1
ATOM 5304 N N . ASP A 1 722 ? -42.075 17.570 94.964 1.00 88.56 722 ASP A N 1
ATOM 5305 C CA . ASP A 1 722 ? -40.704 18.094 95.079 1.00 88.56 722 ASP A CA 1
ATOM 5306 C C . ASP A 1 722 ? -40.840 19.495 95.688 1.00 88.56 722 ASP A C 1
ATOM 5308 O O . ASP A 1 722 ? -41.075 20.491 94.989 1.00 88.56 722 ASP A O 1
ATOM 5312 N N . CYS A 1 723 ? -40.911 19.544 97.012 1.00 87.88 723 CYS A N 1
ATOM 5313 C CA . CYS A 1 723 ? -41.266 20.748 97.752 1.00 87.88 723 CYS A CA 1
ATOM 5314 C C . CYS A 1 723 ? -40.092 21.728 97.900 1.00 87.88 723 CYS A C 1
ATOM 5316 O O . CYS A 1 723 ? -40.344 22.932 98.030 1.00 87.88 723 CYS A O 1
ATOM 5318 N N . ASP A 1 724 ? -38.841 21.258 97.830 1.00 86.06 724 ASP A N 1
ATOM 5319 C CA . ASP A 1 724 ? -37.633 22.094 97.884 1.00 86.06 724 ASP A CA 1
ATOM 5320 C C . ASP A 1 724 ? -37.069 22.441 96.491 1.00 86.06 724 ASP A C 1
ATOM 5322 O O . ASP A 1 724 ? -36.300 23.402 96.350 1.00 86.06 724 ASP A O 1
ATOM 5326 N N . GLY A 1 725 ? -37.543 21.761 95.445 1.00 86.38 725 GLY A N 1
ATOM 5327 C CA . GLY A 1 725 ? -37.224 22.027 94.047 1.00 86.38 725 GLY A CA 1
ATOM 5328 C C . GLY A 1 725 ? -35.845 21.520 93.633 1.00 86.38 725 GLY A C 1
ATOM 5329 O O . GLY A 1 725 ? -35.271 22.067 92.680 1.00 86.38 725 GLY A O 1
ATOM 5330 N N . ASP A 1 726 ? -35.274 20.553 94.355 1.00 83.12 726 ASP A N 1
ATOM 5331 C CA . ASP A 1 726 ? -33.935 20.022 94.084 1.00 83.12 726 ASP A CA 1
ATOM 5332 C C . ASP A 1 726 ? -33.905 18.993 92.933 1.00 83.12 726 ASP A C 1
ATOM 5334 O O . ASP A 1 726 ? -32.827 18.638 92.435 1.00 83.12 726 ASP A O 1
ATOM 5338 N N . GLY A 1 727 ? -35.082 18.604 92.428 1.00 79.88 727 GLY A N 1
ATOM 5339 C CA . GLY A 1 727 ? -35.254 17.649 91.338 1.00 79.88 727 GLY A CA 1
ATOM 5340 C C . GLY A 1 727 ? -35.254 16.183 91.779 1.00 79.88 727 GLY A C 1
ATOM 5341 O O . GLY A 1 727 ? -35.234 15.307 90.906 1.00 79.88 727 GLY A O 1
ATOM 5342 N N . VAL A 1 728 ? -35.276 15.910 93.086 1.00 84.31 728 VAL A N 1
ATOM 5343 C CA . VAL A 1 728 ? -35.490 14.596 93.699 1.00 84.31 728 VAL A CA 1
ATOM 5344 C C . VAL A 1 728 ? -36.888 14.579 94.332 1.00 84.31 728 VAL A C 1
ATOM 5346 O O . VAL A 1 728 ? -37.233 15.495 95.061 1.00 84.31 728 VAL A O 1
ATOM 5349 N N . PRO A 1 729 ? -37.722 13.558 94.071 1.00 88.44 729 PRO A N 1
ATOM 5350 C CA . PRO A 1 729 ? -39.022 13.440 94.715 1.00 88.44 729 PRO A CA 1
ATOM 5351 C C . PRO A 1 729 ? -38.933 13.399 96.247 1.00 88.44 729 PRO A C 1
ATOM 5353 O O . PRO A 1 729 ? -38.099 12.663 96.782 1.00 88.44 729 PRO A O 1
ATOM 5356 N N . ASP A 1 730 ? -39.866 14.066 96.931 1.00 86.81 730 ASP A N 1
ATOM 5357 C CA . ASP A 1 730 ? -39.956 14.142 98.399 1.00 86.81 730 ASP A CA 1
ATOM 5358 C C . ASP A 1 730 ? -39.894 12.742 99.041 1.00 86.81 730 ASP A C 1
ATOM 5360 O O . ASP A 1 730 ? -39.152 12.476 99.980 1.00 86.81 730 ASP A O 1
ATOM 5364 N N . GLU A 1 731 ? -40.611 11.770 98.475 1.00 84.25 731 GLU A N 1
ATOM 5365 C CA . GLU A 1 731 ? -40.636 10.373 98.942 1.00 84.25 731 GLU A CA 1
ATOM 5366 C C . GLU A 1 731 ? -39.281 9.639 98.899 1.00 84.25 731 GLU A C 1
ATOM 5368 O O . GLU A 1 731 ? -39.154 8.526 99.418 1.00 84.25 731 GLU A O 1
ATOM 5373 N N . CYS A 1 732 ? -38.277 10.242 98.271 1.00 85.56 732 CYS A N 1
ATOM 5374 C CA . CYS A 1 732 ? -36.918 9.736 98.145 1.00 85.56 732 CYS A CA 1
ATOM 5375 C C . CYS A 1 732 ? -35.891 10.549 98.935 1.00 85.56 732 CYS A C 1
ATOM 5377 O O . CYS A 1 732 ? -34.693 10.243 98.879 1.00 85.56 732 CYS A O 1
ATOM 5379 N N . GLN A 1 733 ? -36.346 11.553 99.678 1.00 86.69 733 GLN A N 1
ATOM 5380 C CA . GLN A 1 733 ? -35.536 12.381 100.556 1.00 86.69 733 GLN A CA 1
ATOM 5381 C C . GLN A 1 733 ? -35.786 11.999 102.035 1.00 86.69 733 GLN A C 1
ATOM 5383 O O . GLN A 1 733 ? -36.736 11.275 102.345 1.00 86.69 733 GLN A O 1
ATOM 5388 N N . PRO A 1 734 ? -34.880 12.366 102.961 1.00 85.94 734 PRO A N 1
ATOM 5389 C CA . PRO A 1 734 ? -35.020 12.034 104.378 1.00 85.94 734 PRO A CA 1
ATOM 5390 C C . PRO A 1 734 ? -36.225 12.727 105.031 1.00 85.94 734 PRO A C 1
ATOM 5392 O O . PRO A 1 734 ? -36.453 13.912 104.810 1.00 85.94 734 PRO A O 1
ATOM 5395 N N . ASP A 1 735 ? -36.933 11.972 105.865 1.00 83.94 735 ASP A N 1
ATOM 5396 C CA . ASP A 1 735 ? -37.978 12.424 106.788 1.00 83.94 735 ASP A CA 1
ATOM 5397 C C . ASP A 1 735 ? -37.621 11.810 108.153 1.00 83.94 735 ASP A C 1
ATOM 5399 O O . ASP A 1 735 ? -37.760 10.596 108.373 1.00 83.94 735 ASP A O 1
ATOM 5403 N N . SER A 1 736 ? -36.978 12.610 108.999 1.00 85.81 736 SER A N 1
ATOM 5404 C CA . SER A 1 736 ? -36.314 12.163 110.222 1.00 85.81 736 SER A CA 1
ATOM 5405 C C . SER A 1 736 ? -37.298 11.874 111.356 1.00 85.81 736 SER A C 1
ATOM 5407 O O . SER A 1 736 ? -37.006 11.016 112.202 1.00 85.81 736 SER A O 1
ATOM 5409 N N . ASP A 1 737 ? -38.469 12.507 111.364 1.00 77.38 737 ASP A N 1
ATOM 5410 C CA . ASP A 1 737 ? -39.511 12.303 112.375 1.00 77.38 737 ASP A CA 1
ATOM 5411 C C . ASP A 1 737 ? -40.712 11.470 111.886 1.00 77.38 737 ASP A C 1
ATOM 5413 O O . ASP A 1 737 ? -41.448 10.902 112.706 1.00 77.38 737 ASP A O 1
ATOM 5417 N N . GLY A 1 738 ? -40.827 11.261 110.575 1.00 81.25 738 GLY A N 1
ATOM 5418 C CA . GLY A 1 738 ? -41.794 10.384 109.928 1.00 81.25 738 GLY A CA 1
ATOM 5419 C C . GLY A 1 738 ? -43.190 10.986 109.791 1.00 81.25 738 GLY A C 1
ATOM 5420 O O . GLY A 1 738 ? -44.164 10.219 109.717 1.00 81.25 738 GLY A O 1
ATOM 5421 N N . ASP A 1 739 ? -43.326 12.311 109.824 1.00 77.81 739 ASP A N 1
ATOM 5422 C CA . ASP A 1 739 ? -44.624 12.987 109.815 1.00 77.81 739 ASP A CA 1
ATOM 5423 C C . ASP A 1 739 ? -45.251 13.144 108.413 1.00 77.81 739 ASP A C 1
ATOM 5425 O O . ASP A 1 739 ? -46.463 13.407 108.288 1.00 77.81 739 ASP A O 1
ATOM 5429 N N . GLY A 1 740 ? -44.468 12.851 107.369 1.00 78.56 740 GLY A N 1
ATOM 5430 C CA . GLY A 1 740 ? -44.853 12.913 105.963 1.00 78.56 740 GLY A CA 1
ATOM 5431 C C . GLY A 1 740 ? -44.436 14.191 105.231 1.00 78.56 740 GLY A C 1
ATOM 5432 O O . GLY A 1 740 ? -44.823 14.337 104.067 1.00 78.56 740 GLY A O 1
ATOM 5433 N N . VAL A 1 741 ? -43.687 15.092 105.868 1.00 81.81 741 VAL A N 1
ATOM 5434 C CA . VAL A 1 741 ? -42.981 16.223 105.250 1.00 81.81 741 VAL A CA 1
ATOM 5435 C C . VAL A 1 741 ? -41.477 15.968 105.373 1.00 81.81 741 VAL A C 1
ATOM 5437 O O . VAL A 1 741 ? -40.988 15.617 106.433 1.00 81.81 741 VAL A O 1
ATOM 5440 N N . ILE A 1 742 ? -40.723 16.109 104.282 1.00 86.25 742 ILE A N 1
ATOM 5441 C CA . ILE A 1 742 ? -39.272 15.867 104.317 1.00 86.25 742 ILE A CA 1
ATOM 5442 C C . ILE A 1 742 ? -38.541 16.934 105.133 1.00 86.25 742 ILE A C 1
ATOM 5444 O O . ILE A 1 742 ? -38.949 18.097 105.135 1.00 86.25 742 ILE A O 1
ATOM 5448 N N . ASP A 1 743 ? -37.382 16.582 105.693 1.00 83.00 743 ASP A N 1
ATOM 5449 C CA . ASP A 1 743 ? -36.557 17.474 106.525 1.00 83.00 743 ASP A CA 1
ATOM 5450 C C . ASP A 1 743 ? -36.254 18.824 105.844 1.00 83.00 743 ASP A C 1
ATOM 5452 O O . ASP A 1 743 ? -36.103 19.852 106.500 1.00 83.00 743 ASP A O 1
ATOM 5456 N N . ALA A 1 744 ? -36.128 18.833 104.511 1.00 83.69 744 ALA A N 1
ATOM 5457 C CA . ALA A 1 744 ? -35.816 20.027 103.722 1.00 83.69 744 ALA A CA 1
ATOM 5458 C C . ALA A 1 744 ? -37.001 21.001 103.566 1.00 83.69 744 ALA A C 1
ATOM 5460 O O . ALA A 1 744 ? -36.793 22.184 103.280 1.00 83.69 744 ALA A O 1
ATOM 5461 N N . CYS A 1 745 ? -38.226 20.517 103.770 1.00 84.25 745 CYS A N 1
ATOM 5462 C CA . CYS A 1 745 ? -39.472 21.272 103.637 1.00 84.25 745 CYS A CA 1
ATOM 5463 C C . CYS A 1 745 ? -40.260 21.375 104.938 1.00 84.25 745 CYS A C 1
ATOM 5465 O O . CYS A 1 745 ? -41.334 21.983 104.947 1.00 84.25 745 CYS A O 1
ATOM 5467 N N . ASP A 1 746 ? -39.741 20.786 106.009 1.00 81.62 746 ASP A N 1
ATOM 5468 C CA . ASP A 1 746 ? -40.340 20.833 107.323 1.00 81.62 746 ASP A CA 1
ATOM 5469 C C . ASP A 1 746 ? -39.777 22.001 108.144 1.00 81.62 746 ASP A C 1
ATOM 5471 O O . ASP A 1 746 ? -38.574 22.272 108.189 1.00 81.62 746 ASP A O 1
ATOM 5475 N N . GLU A 1 747 ? -40.677 22.725 108.802 1.00 76.56 747 GLU A N 1
ATOM 5476 C CA . GLU A 1 747 ? -40.315 23.790 109.733 1.00 76.56 747 GLU A CA 1
ATOM 5477 C C . GLU A 1 747 ? -39.753 23.211 111.046 1.00 76.56 747 GLU A C 1
ATOM 5479 O O . GLU A 1 747 ? -39.050 23.932 111.764 1.00 76.56 747 GLU A O 1
ATOM 5484 N N . CYS A 1 748 ? -39.998 21.919 111.328 1.00 76.88 748 CYS A N 1
ATOM 5485 C CA . CYS A 1 748 ? -39.530 21.207 112.519 1.00 76.88 748 CYS A CA 1
ATOM 5486 C C . CYS A 1 748 ? -38.959 19.800 112.253 1.00 76.88 748 CYS A C 1
ATOM 5488 O O . CYS A 1 748 ? -39.467 18.840 112.818 1.00 76.88 748 CYS A O 1
ATOM 5490 N N . PRO A 1 749 ? -37.796 19.685 111.584 1.00 76.56 749 PRO A N 1
ATOM 5491 C CA . PRO A 1 749 ? -37.302 18.434 110.978 1.00 76.56 749 PRO A CA 1
ATOM 5492 C C . PRO A 1 749 ? -37.064 17.219 111.897 1.00 76.56 749 PRO A C 1
ATOM 5494 O O . PRO A 1 749 ? -36.654 16.166 111.430 1.00 76.56 749 PRO A O 1
ATOM 5497 N N . ASP A 1 750 ? -37.201 17.367 113.214 1.00 75.75 750 ASP A N 1
ATOM 5498 C CA . ASP A 1 750 ? -36.927 16.318 114.202 1.00 75.75 750 ASP A CA 1
ATOM 5499 C C . ASP A 1 750 ? -38.161 15.995 115.084 1.00 75.75 750 ASP A C 1
ATOM 5501 O O . ASP A 1 750 ? -38.049 15.175 116.008 1.00 75.75 750 ASP A O 1
ATOM 5505 N N . ILE A 1 751 ? -39.312 16.664 114.889 1.00 70.94 751 ILE A N 1
ATOM 5506 C CA . ILE A 1 751 ? -40.513 16.557 115.741 1.00 70.94 751 ILE A CA 1
ATOM 5507 C C . ILE A 1 751 ? -41.807 16.756 114.920 1.00 70.94 751 ILE A C 1
ATOM 5509 O O . ILE A 1 751 ? -42.087 17.877 114.504 1.00 70.94 751 ILE A O 1
ATOM 5513 N N . ASP A 1 752 ? -42.657 15.709 114.877 1.00 73.25 752 ASP A N 1
ATOM 5514 C CA . ASP A 1 752 ? -43.951 15.676 114.158 1.00 73.25 752 ASP A CA 1
ATOM 5515 C C . ASP A 1 752 ? -44.744 16.977 114.307 1.00 73.25 752 ASP A C 1
ATOM 5517 O O . ASP A 1 752 ? -45.146 17.355 115.419 1.00 73.25 752 ASP A O 1
ATOM 5521 N N . ASN A 1 753 ? -45.028 17.621 113.171 1.00 64.62 753 ASN A N 1
ATOM 5522 C CA . ASN A 1 753 ? -45.628 18.948 113.118 1.00 64.62 753 ASN A CA 1
ATOM 5523 C C . ASN A 1 753 ? -47.076 19.055 113.629 1.00 64.62 753 ASN A C 1
ATOM 5525 O O . ASN A 1 753 ? -47.680 20.135 113.634 1.00 64.62 753 ASN A O 1
ATOM 5529 N N . ARG A 1 754 ? -47.647 17.937 114.081 1.00 67.31 754 ARG A N 1
ATOM 5530 C CA . ARG A 1 754 ? -48.960 17.843 114.735 1.00 67.31 754 ARG A CA 1
ATOM 5531 C C . ARG A 1 754 ? -48.858 17.769 116.257 1.00 67.31 754 ARG A C 1
ATOM 5533 O O . ARG A 1 754 ? -49.898 17.648 116.910 1.00 67.31 754 ARG A O 1
ATOM 5540 N N . SER A 1 755 ? -47.649 17.789 116.821 1.00 67.56 755 SER A N 1
ATOM 5541 C CA . SER A 1 755 ? -47.434 17.853 118.266 1.00 67.56 755 SER A CA 1
ATOM 5542 C C . SER A 1 755 ? -47.670 19.282 118.755 1.00 67.56 755 SER A C 1
ATOM 5544 O O . SER A 1 755 ? -46.775 20.113 118.770 1.00 67.56 755 SER A O 1
ATOM 5546 N N . ASP A 1 756 ? -48.912 19.560 119.125 1.00 69.31 756 ASP A N 1
ATOM 5547 C CA . ASP A 1 756 ? -49.329 20.736 119.891 1.00 69.31 756 ASP A CA 1
ATOM 5548 C C . ASP A 1 756 ? -49.865 20.192 121.218 1.00 69.31 756 ASP A C 1
ATOM 5550 O O . ASP A 1 756 ? -50.983 19.668 121.302 1.00 69.31 756 ASP A O 1
ATOM 5554 N N . ARG A 1 757 ? -48.988 20.110 122.220 1.00 76.62 757 ARG A N 1
ATOM 5555 C CA . ARG A 1 757 ? -49.263 19.343 123.439 1.00 76.62 757 ARG A CA 1
ATOM 5556 C C . ARG A 1 757 ? -50.218 20.062 124.380 1.00 76.62 757 ARG A C 1
ATOM 5558 O O . ARG A 1 757 ? -50.912 19.384 125.151 1.00 76.62 757 ARG A O 1
ATOM 5565 N N . ASP A 1 758 ? -50.247 21.385 124.356 1.00 68.19 758 ASP A N 1
ATOM 5566 C CA . ASP A 1 758 ? -51.104 22.200 125.210 1.00 68.19 758 ASP A CA 1
ATOM 5567 C C . ASP A 1 758 ? -52.321 22.808 124.481 1.00 68.19 758 ASP A C 1
ATOM 5569 O O . ASP A 1 758 ? -53.165 23.427 125.141 1.00 68.19 758 ASP A O 1
ATOM 5573 N N . ASP A 1 759 ? -52.509 22.463 123.198 1.00 71.00 759 ASP A N 1
ATOM 5574 C CA . ASP A 1 759 ? -53.645 22.823 122.332 1.00 71.00 759 ASP A CA 1
ATOM 5575 C C . ASP A 1 759 ? -53.778 24.357 122.149 1.00 71.00 759 ASP A C 1
ATOM 5577 O O . ASP A 1 759 ? -54.894 24.889 122.011 1.00 71.00 759 ASP A O 1
ATOM 5581 N N . ASP A 1 760 ? -52.666 25.098 122.177 1.00 71.62 760 ASP A N 1
ATOM 5582 C CA . ASP A 1 760 ? -52.655 26.561 122.031 1.00 71.62 760 ASP A CA 1
ATOM 5583 C C . ASP A 1 760 ? -52.659 27.030 120.557 1.00 71.62 760 ASP A C 1
ATOM 5585 O O . ASP A 1 760 ? -52.996 28.186 120.253 1.00 71.62 760 ASP A O 1
ATOM 5589 N N . GLY A 1 761 ? -52.418 26.102 119.626 1.00 72.94 761 GLY A N 1
ATOM 5590 C CA . GLY A 1 761 ? -52.385 26.321 118.184 1.00 72.94 761 GLY A CA 1
ATOM 5591 C C . GLY A 1 761 ? -51.000 26.644 117.617 1.00 72.94 761 GLY A C 1
ATOM 5592 O O . GLY A 1 761 ? -50.917 26.952 116.421 1.00 72.94 761 GLY A O 1
ATOM 5593 N N . VAL A 1 762 ? -49.941 26.599 118.428 1.00 71.88 762 VAL A N 1
ATOM 5594 C CA . VAL A 1 762 ? -48.527 26.683 118.042 1.00 71.88 762 VAL A CA 1
ATOM 5595 C C . VAL A 1 762 ? -47.882 25.313 118.266 1.00 71.88 762 VAL A C 1
ATOM 5597 O O . VAL A 1 762 ? -48.036 24.686 119.300 1.00 71.88 762 VAL A O 1
ATOM 5600 N N . ASN A 1 763 ? -47.154 24.816 117.270 1.00 69.50 763 ASN A N 1
ATOM 5601 C CA . ASN A 1 763 ? -46.474 23.524 117.364 1.00 69.50 763 ASN A CA 1
ATOM 5602 C C . ASN A 1 763 ? -45.356 23.560 118.431 1.00 69.50 763 ASN A C 1
ATOM 5604 O O . ASN A 1 763 ? -44.589 24.525 118.463 1.00 69.50 763 ASN A O 1
ATOM 5608 N N . ASP A 1 764 ? -45.219 22.499 119.238 1.00 70.75 764 ASP A N 1
ATOM 5609 C CA . ASP A 1 764 ? -44.270 22.345 120.357 1.00 70.75 764 ASP A CA 1
ATOM 5610 C C . ASP A 1 764 ? -42.824 22.751 120.000 1.00 70.75 764 ASP A C 1
ATOM 5612 O O . ASP A 1 764 ? -42.069 23.237 120.840 1.00 70.75 764 ASP A O 1
ATOM 5616 N N . CYS A 1 765 ? -42.391 22.520 118.760 1.00 73.62 765 CYS A N 1
ATOM 5617 C CA . CYS A 1 765 ? -41.040 22.853 118.288 1.00 73.62 765 CYS A CA 1
ATOM 5618 C C . CYS A 1 765 ? -40.839 24.349 117.968 1.00 73.62 765 CYS A C 1
ATOM 5620 O O . CYS A 1 765 ? -39.702 24.830 117.949 1.00 73.62 765 CYS A O 1
ATOM 5622 N N . LEU A 1 766 ? -41.929 25.079 117.714 1.00 71.25 766 LEU A N 1
ATOM 5623 C CA . LEU A 1 766 ? -41.965 26.524 117.465 1.00 71.25 766 LEU A CA 1
ATOM 5624 C C . LEU A 1 766 ? -42.472 27.308 118.684 1.00 71.25 766 LEU A C 1
ATOM 5626 O O . LEU A 1 766 ? -42.384 28.541 118.691 1.00 71.25 766 LEU A O 1
ATOM 5630 N N . ASP A 1 767 ? -42.951 26.609 119.713 1.00 67.12 767 ASP A N 1
ATOM 5631 C CA . ASP A 1 767 ? -43.338 27.178 120.993 1.00 67.12 767 ASP A CA 1
ATOM 5632 C C . ASP A 1 767 ? -42.165 27.191 121.994 1.00 67.12 767 ASP A C 1
ATOM 5634 O O . ASP A 1 767 ? -41.457 26.214 122.234 1.00 67.12 767 ASP A O 1
ATOM 5638 N N . ALA A 1 768 ? -41.938 28.354 122.603 1.00 69.50 768 ALA A N 1
ATOM 5639 C CA . ALA A 1 768 ? -40.919 28.528 123.629 1.00 69.50 768 ALA A CA 1
ATOM 5640 C C . ALA A 1 768 ? -41.317 27.889 124.973 1.00 69.50 768 ALA A C 1
ATOM 5642 O O . ALA A 1 768 ? -40.437 27.689 125.822 1.00 69.50 768 ALA A O 1
ATOM 5643 N N . PHE A 1 769 ? -42.606 27.586 125.181 1.00 69.94 769 PHE A N 1
ATOM 5644 C CA . PHE A 1 769 ? -43.137 26.977 126.402 1.00 69.94 769 PHE A CA 1
ATOM 5645 C C . PHE A 1 769 ? -44.149 25.845 126.112 1.00 69.94 769 PHE A C 1
ATOM 5647 O O . PHE A 1 769 ? -45.289 25.976 126.541 1.00 69.94 769 PHE A O 1
ATOM 5654 N N . PRO A 1 770 ? -43.711 24.690 125.561 1.00 67.44 770 PRO A N 1
ATOM 5655 C CA . PRO A 1 770 ? -44.566 23.636 124.963 1.00 67.44 770 PRO A CA 1
ATOM 5656 C C . PRO A 1 770 ? -45.541 22.885 125.899 1.00 67.44 770 PRO A C 1
ATOM 5658 O O . PRO A 1 770 ? -46.032 21.808 125.573 1.00 67.44 770 PRO A O 1
ATOM 5661 N N . ASP A 1 771 ? -45.718 23.352 127.134 1.00 68.38 771 ASP A N 1
ATOM 5662 C CA . ASP A 1 771 ? -46.617 22.773 128.135 1.00 68.38 771 ASP A CA 1
ATOM 5663 C C . ASP A 1 771 ? -47.467 23.873 128.844 1.00 68.38 771 ASP A C 1
ATOM 5665 O O . ASP A 1 771 ? -48.094 23.581 129.874 1.00 68.38 771 ASP A O 1
ATOM 5669 N N . ASP A 1 772 ? -47.452 25.137 128.387 1.00 66.31 772 ASP A N 1
ATOM 5670 C CA . ASP A 1 772 ? -48.142 26.284 129.011 1.00 66.31 772 ASP A CA 1
ATOM 5671 C C . ASP A 1 772 ? -49.143 26.992 128.062 1.00 66.31 772 ASP A C 1
ATOM 5673 O O . ASP A 1 772 ? -48.780 27.950 127.377 1.00 66.31 772 ASP A O 1
ATOM 5677 N N . PRO A 1 773 ? -50.452 26.674 128.148 1.00 65.56 773 PRO A N 1
ATOM 5678 C CA . PRO A 1 773 ? -51.475 27.130 127.195 1.00 65.56 773 PRO A CA 1
ATOM 5679 C C . PRO A 1 773 ? -51.881 28.619 127.315 1.00 65.56 773 PRO A C 1
ATOM 5681 O O . PRO A 1 773 ? -52.952 29.020 126.845 1.00 65.56 773 PRO A O 1
ATOM 5684 N N . PHE A 1 774 ? -51.108 29.455 128.021 1.00 62.28 774 PHE A N 1
ATOM 5685 C CA . PHE A 1 774 ? -51.425 30.866 128.291 1.00 62.28 774 PHE A CA 1
ATOM 5686 C C . PHE A 1 774 ? -50.198 31.796 128.233 1.00 62.28 774 PHE A C 1
ATOM 5688 O O . PHE A 1 774 ? -49.854 32.399 129.249 1.00 62.28 774 PHE A O 1
ATOM 5695 N N . ASP A 1 775 ? -49.561 31.922 127.063 1.00 58.72 775 ASP A N 1
ATOM 5696 C CA . ASP A 1 775 ? -48.754 33.049 126.518 1.00 58.72 775 ASP A CA 1
ATOM 5697 C C . ASP A 1 775 ? -48.023 34.066 127.450 1.00 58.72 775 ASP A C 1
ATOM 5699 O O . ASP A 1 775 ? -47.718 35.200 127.061 1.00 58.72 775 ASP A O 1
ATOM 5703 N N . GLY A 1 776 ? -47.643 33.692 128.672 1.00 55.81 776 GLY A N 1
ATOM 5704 C CA . GLY A 1 776 ? -46.713 34.440 129.517 1.00 55.81 776 GLY A CA 1
ATOM 5705 C C . GLY A 1 776 ? -47.210 35.763 130.130 1.00 55.81 776 GLY A C 1
ATOM 5706 O O . GLY A 1 776 ? -46.377 36.614 130.458 1.00 55.81 776 GLY A O 1
ATOM 5707 N N . GLN A 1 777 ? -48.511 35.977 130.386 1.00 45.03 777 GLN A N 1
ATOM 5708 C CA . GLN A 1 777 ? -49.001 37.190 131.091 1.00 45.03 777 GLN A CA 1
ATOM 5709 C C . GLN A 1 777 ? -49.322 37.007 132.593 1.00 45.03 777 GLN A C 1
ATOM 5711 O O . GLN A 1 777 ? -50.456 37.109 133.049 1.00 45.03 777 GLN A O 1
ATOM 5716 N N . GLY A 1 778 ? -48.245 36.822 133.366 1.00 45.78 778 GLY A N 1
ATOM 5717 C CA . GLY A 1 778 ? -47.939 37.341 134.715 1.00 45.78 778 GLY A CA 1
ATOM 5718 C C . GLY A 1 778 ? -49.004 37.541 135.816 1.00 45.78 778 GLY A C 1
ATOM 5719 O O . GLY A 1 778 ? -49.854 38.427 135.742 1.00 45.78 778 GLY A O 1
ATOM 5720 N N . ASN A 1 779 ? -48.736 36.955 136.995 1.00 39.62 779 ASN A N 1
ATOM 5721 C CA . ASN A 1 779 ? -48.641 37.716 138.254 1.00 39.62 779 ASN A CA 1
ATOM 5722 C C . ASN A 1 779 ? -47.858 37.012 139.392 1.00 39.62 779 ASN A C 1
ATOM 5724 O O . ASN A 1 779 ? -48.276 36.020 139.969 1.00 39.62 779 ASN A O 1
ATOM 5728 N N . ASN A 1 780 ? -46.761 37.680 139.775 1.00 39.19 780 ASN A N 1
ATOM 5729 C CA . ASN A 1 780 ? -46.218 37.875 141.127 1.00 39.19 780 ASN A CA 1
ATOM 5730 C C . ASN A 1 780 ? -46.060 36.675 142.082 1.00 39.19 780 ASN A C 1
ATOM 5732 O O . ASN A 1 780 ? -47.002 36.296 142.773 1.00 39.19 780 ASN A O 1
ATOM 5736 N N . ALA A 1 781 ? -44.800 36.324 142.363 1.00 36.81 781 ALA A N 1
ATOM 5737 C CA . ALA A 1 781 ? -44.121 36.782 143.587 1.00 36.81 781 ALA A CA 1
ATOM 5738 C C . ALA A 1 781 ? -42.661 36.278 143.642 1.00 36.81 781 ALA A C 1
ATOM 5740 O O . ALA A 1 781 ? -42.389 35.174 144.104 1.00 36.81 781 ALA A O 1
ATOM 5741 N N . ASP A 1 782 ? -41.729 37.133 143.214 1.00 46.97 782 ASP A N 1
ATOM 5742 C CA . ASP A 1 782 ? -40.314 37.124 143.627 1.00 46.97 782 ASP A CA 1
ATOM 5743 C C . ASP A 1 782 ? -40.242 37.389 145.143 1.00 46.97 782 ASP A C 1
ATOM 5745 O O . ASP A 1 782 ? -41.011 38.237 145.621 1.00 46.97 782 ASP A O 1
ATOM 5749 N N . PRO A 1 783 ? -39.436 36.665 145.952 1.00 44.56 783 PRO A N 1
ATOM 5750 C CA . PRO A 1 783 ? -38.169 37.262 146.404 1.00 44.56 783 PRO A CA 1
ATOM 5751 C C . PRO A 1 783 ? -37.174 36.231 146.976 1.00 44.56 783 PRO A C 1
ATOM 5753 O O . PRO A 1 783 ? -37.303 35.865 148.147 1.00 44.56 783 PRO A O 1
ATOM 5756 N N . ASN A 1 784 ? -36.146 35.791 146.246 1.00 33.72 784 ASN A N 1
ATOM 5757 C CA . ASN A 1 784 ? -34.868 35.474 146.907 1.00 33.72 784 ASN A CA 1
ATOM 5758 C C . ASN A 1 784 ? -33.730 35.064 145.976 1.00 33.72 784 ASN A C 1
ATOM 5760 O O . ASN A 1 784 ? -33.816 34.090 145.239 1.00 33.72 784 ASN A O 1
ATOM 5764 N N . ALA A 1 785 ? -32.598 35.684 146.301 1.00 37.50 785 ALA A N 1
ATOM 5765 C CA . ALA A 1 785 ? -31.255 35.130 146.242 1.00 37.50 785 ALA A CA 1
ATOM 5766 C C . ALA A 1 785 ? -30.433 35.417 144.972 1.00 37.50 785 ALA A C 1
ATOM 5768 O O . ALA A 1 785 ? -30.265 34.588 144.090 1.00 37.50 785 ALA A O 1
ATOM 5769 N N . THR A 1 786 ? -29.777 36.583 145.045 1.00 38.41 786 THR A N 1
ATOM 5770 C CA . THR A 1 786 ? -28.305 36.718 144.996 1.00 38.41 786 THR A CA 1
ATOM 5771 C C . THR A 1 786 ? -27.576 36.346 143.696 1.00 38.41 786 THR A C 1
ATOM 5773 O O . THR A 1 786 ? -27.217 35.195 143.476 1.00 38.41 786 THR A O 1
ATOM 5776 N N . GLU A 1 787 ? -27.213 37.390 142.940 1.00 35.72 787 GLU A N 1
ATOM 5777 C CA . GLU A 1 787 ? -25.838 37.743 142.501 1.00 35.72 787 GLU A CA 1
ATOM 5778 C C . GLU A 1 787 ? -24.690 37.002 143.244 1.00 35.72 787 GLU A C 1
ATOM 5780 O O . GLU A 1 787 ? -24.877 36.707 144.429 1.00 35.72 787 GLU A O 1
ATOM 5785 N N . PRO A 1 788 ? -23.448 36.847 142.710 1.00 45.66 788 PRO A N 1
ATOM 5786 C CA . PRO A 1 788 ? -22.835 37.597 141.595 1.00 45.66 788 PRO A CA 1
ATOM 5787 C C . PRO A 1 788 ? -21.848 36.758 140.725 1.00 45.66 788 PRO A C 1
ATOM 5789 O O . PRO A 1 788 ? -21.676 35.557 140.906 1.00 45.66 788 PRO A O 1
ATOM 5792 N N . ASN A 1 789 ? -21.048 37.469 139.921 1.00 33.03 789 ASN A N 1
ATOM 5793 C CA . ASN A 1 789 ? -19.620 37.191 139.698 1.00 33.03 789 ASN A CA 1
ATOM 5794 C C . ASN A 1 789 ? -19.254 36.081 138.692 1.00 33.03 789 ASN A C 1
ATOM 5796 O O . ASN A 1 789 ? -19.329 34.895 138.973 1.00 33.03 789 ASN A O 1
ATOM 5800 N N . THR A 1 790 ? -18.843 36.435 137.470 1.00 30.62 790 THR A N 1
ATOM 5801 C CA . THR A 1 790 ? -17.529 36.995 137.061 1.00 30.62 790 THR A CA 1
ATOM 5802 C C . THR A 1 790 ? -16.626 35.920 136.462 1.00 30.62 790 THR A C 1
ATOM 5804 O O . THR A 1 790 ? -16.410 34.889 137.087 1.00 30.62 790 THR A O 1
ATOM 5807 N N . VAL A 1 791 ? -15.982 36.297 135.354 1.00 33.38 791 VAL A N 1
ATOM 5808 C CA . VAL A 1 791 ? -14.537 36.191 135.061 1.00 33.38 791 VAL A CA 1
ATOM 5809 C C . VAL A 1 791 ? -14.282 35.572 133.681 1.00 33.38 791 VAL A C 1
ATOM 5811 O O . VAL A 1 791 ? -14.384 34.365 133.537 1.00 33.38 791 VAL A O 1
ATOM 5814 N N . VAL A 1 792 ? -13.883 36.460 132.749 1.00 32.62 792 VAL A N 1
ATOM 5815 C CA . VAL A 1 792 ? -12.704 36.389 131.845 1.00 32.62 792 VAL A CA 1
ATOM 5816 C C . VAL A 1 792 ? -12.714 35.207 130.853 1.00 32.62 792 VAL A C 1
ATOM 5818 O O . VAL A 1 792 ? -12.913 34.067 131.232 1.00 32.62 792 VAL A O 1
ATOM 5821 N N . VAL A 1 793 ? -12.564 35.409 129.540 1.00 30.66 793 VAL A N 1
ATOM 5822 C CA . VAL A 1 793 ? -11.324 35.784 128.832 1.00 30.66 793 VAL A CA 1
ATOM 5823 C C . VAL A 1 793 ? -11.684 36.436 127.478 1.00 30.66 793 VAL A C 1
ATOM 5825 O O . VAL A 1 793 ? -12.390 35.831 126.679 1.00 30.66 793 VAL A O 1
ATOM 5828 N N . GLU A 1 794 ? -11.155 37.632 127.201 1.00 30.34 794 GLU A N 1
ATOM 5829 C CA . GLU A 1 794 ? -10.712 38.014 125.844 1.00 30.34 794 GLU A CA 1
ATOM 5830 C C . GLU A 1 794 ? -9.193 37.727 125.736 1.00 30.34 794 GLU A C 1
ATOM 5832 O O . GLU A 1 794 ? -8.550 37.547 126.774 1.00 30.34 794 GLU A O 1
ATOM 5837 N N . PRO A 1 795 ? -8.536 37.991 124.597 1.00 58.00 795 PRO A N 1
ATOM 5838 C CA . PRO A 1 795 ? -8.497 37.293 123.315 1.00 58.00 795 PRO A CA 1
ATOM 5839 C C . PRO A 1 795 ? -7.066 36.729 123.090 1.00 58.00 795 PRO A C 1
ATOM 5841 O O . PRO A 1 795 ? -6.283 36.666 124.037 1.00 58.00 795 PRO A O 1
ATOM 5844 N N . ASN A 1 796 ? -6.707 36.442 121.828 1.00 30.34 796 ASN A N 1
ATOM 5845 C CA . ASN A 1 796 ? -5.345 36.183 121.319 1.00 30.34 796 ASN A CA 1
ATOM 5846 C C . ASN A 1 796 ? -4.804 34.779 121.633 1.00 30.34 796 ASN A C 1
ATOM 5848 O O . ASN A 1 796 ? -5.100 34.209 122.672 1.00 30.34 796 ASN A O 1
ATOM 5852 N N . ASP A 1 797 ? -3.955 34.127 120.853 1.00 28.55 797 ASP A N 1
ATOM 5853 C CA . ASP A 1 797 ? -3.192 34.315 119.607 1.00 28.55 797 ASP A CA 1
ATOM 5854 C C . ASP A 1 797 ? -2.096 33.226 119.741 1.00 28.55 797 ASP A C 1
ATOM 5856 O O . ASP A 1 797 ? -1.928 32.662 120.827 1.00 28.55 797 ASP A O 1
ATOM 5860 N N . ILE A 1 798 ? -1.316 33.010 118.685 1.00 32.62 798 ILE A N 1
ATOM 5861 C CA . ILE A 1 798 ? 0.041 32.439 118.688 1.00 32.62 798 ILE A CA 1
ATOM 5862 C C . ILE A 1 798 ? 0.222 30.969 119.144 1.00 32.62 798 ILE A C 1
ATOM 5864 O O . ILE A 1 798 ? -0.330 30.505 120.129 1.00 32.62 798 ILE A O 1
ATOM 5868 N N . THR A 1 799 ? 1.037 30.121 118.520 1.00 34.25 799 THR A N 1
ATOM 5869 C CA . THR A 1 799 ? 2.028 30.222 117.438 1.00 34.25 799 THR A CA 1
ATOM 5870 C C . THR A 1 799 ? 2.567 28.810 117.195 1.00 34.25 799 THR A C 1
ATOM 5872 O O . THR A 1 799 ? 2.342 27.911 118.002 1.00 34.25 799 THR A O 1
ATOM 5875 N N . GLU A 1 800 ? 3.396 28.727 116.155 1.00 31.73 800 GLU A N 1
ATOM 5876 C CA . GLU A 1 800 ? 4.553 27.842 115.959 1.00 31.73 800 GLU A CA 1
ATOM 5877 C C . GLU A 1 800 ? 4.332 26.851 114.814 1.00 31.73 800 GLU A C 1
ATOM 5879 O O . GLU A 1 800 ? 3.377 26.090 114.803 1.00 31.73 800 GLU A O 1
ATOM 5884 N N . GLU A 1 801 ? 5.165 26.790 113.782 1.00 38.38 801 GLU A N 1
ATOM 5885 C CA . GLU A 1 801 ? 6.454 27.425 113.493 1.00 38.38 801 GLU A CA 1
ATOM 5886 C C . GLU A 1 801 ? 6.778 27.146 111.997 1.00 38.38 801 GLU A C 1
ATOM 5888 O O . GLU A 1 801 ? 6.025 26.428 111.333 1.00 38.38 801 GLU A O 1
ATOM 5893 N N . PRO A 1 802 ? 7.844 27.749 111.437 1.00 54.81 802 PRO A N 1
ATOM 5894 C CA . PRO A 1 802 ? 7.919 28.210 110.052 1.00 54.81 802 PRO A CA 1
ATOM 5895 C C . PRO A 1 802 ? 9.036 27.526 109.226 1.00 54.81 802 PRO A C 1
ATOM 5897 O O . PRO A 1 802 ? 9.583 26.498 109.622 1.00 54.81 802 PRO A O 1
ATOM 5900 N N . ASN A 1 803 ? 9.413 28.194 108.122 1.00 35.28 803 ASN A N 1
ATOM 5901 C CA . ASN A 1 803 ? 10.609 28.035 107.269 1.00 35.28 803 ASN A CA 1
ATOM 5902 C C . ASN A 1 803 ? 10.370 27.176 105.998 1.00 35.28 803 ASN A C 1
ATOM 5904 O O . ASN A 1 803 ? 9.803 26.096 106.070 1.00 35.28 803 ASN A O 1
ATOM 5908 N N . ASP A 1 804 ? 10.785 27.569 104.788 1.00 35.81 804 ASP A N 1
ATOM 5909 C CA . ASP A 1 804 ? 11.776 28.589 104.434 1.00 35.81 804 ASP A CA 1
ATOM 5910 C C . ASP A 1 804 ? 11.780 28.933 102.920 1.00 35.81 804 ASP A C 1
ATOM 5912 O O . ASP A 1 804 ? 11.309 28.149 102.096 1.00 35.81 804 ASP A O 1
ATOM 5916 N N . VAL A 1 805 ? 12.448 30.059 102.615 1.00 34.59 805 VAL A N 1
ATOM 5917 C CA . VAL A 1 805 ? 13.065 30.555 101.352 1.00 34.59 805 VAL A CA 1
ATOM 5918 C C . VAL A 1 805 ? 12.128 30.897 100.172 1.00 34.59 805 VAL A C 1
ATOM 5920 O O . VAL A 1 805 ? 11.582 30.022 99.517 1.00 34.59 805 VAL A O 1
ATOM 5923 N N . ASN A 1 806 ? 11.814 32.166 99.860 1.00 31.28 806 ASN A N 1
ATOM 5924 C CA . ASN A 1 806 ? 12.655 33.281 99.361 1.00 31.28 806 ASN A CA 1
ATOM 5925 C C . ASN A 1 806 ? 13.471 32.928 98.099 1.00 31.28 806 ASN A C 1
ATOM 5927 O O . ASN A 1 806 ? 14.289 32.028 98.171 1.00 31.28 806 ASN A O 1
ATOM 5931 N N . VAL A 1 807 ? 13.281 33.649 96.984 1.00 34.56 807 VAL A N 1
ATOM 5932 C CA . VAL A 1 807 ? 14.313 34.433 96.259 1.00 34.56 807 VAL A CA 1
ATOM 5933 C C . VAL A 1 807 ? 13.620 35.284 95.175 1.00 34.56 807 VAL A C 1
ATOM 5935 O O . VAL A 1 807 ? 13.104 34.767 94.192 1.00 34.56 807 VAL A O 1
ATOM 5938 N N . ASP A 1 808 ? 13.624 36.592 95.435 1.00 32.19 808 ASP A N 1
ATOM 5939 C CA . ASP A 1 808 ? 14.048 37.733 94.596 1.00 32.19 808 ASP A CA 1
ATOM 5940 C C . ASP A 1 808 ? 13.554 37.936 93.129 1.00 32.19 808 ASP A C 1
ATOM 5942 O O . ASP A 1 808 ? 13.696 37.053 92.280 1.00 32.19 808 ASP A O 1
ATOM 5946 N N . PRO A 1 809 ? 13.098 39.165 92.784 1.00 52.22 809 PRO A N 1
ATOM 5947 C CA . PRO A 1 809 ? 12.884 39.675 91.428 1.00 52.22 809 PRO A CA 1
ATOM 5948 C C . PRO A 1 809 ? 14.122 40.415 90.875 1.00 52.22 809 PRO A C 1
ATOM 5950 O O . PRO A 1 809 ? 14.815 41.079 91.632 1.00 52.22 809 PRO A O 1
ATOM 5953 N N . ASN A 1 810 ? 14.359 40.400 89.551 1.00 30.27 810 ASN A N 1
ATOM 5954 C CA . ASN A 1 810 ? 14.931 41.516 88.760 1.00 30.27 810 ASN A CA 1
ATOM 5955 C C . ASN A 1 810 ? 15.389 41.104 87.343 1.00 30.27 810 ASN A C 1
ATOM 5957 O O . ASN A 1 810 ? 16.165 40.175 87.162 1.00 30.27 810 ASN A O 1
ATOM 5961 N N . THR A 1 811 ? 14.960 41.921 86.370 1.00 29.42 811 THR A N 1
ATOM 5962 C CA . THR A 1 811 ? 15.707 42.466 85.210 1.00 29.42 811 THR A CA 1
ATOM 5963 C C . THR A 1 811 ? 16.549 41.544 84.307 1.00 29.42 811 THR A C 1
ATOM 5965 O O . THR A 1 811 ? 17.593 41.054 84.719 1.00 29.42 811 THR A O 1
ATOM 5968 N N . ALA A 1 812 ? 16.289 41.559 82.990 1.00 31.28 812 ALA A N 1
ATOM 5969 C CA . ALA A 1 812 ? 16.840 42.578 82.075 1.00 31.28 812 ALA A CA 1
ATOM 5970 C C . ALA A 1 812 ? 16.479 42.328 80.586 1.00 31.28 812 ALA A C 1
ATOM 5972 O O . ALA A 1 812 ? 16.718 41.244 80.074 1.00 31.28 812 ALA A O 1
ATOM 5973 N N . ASN A 1 813 ? 16.025 43.401 79.911 1.00 30.34 813 ASN A N 1
ATOM 5974 C CA . ASN A 1 813 ? 16.125 43.753 78.474 1.00 30.34 813 ASN A CA 1
ATOM 5975 C C . ASN A 1 813 ? 15.579 42.768 77.404 1.00 30.34 813 ASN A C 1
ATOM 5977 O O . ASN A 1 813 ? 16.049 41.651 77.287 1.00 30.34 813 ASN A O 1
ATOM 5981 N N . ALA A 1 814 ? 14.687 43.145 76.476 1.00 27.91 814 ALA A N 1
ATOM 5982 C CA . ALA A 1 814 ? 14.434 44.464 75.898 1.00 27.91 814 ALA A CA 1
ATOM 5983 C C . ALA A 1 814 ? 13.023 44.602 75.274 1.00 27.91 814 ALA A C 1
ATOM 5985 O O . ALA A 1 814 ? 12.541 43.689 74.617 1.00 27.91 814 ALA A O 1
ATOM 5986 N N . ARG A 1 815 ? 12.478 45.821 75.423 1.00 29.56 815 ARG A N 1
ATOM 5987 C CA . ARG A 1 815 ? 11.548 46.573 74.549 1.00 29.56 815 ARG A CA 1
ATOM 5988 C C . ARG A 1 815 ? 10.196 45.950 74.139 1.00 29.56 815 ARG A C 1
ATOM 5990 O O . ARG A 1 815 ? 10.075 45.288 73.119 1.00 29.56 815 ARG A O 1
ATOM 5997 N N . GLU A 1 816 ? 9.181 46.371 74.899 1.00 30.64 816 GLU A N 1
ATOM 5998 C CA . GLU A 1 816 ? 7.803 46.740 74.500 1.00 30.64 816 GLU A CA 1
ATOM 5999 C C . GLU A 1 816 ? 7.734 47.747 73.310 1.00 30.64 816 GLU A C 1
ATOM 6001 O O . GLU A 1 816 ? 8.783 48.333 73.002 1.00 30.64 816 GLU A O 1
ATOM 6006 N N . PRO A 1 817 ? 6.547 48.086 72.723 1.00 44.75 817 PRO A N 1
ATOM 6007 C CA . PRO A 1 817 ? 5.172 47.788 73.192 1.00 44.75 817 PRO A CA 1
ATOM 6008 C C . PRO A 1 817 ? 4.107 47.345 72.148 1.00 44.75 817 PRO A C 1
ATOM 6010 O O . PRO A 1 817 ? 4.180 47.684 70.972 1.00 44.75 817 PRO A O 1
ATOM 6013 N N . ARG A 1 818 ? 3.093 46.659 72.708 1.00 35.41 818 ARG A N 1
ATOM 6014 C CA . ARG A 1 818 ? 1.614 46.835 72.675 1.00 35.41 818 ARG A CA 1
ATOM 6015 C C . ARG A 1 818 ? 0.823 47.040 71.375 1.00 35.41 818 ARG A C 1
ATOM 6017 O O . ARG A 1 818 ? 1.043 48.000 70.646 1.00 35.41 818 ARG A O 1
ATOM 6024 N N . ASP A 1 819 ? -0.188 46.165 71.301 1.00 35.72 819 ASP A N 1
ATOM 6025 C CA . ASP A 1 819 ? -1.626 46.378 71.069 1.00 35.72 819 ASP A CA 1
ATOM 6026 C C . ASP A 1 819 ? -2.054 47.146 69.817 1.00 35.72 819 ASP A C 1
ATOM 6028 O O . ASP A 1 819 ? -1.835 48.346 69.693 1.00 35.72 819 ASP A O 1
ATOM 6032 N N . ASP A 1 820 ? -2.725 46.448 68.898 1.00 31.97 820 ASP A N 1
ATOM 6033 C CA . ASP A 1 820 ? -4.197 46.444 68.821 1.00 31.97 820 ASP A CA 1
ATOM 6034 C C . ASP A 1 820 ? -4.668 45.846 67.479 1.00 31.97 820 ASP A C 1
ATOM 6036 O O . ASP A 1 820 ? -4.108 46.170 66.437 1.00 31.97 820 ASP A O 1
ATOM 6040 N N . ASP A 1 821 ? -5.716 45.012 67.553 1.00 32.69 821 ASP A N 1
ATOM 6041 C CA . ASP A 1 821 ? -6.950 45.111 66.738 1.00 32.69 821 ASP A CA 1
ATOM 6042 C C . ASP A 1 821 ? -6.854 44.955 65.183 1.00 32.69 821 ASP A C 1
ATOM 6044 O O . ASP A 1 821 ? -5.811 45.145 64.562 1.00 32.69 821 ASP A O 1
ATOM 6048 N N . PRO A 1 822 ? -7.902 44.492 64.468 1.00 52.94 822 PRO A N 1
ATOM 6049 C CA . PRO A 1 822 ? -7.762 43.352 63.577 1.00 52.94 822 PRO A CA 1
ATOM 6050 C C . PRO A 1 822 ? -8.151 43.757 62.154 1.00 52.94 822 PRO A C 1
ATOM 6052 O O . PRO A 1 822 ? -9.327 43.841 61.816 1.00 52.94 822 PRO A O 1
ATOM 6055 N N . ASN A 1 823 ? -7.173 44.018 61.298 1.00 34.09 823 ASN A N 1
ATOM 6056 C CA . ASN A 1 823 ? -7.314 43.956 59.844 1.00 34.09 823 ASN A CA 1
ATOM 6057 C C . ASN A 1 823 ? -5.943 44.158 59.211 1.00 34.09 823 ASN A C 1
ATOM 6059 O O . ASN A 1 823 ? -5.184 45.016 59.655 1.00 34.09 823 ASN A O 1
ATOM 6063 N N . ASN A 1 824 ? -5.717 43.463 58.092 1.00 28.08 824 ASN A N 1
ATOM 6064 C CA . ASN A 1 824 ? -4.519 43.555 57.254 1.00 28.08 824 ASN A CA 1
ATOM 6065 C C . ASN A 1 824 ? -3.310 42.837 57.898 1.00 28.08 824 ASN A C 1
ATOM 6067 O O . ASN A 1 824 ? -2.951 43.092 59.037 1.00 28.08 824 ASN A O 1
ATOM 6071 N N . LEU A 1 825 ? -2.658 41.879 57.244 1.00 30.73 825 LEU A N 1
ATOM 6072 C CA . LEU A 1 825 ? -1.765 42.182 56.135 1.00 30.73 825 LEU A CA 1
ATOM 6073 C C . LEU A 1 825 ? -1.600 41.022 55.152 1.00 30.73 825 LEU A C 1
ATOM 6075 O O . LEU A 1 825 ? -1.639 39.834 55.471 1.00 30.73 825 LEU A O 1
ATOM 6079 N N . ASP A 1 826 ? -1.369 41.476 53.940 1.00 37.31 826 ASP A N 1
ATOM 6080 C CA . ASP A 1 826 ? -1.061 40.824 52.698 1.00 37.31 826 ASP A CA 1
ATOM 6081 C C . ASP A 1 826 ? 0.449 40.637 52.471 1.00 37.31 826 ASP A C 1
ATOM 6083 O O . ASP A 1 826 ? 1.315 41.198 53.137 1.00 37.31 826 ASP A O 1
ATOM 6087 N N . ALA A 1 827 ? 0.704 39.804 51.461 1.00 47.84 827 ALA A N 1
ATOM 6088 C CA . ALA A 1 827 ? 1.749 39.910 50.450 1.00 47.84 827 ALA A CA 1
ATOM 6089 C C . ALA A 1 827 ? 3.180 40.260 50.898 1.00 47.84 827 ALA A C 1
ATOM 6091 O O . ALA A 1 827 ? 3.561 41.421 51.016 1.00 47.84 827 ALA A O 1
ATOM 6092 N N . ASN A 1 828 ? 4.037 39.231 50.935 1.00 33.31 828 ASN A N 1
ATOM 6093 C CA . ASN A 1 828 ? 5.210 39.131 50.056 1.00 33.31 828 ASN A CA 1
ATOM 6094 C C . ASN A 1 828 ? 6.068 37.909 50.386 1.00 33.31 828 ASN A C 1
ATOM 6096 O O . ASN A 1 828 ? 6.333 37.601 51.545 1.00 33.31 828 ASN A O 1
ATOM 6100 N N . GLY A 1 829 ? 6.685 37.354 49.350 1.00 29.97 829 GLY A N 1
ATOM 6101 C CA . GLY A 1 829 ? 8.077 36.968 49.504 1.00 29.97 829 GLY A CA 1
ATOM 6102 C C . GLY A 1 829 ? 8.672 36.387 48.228 1.00 29.97 829 GLY A C 1
ATOM 6103 O O . GLY A 1 829 ? 8.350 35.265 47.875 1.00 29.97 829 GLY A O 1
ATOM 6104 N N . VAL A 1 830 ? 9.590 37.030 47.503 1.00 34.28 830 VAL A N 1
ATOM 6105 C CA . VAL A 1 830 ? 10.498 38.172 47.762 1.00 34.28 830 VAL A CA 1
ATOM 6106 C C . VAL A 1 830 ? 11.042 38.561 46.345 1.00 34.28 830 VAL A C 1
ATOM 6108 O O . VAL A 1 830 ? 11.146 37.673 45.505 1.00 34.28 830 VAL A O 1
ATOM 6111 N N . LYS A 1 831 ? 11.385 39.797 45.930 1.00 28.30 831 LYS A N 1
ATOM 6112 C CA . LYS A 1 831 ? 12.413 40.716 46.462 1.00 28.30 831 LYS A CA 1
ATOM 6113 C C . LYS A 1 831 ? 12.392 42.097 45.776 1.00 28.30 831 LYS A C 1
ATOM 6115 O O . LYS A 1 831 ? 11.960 42.235 44.641 1.00 28.30 831 LYS A O 1
ATOM 6120 N N . ALA A 1 832 ? 12.938 43.052 46.528 1.00 26.56 832 ALA A N 1
ATOM 6121 C CA . ALA A 1 832 ? 13.076 44.500 46.365 1.00 26.56 832 ALA A CA 1
ATOM 6122 C C . ALA A 1 832 ? 13.858 45.030 45.118 1.00 26.56 832 ALA A C 1
ATOM 6124 O O . ALA A 1 832 ? 14.506 44.235 44.436 1.00 26.56 832 ALA A O 1
ATOM 6125 N N . PRO A 1 833 ? 13.822 46.365 44.863 1.00 49.31 833 PRO A N 1
ATOM 6126 C CA . PRO A 1 833 ? 14.059 47.028 43.568 1.00 49.31 833 PRO A CA 1
ATOM 6127 C C . PRO A 1 833 ? 15.336 47.906 43.503 1.00 49.31 833 PRO A C 1
ATOM 6129 O O . PRO A 1 833 ? 16.026 48.066 44.507 1.00 49.31 833 PRO A O 1
ATOM 6132 N N . GLU A 1 834 ? 15.570 48.569 42.358 1.00 28.12 834 GLU A N 1
ATOM 6133 C CA . GLU A 1 834 ? 16.294 49.854 42.273 1.00 28.12 834 GLU A CA 1
ATOM 6134 C C . GLU A 1 834 ? 15.765 50.758 41.124 1.00 28.12 834 GLU A C 1
ATOM 6136 O O . GLU A 1 834 ? 15.680 50.320 39.981 1.00 28.12 834 GLU A O 1
ATOM 6141 N N . LEU A 1 835 ? 15.455 52.014 41.495 1.00 26.45 835 LEU A N 1
ATOM 6142 C CA . LEU A 1 835 ? 15.583 53.311 40.788 1.00 26.45 835 LEU A CA 1
ATOM 6143 C C . LEU A 1 835 ? 14.728 53.702 39.549 1.00 26.45 835 LEU A C 1
ATOM 6145 O O . LEU A 1 835 ? 14.996 53.318 38.417 1.00 26.45 835 LEU A O 1
ATOM 6149 N N . ASP A 1 836 ? 13.796 54.627 39.837 1.00 26.91 836 ASP A N 1
ATOM 6150 C CA . ASP A 1 836 ? 13.688 56.021 39.349 1.00 26.91 836 ASP A CA 1
ATOM 6151 C C . ASP A 1 836 ? 13.227 56.423 37.920 1.00 26.91 836 ASP A C 1
ATOM 6153 O O . ASP A 1 836 ? 13.927 56.252 36.927 1.00 26.91 836 ASP A O 1
ATOM 6157 N N . ILE A 1 837 ? 12.117 57.193 37.958 1.00 25.02 837 ILE A N 1
ATOM 6158 C CA . ILE A 1 837 ? 11.884 58.545 37.384 1.00 25.02 837 ILE A CA 1
ATOM 6159 C C . ILE A 1 837 ? 11.187 58.685 36.004 1.00 25.02 837 ILE A C 1
ATOM 6161 O O . ILE A 1 837 ? 11.752 58.341 34.974 1.00 25.02 837 ILE A O 1
ATOM 6165 N N . GLU A 1 838 ? 9.984 59.305 36.083 1.00 26.20 838 GLU A N 1
ATOM 6166 C CA . GLU A 1 838 ? 9.341 60.343 35.221 1.00 26.20 838 GLU A CA 1
ATOM 6167 C C . GLU A 1 838 ? 9.137 60.070 33.712 1.00 26.20 838 GLU A C 1
ATOM 6169 O O . GLU A 1 838 ? 9.939 59.419 33.066 1.00 26.20 838 GLU A O 1
ATOM 6174 N N . GLU A 1 839 ? 8.143 60.581 32.977 1.00 26.03 839 GLU A N 1
ATOM 6175 C CA . GLU A 1 839 ? 6.932 61.414 33.126 1.00 26.03 839 GLU A CA 1
ATOM 6176 C C . GLU A 1 839 ? 6.363 61.538 31.672 1.00 26.03 839 GLU A C 1
ATOM 6178 O O . GLU A 1 839 ? 7.050 61.189 30.710 1.00 26.03 839 GLU A O 1
ATOM 6183 N N . ILE A 1 840 ? 5.162 62.119 31.510 1.00 25.19 840 ILE A N 1
ATOM 6184 C CA . ILE A 1 840 ? 4.641 62.823 30.307 1.00 25.19 840 ILE A CA 1
ATOM 6185 C C . ILE A 1 840 ? 3.727 62.023 29.334 1.00 25.19 840 ILE A C 1
ATOM 6187 O O . ILE A 1 840 ? 4.158 61.332 28.417 1.00 25.19 840 ILE A O 1
ATOM 6191 N N . ASP A 1 841 ? 2.419 62.251 29.506 1.00 24.84 841 ASP A N 1
ATOM 6192 C CA . ASP A 1 841 ? 1.342 62.338 28.485 1.00 24.84 841 ASP A CA 1
ATOM 6193 C C . ASP A 1 841 ? 1.581 63.575 27.559 1.00 24.84 841 ASP A C 1
ATOM 6195 O O . ASP A 1 841 ? 2.314 64.451 28.014 1.00 24.84 841 ASP A O 1
ATOM 6199 N N . PRO A 1 842 ? 0.906 63.871 26.409 1.00 49.22 842 PRO A N 1
ATOM 6200 C CA . PRO A 1 842 ? -0.125 63.145 25.637 1.00 49.22 842 PRO A CA 1
ATOM 6201 C C . PRO A 1 842 ? -0.062 63.391 24.075 1.00 49.22 842 PRO A C 1
ATOM 6203 O O . PRO A 1 842 ? 0.878 63.972 23.541 1.00 49.22 842 PRO A O 1
ATOM 6206 N N . VAL A 1 843 ? -1.169 63.074 23.366 1.00 24.70 843 VAL A N 1
ATOM 6207 C CA . VAL A 1 843 ? -1.722 63.718 22.127 1.00 24.70 843 VAL A CA 1
ATOM 6208 C C . VAL A 1 843 ? -1.335 63.185 20.725 1.00 24.70 843 VAL A C 1
ATOM 6210 O O . VAL A 1 843 ? -0.342 63.576 20.130 1.00 24.70 843 VAL A O 1
ATOM 6213 N N . GLY A 1 844 ? -2.265 62.425 20.123 1.00 23.45 844 GLY A N 1
ATOM 6214 C CA . GLY A 1 844 ? -3.232 62.931 19.124 1.00 23.45 844 GLY A CA 1
ATOM 6215 C C . GLY A 1 844 ? -2.827 63.135 17.648 1.00 23.45 844 GLY A C 1
ATOM 6216 O O . GLY A 1 844 ? -1.963 63.937 17.325 1.00 23.45 844 GLY A O 1
ATOM 6217 N N . GLY A 1 845 ? -3.655 62.578 16.746 1.00 23.31 845 GLY A N 1
ATOM 6218 C CA . GLY A 1 845 ? -4.210 63.362 15.628 1.00 23.31 845 GLY A CA 1
ATOM 6219 C C . GLY A 1 845 ? -3.871 62.976 14.176 1.00 23.31 845 GLY A C 1
ATOM 6220 O O . GLY A 1 845 ? -2.999 63.581 13.576 1.00 23.31 845 GLY A O 1
ATOM 6221 N N . LEU A 1 846 ? -4.741 62.134 13.593 1.00 25.58 846 LEU A N 1
ATOM 6222 C CA . LEU A 1 846 ? -5.487 62.334 12.325 1.00 25.58 846 LEU A CA 1
ATOM 6223 C C . LEU A 1 846 ? -4.823 62.331 10.918 1.00 25.58 846 LEU A C 1
ATOM 6225 O O . LEU A 1 846 ? -3.806 62.960 10.659 1.00 25.58 846 LEU A O 1
ATOM 6229 N N . CYS A 1 847 ? -5.637 61.772 9.994 1.00 23.12 847 CYS A N 1
ATOM 6230 C CA . CYS A 1 847 ? -5.711 61.880 8.516 1.00 23.12 847 CYS A CA 1
ATOM 6231 C C . CYS A 1 847 ? -4.893 60.860 7.687 1.00 23.12 847 CYS A C 1
ATOM 6233 O O . CYS A 1 847 ? -3.682 60.802 7.805 1.00 23.12 847 CYS A O 1
ATOM 6235 N N . GLY A 1 848 ? -5.460 60.066 6.764 1.00 24.66 848 GLY A N 1
ATOM 6236 C CA . GLY A 1 848 ? -6.842 59.940 6.285 1.00 24.66 848 GLY A CA 1
ATOM 6237 C C . GLY A 1 848 ? -6.979 58.957 5.098 1.00 24.66 848 GLY A C 1
ATOM 6238 O O . GLY A 1 848 ? -5.996 58.677 4.428 1.00 24.66 848 GLY A O 1
ATOM 6239 N N . PHE A 1 849 ? -8.227 58.504 4.877 1.00 25.00 849 PHE A N 1
ATOM 6240 C CA . PHE A 1 849 ? -8.872 57.959 3.655 1.00 25.00 849 PHE A CA 1
ATOM 6241 C C . PHE A 1 849 ? -8.209 56.781 2.888 1.00 25.00 849 PHE A C 1
ATOM 6243 O O . PHE A 1 849 ? -7.088 56.893 2.428 1.00 25.00 849 PHE A O 1
ATOM 6250 N N . GLY A 1 850 ? -8.867 55.652 2.580 1.00 24.20 850 GLY A N 1
ATOM 6251 C CA . GLY A 1 850 ? -10.248 55.218 2.796 1.00 24.20 850 GLY A CA 1
ATOM 6252 C C . GLY A 1 850 ? -10.563 53.843 2.155 1.00 24.20 850 GLY A C 1
ATOM 6253 O O . GLY A 1 850 ? -9.965 53.473 1.155 1.00 24.20 850 GLY A O 1
ATOM 6254 N N . LEU A 1 851 ? -11.556 53.171 2.760 1.00 26.59 851 LEU A N 1
ATOM 6255 C CA . LEU A 1 851 ? -12.583 52.248 2.222 1.00 26.59 851 LEU A CA 1
ATOM 6256 C C . LEU A 1 851 ? -12.230 50.842 1.651 1.00 26.59 851 LEU A C 1
ATOM 6258 O O . LEU A 1 851 ? -11.736 50.683 0.542 1.00 26.59 851 LEU A O 1
ATOM 6262 N N . PHE A 1 852 ? -12.679 49.825 2.408 1.00 22.81 852 PHE A N 1
ATOM 6263 C CA . PHE A 1 852 ? -13.168 48.478 2.012 1.00 22.81 852 PHE A CA 1
ATOM 6264 C C . PHE A 1 852 ? -14.554 48.562 1.271 1.00 22.81 852 PHE A C 1
ATOM 6266 O O . PHE A 1 852 ? -15.117 49.656 1.238 1.00 22.81 852 PHE A O 1
ATOM 6273 N N . PRO A 1 853 ? -15.270 47.463 0.895 1.00 48.34 853 PRO A N 1
ATOM 6274 C CA . PRO A 1 853 ? -14.999 46.393 -0.090 1.00 48.34 853 PRO A CA 1
ATOM 6275 C C . PRO A 1 853 ? -16.217 46.072 -1.036 1.00 48.34 853 PRO A C 1
ATOM 6277 O O . PRO A 1 853 ? -17.277 46.676 -0.934 1.00 48.34 853 PRO A O 1
ATOM 6280 N N . MET A 1 854 ? -16.075 45.029 -1.879 1.00 25.16 854 MET A N 1
ATOM 6281 C CA . MET A 1 854 ? -17.106 44.141 -2.496 1.00 25.16 854 MET A CA 1
ATOM 6282 C C . MET A 1 854 ? -17.972 44.531 -3.741 1.00 25.16 854 MET A C 1
ATOM 6284 O O . MET A 1 854 ? -18.833 45.398 -3.713 1.00 25.16 854 MET A O 1
ATOM 6288 N N . THR A 1 855 ? -17.848 43.648 -4.757 1.00 31.06 855 THR A N 1
ATOM 6289 C CA . THR A 1 855 ? -18.845 43.037 -5.694 1.00 31.06 855 THR A CA 1
ATOM 6290 C C . THR A 1 855 ? -19.422 43.744 -6.953 1.00 31.06 855 THR A C 1
ATOM 6292 O O . THR A 1 855 ? -20.078 44.771 -6.874 1.00 31.06 855 THR A O 1
ATOM 6295 N N . MET A 1 856 ? -19.228 43.042 -8.096 1.00 27.23 856 MET A N 1
ATOM 6296 C CA . MET A 1 856 ? -19.993 42.852 -9.365 1.00 27.23 856 MET A CA 1
ATOM 6297 C C . MET A 1 856 ? -20.781 43.992 -10.066 1.00 27.23 856 MET A C 1
ATOM 6299 O O . MET A 1 856 ? -21.800 44.429 -9.548 1.00 27.23 856 MET A O 1
ATOM 6303 N N . ALA A 1 857 ? -20.442 44.285 -11.347 1.00 24.47 857 ALA A N 1
ATOM 6304 C CA . ALA A 1 857 ? -21.315 44.184 -12.555 1.00 24.47 857 ALA A CA 1
ATOM 6305 C C . ALA A 1 857 ? -20.809 44.970 -13.812 1.00 24.47 857 ALA A C 1
ATOM 6307 O O . ALA A 1 857 ? -20.555 46.162 -13.741 1.00 24.47 857 ALA A O 1
ATOM 6308 N N . SER A 1 858 ? -20.760 44.270 -14.962 1.00 24.36 858 SER A N 1
ATOM 6309 C CA . SER A 1 858 ? -21.106 44.612 -16.375 1.00 24.36 858 SER A CA 1
ATOM 6310 C C . SER A 1 858 ? -20.732 45.928 -17.130 1.00 24.36 858 SER A C 1
ATOM 6312 O O . SER A 1 858 ? -21.027 47.024 -16.674 1.00 24.36 858 SER A O 1
ATOM 6314 N N . MET A 1 859 ? -20.365 45.732 -18.429 1.00 23.30 859 MET A N 1
ATOM 6315 C CA . MET A 1 859 ? -20.451 46.607 -19.653 1.00 23.30 859 MET A CA 1
ATOM 6316 C C . MET A 1 859 ? -19.380 47.725 -19.864 1.00 23.30 859 MET A C 1
ATOM 6318 O O . MET A 1 859 ? -19.001 48.360 -18.899 1.00 23.30 859 MET A O 1
ATOM 6322 N N . PHE A 1 860 ? -18.836 48.108 -21.050 1.00 25.25 860 PHE A N 1
ATOM 6323 C CA . PHE A 1 860 ? -19.163 47.965 -22.495 1.00 25.25 860 PHE A CA 1
ATOM 6324 C C . PHE A 1 860 ? -17.959 48.382 -23.429 1.00 25.25 860 PHE A C 1
ATOM 6326 O O . PHE A 1 860 ? -17.304 49.378 -23.159 1.00 25.25 860 PHE A O 1
ATOM 6333 N N . ALA A 1 861 ? -17.760 47.649 -24.545 1.00 25.09 861 ALA A N 1
ATOM 6334 C CA . ALA A 1 861 ? -17.388 47.963 -25.962 1.00 25.09 861 ALA A CA 1
ATOM 6335 C C . ALA A 1 861 ? -16.376 49.031 -26.507 1.00 25.09 861 ALA A C 1
ATOM 6337 O O . ALA A 1 861 ? -16.250 50.144 -26.012 1.00 25.09 861 ALA A O 1
ATOM 6338 N N . LEU A 1 862 ? -15.921 48.675 -27.743 1.00 23.02 862 LEU A N 1
ATOM 6339 C CA . LEU A 1 862 ? -15.392 49.420 -28.928 1.00 23.02 862 LEU A CA 1
ATOM 6340 C C . LEU A 1 862 ? -13.850 49.498 -29.042 1.00 23.02 862 LEU A C 1
ATOM 6342 O O . LEU A 1 862 ? -13.204 49.931 -28.107 1.00 23.02 862 LEU A O 1
ATOM 6346 N N . PHE A 1 863 ? -13.146 49.121 -30.127 1.00 26.02 863 PHE A N 1
ATOM 6347 C CA . PHE A 1 863 ? -13.400 48.989 -31.580 1.00 26.02 863 PHE A CA 1
ATOM 6348 C C . PHE A 1 863 ? -12.351 48.024 -32.206 1.00 26.02 863 PHE A C 1
ATOM 6350 O O . PHE A 1 863 ? -11.212 48.024 -31.754 1.00 26.02 863 PHE A O 1
ATOM 6357 N N . GLY A 1 864 ? -12.663 47.323 -33.315 1.00 24.31 864 GLY A N 1
ATOM 6358 C CA . GLY A 1 864 ? -11.623 46.824 -34.248 1.00 24.31 864 GLY A CA 1
ATOM 6359 C C . GLY A 1 864 ? -11.862 45.476 -34.949 1.00 24.31 864 GLY A C 1
ATOM 6360 O O . GLY A 1 864 ? -11.331 44.456 -34.543 1.00 24.31 864 GLY A O 1
ATOM 6361 N N . GLN A 1 865 ? -12.630 45.479 -36.043 1.00 27.09 865 GLN A N 1
ATOM 6362 C CA . GLN A 1 865 ? -12.935 44.337 -36.925 1.00 27.09 865 GLN A CA 1
ATOM 6363 C C . GLN A 1 865 ? -11.736 43.782 -37.730 1.00 27.09 865 GLN A C 1
ATOM 6365 O O . GLN A 1 865 ? -10.956 44.576 -38.253 1.00 27.09 865 GLN A O 1
ATOM 6370 N N . LYS A 1 866 ? -11.774 42.478 -38.088 1.00 25.73 866 LYS A N 1
ATOM 6371 C CA . LYS A 1 866 ? -12.002 42.018 -39.490 1.00 25.73 866 LYS A CA 1
ATOM 6372 C C . LYS A 1 866 ? -12.182 40.487 -39.668 1.00 25.73 866 LYS A C 1
ATOM 6374 O O . LYS A 1 866 ? -11.243 39.721 -39.556 1.00 25.73 866 LYS A O 1
ATOM 6379 N N . ARG A 1 867 ? -13.399 40.136 -40.122 1.00 26.17 867 ARG A N 1
ATOM 6380 C CA . ARG A 1 867 ? -13.803 39.173 -41.182 1.00 26.17 867 ARG A CA 1
ATOM 6381 C C . ARG A 1 867 ? -13.400 37.683 -41.112 1.00 26.17 867 ARG A C 1
ATOM 6383 O O . ARG A 1 867 ? -12.324 37.312 -41.553 1.00 26.17 867 ARG A O 1
ATOM 6390 N N . MET A 1 868 ? -14.428 36.837 -40.970 1.00 23.86 868 MET A N 1
ATOM 6391 C CA . MET A 1 868 ? -14.718 35.791 -41.965 1.00 23.86 868 MET A CA 1
ATOM 6392 C C . MET A 1 868 ? -16.198 35.818 -42.369 1.00 23.86 868 MET A C 1
ATOM 6394 O O . MET A 1 868 ? -17.099 35.966 -41.546 1.00 23.86 868 MET A O 1
ATOM 6398 N N . MET A 1 869 ? -16.425 35.748 -43.678 1.00 23.58 869 MET A N 1
ATOM 6399 C CA . MET A 1 869 ? -17.708 35.888 -44.361 1.00 23.58 869 MET A CA 1
ATOM 6400 C C . MET A 1 869 ? -18.184 34.491 -44.780 1.00 23.58 869 MET A C 1
ATOM 6402 O O . MET A 1 869 ? -17.457 33.774 -45.460 1.00 23.58 869 MET A O 1
ATOM 6406 N N . ARG A 1 870 ? -19.416 34.119 -44.412 1.00 26.17 870 ARG A N 1
ATOM 6407 C CA . ARG A 1 870 ? -20.154 33.012 -45.044 1.00 26.17 870 ARG A CA 1
ATOM 6408 C C . ARG A 1 870 ? -20.500 33.385 -46.487 1.00 26.17 870 ARG A C 1
ATOM 6410 O O . ARG A 1 870 ? -21.029 34.470 -46.715 1.00 26.17 870 ARG A O 1
ATOM 6417 N N . VAL A 1 871 ? -20.356 32.443 -47.419 1.00 24.39 871 VAL A N 1
ATOM 6418 C CA . VAL A 1 871 ? -21.057 32.471 -48.712 1.00 24.39 871 VAL A CA 1
ATOM 6419 C C . VAL A 1 871 ? -21.772 31.137 -48.925 1.00 24.39 871 VAL A C 1
ATOM 6421 O O . VAL A 1 871 ? -21.162 30.072 -48.920 1.00 24.39 871 VAL A O 1
ATOM 6424 N N . ARG A 1 872 ? -23.094 31.213 -49.107 1.00 26.62 872 ARG A N 1
ATOM 6425 C CA . ARG A 1 872 ? -23.955 30.160 -49.661 1.00 26.62 872 ARG A CA 1
ATOM 6426 C C . ARG A 1 872 ? -24.162 30.443 -51.154 1.00 26.62 872 ARG A C 1
ATOM 6428 O O . ARG A 1 872 ? -24.485 31.574 -51.488 1.00 26.62 872 ARG A O 1
ATOM 6435 N N . ARG A 1 873 ? -24.106 29.369 -51.956 1.00 27.39 873 ARG A N 1
ATOM 6436 C CA . ARG A 1 873 ? -24.755 29.112 -53.267 1.00 27.39 873 ARG A CA 1
ATOM 6437 C C . ARG A 1 873 ? -24.627 30.167 -54.382 1.00 27.39 873 ARG A C 1
ATOM 6439 O O . ARG A 1 873 ? -25.195 31.243 -54.270 1.00 27.39 873 ARG A O 1
ATOM 6446 N N . ALA A 1 874 ? -24.119 29.738 -55.543 1.00 25.53 874 ALA A N 1
ATOM 6447 C CA . ALA A 1 874 ? -24.913 29.505 -56.768 1.00 25.53 874 ALA A CA 1
ATOM 6448 C C . ALA A 1 874 ? -24.035 29.521 -58.037 1.00 25.53 874 ALA A C 1
ATOM 6450 O O . ALA A 1 874 ? -23.688 30.596 -58.515 1.00 25.53 874 ALA A O 1
ATOM 6451 N N . ARG A 1 875 ? -23.757 28.344 -58.605 1.00 30.38 875 ARG A N 1
ATOM 6452 C CA . ARG A 1 875 ? -24.003 27.915 -59.999 1.00 30.38 875 ARG A CA 1
ATOM 6453 C C . ARG A 1 875 ? -23.121 26.732 -60.347 1.00 30.38 875 ARG A C 1
ATOM 6455 O O . ARG A 1 875 ? -21.921 26.796 -60.015 1.00 30.38 875 ARG A O 1
#

Secondary structure (DSSP, 8-state):
---------PPPPP-----THHHHHHHHHHHHHHHHHHHHHHHTT--S--SSSHHHHHHHHHSTTS---S---S---SSSGGGEEEEEPTT--HHHHHHHHHHHT--S--TTS--S----EETTTEE--TTS-EEEEEEEPPTT-EE--SSSPPPEE--HHHHHHHHSTTHHHHHHHHHHHHHHHHHHHSSEEEEE-------TTTPPPBTTTB-SEEEEEE---SSEEEEEE-GGGT--EEEESTTHHHHT--TTTTHHHHHHHHHHHHHHTTPPPBS--SS--TTSSB---SS-S--HHHHHHHHHHH--TTGGGSSTTS-EE--S-B--GGG---EEEEEEEEE-STT-EEEEEEEE-TT-EEEEEEEE---EEEE-BTTT---EEEEGGGSS--EEEEEEEEETTTTEEEEEEEE--SPTTS-EEEEEEE-SS-EEEEEEEE--SS--S-EEEEEEEESS--PPP-PPP-EEEEETTEE--TT-EEEPPPEETT--EEEEEEEEE-SSS-EEEEEEEEESTTGGGEEETT-S-EEE-TT-EEEEEEEE--SSSEEEEEEEEEEES-SS-TEEEEEEEEEEEPPP---EEEEETTEEE-TTEEEEEEEEETT--EEEEEEEEE-SSSPEEEEEEEESTTGGGEEES-SEEEE-TT-EEEEEEEE--SSSEEEEEEEEEEESSTTPPEEEEEEEEEEPPP-TT-SSS-HHHHHHHTSS--SS-SSS-GGGS--SS-SSS-TTT-SSTTS-TT--SS-SSS-TTT-SSTT-SSTT-----------------------------------------------------S---------------------------------------------

pLDDT: mean 76.34, std 23.33, range [22.81, 98.44]